Protein AF-A1T3L6-F1 (afdb_monomer)

InterPro domains:
  IPR029032 AhpD-like [G3DSA:1.20.1290.10] (509-643)
  IPR029032 AhpD-like [G3DSA:1.20.1290.10] (716-855)
  IPR029032 AhpD-like [SSF69118] (457-639)
  IPR029032 AhpD-like [SSF69118] (667-851)
  IPR048996 PGRS repeats [PF21526] (187-257)

Secondary structure (DSSP, 8-state):
-------------------------------------------------------------------PPP-----------------------------------------------PPP-----------------------------------------------SSS-TTSGGGG--SSB--SB-PPPPPBTTB-SPPBPPSSB-PPPPPP---STT-PPPPPPPPPSSB-PPPPPPPPPTT-PPPPPPPPPSSB-PPPPPPPPPPPPPPPPP-TTSGGGPPPPPPPPPPPPPPPPPPSSB-PPPPPPPPPPPPPPPPPPPPPPPSSSSBPPPPPPPPPPPPPPPPPPPPPPPPTTTPPPPPPPPPPPPPPPPPPPPPPPPB--EEE-TTS-EEE--PPPPPPPPPPPPPPPPPPPPPPPP-TTSPPPPPPPPPPP-PPPPPPPPPP-BTTTBTS----TTT--HHHHHHHHHHHHHHHHHHHHH---SBBSS--B-THHHHTTTSHHHHHHHHHHHHHGGG-SS-HHHHHHHHHHHHHHHT-HHHHHHHHHHHHHTT--HHHHHHHTTTPPP-S--THHHHHHHHHHHHHHHSS--HHHHHHHHHHHHHHHHHHHHHHHHHHHHHHHHHHHTTPPPSS--PPP-PPPPPPPPP---TTGGGTTSPPPPTTT--HHHHHHHHHHHHHHHHHHHHH----B-TTS-B-THHHHTTTSHHHHHHHHHHHHHGGG-SS-HHHHHHHHHHHHHHHT-HHHHHHHHHHHHHTT--HHHHHHHHTTPPP-S--HHHHHHHHHHHHHHHHSS--HHHHHHHHHHHHHHHHHHHHHHHHHHHHHHHHHHHTTPPP--TTHHHH-

Radius of gyration: 40.12 Å; Cα contacts (8 Å, |Δi|>4): 2310; chains: 1; bounding box: 114×98×124 Å

Nearest PDB structures (foldseek):
  2gmy-assembly1_C  TM=8.128E-01  e=3.817E-03  Agrobacterium fabrum str. C58
  6k40-assembly3_C  TM=7.189E-01  e=1.645E-03  Deinococcus radiodurans R1 = ATCC 13939 = DSM 20539
  6ohj-assembly1_B  TM=6.550E-01  e=1.841E-03  Marinomonas mediterranea MMB-1
  3lvy-assembly3_F  TM=7.121E-01  e=5.054E-03  Streptococcus mutans
  6ohi-assembly1_B  TM=6.800E-01  e=8.857E-03  Marinomonas mediterranea MMB-1

Foldseek 3Di:
DDDDDDDDDDDDDDDDDDDDDDDDDDDDDDDDDDDDDDYDDDDDDDDDDDDDDDDDDDDDDDDDDDDDDDDDDDDDDDDDDDDDDDDDDDDDDDDDDDDDDDDDDDDDDDDDDDDDDDDDDDDDDDDDDDDDDDDDDDDDDDDDDDDDDDDDDDDDDDPDDDDDDDDDDPDPPFQVVQCDDQERGAAAAWAAADPVGFATGEYHQAFYETHAGAADQDAQAEIYAWHAYHAAFYETHAWHEGHAQAETYAWYAGHQAFYETHAWYAWHAWAAWAQFDPPPPLQETAAIAETYAWHAWYATHAHFYETHATHEKHEWHAWHEGAEWAADDAALAAFGEWYEIHEIYAIYAWYAWYAAHAAAYEIHETHEWHAKYEWHETHETHEFHWFWDQDVVLAIDIDQHWFHHWYHWYHIYHWHHWYHWHHYHPNYHTHHTHHTHHTYYTHHTFYTAHHDEQQQRHHQDDLVPADPLLVVLLVVCCVPCVVVCVLQSQDQAHPVRTGTACLRLCSLQVLLSVLLVLLVVLLVQAPDDQLLLLLLLLQQCLQLQQASSLQRSLSSNVSVPQDPQQSQQSNNNHQGDPDDDSSNLLSVQNSCCLQQVEGDPVSLVSNCVRQNPSNVLSSLLSNLSSNLSLLSRQQSNHHDNDGHHFHNFHDQHDDQDPDPPQFQQFLHHFDDPVPADPLLVVLLVVCCVPQVVCCVVQVQPQAAPVGTGGACLRSCSSRVSSSVSLVSSVVSCVSAPDDLLLLLLLQLLLCLSSVLASSLLRSLRSNVVVPQDPQQSVCSNNNHQGDPDDQLSNLLSVQSSCCSRRVHGDPSSSSSNCVRQNSSNSSSSSSSNSSSSSSSSSSRHSSRHRDDPVSSVVD

Solvent-accessible surface area (backbone atoms only — not comparable to full-atom values): 44775 Å² total; per-residue (Å²): 135,87,79,91,88,84,84,89,84,87,90,88,84,88,89,80,89,84,88,83,86,86,88,82,89,85,85,85,86,90,88,87,82,86,90,82,90,85,89,80,91,83,93,88,84,91,88,92,84,90,84,88,89,82,89,86,83,91,83,93,82,90,81,92,78,95,76,86,83,82,85,81,82,87,82,91,81,89,83,81,88,84,88,84,91,88,78,89,78,90,80,86,87,84,88,84,85,85,82,88,86,91,89,89,87,89,88,84,90,83,87,85,88,81,90,88,84,89,85,89,83,85,82,90,87,86,87,88,86,88,89,87,86,88,89,89,88,86,87,89,83,85,89,86,90,83,89,88,81,89,81,90,79,87,89,79,91,79,94,78,90,83,89,87,88,85,88,89,78,98,62,98,81,51,33,76,83,42,49,55,94,64,22,57,6,40,68,33,57,20,54,60,24,36,95,94,46,32,48,13,26,10,7,0,62,44,28,24,29,16,7,33,16,18,60,33,86,44,68,64,36,52,15,8,31,15,3,37,18,1,51,44,31,20,29,13,8,32,15,6,27,11,5,42,36,7,33,16,5,35,17,3,34,22,1,52,42,33,19,30,12,8,32,15,5,33,13,8,40,20,51,61,21,50,66,22,44,66,91,42,80,68,4,36,13,32,54,13,35,42,14,5,30,17,4,36,17,5,32,23,2,48,61,32,27,36,12,5,32,15,5,34,16,4,29,15,4,32,16,6,33,15,11,49,20,48,58,36,88,55,63,73,27,54,12,32,55,15,2,30,16,5,31,14,5,32,20,5,32,17,3,35,16,5,32,17,1,52,47,60,6,30,18,3,29,16,6,31,14,5,36,20,2,32,16,5,32,15,6,28,13,7,27,9,6,32,53,36,43,69,44,98,90,57,40,34,43,59,45,91,10,40,31,4,51,37,7,51,33,8,49,41,14,46,37,6,51,34,5,53,35,4,52,32,12,83,73,21,52,55,22,51,59,22,54,60,20,49,71,38,52,54,22,51,58,24,50,61,23,12,36,18,14,53,31,5,56,40,75,62,62,53,71,90,78,44,53,74,63,35,45,51,50,51,53,52,50,48,72,63,42,50,65,48,27,75,72,43,67,37,67,57,36,38,78,90,64,36,47,35,61,68,61,32,57,27,50,58,42,52,63,43,27,45,29,52,52,49,35,66,63,32,61,80,75,42,82,60,53,72,59,48,48,39,40,34,46,32,24,42,22,5,30,45,34,19,25,35,58,38,51,39,44,52,35,46,29,50,73,64,62,51,50,69,64,21,52,54,23,20,38,43,47,40,78,84,39,86,59,58,70,70,51,36,50,45,33,52,48,41,41,40,27,65,35,36,43,32,56,54,69,75,56,46,54,51,41,38,77,72,50,34,68,46,31,46,50,44,50,40,53,50,40,13,51,40,49,21,50,31,49,46,33,29,61,31,51,30,47,29,71,48,88,64,40,74,49,52,69,50,54,79,50,69,81,81,81,91,71,77,88,52,47,65,27,17,83,42,78,58,66,55,77,95,76,49,52,71,63,35,51,57,48,50,52,58,51,45,70,52,40,54,58,47,24,72,76,59,70,39,86,40,56,46,97,87,68,38,48,30,68,65,60,32,59,26,49,59,44,44,67,44,25,49,30,55,51,47,36,63,60,29,59,73,80,41,84,59,52,70,59,51,49,38,41,35,46,24,26,42,13,8,50,44,59,15,59,37,53,24,61,43,37,58,42,53,30,52,74,64,62,53,51,67,64,22,52,56,22,21,45,63,44,42,84,77,40,88,58,57,72,57,52,36,40,47,35,49,47,46,49,38,34,76,59,65,45,34,54,56,69,68,55,48,49,52,33,35,75,61,43,36,69,43,31,40,46,46,51,44,54,50,40,17,52,38,48,20,49,30,45,47,35,30,56,27,52,31,50,63,93,39,82,66,52,69,75,73,107

Mean predicted aligned error: 15.65 Å

Structure (mmCIF, N/CA/C/O backbone):
data_AF-A1T3L6-F1
#
_entry.id   AF-A1T3L6-F1
#
loop_
_atom_site.group_PDB
_atom_site.id
_atom_site.type_symbol
_atom_site.label_atom_id
_atom_site.label_alt_id
_atom_site.label_comp_id
_atom_site.label_asym_id
_atom_site.label_entity_id
_atom_site.label_seq_id
_atom_site.pdbx_PDB_ins_code
_atom_site.Cartn_x
_atom_site.Cartn_y
_atom_site.Cartn_z
_atom_site.occupancy
_atom_site.B_iso_or_equiv
_atom_site.auth_seq_id
_atom_site.auth_comp_id
_atom_site.auth_asym_id
_atom_site.auth_atom_id
_atom_site.pdbx_PDB_model_num
ATOM 1 N N . MET A 1 1 ? 3.431 -49.893 48.136 1.00 36.97 1 MET A N 1
ATOM 2 C CA . MET A 1 1 ? 4.395 -50.522 47.206 1.00 36.97 1 MET A CA 1
ATOM 3 C C . MET A 1 1 ? 5.049 -49.343 46.487 1.00 36.97 1 MET A C 1
ATOM 5 O O . MET A 1 1 ? 4.312 -48.627 45.835 1.00 36.97 1 MET A O 1
ATOM 9 N N . SER A 1 2 ? 6.212 -48.854 46.942 1.00 35.16 2 SER A N 1
ATOM 10 C CA . SER A 1 2 ? 7.580 -49.399 46.739 1.00 35.16 2 SER A CA 1
ATOM 11 C C . SER A 1 2 ? 8.121 -48.995 45.355 1.00 35.16 2 SER A C 1
ATOM 13 O O . SER A 1 2 ? 7.477 -49.351 44.377 1.00 35.16 2 SER A O 1
ATOM 15 N N . GLY A 1 3 ? 9.233 -48.255 45.207 1.00 34.56 3 GLY A N 1
ATOM 16 C CA . GLY A 1 3 ? 10.161 -47.610 46.173 1.00 34.56 3 GLY A CA 1
ATOM 17 C C . GLY A 1 3 ? 11.095 -46.599 45.441 1.00 34.56 3 GLY A C 1
ATOM 18 O O . GLY A 1 3 ? 11.130 -46.644 44.220 1.00 34.56 3 GLY A O 1
ATOM 19 N N . THR A 1 4 ? 11.653 -45.536 46.058 1.00 40.94 4 THR A N 1
ATOM 20 C CA . THR A 1 4 ? 12.937 -45.447 46.836 1.00 40.94 4 THR A CA 1
ATOM 21 C C . THR A 1 4 ? 14.218 -45.761 46.031 1.00 40.94 4 THR A C 1
ATOM 23 O O . THR A 1 4 ? 14.163 -46.725 45.280 1.00 40.94 4 THR A O 1
ATOM 26 N N . GLN A 1 5 ? 15.427 -45.176 46.176 1.00 41.41 5 GLN A N 1
ATOM 27 C CA . GLN A 1 5 ? 16.110 -44.041 46.886 1.00 41.41 5 GLN A CA 1
ATOM 28 C C . GLN A 1 5 ? 17.614 -44.084 46.409 1.00 41.41 5 GLN A C 1
ATOM 30 O O . GLN A 1 5 ? 17.994 -45.140 45.907 1.00 41.41 5 GLN A O 1
ATOM 35 N N . SER A 1 6 ? 18.578 -43.150 46.568 1.00 38.25 6 SER A N 1
ATOM 36 C CA . SER A 1 6 ? 18.712 -41.689 46.844 1.00 38.25 6 SER A CA 1
ATOM 37 C C . SER A 1 6 ? 20.229 -41.299 46.840 1.00 38.25 6 SER A C 1
ATOM 39 O O . SER A 1 6 ? 21.047 -42.213 46.847 1.00 38.25 6 SER A O 1
ATOM 41 N N . ALA A 1 7 ? 20.557 -39.992 46.967 1.00 37.78 7 ALA A N 1
ATOM 42 C CA . ALA A 1 7 ? 21.821 -39.392 47.490 1.00 37.78 7 ALA A CA 1
ATOM 43 C C . ALA A 1 7 ? 23.073 -39.189 46.576 1.00 37.78 7 ALA A C 1
ATOM 45 O O . ALA A 1 7 ? 23.448 -40.097 45.846 1.00 37.78 7 ALA A O 1
ATOM 46 N N . GLU A 1 8 ? 23.634 -37.958 46.650 1.00 38.62 8 GLU A N 1
ATOM 47 C CA . GLU A 1 8 ? 25.032 -37.481 46.946 1.00 38.62 8 GLU A CA 1
ATOM 48 C C . GLU A 1 8 ? 26.270 -38.278 46.400 1.00 38.62 8 GLU A C 1
ATOM 50 O O . GLU A 1 8 ? 26.171 -39.478 46.182 1.00 38.62 8 GLU A O 1
ATOM 55 N N . SER A 1 9 ? 27.476 -37.724 46.125 1.00 36.34 9 SER A N 1
ATOM 56 C CA . SER A 1 9 ? 28.264 -36.672 46.828 1.00 36.34 9 SER A CA 1
ATOM 57 C C . SER A 1 9 ? 29.536 -36.150 46.069 1.00 36.34 9 SER A C 1
ATOM 59 O O . SER A 1 9 ? 30.211 -36.961 45.439 1.00 36.34 9 SER A O 1
ATOM 61 N N . ASP A 1 10 ? 29.884 -34.863 46.273 1.00 38.94 10 ASP A N 1
ATOM 62 C CA . ASP A 1 10 ? 31.210 -34.237 46.607 1.00 38.94 10 ASP A CA 1
ATOM 63 C C . ASP A 1 10 ? 32.468 -34.158 45.665 1.00 38.94 10 ASP A C 1
ATOM 65 O O . ASP A 1 10 ? 32.614 -34.928 44.718 1.00 38.94 10 ASP A O 1
ATOM 69 N N . ASP A 1 11 ? 33.372 -33.208 46.031 1.00 36.56 11 ASP A N 1
ATOM 70 C CA . ASP A 1 11 ? 34.817 -32.974 45.696 1.00 36.56 11 ASP A CA 1
ATOM 71 C C . ASP A 1 11 ? 35.229 -32.521 44.254 1.00 36.56 11 ASP A C 1
ATOM 73 O O . ASP A 1 11 ? 34.603 -32.928 43.277 1.00 36.56 11 ASP A O 1
ATOM 77 N N . ASP A 1 12 ? 36.328 -31.782 43.953 1.00 33.78 12 ASP A N 1
ATOM 78 C CA . ASP A 1 12 ? 37.201 -30.735 44.593 1.00 33.78 12 ASP A CA 1
ATOM 79 C C . ASP A 1 12 ? 38.296 -30.309 43.538 1.00 33.78 12 ASP A C 1
ATOM 81 O O . ASP A 1 12 ? 38.512 -31.073 42.594 1.00 33.78 12 ASP A O 1
ATOM 85 N N . ALA A 1 13 ? 39.112 -29.231 43.586 1.00 36.25 13 ALA A N 1
ATOM 86 C CA . ALA A 1 13 ? 39.037 -27.842 44.102 1.00 36.25 13 ALA A CA 1
ATOM 87 C C . ALA A 1 13 ? 40.274 -26.987 43.629 1.00 36.25 13 ALA A C 1
ATOM 89 O O . ALA A 1 13 ? 41.331 -27.561 43.384 1.00 36.25 13 ALA A O 1
ATOM 90 N N . ASP A 1 14 ? 40.118 -25.648 43.554 1.00 37.50 14 ASP A N 1
ATOM 91 C CA . ASP A 1 14 ? 41.100 -24.513 43.586 1.00 37.50 14 ASP A CA 1
ATOM 92 C C . ASP A 1 14 ? 42.356 -24.353 42.661 1.00 37.50 14 ASP A C 1
ATOM 94 O O . ASP A 1 14 ? 43.019 -25.302 42.255 1.00 37.50 14 ASP A O 1
ATOM 98 N N . ASP A 1 15 ? 42.711 -23.060 42.467 1.00 34.59 15 ASP A N 1
ATOM 99 C CA . ASP A 1 15 ? 44.056 -22.429 42.327 1.00 34.59 15 ASP A CA 1
ATOM 100 C C . ASP A 1 15 ? 44.992 -22.672 41.101 1.00 34.59 15 ASP A C 1
ATOM 102 O O . ASP A 1 15 ? 45.029 -23.746 40.513 1.00 34.59 15 ASP A O 1
ATOM 106 N N . SER A 1 16 ? 45.860 -21.721 40.681 1.00 32.66 16 SER A N 1
ATOM 107 C CA . SER A 1 16 ? 46.003 -20.270 40.997 1.00 32.66 16 SER A CA 1
ATOM 108 C C . SER A 1 16 ? 46.871 -19.493 39.959 1.00 32.66 16 SER A C 1
ATOM 110 O O . SER A 1 16 ? 47.309 -20.041 38.949 1.00 32.66 16 SER A O 1
ATOM 112 N N . GLU A 1 17 ? 47.055 -18.188 40.212 1.00 34.25 17 GLU A N 1
ATOM 113 C CA . GLU A 1 17 ? 47.780 -17.126 39.475 1.00 34.25 17 GLU A CA 1
ATOM 114 C C . GLU A 1 17 ? 49.286 -17.389 39.182 1.00 34.25 17 GLU A C 1
ATOM 116 O O . GLU A 1 17 ? 49.905 -18.243 39.813 1.00 34.25 17 GLU A O 1
ATOM 121 N N . GLY A 1 18 ? 49.936 -16.575 38.321 1.00 29.77 18 GLY A N 1
ATOM 122 C CA . GLY A 1 18 ? 51.417 -16.530 38.281 1.00 29.77 18 GLY A CA 1
ATOM 123 C C . GLY A 1 18 ? 52.110 -15.800 37.113 1.00 29.77 18 GLY A C 1
ATOM 124 O O . GLY A 1 18 ? 52.521 -16.432 36.151 1.00 29.77 18 GLY A O 1
ATOM 125 N N . ASP A 1 19 ? 52.277 -14.486 37.269 1.00 33.41 19 ASP A N 1
ATOM 126 C CA . ASP A 1 19 ? 53.067 -13.472 36.528 1.00 33.41 19 ASP A CA 1
ATOM 127 C C . ASP A 1 19 ? 54.521 -13.818 36.046 1.00 33.41 19 ASP A C 1
ATOM 129 O O . ASP A 1 19 ? 55.092 -14.852 36.383 1.00 33.41 19 ASP A O 1
ATOM 133 N N . ALA A 1 20 ? 55.146 -12.844 35.356 1.00 32.09 20 ALA A N 1
ATOM 134 C CA . ALA A 1 20 ? 56.590 -12.527 35.308 1.00 32.09 20 ALA A CA 1
ATOM 135 C C . ALA A 1 20 ? 57.501 -13.074 34.169 1.00 32.09 20 ALA A C 1
ATOM 137 O O . ALA A 1 20 ? 58.298 -13.989 34.352 1.00 32.09 20 ALA A O 1
ATOM 138 N N . SER A 1 21 ? 57.498 -12.331 33.050 1.00 33.72 21 SER A N 1
ATOM 139 C CA . SER A 1 21 ? 58.652 -11.558 32.511 1.00 33.72 21 SER A CA 1
ATOM 140 C C . SER A 1 21 ? 60.000 -12.198 32.080 1.00 33.72 21 SER A C 1
ATOM 142 O O . SER A 1 21 ? 60.620 -12.931 32.843 1.00 33.72 21 SER A O 1
ATOM 144 N N . ALA A 1 22 ? 60.548 -11.628 30.987 1.00 32.72 22 ALA A N 1
ATOM 145 C CA . ALA A 1 22 ? 61.907 -11.039 30.871 1.00 32.72 22 ALA A CA 1
ATOM 146 C C . ALA A 1 22 ? 62.959 -11.655 29.899 1.00 32.72 22 ALA A C 1
ATOM 148 O O . ALA A 1 22 ? 63.192 -12.858 29.867 1.00 32.72 22 ALA A O 1
ATOM 149 N N . ASP A 1 23 ? 63.626 -10.711 29.214 1.00 31.81 23 ASP A N 1
ATOM 150 C CA . ASP A 1 23 ? 65.042 -10.616 28.794 1.00 31.81 23 ASP A CA 1
ATOM 151 C C . ASP A 1 23 ? 65.651 -11.283 27.523 1.00 31.81 23 ASP A C 1
ATOM 153 O O . ASP A 1 23 ? 65.512 -12.468 27.236 1.00 31.81 23 ASP A O 1
ATOM 157 N N . ASP A 1 24 ? 66.416 -10.411 26.839 1.00 30.05 24 ASP A N 1
ATOM 158 C CA . ASP A 1 24 ? 67.662 -10.556 26.055 1.00 30.05 24 ASP A CA 1
ATOM 159 C C . ASP A 1 24 ? 67.753 -11.297 24.692 1.00 30.05 24 ASP A C 1
ATOM 161 O O . ASP A 1 24 ? 67.892 -12.511 24.589 1.00 30.05 24 ASP A O 1
ATOM 165 N N . ALA A 1 25 ? 67.777 -10.468 23.632 1.00 30.34 25 ALA A N 1
ATOM 166 C CA . ALA A 1 25 ? 68.915 -10.187 22.723 1.00 30.34 25 ALA A CA 1
ATOM 167 C C . ALA A 1 25 ? 69.810 -11.314 22.136 1.00 30.34 25 ALA A C 1
ATOM 169 O O . ALA A 1 25 ? 70.373 -12.119 22.867 1.00 30.34 25 ALA A O 1
ATOM 170 N N . GLU A 1 26 ? 70.115 -11.227 20.826 1.00 31.98 26 GLU A N 1
ATOM 171 C CA . GLU A 1 26 ? 71.423 -10.723 20.319 1.00 31.98 26 GLU A CA 1
ATOM 172 C C . GLU A 1 26 ? 71.481 -10.560 18.767 1.00 31.98 26 GLU A C 1
ATOM 174 O O . GLU A 1 26 ? 70.796 -11.252 18.020 1.00 31.98 26 GLU A O 1
ATOM 179 N N . ASP A 1 27 ? 72.296 -9.592 18.326 1.00 31.05 27 ASP A N 1
ATOM 180 C CA . ASP A 1 27 ? 73.151 -9.482 17.120 1.00 31.05 27 ASP A CA 1
ATOM 181 C C . ASP A 1 27 ? 72.742 -9.878 15.664 1.00 31.05 27 ASP A C 1
ATOM 183 O O . ASP A 1 27 ? 72.800 -11.032 15.250 1.00 31.05 27 ASP A O 1
ATOM 187 N N . ALA A 1 28 ? 72.614 -8.818 14.840 1.00 30.28 28 ALA A N 1
ATOM 188 C CA . ALA A 1 28 ? 73.563 -8.425 13.761 1.00 30.28 28 ALA A CA 1
ATOM 189 C C . ALA A 1 28 ? 73.586 -9.114 12.358 1.00 30.28 28 ALA A C 1
ATOM 191 O O . ALA A 1 28 ? 72.739 -9.929 12.012 1.00 30.28 28 ALA A O 1
ATOM 192 N N . GLU A 1 29 ? 74.559 -8.667 11.535 1.00 30.80 29 GLU A N 1
ATOM 193 C CA . GLU A 1 29 ? 74.860 -8.960 10.111 1.00 30.80 29 GLU A CA 1
ATOM 194 C C . GLU A 1 29 ? 73.768 -8.549 9.084 1.00 30.80 29 GLU A C 1
ATOM 196 O O . GLU A 1 29 ? 72.763 -9.222 8.889 1.00 30.80 29 GLU A O 1
ATOM 201 N N . GLU A 1 30 ? 73.812 -7.360 8.469 1.00 28.91 30 GLU A N 1
ATOM 202 C CA . GLU A 1 30 ? 74.696 -6.912 7.362 1.00 28.91 30 GLU A CA 1
ATOM 203 C C . GLU A 1 30 ? 74.516 -7.661 6.017 1.00 28.91 30 GLU A C 1
ATOM 205 O O . GLU A 1 30 ? 75.075 -8.736 5.818 1.00 28.91 30 GLU A O 1
ATOM 210 N N . PHE A 1 31 ? 73.901 -6.999 5.016 1.00 25.58 31 PHE A N 1
ATOM 211 C CA . PHE A 1 31 ? 74.596 -6.780 3.733 1.00 25.58 31 PHE A CA 1
ATOM 212 C C . PHE A 1 31 ? 74.118 -5.555 2.925 1.00 25.58 31 PHE A C 1
ATOM 214 O O . PHE A 1 31 ? 72.998 -5.070 3.062 1.00 25.58 31 PHE A O 1
ATOM 221 N N . VAL A 1 32 ? 75.024 -5.055 2.079 1.00 31.23 32 VAL A N 1
ATOM 222 C CA . VAL A 1 32 ? 75.002 -3.777 1.341 1.00 31.23 32 VAL A CA 1
ATOM 223 C C . VAL A 1 32 ? 74.593 -3.956 -0.133 1.00 31.23 32 VAL A C 1
ATOM 225 O O . VAL A 1 32 ? 74.985 -4.950 -0.742 1.00 31.23 32 VAL A O 1
ATOM 228 N N . GLY A 1 33 ? 73.980 -2.943 -0.774 1.00 29.33 33 GLY A N 1
ATOM 229 C CA . GLY A 1 33 ? 74.216 -2.725 -2.218 1.00 29.33 33 GLY A CA 1
ATOM 230 C C . GLY A 1 33 ? 73.249 -1.837 -3.021 1.00 29.33 33 GLY A C 1
ATOM 231 O O . GLY A 1 33 ? 72.052 -2.066 -2.980 1.00 29.33 33 GLY A O 1
ATOM 232 N N . ASP A 1 34 ? 73.832 -0.913 -3.808 1.00 29.45 34 ASP A N 1
ATOM 233 C CA . ASP A 1 34 ? 73.335 -0.232 -5.038 1.00 29.45 34 ASP A CA 1
ATOM 234 C C . ASP A 1 34 ? 71.924 0.417 -5.030 1.00 29.45 34 ASP A C 1
ATOM 236 O O . ASP A 1 34 ? 70.919 -0.272 -4.926 1.00 29.45 34 ASP A O 1
ATOM 240 N N . SER A 1 35 ? 71.697 1.741 -5.105 1.00 35.56 35 SER A N 1
ATOM 241 C CA . SER A 1 35 ? 72.337 2.917 -5.758 1.00 35.56 35 SER A CA 1
ATOM 242 C C . SER A 1 35 ? 71.926 3.203 -7.222 1.00 35.56 35 SER A C 1
ATOM 244 O O . SER A 1 35 ? 71.749 2.286 -8.014 1.00 35.56 35 SER A O 1
ATOM 246 N N . GLY A 1 36 ? 71.801 4.499 -7.586 1.00 30.97 36 GLY A N 1
ATOM 247 C CA . GLY A 1 36 ? 71.907 4.944 -8.991 1.00 30.97 36 GLY A CA 1
ATOM 248 C C . GLY A 1 36 ? 70.847 5.890 -9.602 1.00 30.97 36 GLY A C 1
ATOM 249 O O . GLY A 1 36 ? 70.148 5.462 -10.507 1.00 30.97 36 GLY A O 1
ATOM 250 N N . ASN A 1 37 ? 70.891 7.193 -9.261 1.00 31.89 37 ASN A N 1
ATOM 251 C CA . ASN A 1 37 ? 70.698 8.352 -10.181 1.00 31.89 37 ASN A CA 1
ATOM 252 C C . ASN A 1 37 ? 69.318 8.595 -10.889 1.00 31.89 37 ASN A C 1
ATOM 254 O O . ASN A 1 37 ? 68.645 7.666 -11.303 1.00 31.89 37 ASN A O 1
ATOM 258 N N . GLY A 1 38 ? 68.845 9.823 -11.172 1.00 29.41 38 GLY A N 1
ATOM 259 C CA . GLY A 1 38 ? 69.287 11.170 -10.763 1.00 29.41 38 GLY A CA 1
ATOM 260 C C . GLY A 1 38 ? 69.007 12.289 -11.801 1.00 29.41 38 GLY A C 1
ATOM 261 O O . GLY A 1 38 ? 69.560 12.236 -12.897 1.00 29.41 38 GLY A O 1
ATOM 262 N N . GLY A 1 39 ? 68.237 13.321 -11.402 1.00 28.27 39 GLY A N 1
ATOM 263 C CA . GLY A 1 39 ? 68.091 14.648 -12.055 1.00 28.27 39 GLY A CA 1
ATOM 264 C C . GLY A 1 39 ? 67.006 14.810 -13.147 1.00 28.27 39 GLY A C 1
ATOM 265 O O . GLY A 1 39 ? 66.530 13.810 -13.676 1.00 28.27 39 GLY A O 1
ATOM 266 N N . SER A 1 40 ? 66.589 16.025 -13.555 1.00 36.78 40 SER A N 1
ATOM 267 C CA . SER A 1 40 ? 66.753 17.391 -12.974 1.00 36.78 40 SER A CA 1
ATOM 268 C C . SER A 1 40 ? 66.165 18.480 -13.918 1.00 36.78 40 SER A C 1
ATOM 270 O O . SER A 1 40 ? 66.429 18.379 -15.114 1.00 36.78 40 SER A O 1
ATOM 272 N N . ASP A 1 41 ? 65.510 19.518 -13.360 1.00 36.69 41 ASP A N 1
ATOM 273 C CA . ASP A 1 41 ? 65.447 20.935 -13.834 1.00 36.69 41 ASP A CA 1
ATOM 274 C C . ASP A 1 41 ? 64.702 21.249 -15.185 1.00 36.69 41 ASP A C 1
ATOM 276 O O . ASP A 1 41 ? 64.657 20.409 -16.080 1.00 36.69 41 ASP A O 1
ATOM 280 N N . ASP A 1 42 ? 64.080 22.415 -15.473 1.00 38.94 42 ASP A N 1
ATOM 281 C CA . ASP A 1 42 ? 63.768 23.640 -14.692 1.00 38.94 42 ASP A CA 1
ATOM 282 C C . ASP A 1 42 ? 62.682 24.551 -15.367 1.00 38.94 42 ASP A C 1
ATOM 284 O O . ASP A 1 42 ? 62.424 24.442 -16.566 1.00 38.94 42 ASP A O 1
ATOM 288 N N . ASP A 1 43 ? 62.144 25.495 -14.575 1.00 34.62 43 ASP A N 1
ATOM 289 C CA . ASP A 1 43 ? 61.644 26.869 -14.873 1.00 34.62 43 ASP A CA 1
ATOM 290 C C . ASP A 1 43 ? 60.384 27.264 -15.705 1.00 34.62 43 ASP A C 1
ATOM 292 O O . ASP A 1 43 ? 59.970 26.679 -16.702 1.00 34.62 43 ASP A O 1
ATOM 296 N N . ALA A 1 44 ? 59.799 28.381 -15.236 1.00 36.03 44 ALA A N 1
ATOM 297 C CA . ALA A 1 44 ? 58.444 28.917 -15.429 1.00 36.03 44 ALA A CA 1
ATOM 298 C C . ALA A 1 44 ? 58.297 30.189 -16.316 1.00 36.03 44 ALA A C 1
ATOM 300 O O . ALA A 1 44 ? 59.260 30.921 -16.530 1.00 36.03 44 ALA A O 1
ATOM 301 N N . ALA A 1 45 ? 57.049 30.497 -16.725 1.00 33.03 45 ALA A N 1
ATOM 302 C CA . ALA A 1 45 ? 56.443 31.827 -17.012 1.00 33.03 45 ALA A CA 1
ATOM 303 C C . ALA A 1 45 ? 54.919 31.610 -17.248 1.00 33.03 45 ALA A C 1
ATOM 305 O O . ALA A 1 45 ? 54.565 30.634 -17.904 1.00 33.03 45 ALA A O 1
ATOM 306 N N . ASP A 1 46 ? 53.950 32.272 -16.601 1.00 33.47 46 ASP A N 1
ATOM 307 C CA . ASP A 1 46 ? 53.577 33.706 -16.519 1.00 33.47 46 ASP A CA 1
ATOM 308 C C . ASP A 1 46 ? 52.841 34.253 -17.765 1.00 33.47 46 ASP A C 1
ATOM 310 O O . ASP A 1 46 ? 53.449 34.360 -18.825 1.00 33.47 46 ASP A O 1
ATOM 314 N N . ASP A 1 47 ? 51.544 34.582 -17.613 1.00 31.67 47 ASP A N 1
ATOM 315 C CA . ASP A 1 47 ? 50.873 35.759 -18.212 1.00 31.67 47 ASP A CA 1
ATOM 316 C C . ASP A 1 47 ? 49.409 35.909 -17.713 1.00 31.67 47 ASP A C 1
ATOM 318 O O . ASP A 1 47 ? 48.782 34.928 -17.298 1.00 31.67 47 ASP A O 1
ATOM 322 N N . SER A 1 48 ? 48.830 37.126 -17.743 1.00 36.06 48 SER A N 1
ATOM 323 C CA . SER A 1 48 ? 47.430 37.364 -17.313 1.00 36.06 48 SER A CA 1
ATOM 324 C C . SER A 1 48 ? 46.756 38.631 -17.883 1.00 36.06 48 SER A C 1
ATOM 326 O O . SER A 1 48 ? 47.287 39.725 -17.735 1.00 36.06 48 SER A O 1
ATOM 328 N N . GLU A 1 49 ? 45.537 38.499 -18.433 1.00 32.97 49 GLU A N 1
ATOM 329 C CA . GLU A 1 49 ? 44.552 39.560 -18.777 1.00 32.97 49 GLU A CA 1
ATOM 330 C C . GLU A 1 49 ? 43.160 38.869 -18.894 1.00 32.97 49 GLU A C 1
ATOM 332 O O . GLU A 1 49 ? 43.088 37.732 -19.353 1.00 32.97 49 GLU A O 1
ATOM 337 N N . LYS A 1 50 ? 42.056 39.307 -18.258 1.00 30.30 50 LYS A N 1
ATOM 338 C CA . LYS A 1 50 ? 41.226 40.532 -18.403 1.00 30.30 50 LYS A CA 1
ATOM 339 C C . LYS A 1 50 ? 40.457 40.657 -19.728 1.00 30.30 50 LYS A C 1
ATOM 341 O O . LYS A 1 50 ? 41.060 40.905 -20.760 1.00 30.30 50 LYS A O 1
ATOM 346 N N . ASP A 1 51 ? 39.125 40.594 -19.655 1.00 28.44 51 ASP A N 1
ATOM 347 C CA . ASP A 1 51 ? 38.208 41.749 -19.813 1.00 28.44 51 ASP A CA 1
ATOM 348 C C . ASP A 1 51 ? 36.751 41.271 -19.574 1.00 28.44 51 ASP A C 1
ATOM 350 O O . ASP A 1 51 ? 36.391 40.165 -19.960 1.00 28.44 51 ASP A O 1
ATOM 354 N N . VAL A 1 52 ? 35.977 41.879 -18.664 1.00 30.95 52 VAL A N 1
ATOM 355 C CA . VAL A 1 52 ? 35.164 43.114 -18.790 1.00 30.95 52 VAL A CA 1
ATOM 356 C C . VAL A 1 52 ? 33.877 42.905 -19.606 1.00 30.95 52 VAL A C 1
ATOM 358 O O . VAL A 1 52 ? 33.878 42.869 -20.831 1.00 30.95 52 VAL A O 1
ATOM 361 N N . ASP A 1 53 ? 32.765 42.818 -18.873 1.00 30.80 53 ASP A N 1
ATOM 362 C CA . ASP A 1 53 ? 31.385 42.838 -19.370 1.00 30.80 53 ASP A CA 1
ATOM 363 C C . ASP A 1 53 ? 30.943 44.275 -19.724 1.00 30.80 53 ASP A C 1
ATOM 365 O O . ASP A 1 53 ? 31.365 45.239 -19.076 1.00 30.80 53 ASP A O 1
ATOM 369 N N . SER A 1 54 ? 30.084 44.434 -20.738 1.00 32.00 54 SER A N 1
ATOM 370 C CA . SER A 1 54 ? 29.388 45.701 -20.986 1.00 32.00 54 SER A CA 1
ATOM 371 C C . SER A 1 54 ? 27.998 45.515 -21.610 1.00 32.00 54 SER A C 1
ATOM 373 O O . SER A 1 54 ? 27.814 44.902 -22.658 1.00 32.00 54 SER A O 1
ATOM 375 N N . SER A 1 55 ? 27.025 46.106 -20.923 1.00 33.72 55 SER A N 1
ATOM 376 C CA . SER A 1 55 ? 25.580 46.067 -21.147 1.00 33.72 55 SER A CA 1
ATOM 377 C C . SER A 1 55 ? 25.081 46.518 -22.527 1.00 33.72 55 SER A C 1
ATOM 379 O O . SER A 1 55 ? 25.648 47.396 -23.180 1.00 33.72 55 SER A O 1
ATOM 381 N N . THR A 1 56 ? 23.885 46.050 -22.901 1.00 29.41 56 THR A N 1
ATOM 382 C CA . THR A 1 56 ? 22.886 46.896 -23.587 1.00 29.41 56 THR A CA 1
ATOM 383 C C . THR A 1 56 ? 21.459 46.433 -23.252 1.00 29.41 56 THR A C 1
ATOM 385 O O . THR A 1 56 ? 21.282 45.340 -22.720 1.00 29.41 56 THR A O 1
ATOM 388 N N . ASP A 1 57 ? 20.469 47.297 -23.487 1.00 30.67 57 ASP A N 1
ATOM 389 C CA . ASP A 1 57 ? 19.134 47.280 -22.860 1.00 30.67 57 ASP A CA 1
ATOM 390 C C . ASP A 1 57 ? 17.988 47.313 -23.906 1.00 30.67 57 ASP A C 1
ATOM 392 O O . ASP A 1 57 ? 18.250 47.486 -25.098 1.00 30.67 57 ASP A O 1
ATOM 396 N N . ASP A 1 58 ? 16.741 47.219 -23.428 1.00 30.70 58 ASP A N 1
ATOM 397 C CA . ASP A 1 58 ? 15.444 47.411 -24.109 1.00 30.70 58 ASP A CA 1
ATOM 398 C C . ASP A 1 58 ? 14.995 46.391 -25.189 1.00 30.70 58 ASP A C 1
ATOM 400 O O . ASP A 1 58 ? 15.611 46.206 -26.239 1.00 30.70 58 ASP A O 1
ATOM 404 N N . GLY A 1 59 ? 13.801 45.805 -24.988 1.00 25.78 59 GLY A N 1
ATOM 405 C CA . GLY A 1 59 ? 13.175 44.878 -25.948 1.00 25.78 59 GLY A CA 1
ATOM 406 C C . GLY A 1 59 ? 11.815 44.297 -25.528 1.00 25.78 59 GLY A C 1
ATOM 407 O O . GLY A 1 59 ? 11.683 43.086 -25.391 1.00 25.78 59 GLY A O 1
ATOM 408 N N . VAL A 1 60 ? 10.796 45.139 -25.312 1.00 28.95 60 VAL A N 1
ATOM 409 C CA . VAL A 1 60 ? 9.456 44.710 -24.842 1.00 28.95 60 VAL A CA 1
ATOM 410 C C . VAL A 1 60 ? 8.725 43.807 -25.854 1.00 28.95 60 VAL A C 1
ATOM 412 O O . VAL A 1 60 ? 8.575 44.174 -27.020 1.00 28.95 60 VAL A O 1
ATOM 415 N N . GLY A 1 61 ? 8.182 42.677 -25.381 1.00 27.03 61 GLY A N 1
ATOM 416 C CA . GLY A 1 61 ? 7.298 41.779 -26.135 1.00 27.03 61 GLY A CA 1
ATOM 417 C C . GLY A 1 61 ? 6.272 41.101 -25.219 1.00 27.03 61 GLY A C 1
ATOM 418 O O . GLY A 1 61 ? 6.642 40.322 -24.350 1.00 27.03 61 GLY A O 1
ATOM 419 N N . ASP A 1 62 ? 4.998 41.437 -25.407 1.00 27.33 62 ASP A N 1
ATOM 420 C CA . ASP A 1 62 ? 3.856 41.045 -24.565 1.00 27.33 62 ASP A CA 1
ATOM 421 C C . ASP A 1 62 ? 3.201 39.734 -25.046 1.00 27.33 62 ASP A C 1
ATOM 423 O O . ASP A 1 62 ? 2.998 39.582 -26.252 1.00 27.33 62 ASP A O 1
ATOM 427 N N . PHE A 1 63 ? 2.856 38.816 -24.129 1.00 26.98 63 PHE A N 1
ATOM 428 C CA . PHE A 1 63 ? 1.828 37.780 -24.331 1.00 26.98 63 PHE A CA 1
ATOM 429 C C . PHE A 1 63 ? 1.380 37.124 -23.009 1.00 26.98 63 PHE A C 1
ATOM 431 O O . PHE A 1 63 ? 2.196 36.775 -22.158 1.00 26.98 63 PHE A O 1
ATOM 438 N N . GLU A 1 64 ? 0.068 36.920 -22.861 1.00 29.34 64 GLU A N 1
ATOM 439 C CA . GLU A 1 64 ? -0.574 36.412 -21.640 1.00 29.34 64 GLU A CA 1
ATOM 440 C C . GLU A 1 64 ? -0.385 34.895 -21.422 1.00 29.34 64 GLU A C 1
ATOM 442 O O . GLU A 1 64 ? -0.534 34.094 -22.347 1.00 29.34 64 GLU A O 1
ATOM 447 N N . GLY A 1 65 ? -0.168 34.487 -20.167 1.00 27.19 65 GLY A N 1
ATOM 448 C CA . GLY A 1 65 ? -0.178 33.086 -19.732 1.00 27.19 65 GLY A CA 1
ATOM 449 C C . GLY A 1 65 ? -0.441 32.984 -18.229 1.00 27.19 65 GLY A C 1
ATOM 450 O O . GLY A 1 65 ? 0.409 33.359 -17.429 1.00 27.19 65 GLY A O 1
ATOM 451 N N . VAL A 1 66 ? -1.632 32.522 -17.838 1.00 27.81 66 VAL A N 1
ATOM 452 C CA . VAL A 1 66 ? -2.060 32.499 -16.427 1.00 27.81 66 VAL A CA 1
ATOM 453 C C . VAL A 1 66 ? -1.379 31.362 -15.665 1.00 27.81 66 VAL A C 1
ATOM 455 O O . VAL A 1 66 ? -1.565 30.192 -15.995 1.00 27.81 66 VAL A O 1
ATOM 458 N N . VAL A 1 67 ? -0.668 31.720 -14.597 1.00 28.23 67 VAL A N 1
ATOM 459 C CA . VAL A 1 67 ? -0.204 30.821 -13.531 1.00 28.23 67 VAL A CA 1
ATOM 460 C C . VAL A 1 67 ? -0.790 31.328 -12.209 1.00 28.23 67 VAL A C 1
ATOM 462 O O . VAL A 1 67 ? -1.043 32.525 -12.061 1.00 28.23 67 VAL A O 1
ATOM 465 N N . LEU A 1 68 ? -1.076 30.415 -11.283 1.00 26.97 68 LEU A N 1
ATOM 466 C CA . LEU A 1 68 ? -1.546 30.734 -9.936 1.00 26.97 68 LEU A CA 1
ATOM 467 C C . LEU A 1 68 ? -0.338 30.742 -8.993 1.00 26.97 68 LEU A C 1
ATOM 469 O O . LEU A 1 68 ? 0.298 29.705 -8.830 1.00 26.97 68 LEU A O 1
ATOM 473 N N . ASP A 1 69 ? -0.037 31.893 -8.391 1.00 26.89 69 ASP A N 1
ATOM 474 C CA . ASP A 1 69 ? 0.975 31.998 -7.335 1.00 26.89 69 ASP A CA 1
ATOM 475 C C . ASP A 1 69 ? 0.367 31.594 -5.983 1.00 26.89 69 ASP A C 1
ATOM 477 O O . ASP A 1 69 ? -0.518 32.281 -5.463 1.00 26.89 69 ASP A O 1
ATOM 481 N N . ASP A 1 70 ? 0.879 30.517 -5.384 1.00 28.20 70 ASP A N 1
ATOM 482 C CA . ASP A 1 70 ? 0.705 30.250 -3.954 1.00 28.20 70 ASP A CA 1
ATOM 483 C C . ASP A 1 70 ? 1.680 31.133 -3.157 1.00 28.20 70 ASP A C 1
ATOM 485 O O . ASP A 1 70 ? 2.896 31.094 -3.350 1.00 28.20 70 ASP A O 1
ATOM 489 N N . ALA A 1 71 ? 1.141 31.969 -2.268 1.00 28.19 71 ALA A N 1
ATOM 490 C CA . ALA A 1 71 ? 1.906 32.996 -1.566 1.00 28.19 71 ALA A CA 1
ATOM 491 C C . ALA A 1 71 ? 2.345 32.541 -0.163 1.00 28.19 71 ALA A C 1
ATOM 493 O O . ALA A 1 71 ? 1.635 32.764 0.821 1.00 28.19 71 ALA A O 1
ATOM 494 N N . GLU A 1 72 ? 3.543 31.963 -0.052 1.00 30.17 72 GLU A N 1
ATOM 495 C CA . GLU A 1 72 ? 4.205 31.778 1.246 1.00 30.17 72 GLU A CA 1
ATOM 496 C C . GLU A 1 72 ? 4.807 33.101 1.754 1.00 30.17 72 GLU A C 1
ATOM 498 O O . GLU A 1 72 ? 5.460 33.839 1.014 1.00 30.17 72 GLU A O 1
ATOM 503 N N . SER A 1 73 ? 4.587 33.417 3.035 1.00 29.31 73 SER A N 1
ATOM 504 C CA . SER A 1 73 ? 5.071 34.653 3.664 1.00 29.31 73 SER A CA 1
ATOM 505 C C . SER A 1 73 ? 6.081 34.362 4.774 1.00 29.31 73 SER A C 1
ATOM 507 O O . SER A 1 73 ? 5.710 34.229 5.943 1.00 29.31 73 SER A O 1
ATOM 509 N N . GLU A 1 74 ? 7.360 34.300 4.411 1.00 30.28 74 GLU A N 1
ATOM 510 C CA . GLU A 1 74 ? 8.459 34.241 5.379 1.00 30.28 74 GLU A CA 1
ATOM 511 C C . GLU A 1 74 ? 8.666 35.576 6.113 1.00 30.28 74 GLU A C 1
ATOM 513 O O . GLU A 1 74 ? 8.474 36.659 5.550 1.00 30.28 74 GLU A O 1
ATOM 518 N N . ALA A 1 75 ? 9.067 35.502 7.385 1.00 29.58 75 ALA A N 1
ATOM 519 C CA . ALA A 1 75 ? 9.182 36.658 8.278 1.00 29.58 75 ALA A CA 1
ATOM 520 C C . ALA A 1 75 ? 10.547 36.688 8.992 1.00 29.58 75 ALA A C 1
ATOM 522 O O . ALA A 1 75 ? 10.698 36.190 10.106 1.00 29.58 75 ALA A O 1
ATOM 523 N N . ASP A 1 76 ? 11.537 37.306 8.340 1.00 27.31 76 ASP A N 1
ATOM 524 C CA . ASP A 1 76 ? 12.924 37.404 8.820 1.00 27.31 76 ASP A CA 1
ATOM 525 C C . ASP A 1 76 ? 13.053 38.177 10.154 1.00 27.31 76 ASP A C 1
ATOM 527 O O . ASP A 1 76 ? 12.508 39.273 10.326 1.00 27.31 76 ASP A O 1
ATOM 531 N N . SER A 1 77 ? 13.849 37.637 11.084 1.00 30.25 77 SER A N 1
ATOM 532 C CA . SER A 1 77 ? 14.382 38.387 12.225 1.00 30.25 77 SER A CA 1
ATOM 533 C C . SER A 1 77 ? 15.775 37.883 12.630 1.00 30.25 77 SER A C 1
ATOM 535 O O . SER A 1 77 ? 15.919 36.900 13.360 1.00 30.25 77 SER A O 1
ATOM 537 N N . GLN A 1 78 ? 16.817 38.581 12.179 1.00 25.97 78 GLN A N 1
ATOM 538 C CA . GLN A 1 78 ? 18.215 38.226 12.444 1.00 25.97 78 GLN A CA 1
ATOM 539 C C . GLN A 1 78 ? 18.685 38.569 13.868 1.00 25.97 78 GLN A C 1
ATOM 541 O O . GLN A 1 78 ? 18.317 39.601 14.432 1.00 25.97 78 GLN A O 1
ATOM 546 N N . LEU A 1 79 ? 19.632 37.780 14.389 1.00 26.62 79 LEU A N 1
ATOM 547 C CA . LEU A 1 79 ? 20.588 38.214 15.416 1.00 26.62 79 LEU A CA 1
ATOM 548 C C . LEU A 1 79 ? 21.940 37.499 15.225 1.00 26.62 79 LEU A C 1
ATOM 550 O O . LEU A 1 79 ? 21.991 36.394 14.691 1.00 26.62 79 LEU A O 1
ATOM 554 N N . SER A 1 80 ? 23.047 38.138 15.611 1.00 25.55 80 SER A N 1
ATOM 555 C CA . SER A 1 80 ? 24.386 37.798 15.094 1.00 25.55 80 SER A CA 1
ATOM 556 C C . SER A 1 80 ? 25.342 37.141 16.108 1.00 25.55 80 SER A C 1
ATOM 558 O O . SER A 1 80 ? 25.465 37.622 17.228 1.00 25.55 80 SER A O 1
ATOM 560 N N . VAL A 1 81 ? 26.072 36.109 15.645 1.00 26.33 81 VAL A N 1
ATOM 561 C CA . VAL A 1 81 ? 27.554 35.929 15.701 1.00 26.33 81 VAL A CA 1
ATOM 562 C C . VAL A 1 81 ? 28.256 36.343 17.020 1.00 26.33 81 VAL A C 1
ATOM 564 O O . VAL A 1 81 ? 28.283 37.536 17.325 1.00 26.33 81 VAL A O 1
ATOM 567 N N . PRO A 1 82 ? 28.953 35.425 17.746 1.00 27.16 82 PRO A N 1
ATOM 568 C CA . PRO A 1 82 ? 30.250 34.927 17.241 1.00 27.16 82 PRO A CA 1
ATOM 569 C C . PRO A 1 82 ? 30.704 33.491 17.620 1.00 27.16 82 PRO A C 1
ATOM 571 O O . PRO A 1 82 ? 30.300 32.923 18.631 1.00 27.16 82 PRO A O 1
ATOM 574 N N . GLN A 1 83 ? 31.657 32.952 16.842 1.00 26.92 83 GLN A N 1
ATOM 575 C CA . GLN A 1 83 ? 32.556 31.854 17.260 1.00 26.92 83 GLN A CA 1
ATOM 576 C C . GLN A 1 83 ? 33.666 32.359 18.206 1.00 26.92 83 GLN A C 1
ATOM 578 O O . GLN A 1 83 ? 33.920 33.565 18.273 1.00 26.92 83 GLN A O 1
ATOM 583 N N . PRO A 1 84 ? 34.411 31.444 18.858 1.00 30.11 84 PRO A N 1
ATOM 584 C CA . PRO A 1 84 ? 35.847 31.418 18.540 1.00 30.11 84 PRO A CA 1
ATOM 585 C C . PRO A 1 84 ? 36.533 30.032 18.534 1.00 30.11 84 PRO A C 1
ATOM 587 O O . PRO A 1 84 ? 36.165 29.137 19.283 1.00 30.11 84 PRO A O 1
ATOM 590 N N . ALA A 1 85 ? 37.646 29.991 17.790 1.00 25.38 85 ALA A N 1
ATOM 591 C CA . ALA A 1 85 ? 38.887 29.231 18.019 1.00 25.38 85 ALA A CA 1
ATOM 592 C C . ALA A 1 85 ? 38.919 27.685 17.930 1.00 25.38 85 ALA A C 1
ATOM 594 O O . ALA A 1 85 ? 38.128 26.956 18.518 1.00 25.38 85 ALA A O 1
ATOM 595 N N . SER A 1 86 ? 39.971 27.215 17.254 1.00 26.23 86 SER A N 1
ATOM 596 C CA . SER A 1 86 ? 40.391 25.823 17.066 1.00 26.23 86 SER A CA 1
ATOM 597 C C . SER A 1 86 ? 41.837 25.613 17.537 1.00 26.23 86 SER A C 1
ATOM 599 O O . SER A 1 86 ? 42.682 26.470 17.280 1.00 26.23 86 SER A O 1
ATOM 601 N N . THR A 1 87 ? 42.131 24.442 18.103 1.00 25.45 87 THR A N 1
ATOM 602 C CA . THR A 1 87 ? 43.467 23.818 18.256 1.00 25.45 87 THR A CA 1
ATOM 603 C C . THR A 1 87 ? 43.245 22.307 18.087 1.00 25.45 87 THR A C 1
ATOM 605 O O . THR A 1 87 ? 42.275 21.792 18.635 1.00 25.45 87 THR A O 1
ATOM 608 N N . GLU A 1 88 ? 43.915 21.606 17.168 1.00 26.67 88 GLU A N 1
ATOM 609 C CA . GLU A 1 88 ? 45.254 20.994 17.341 1.00 26.67 88 GLU A CA 1
ATOM 610 C C . GLU A 1 88 ? 45.346 20.045 18.559 1.00 26.67 88 G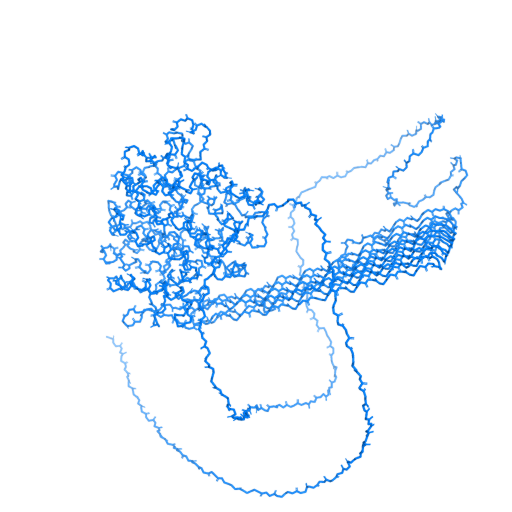LU A C 1
ATOM 612 O O . GLU A 1 88 ? 44.985 20.442 19.662 1.00 26.67 88 GLU A O 1
ATOM 617 N N . SER A 1 89 ? 45.849 18.805 18.446 1.00 25.30 89 SER A N 1
ATOM 618 C CA . SER A 1 89 ? 46.300 18.018 17.272 1.00 25.30 89 SER A CA 1
ATOM 619 C C . SER A 1 89 ? 46.476 16.527 17.644 1.00 25.30 89 SER A C 1
ATOM 621 O O . SER A 1 89 ? 46.603 16.240 18.831 1.00 25.30 89 SER A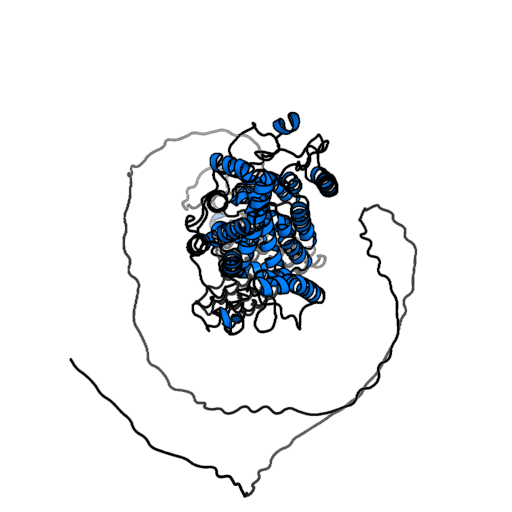 O 1
ATOM 623 N N . THR A 1 90 ? 46.664 15.638 16.643 1.00 23.64 90 THR A N 1
ATOM 624 C CA . THR A 1 90 ? 47.389 14.325 16.722 1.00 23.64 90 THR A CA 1
ATOM 625 C C . THR A 1 90 ? 46.812 13.225 17.663 1.00 23.64 90 THR A C 1
ATOM 627 O O . THR A 1 90 ? 46.210 13.529 18.681 1.00 23.64 90 THR A O 1
ATOM 630 N N . GLU A 1 91 ? 46.922 11.909 17.411 1.00 27.38 91 GLU A N 1
ATOM 631 C CA . GLU A 1 91 ? 47.595 11.144 16.337 1.00 27.38 91 GLU A CA 1
ATOM 632 C C . GLU A 1 91 ? 46.920 9.766 16.065 1.00 27.38 91 GLU A C 1
ATOM 634 O O . GLU A 1 91 ? 45.833 9.488 16.568 1.00 27.38 91 GLU A O 1
ATOM 639 N N . GLN A 1 92 ? 47.561 8.936 15.231 1.00 24.89 92 GLN A N 1
ATOM 640 C CA . GLN A 1 92 ? 47.158 7.596 14.750 1.00 24.89 92 GLN A CA 1
ATOM 641 C C . GLN A 1 92 ? 46.885 6.575 15.882 1.00 24.89 92 GLN A C 1
ATOM 643 O O . GLN A 1 92 ? 47.512 6.633 16.935 1.00 24.89 92 GLN A O 1
ATOM 648 N N . SER A 1 93 ? 45.864 5.708 15.806 1.00 29.42 93 SER A N 1
ATOM 649 C CA . SER A 1 93 ? 45.637 4.561 14.888 1.00 29.42 93 SER A CA 1
ATOM 650 C C . SER A 1 93 ? 46.579 3.373 15.130 1.00 29.42 93 SER A C 1
ATOM 652 O O . SER A 1 93 ? 47.785 3.490 14.941 1.00 29.42 93 SER A O 1
ATOM 654 N N . ALA A 1 94 ? 46.005 2.213 15.470 1.00 26.38 94 ALA A N 1
ATOM 655 C CA . ALA A 1 94 ? 46.683 0.917 15.490 1.00 26.38 94 ALA A CA 1
ATOM 656 C C . ALA A 1 94 ? 45.670 -0.214 15.224 1.00 26.38 94 ALA A C 1
ATOM 658 O O . ALA A 1 94 ? 44.850 -0.528 16.086 1.00 26.38 94 ALA A O 1
ATOM 659 N N . ASP A 1 95 ? 45.731 -0.810 14.033 1.00 28.39 95 ASP A N 1
ATOM 660 C CA . ASP A 1 95 ? 45.085 -2.092 13.737 1.00 28.39 95 ASP A CA 1
ATOM 661 C C . ASP A 1 95 ? 45.920 -3.252 14.302 1.00 28.39 95 ASP A C 1
ATOM 663 O O . ASP A 1 95 ? 47.144 -3.151 14.411 1.00 28.39 95 ASP A O 1
ATOM 667 N N . VAL A 1 96 ? 45.276 -4.392 14.567 1.00 27.39 96 VAL A N 1
ATOM 668 C CA . VAL A 1 96 ? 45.958 -5.689 14.697 1.00 27.39 96 VAL A CA 1
ATOM 669 C C . VAL A 1 96 ? 45.226 -6.713 13.832 1.00 27.39 96 VAL A C 1
ATOM 671 O O . VAL A 1 96 ? 44.137 -7.170 14.171 1.00 27.39 96 VAL A O 1
ATOM 674 N N . ALA A 1 97 ? 45.839 -7.065 12.704 1.00 28.89 97 ALA A N 1
ATOM 675 C CA . ALA A 1 97 ? 45.510 -8.262 11.933 1.00 28.89 97 ALA A CA 1
ATOM 676 C C . ALA A 1 97 ? 46.374 -9.439 12.416 1.00 28.89 97 ALA A C 1
ATOM 678 O O . ALA A 1 97 ? 47.395 -9.209 13.063 1.00 28.89 97 ALA A O 1
ATOM 679 N N . ASN A 1 98 ? 46.020 -10.682 12.065 1.00 28.75 98 ASN A N 1
ATOM 680 C CA . ASN A 1 98 ? 46.915 -11.817 12.292 1.00 28.75 98 ASN A CA 1
ATOM 681 C C . ASN A 1 98 ? 46.802 -12.908 11.203 1.00 28.75 98 ASN A C 1
ATOM 683 O O . ASN A 1 98 ? 45.740 -13.489 11.008 1.00 28.75 98 ASN A O 1
ATOM 687 N N . ASP A 1 99 ? 47.934 -13.142 10.534 1.00 27.64 99 ASP A N 1
ATOM 688 C CA . ASP A 1 99 ? 48.461 -14.370 9.911 1.00 27.64 99 ASP A CA 1
ATOM 689 C C . ASP A 1 99 ? 47.615 -15.237 8.945 1.00 27.64 99 ASP A C 1
ATOM 691 O O . ASP A 1 99 ? 46.725 -15.987 9.337 1.00 27.64 99 ASP A O 1
ATOM 695 N N . ALA A 1 100 ? 48.001 -15.160 7.658 1.00 30.80 100 ALA A N 1
ATOM 696 C CA . ALA A 1 100 ? 48.724 -16.198 6.881 1.00 30.80 100 ALA A CA 1
ATOM 697 C C . ALA A 1 100 ? 48.318 -17.694 7.040 1.00 30.80 100 ALA A C 1
ATOM 699 O O . ALA A 1 100 ? 48.048 -18.180 8.128 1.00 30.80 100 ALA A O 1
ATOM 700 N N . ASP A 1 101 ? 48.351 -18.536 5.995 1.00 29.28 101 ASP A N 1
ATOM 701 C CA . ASP A 1 101 ? 49.592 -18.902 5.280 1.00 29.28 101 ASP A CA 1
ATOM 702 C C . ASP A 1 101 ? 49.356 -19.766 4.002 1.00 29.28 101 ASP A C 1
ATOM 704 O O . ASP A 1 101 ? 48.262 -20.294 3.796 1.00 29.28 101 ASP A O 1
ATOM 708 N N . GLY A 1 102 ? 50.409 -20.004 3.199 1.00 28.20 102 GLY A N 1
ATOM 709 C CA . GLY A 1 102 ? 50.513 -21.162 2.278 1.00 28.20 102 GLY A CA 1
ATOM 710 C C . GLY A 1 102 ? 50.367 -20.937 0.753 1.00 28.20 102 GLY A C 1
ATOM 711 O O . GLY A 1 102 ? 49.363 -20.431 0.264 1.00 28.20 102 GLY A O 1
ATOM 712 N N . ASN A 1 103 ? 51.354 -21.407 -0.031 1.00 30.48 103 ASN A N 1
ATOM 713 C CA . ASN A 1 103 ? 51.400 -21.333 -1.507 1.00 30.48 103 ASN A CA 1
ATOM 714 C C . ASN A 1 103 ? 52.186 -22.519 -2.126 1.00 30.48 103 ASN A C 1
ATOM 716 O O . ASN A 1 103 ? 53.344 -22.696 -1.751 1.00 30.48 103 ASN A O 1
ATOM 720 N N . ALA A 1 104 ? 51.608 -23.271 -3.086 1.00 29.36 104 ALA A N 1
ATOM 721 C CA . ALA A 1 104 ? 52.330 -24.062 -4.112 1.00 29.36 104 ALA A CA 1
ATOM 722 C C . ALA A 1 104 ? 51.405 -24.759 -5.150 1.00 29.36 104 ALA A C 1
ATOM 724 O O . ALA A 1 104 ? 50.452 -25.443 -4.785 1.00 29.36 104 ALA A O 1
ATOM 725 N N . ASP A 1 105 ? 51.790 -24.684 -6.429 1.00 31.23 105 ASP A N 1
ATOM 726 C CA . ASP A 1 105 ? 51.316 -25.466 -7.597 1.00 31.23 105 ASP A CA 1
ATOM 727 C C . ASP A 1 105 ? 52.391 -26.518 -8.007 1.00 31.23 105 ASP A C 1
ATOM 729 O O . ASP A 1 105 ? 53.528 -26.413 -7.533 1.00 31.23 105 ASP A O 1
ATOM 733 N N . PRO A 1 106 ? 52.197 -27.412 -9.010 1.00 57.72 106 PRO A N 1
ATOM 734 C CA . PRO A 1 106 ? 51.008 -28.174 -9.447 1.00 57.72 106 PRO A CA 1
ATOM 735 C C . PRO A 1 106 ? 51.347 -29.679 -9.716 1.00 57.72 106 PRO A C 1
ATOM 737 O O . PRO A 1 106 ? 52.505 -30.077 -9.603 1.00 57.72 106 PRO A O 1
ATOM 740 N N . ILE A 1 107 ? 50.393 -30.523 -10.169 1.00 27.67 107 ILE A N 1
ATOM 741 C CA . ILE A 1 107 ? 50.637 -31.751 -10.991 1.00 27.67 107 ILE A CA 1
ATOM 742 C C . ILE A 1 107 ? 49.321 -32.283 -11.624 1.00 27.67 107 ILE A C 1
ATOM 744 O O . ILE A 1 107 ? 48.244 -31.802 -11.289 1.00 27.67 107 ILE A O 1
ATOM 748 N N . ALA A 1 108 ? 49.400 -33.191 -12.612 1.00 27.70 108 ALA A N 1
ATOM 749 C CA . ALA A 1 108 ? 48.384 -33.368 -13.665 1.00 27.70 108 ALA A CA 1
ATOM 750 C C . ALA A 1 108 ? 47.528 -34.666 -13.667 1.00 27.70 108 ALA A C 1
ATOM 752 O O . ALA A 1 108 ? 47.963 -35.713 -13.199 1.00 27.70 108 ALA A O 1
ATOM 753 N N . ASP A 1 109 ? 46.381 -34.547 -14.358 1.00 27.50 109 ASP A N 1
ATOM 754 C CA . ASP A 1 109 ? 45.641 -35.531 -15.188 1.00 27.50 109 ASP A CA 1
ATOM 755 C C . ASP A 1 109 ? 45.032 -36.819 -14.576 1.00 27.50 109 ASP A C 1
ATOM 757 O O . ASP A 1 109 ? 45.729 -37.772 -14.230 1.00 27.50 109 ASP A O 1
ATOM 761 N N . ALA A 1 110 ? 43.690 -36.892 -14.614 1.00 29.92 110 ALA A N 1
ATOM 762 C CA . ALA A 1 110 ? 42.920 -38.124 -14.825 1.00 29.92 110 ALA A CA 1
ATOM 763 C C . ALA A 1 110 ? 41.519 -37.816 -15.417 1.00 29.92 110 ALA A C 1
ATOM 765 O O . ALA A 1 110 ? 40.859 -36.867 -14.996 1.00 29.92 110 ALA A O 1
ATOM 766 N N . GLY A 1 111 ? 41.057 -38.635 -16.375 1.00 26.73 111 GLY A N 1
ATOM 767 C CA . GLY A 1 111 ? 39.746 -38.516 -17.045 1.00 26.73 111 GLY A CA 1
ATOM 768 C C . GLY A 1 111 ? 38.623 -39.432 -16.489 1.00 26.73 111 GLY A C 1
ATOM 769 O O . GLY A 1 111 ? 38.623 -39.729 -15.298 1.00 26.73 111 GLY A O 1
ATOM 770 N N . PRO A 1 112 ? 37.630 -39.854 -17.308 1.00 51.94 112 PRO A N 1
ATOM 771 C CA . PRO A 1 112 ? 36.291 -39.238 -17.247 1.00 51.94 112 PRO A CA 1
ATOM 772 C C . PRO A 1 112 ? 35.088 -40.220 -17.116 1.00 51.94 112 PRO A C 1
ATOM 774 O O . PRO A 1 112 ? 35.268 -41.425 -16.970 1.00 51.94 112 PRO A O 1
ATOM 777 N N . GLU A 1 113 ? 33.864 -39.673 -17.268 1.00 28.75 113 GLU A N 1
ATOM 778 C CA . GLU A 1 113 ? 32.521 -40.323 -17.247 1.00 28.75 113 GLU A CA 1
ATOM 779 C C . GLU A 1 113 ? 31.961 -40.659 -15.827 1.00 28.75 113 GLU A C 1
ATOM 781 O O . GLU A 1 113 ? 32.718 -40.689 -14.864 1.00 28.75 113 GLU A O 1
ATOM 786 N N . ALA A 1 114 ? 30.649 -40.852 -15.565 1.00 26.83 114 ALA A N 1
ATOM 787 C CA . ALA A 1 114 ? 29.472 -41.059 -16.435 1.00 26.83 114 ALA A CA 1
ATOM 788 C C . ALA A 1 114 ? 28.103 -40.726 -15.749 1.00 26.83 114 ALA A C 1
ATOM 790 O O . ALA A 1 114 ? 28.042 -40.678 -14.525 1.00 26.83 114 ALA A O 1
ATOM 791 N N . VAL A 1 115 ? 27.007 -40.676 -16.549 1.00 27.77 115 VAL A N 1
ATOM 792 C CA . VAL A 1 115 ? 25.539 -40.723 -16.207 1.00 27.77 115 VAL A CA 1
ATOM 793 C C . VAL A 1 115 ? 24.965 -39.623 -15.262 1.00 27.77 115 VAL A C 1
ATOM 795 O O . VAL A 1 115 ? 25.674 -39.088 -14.430 1.00 27.77 115 VAL A O 1
ATOM 798 N N . THR A 1 116 ? 23.694 -39.175 -15.330 1.00 27.88 116 THR A N 1
ATOM 799 C CA . THR A 1 116 ? 22.404 -39.800 -15.730 1.00 27.88 116 THR A CA 1
ATOM 800 C C . THR A 1 116 ? 21.488 -38.908 -16.606 1.00 27.88 116 THR A C 1
ATOM 802 O O . THR A 1 116 ? 21.722 -37.716 -16.771 1.00 27.88 116 THR A O 1
ATOM 805 N N . ALA A 1 117 ? 20.413 -39.494 -17.162 1.00 28.38 117 ALA A N 1
ATOM 806 C CA . ALA A 1 117 ? 19.377 -38.820 -17.963 1.00 28.38 117 ALA A CA 1
ATOM 807 C C . ALA A 1 117 ? 17.956 -39.012 -17.368 1.00 28.38 117 ALA A C 1
ATOM 809 O O . ALA A 1 117 ? 17.740 -39.993 -16.651 1.00 28.38 117 ALA A O 1
ATOM 810 N N . PRO A 1 118 ? 16.974 -38.138 -17.681 1.00 28.66 118 PRO A N 1
ATOM 811 C CA . PRO A 1 118 ? 15.571 -38.312 -17.291 1.00 28.66 118 PRO A CA 1
ATOM 812 C C . PRO A 1 118 ? 14.768 -39.189 -18.276 1.00 28.66 118 PRO A C 1
ATOM 814 O O . PRO A 1 118 ? 15.142 -39.379 -19.433 1.00 28.66 118 PRO A O 1
ATOM 817 N N . VAL A 1 119 ? 13.639 -39.724 -17.801 1.00 27.34 119 VAL A N 1
ATOM 818 C CA . VAL A 1 119 ? 12.794 -40.719 -18.492 1.00 27.34 119 VAL A CA 1
ATOM 819 C C . VAL A 1 119 ? 11.552 -40.074 -19.123 1.00 27.34 119 VAL A C 1
ATOM 821 O O . VAL A 1 119 ? 10.949 -39.179 -18.539 1.00 27.34 119 VAL A O 1
ATOM 824 N N . ALA A 1 120 ? 11.129 -40.570 -20.289 1.00 25.97 120 ALA A N 1
ATOM 825 C CA . ALA A 1 120 ? 9.869 -40.188 -20.931 1.00 25.97 120 ALA A CA 1
ATOM 826 C C . ALA A 1 120 ? 8.693 -41.075 -20.481 1.00 25.97 120 ALA A C 1
ATOM 828 O O . ALA A 1 120 ? 8.843 -42.294 -20.380 1.00 25.97 120 ALA A O 1
ATOM 829 N N . LEU A 1 121 ? 7.500 -40.488 -20.316 1.00 26.05 121 LEU A N 1
ATOM 830 C CA . LEU A 1 121 ? 6.241 -41.229 -20.175 1.00 26.05 121 LEU A CA 1
ATOM 831 C C . LEU A 1 121 ? 5.113 -40.620 -21.025 1.00 26.05 121 LEU A C 1
ATOM 833 O O . LEU A 1 121 ? 4.903 -39.411 -21.046 1.00 26.05 121 LEU A O 1
ATOM 837 N N . SER A 1 122 ? 4.359 -41.492 -21.691 1.00 26.95 122 SER A N 1
ATOM 838 C CA . SER A 1 122 ? 3.025 -41.234 -22.256 1.00 26.95 122 SER A CA 1
ATOM 839 C C . SER A 1 122 ? 1.941 -41.301 -21.162 1.00 26.95 122 SER A C 1
ATOM 841 O O . SER A 1 122 ? 2.161 -41.957 -20.149 1.00 26.95 122 SER A O 1
ATOM 843 N N . GLY A 1 123 ? 0.726 -40.762 -21.319 1.00 25.33 123 GLY A N 1
ATOM 844 C CA . GLY A 1 123 ? 0.110 -40.061 -22.456 1.00 25.33 123 GLY A CA 1
ATOM 845 C C . GLY A 1 123 ? -1.429 -40.202 -22.424 1.00 25.33 123 GLY A C 1
ATOM 846 O O . GLY A 1 123 ? -1.978 -40.529 -21.377 1.00 25.33 123 GLY A O 1
ATOM 847 N N . ALA A 1 124 ? -2.077 -40.055 -23.593 1.00 26.98 124 ALA A N 1
ATOM 848 C CA . ALA A 1 124 ? -3.519 -40.252 -23.875 1.00 26.98 124 ALA A CA 1
ATOM 849 C C . ALA A 1 124 ? -4.508 -39.158 -23.376 1.00 26.98 124 ALA A C 1
ATOM 851 O O . ALA A 1 124 ? -4.294 -38.560 -22.331 1.00 26.98 124 ALA A O 1
ATOM 852 N N . SER A 1 125 ? -5.641 -38.865 -24.046 1.00 29.58 125 SER A N 1
ATOM 853 C CA . SER A 1 125 ? -6.050 -39.068 -25.465 1.00 29.58 125 SER A CA 1
ATOM 854 C C . SER A 1 125 ? -7.458 -38.497 -25.743 1.00 29.58 125 SER A C 1
ATOM 856 O O . SER A 1 125 ? -8.325 -38.724 -24.903 1.00 29.58 125 SER A O 1
ATOM 858 N N . ALA A 1 126 ? -7.713 -37.920 -26.935 1.00 24.64 126 ALA A N 1
ATOM 859 C CA . ALA A 1 126 ? -8.952 -38.023 -27.762 1.00 24.64 126 ALA A CA 1
ATOM 860 C C . ALA A 1 126 ? -9.029 -36.888 -28.824 1.00 24.64 126 ALA A C 1
ATOM 862 O O . ALA A 1 126 ? -8.452 -35.829 -28.593 1.00 24.64 126 ALA A O 1
ATOM 863 N N . PRO A 1 127 ? -9.827 -37.012 -29.909 1.00 40.03 127 PRO A N 1
ATOM 864 C CA . PRO A 1 127 ? -9.875 -38.110 -30.887 1.00 40.03 127 PRO A CA 1
ATOM 865 C C . PRO A 1 127 ? -9.769 -37.590 -32.356 1.00 40.03 127 PRO A C 1
ATOM 867 O O . PRO A 1 127 ? -9.684 -36.388 -32.586 1.00 40.03 127 PRO A O 1
ATOM 870 N N . ALA A 1 128 ? -9.797 -38.475 -33.367 1.00 32.41 128 ALA A N 1
ATOM 871 C CA . ALA A 1 128 ? -9.599 -38.122 -34.790 1.00 32.41 128 ALA A CA 1
ATOM 872 C C . ALA A 1 128 ? -10.649 -38.730 -35.753 1.00 32.41 128 ALA A C 1
ATOM 874 O O . ALA A 1 128 ? -11.276 -39.738 -35.426 1.00 32.41 128 ALA A O 1
ATOM 875 N N . ILE A 1 129 ? -10.797 -38.140 -36.953 1.00 29.25 129 ILE A N 1
ATOM 876 C CA . ILE A 1 129 ? -11.601 -38.612 -38.110 1.00 29.25 129 ILE A CA 1
ATOM 877 C C . ILE A 1 129 ? -10.799 -38.333 -39.425 1.00 29.25 129 ILE A C 1
ATOM 879 O O . ILE A 1 129 ? -10.033 -37.369 -39.415 1.00 29.25 129 ILE A O 1
ATOM 883 N N . PRO A 1 130 ? -10.881 -39.156 -40.507 1.00 39.62 130 PRO A N 1
ATOM 884 C CA . PRO A 1 130 ? -9.734 -39.393 -41.414 1.00 39.62 130 PRO A CA 1
ATOM 885 C C . PRO A 1 130 ? -9.880 -38.956 -42.905 1.00 39.62 130 PRO A C 1
ATOM 887 O O . PRO A 1 130 ? -10.838 -38.289 -43.289 1.00 39.62 130 PRO A O 1
ATOM 890 N N . ASP A 1 131 ? -8.895 -39.356 -43.727 1.00 43.41 131 ASP A N 1
ATOM 891 C CA . ASP A 1 131 ? -8.517 -38.873 -45.077 1.00 43.41 131 ASP A CA 1
ATOM 892 C C . ASP A 1 131 ? -9.412 -39.232 -46.297 1.00 43.41 131 ASP A C 1
ATOM 894 O O . ASP A 1 131 ? -10.145 -40.223 -46.299 1.00 43.41 131 ASP A O 1
ATOM 898 N N . GLY A 1 132 ? -9.233 -38.493 -47.414 1.00 25.83 132 GLY A N 1
ATOM 899 C CA . GLY A 1 132 ? -9.725 -38.829 -48.772 1.00 25.83 132 GLY A CA 1
ATOM 900 C C . GLY A 1 132 ? -9.248 -37.850 -49.889 1.00 25.83 132 GLY A C 1
ATOM 901 O O . GLY A 1 132 ? -9.184 -36.654 -49.613 1.00 25.83 132 GLY A O 1
ATOM 902 N N . PRO A 1 133 ? -8.891 -38.290 -51.128 1.00 51.66 133 PRO A N 1
ATOM 903 C CA . PRO A 1 133 ? -8.134 -37.469 -52.110 1.00 51.66 133 PRO A CA 1
ATOM 904 C C . PRO A 1 133 ? -8.915 -36.846 -53.311 1.00 51.66 133 PRO A C 1
ATOM 906 O O . PRO A 1 133 ? -10.070 -37.176 -53.565 1.00 51.66 133 PRO A O 1
ATOM 909 N N . ALA A 1 134 ? -8.237 -35.967 -54.079 1.00 39.41 134 ALA A N 1
ATOM 910 C CA . ALA A 1 134 ? -8.688 -35.257 -55.310 1.00 39.41 134 ALA A CA 1
ATOM 911 C C . ALA A 1 134 ? -8.667 -36.133 -56.603 1.00 39.41 134 ALA A C 1
ATOM 913 O O . ALA A 1 134 ? -8.177 -37.263 -56.491 1.00 39.41 134 ALA A O 1
ATOM 914 N N . PRO A 1 135 ? -9.150 -35.696 -57.819 1.00 48.06 135 PRO A N 1
ATOM 915 C CA . PRO A 1 135 ? -8.376 -34.809 -58.754 1.00 48.06 135 PRO A CA 1
ATOM 916 C C . PRO A 1 135 ? -9.130 -34.018 -59.913 1.00 48.06 135 PRO A C 1
ATOM 918 O O . PRO A 1 135 ? -10.335 -34.154 -60.090 1.00 48.06 135 PRO A O 1
ATOM 921 N N . VAL A 1 136 ? -8.354 -33.316 -60.786 1.00 26.38 136 VAL A N 1
ATOM 922 C CA . VAL A 1 136 ? -8.568 -32.853 -62.219 1.00 26.38 136 VAL A CA 1
ATOM 923 C C . VAL A 1 136 ? -9.310 -31.518 -62.575 1.00 26.38 136 VAL A C 1
ATOM 925 O O . VAL A 1 136 ? -10.290 -31.138 -61.947 1.00 26.38 136 VAL A O 1
ATOM 928 N N . GLU A 1 137 ? -8.821 -30.829 -63.636 1.00 35.62 137 GLU A N 1
ATOM 929 C CA . GLU A 1 137 ? -9.319 -29.590 -64.318 1.00 35.62 137 GLU A CA 1
ATOM 930 C C . GLU A 1 137 ? -10.439 -29.798 -65.395 1.00 35.62 137 GLU A C 1
ATOM 932 O O . GLU A 1 137 ? -10.847 -30.947 -65.598 1.00 35.62 137 GLU A O 1
ATOM 937 N N . PRO A 1 138 ? -10.933 -28.748 -66.134 1.00 32.97 138 PRO A N 1
ATOM 938 C CA . PRO A 1 138 ? -10.296 -28.344 -67.430 1.00 32.97 138 PRO A CA 1
ATOM 939 C C . PRO A 1 138 ? -10.435 -26.869 -67.971 1.00 32.97 138 PRO A C 1
ATOM 941 O O . PRO A 1 138 ? -11.521 -26.302 -68.021 1.00 32.97 138 PRO A O 1
ATOM 944 N N . MET A 1 139 ? -9.341 -26.335 -68.552 1.00 24.94 139 MET A N 1
ATOM 945 C CA . MET A 1 139 ? -9.188 -25.561 -69.832 1.00 24.94 139 MET A CA 1
ATOM 946 C C . MET A 1 139 ? -10.088 -24.355 -70.305 1.00 24.94 139 MET A C 1
ATOM 948 O O . MET A 1 139 ? -11.129 -24.571 -70.920 1.00 24.94 139 MET A O 1
ATOM 952 N N . GLY A 1 140 ? -9.508 -23.127 -70.331 1.00 25.59 140 GLY A N 1
ATOM 953 C CA . GLY A 1 140 ? -9.506 -22.097 -71.436 1.00 25.59 140 GLY A CA 1
ATOM 954 C C . GLY A 1 140 ? -10.809 -21.409 -71.957 1.00 25.59 140 GLY A C 1
ATOM 955 O O . GLY A 1 140 ? -11.888 -21.739 -71.477 1.00 25.59 140 GLY A O 1
ATOM 956 N N . PRO A 1 141 ? -10.771 -20.494 -72.982 1.00 32.03 141 PRO A N 1
ATOM 957 C CA . PRO A 1 141 ? -9.619 -19.832 -73.655 1.00 32.03 141 PRO A CA 1
ATOM 958 C C . PRO A 1 141 ? -9.750 -18.309 -74.081 1.00 32.03 141 PRO A C 1
ATOM 960 O O . PRO A 1 141 ? -10.834 -17.816 -74.357 1.00 32.03 141 PRO A O 1
ATOM 963 N N . LEU A 1 142 ? -8.595 -17.635 -74.293 1.00 24.38 142 LEU A N 1
ATOM 964 C CA . LEU A 1 142 ? -8.218 -16.622 -75.340 1.00 24.38 142 LEU A CA 1
ATOM 965 C C . LEU A 1 142 ? -8.951 -15.257 -75.624 1.00 24.38 142 LEU A C 1
ATOM 967 O O . LEU A 1 142 ? -10.115 -15.234 -75.997 1.00 24.38 142 LEU A O 1
ATOM 971 N N . ILE A 1 143 ? -8.121 -14.186 -75.764 1.00 25.58 143 ILE A N 1
ATOM 972 C CA . ILE A 1 143 ? -8.246 -12.953 -76.628 1.00 25.58 143 ILE A CA 1
ATOM 973 C C . ILE A 1 143 ? -9.320 -11.903 -76.195 1.00 25.58 143 ILE A C 1
ATOM 975 O O . ILE A 1 143 ? -10.466 -12.257 -75.973 1.00 25.58 143 ILE A O 1
ATOM 979 N N . ASN A 1 144 ? -9.074 -10.580 -76.049 1.00 21.91 144 ASN A N 1
ATOM 980 C CA . ASN A 1 144 ? -8.278 -9.618 -76.851 1.00 21.91 144 ASN A CA 1
ATOM 981 C C . ASN A 1 144 ? -7.703 -8.411 -76.032 1.00 21.91 144 ASN A C 1
ATOM 983 O O . ASN A 1 144 ? -7.802 -8.376 -74.811 1.00 21.91 144 ASN A O 1
ATOM 987 N N . SER A 1 145 ? -7.106 -7.415 -76.707 1.00 22.80 145 SER A N 1
ATOM 988 C CA . SER A 1 145 ? -6.383 -6.248 -76.153 1.00 22.80 145 SER A CA 1
ATOM 989 C C . SER A 1 145 ? -7.221 -4.996 -75.803 1.00 22.80 145 SER A C 1
ATOM 991 O O . SER A 1 145 ? -8.260 -4.761 -76.416 1.00 22.80 145 SER A O 1
ATOM 993 N N . LEU A 1 146 ? -6.711 -4.149 -74.879 1.00 21.08 146 LEU A N 1
ATOM 994 C CA . LEU A 1 146 ? -6.341 -2.717 -75.077 1.00 21.08 146 LEU A CA 1
ATOM 995 C C . LEU A 1 146 ? -6.037 -1.968 -73.740 1.00 21.08 146 LEU A C 1
ATOM 997 O O . LEU A 1 146 ? -6.831 -2.011 -72.813 1.00 21.08 146 LEU A O 1
ATOM 1001 N N . TRP A 1 147 ? -4.914 -1.229 -73.706 1.00 22.89 147 TRP A N 1
ATOM 1002 C CA . TRP A 1 147 ? -4.623 0.027 -72.959 1.00 22.89 147 TRP A CA 1
ATOM 1003 C C . TRP A 1 147 ? -5.089 0.223 -71.490 1.00 22.89 147 TRP A C 1
ATOM 1005 O O . TRP A 1 147 ? -6.249 0.549 -71.265 1.00 22.89 147 TRP A O 1
ATOM 1015 N N . TRP A 1 148 ? -4.140 0.301 -70.539 1.00 22.84 148 TRP A N 1
ATOM 1016 C CA . TRP A 1 148 ? -3.874 1.486 -69.674 1.00 22.84 148 TRP A CA 1
ATOM 1017 C C . TRP A 1 148 ? -2.580 1.273 -68.845 1.00 22.84 148 TRP A C 1
ATOM 1019 O O . TRP A 1 148 ? -1.857 0.312 -69.110 1.00 22.84 148 TRP A O 1
ATOM 1029 N N . ALA A 1 149 ? -2.218 2.184 -67.925 1.00 23.83 149 ALA A N 1
ATOM 1030 C CA . ALA A 1 149 ? -0.914 2.183 -67.240 1.00 23.83 149 ALA A CA 1
ATOM 1031 C C . ALA A 1 149 ? -0.963 2.626 -65.758 1.00 23.83 149 ALA A C 1
ATOM 1033 O O . ALA A 1 149 ? -1.565 3.659 -65.479 1.00 23.83 149 ALA A O 1
ATOM 1034 N N . VAL A 1 150 ? -0.194 1.923 -64.894 1.00 31.83 150 VAL A N 1
ATOM 1035 C CA . VAL A 1 150 ? 0.294 2.324 -63.536 1.00 31.83 150 VAL A CA 1
ATOM 1036 C C . VAL A 1 150 ? -0.799 2.455 -62.435 1.00 31.83 150 VAL A C 1
ATOM 1038 O O . VAL A 1 150 ? -1.900 2.874 -62.771 1.00 31.83 150 VAL A O 1
ATOM 1041 N N . PRO A 1 151 ? -0.560 2.161 -61.122 1.00 42.16 151 PRO A N 1
ATOM 1042 C CA . PRO A 1 151 ? 0.670 1.732 -60.417 1.00 42.16 151 PRO A CA 1
ATOM 1043 C C . PRO A 1 151 ? 0.585 0.404 -59.603 1.00 42.16 151 PRO A C 1
ATOM 1045 O O . PRO A 1 151 ? -0.474 -0.179 -59.416 1.00 42.16 151 PRO A O 1
ATOM 1048 N N . LYS A 1 152 ? 1.764 0.002 -59.091 1.00 35.09 152 LYS A N 1
ATOM 1049 C CA . LYS A 1 152 ? 2.128 -0.830 -57.909 1.00 35.09 152 LYS A CA 1
ATOM 1050 C C . LYS A 1 152 ? 1.041 -1.539 -57.058 1.00 35.09 152 LYS A C 1
ATOM 1052 O O . LYS A 1 152 ? 0.104 -0.915 -56.572 1.00 35.09 152 LYS A O 1
ATOM 1057 N N . SER A 1 153 ? 1.345 -2.783 -56.664 1.00 27.48 153 SER A N 1
ATOM 1058 C CA . SER A 1 153 ? 0.797 -3.493 -55.488 1.00 27.48 153 SER A CA 1
ATOM 1059 C C . SER A 1 153 ? 1.904 -4.280 -54.760 1.00 27.48 153 SER A C 1
ATOM 1061 O O . SER A 1 153 ? 2.897 -4.637 -55.390 1.00 27.48 153 SER A O 1
ATOM 1063 N N . GLY A 1 154 ? 1.737 -4.553 -53.459 1.00 24.14 154 GLY A N 1
ATOM 1064 C CA . GLY A 1 154 ? 2.716 -5.277 -52.627 1.00 24.14 154 GLY A CA 1
ATOM 1065 C C . GLY A 1 154 ? 2.907 -6.761 -52.986 1.00 24.14 154 GLY A C 1
ATOM 1066 O O . GLY A 1 154 ? 2.129 -7.334 -53.750 1.00 24.14 154 GLY A O 1
ATOM 1067 N N . GLY A 1 155 ? 3.971 -7.365 -52.446 1.00 37.41 155 GLY A N 1
ATOM 1068 C CA . GLY A 1 155 ? 4.471 -8.681 -52.858 1.00 37.41 155 GLY A CA 1
ATOM 1069 C C . GLY A 1 155 ? 3.763 -9.905 -52.261 1.00 37.41 155 GLY A C 1
ATOM 1070 O O . GLY A 1 155 ? 2.891 -9.811 -51.396 1.00 37.41 155 GLY A O 1
ATOM 1071 N N . ARG A 1 156 ? 4.187 -11.091 -52.719 1.00 25.97 156 ARG A N 1
ATOM 1072 C CA . ARG A 1 156 ? 3.889 -12.389 -52.094 1.00 25.97 156 ARG A CA 1
ATOM 1073 C C . ARG A 1 156 ? 5.002 -13.397 -52.409 1.00 25.97 156 ARG A C 1
ATOM 1075 O O . ARG A 1 156 ? 5.563 -13.365 -53.499 1.00 25.97 156 ARG A O 1
ATOM 1082 N N . SER A 1 157 ? 5.307 -14.272 -51.449 1.00 33.59 157 SER A N 1
ATOM 1083 C CA . SER A 1 157 ? 6.379 -15.278 -51.542 1.00 33.59 157 SER A CA 1
ATOM 1084 C C . SER A 1 157 ? 6.209 -16.248 -52.723 1.00 33.59 157 SER A C 1
ATOM 1086 O O . SER A 1 157 ? 5.085 -16.611 -53.074 1.00 33.59 157 SER A O 1
ATOM 1088 N N . THR A 1 158 ? 7.334 -16.703 -53.290 1.00 28.84 158 THR A N 1
ATOM 1089 C CA . THR A 1 158 ? 7.398 -17.775 -54.297 1.00 28.84 158 THR A CA 1
ATOM 1090 C C . THR A 1 158 ? 8.437 -18.838 -53.926 1.00 28.84 158 THR A C 1
ATOM 1092 O O . THR A 1 158 ? 9.547 -18.874 -54.448 1.00 28.84 158 THR A O 1
ATOM 1095 N N . ASN A 1 159 ? 8.038 -19.776 -53.068 1.00 33.47 159 ASN A N 1
ATOM 1096 C CA . ASN A 1 159 ? 8.612 -21.119 -53.115 1.00 33.47 159 ASN A CA 1
ATOM 1097 C C . ASN A 1 159 ? 7.975 -21.870 -54.292 1.00 33.47 159 ASN A C 1
ATOM 1099 O O . ASN A 1 159 ? 6.906 -22.442 -54.110 1.00 33.47 159 ASN A O 1
ATOM 1103 N N . ASP A 1 160 ? 8.608 -21.870 -55.469 1.00 26.77 160 ASP A N 1
ATOM 1104 C CA . ASP A 1 160 ? 8.743 -23.106 -56.258 1.00 26.77 160 ASP A CA 1
ATOM 1105 C C . ASP A 1 160 ? 9.743 -22.971 -57.418 1.00 26.77 160 ASP A C 1
ATOM 1107 O O . ASP A 1 160 ? 9.923 -21.893 -57.986 1.00 26.77 160 ASP A O 1
ATOM 1111 N N . ALA A 1 161 ? 10.378 -24.083 -57.798 1.00 33.19 161 ALA A N 1
ATOM 1112 C CA . ALA A 1 161 ? 11.427 -24.105 -58.820 1.00 33.19 161 ALA A CA 1
ATOM 1113 C C . ALA A 1 161 ? 11.141 -25.120 -59.940 1.00 33.19 161 ALA A C 1
ATOM 1115 O O . ALA A 1 161 ? 11.578 -26.269 -59.887 1.00 33.19 161 ALA A O 1
ATOM 1116 N N . SER A 1 162 ? 10.474 -24.686 -61.015 1.00 26.98 162 SER A N 1
ATOM 1117 C CA . SER A 1 162 ? 10.511 -25.390 -62.309 1.00 26.98 162 SER A CA 1
ATOM 1118 C C . SER A 1 162 ? 10.200 -24.464 -63.495 1.00 26.98 162 SER A C 1
ATOM 1120 O O . SER A 1 162 ? 9.491 -23.470 -63.367 1.00 26.98 162 SER A O 1
ATOM 1122 N N . LEU A 1 163 ? 10.788 -24.761 -64.661 1.00 33.69 163 LEU A N 1
ATOM 1123 C CA . LEU A 1 163 ? 10.659 -23.954 -65.880 1.00 33.69 163 LEU A CA 1
ATOM 1124 C C . LEU A 1 163 ? 9.501 -24.445 -66.760 1.00 33.69 163 LEU A C 1
ATOM 1126 O O . LEU A 1 163 ? 9.353 -25.647 -66.975 1.00 33.69 163 LEU A O 1
ATOM 1130 N N . THR A 1 164 ? 8.837 -23.528 -67.469 1.00 27.08 164 THR A N 1
ATOM 1131 C CA . THR A 1 164 ? 8.570 -23.729 -68.909 1.00 27.08 164 THR A CA 1
ATOM 1132 C C . THR A 1 164 ? 8.365 -22.401 -69.647 1.00 27.08 164 THR A C 1
ATOM 1134 O O . THR A 1 164 ? 8.216 -21.345 -69.038 1.00 27.08 164 THR A O 1
ATOM 1137 N N . LEU A 1 165 ? 8.450 -22.444 -70.979 1.00 36.47 165 LEU A N 1
ATOM 1138 C CA . LEU A 1 165 ? 8.680 -21.288 -71.849 1.00 36.47 165 LEU A CA 1
ATOM 1139 C C . LEU A 1 165 ? 7.833 -21.389 -73.127 1.00 36.47 165 LEU A C 1
ATOM 1141 O O . LEU A 1 165 ? 8.069 -22.315 -73.899 1.00 36.47 165 LEU A O 1
ATOM 1145 N N . ALA A 1 166 ? 6.947 -20.413 -73.391 1.00 31.42 166 ALA A N 1
ATOM 1146 C CA . ALA A 1 166 ? 6.717 -19.827 -74.729 1.00 31.42 166 ALA A CA 1
ATOM 1147 C C . ALA A 1 166 ? 5.571 -18.786 -74.780 1.00 31.42 166 ALA A C 1
ATOM 1149 O O . ALA A 1 166 ? 4.423 -19.106 -74.495 1.00 31.42 166 ALA A O 1
ATOM 1150 N N . GLY A 1 167 ? 5.870 -17.607 -75.345 1.00 29.16 167 GLY A N 1
ATOM 1151 C CA . GLY A 1 167 ? 4.927 -16.833 -76.171 1.00 29.16 167 GLY A CA 1
ATOM 1152 C C . GLY A 1 167 ? 4.135 -15.692 -75.502 1.00 29.16 167 GLY A C 1
ATOM 1153 O O . GLY A 1 167 ? 3.409 -15.913 -74.547 1.00 29.16 167 GLY A O 1
ATOM 1154 N N . THR A 1 168 ? 4.176 -14.446 -75.990 1.00 29.75 168 THR A N 1
ATOM 1155 C CA . THR A 1 168 ? 5.100 -13.828 -76.967 1.00 29.75 168 THR A CA 1
ATOM 1156 C C . THR A 1 168 ? 5.361 -12.370 -76.574 1.00 29.75 168 THR A C 1
ATOM 1158 O O . THR A 1 168 ? 4.497 -11.513 -76.739 1.00 29.75 168 THR A O 1
ATOM 1161 N N . GLY A 1 169 ? 6.571 -12.089 -76.097 1.00 29.50 169 GLY A N 1
ATOM 1162 C CA . GLY A 1 169 ? 7.054 -10.759 -75.720 1.00 29.50 169 GLY A CA 1
ATOM 1163 C C . GLY A 1 169 ? 8.490 -10.914 -75.228 1.00 29.50 169 GLY A C 1
ATOM 1164 O O . GLY A 1 169 ? 8.719 -11.534 -74.196 1.00 29.50 169 GLY A O 1
ATOM 1165 N N . ILE A 1 170 ? 9.462 -10.493 -76.037 1.00 35.75 170 ILE A N 1
ATOM 1166 C CA . ILE A 1 170 ? 10.880 -10.859 -75.884 1.00 35.75 170 ILE A CA 1
ATOM 1167 C C . ILE A 1 170 ? 11.439 -10.344 -74.550 1.00 35.75 170 ILE A C 1
ATOM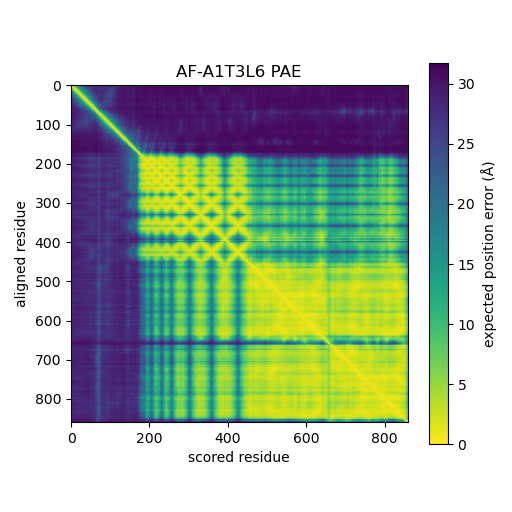 1169 O O . ILE A 1 170 ? 11.683 -9.152 -74.470 1.00 35.75 170 ILE A O 1
ATOM 1173 N N . TYR A 1 171 ? 11.684 -11.236 -73.575 1.00 42.31 171 TYR A N 1
ATOM 1174 C CA . TYR A 1 171 ? 12.743 -11.148 -72.541 1.00 42.31 171 TYR A CA 1
ATOM 1175 C C . TYR A 1 171 ? 13.124 -12.450 -71.764 1.00 42.31 171 TYR A C 1
ATOM 1177 O O . TYR A 1 171 ? 14.150 -12.401 -71.082 1.00 42.31 171 TYR A O 1
ATOM 1185 N N . PRO A 1 172 ? 12.439 -13.622 -71.831 1.00 46.66 172 PRO A N 1
ATOM 1186 C CA . PRO A 1 172 ? 12.697 -14.747 -70.910 1.00 46.66 172 PRO A CA 1
ATOM 1187 C C . PRO A 1 172 ? 13.916 -15.618 -71.295 1.00 46.66 172 PRO A C 1
ATOM 1189 O O . PRO A 1 172 ? 13.804 -16.835 -71.426 1.00 46.66 172 PRO A O 1
ATOM 1192 N N . SER A 1 173 ? 15.083 -15.008 -71.533 1.00 52.34 173 SER A N 1
ATOM 1193 C CA . SER A 1 173 ? 16.312 -15.733 -71.908 1.00 52.34 173 SER A CA 1
ATOM 1194 C C . SER A 1 173 ? 17.629 -14.962 -71.705 1.00 52.34 173 SER A C 1
ATOM 1196 O O . SER A 1 173 ? 18.610 -15.272 -72.379 1.00 52.34 173 SER A O 1
ATOM 1198 N N . VAL A 1 174 ? 17.677 -13.935 -70.843 1.00 49.56 174 VAL A N 1
ATOM 1199 C CA . VAL A 1 174 ? 18.925 -13.181 -70.578 1.00 49.56 174 VAL A CA 1
ATOM 1200 C C . VAL A 1 174 ? 19.179 -13.016 -69.083 1.00 49.56 174 VAL A C 1
ATOM 1202 O O . VAL A 1 174 ? 20.196 -13.487 -68.591 1.00 49.56 174 VAL A O 1
ATOM 1205 N N . THR A 1 175 ? 18.249 -12.413 -68.340 1.00 48.47 175 THR A N 1
ATOM 1206 C CA . THR A 1 175 ? 18.381 -12.131 -66.897 1.00 48.47 175 THR A CA 1
ATOM 1207 C C . THR A 1 175 ? 18.769 -13.372 -66.092 1.00 48.47 175 THR A C 1
ATOM 1209 O O . THR A 1 175 ? 19.741 -13.327 -65.346 1.00 48.47 175 THR A O 1
ATOM 1212 N N . SER A 1 176 ? 18.093 -14.501 -66.326 1.00 53.38 176 SER A N 1
ATOM 1213 C CA . SER A 1 176 ? 18.318 -15.777 -65.628 1.00 53.38 176 SER A CA 1
ATOM 1214 C C . SER A 1 176 ? 19.711 -16.386 -65.845 1.00 53.38 176 SER A C 1
ATOM 1216 O O . SER A 1 176 ? 20.195 -17.109 -64.984 1.00 53.38 176 SER A O 1
ATOM 1218 N N . LEU A 1 177 ? 20.381 -16.090 -66.968 1.00 54.44 177 LEU A N 1
ATOM 1219 C CA . LEU A 1 177 ? 21.754 -16.550 -67.243 1.00 54.44 177 LEU A CA 1
ATOM 1220 C C . LEU A 1 177 ? 22.814 -15.765 -66.453 1.00 54.44 177 LEU A C 1
ATOM 1222 O O . LEU A 1 177 ? 23.954 -16.211 -66.351 1.00 54.44 177 LEU A O 1
ATOM 1226 N N . PHE A 1 178 ? 22.437 -14.620 -65.878 1.00 60.34 178 PHE A N 1
ATOM 1227 C CA . PHE A 1 178 ? 23.297 -13.773 -65.050 1.00 60.34 178 PHE A CA 1
ATOM 1228 C C . PHE A 1 178 ? 22.869 -13.749 -63.572 1.00 60.34 178 PHE A C 1
ATOM 1230 O O . PHE A 1 178 ? 23.416 -12.979 -62.787 1.00 60.34 178 PHE A O 1
ATOM 1237 N N . ALA A 1 179 ? 21.918 -14.602 -63.175 1.00 66.06 179 ALA A N 1
ATOM 1238 C CA . ALA A 1 179 ? 21.463 -14.757 -61.793 1.00 66.06 179 ALA A CA 1
ATOM 1239 C C . ALA A 1 179 ? 22.455 -15.609 -60.970 1.00 66.06 179 ALA A C 1
ATOM 1241 O O . ALA A 1 179 ? 22.158 -16.722 -60.542 1.00 66.06 179 ALA A O 1
ATOM 1242 N N . PHE A 1 180 ? 23.683 -15.108 -60.813 1.00 67.38 180 PHE A N 1
ATOM 1243 C CA . PHE A 1 180 ? 24.761 -15.749 -60.058 1.00 67.38 180 PHE A CA 1
ATOM 1244 C C . PHE A 1 180 ? 25.552 -14.720 -59.242 1.00 67.38 180 PHE A C 1
ATOM 1246 O O . PHE A 1 180 ? 25.541 -13.526 -59.543 1.00 67.38 180 PHE A O 1
ATOM 1253 N N . GLY A 1 181 ? 26.263 -15.185 -58.210 1.00 69.88 181 GLY A N 1
ATOM 1254 C CA . GLY A 1 181 ? 27.094 -14.320 -57.362 1.00 69.88 181 GLY A CA 1
ATOM 1255 C C . GLY A 1 181 ? 26.298 -13.394 -56.436 1.00 69.88 181 GLY A C 1
ATOM 1256 O O . GLY A 1 181 ? 26.765 -12.302 -56.132 1.00 69.88 181 GLY A O 1
ATOM 1257 N N . GLY A 1 182 ? 25.097 -13.806 -56.013 1.00 78.19 182 GLY A N 1
ATOM 1258 C CA . GLY A 1 182 ? 24.246 -13.018 -55.111 1.00 78.19 182 GLY A CA 1
ATOM 1259 C C . GLY A 1 182 ? 23.489 -11.870 -55.787 1.00 78.19 182 GLY A C 1
ATOM 1260 O O . GLY A 1 182 ? 23.081 -10.941 -55.098 1.00 78.19 182 GLY A O 1
ATOM 1261 N N . ARG A 1 183 ? 23.309 -11.915 -57.116 1.00 84.62 183 ARG A N 1
ATOM 1262 C CA . ARG A 1 183 ? 22.543 -10.928 -57.896 1.00 84.62 183 ARG A CA 1
ATOM 1263 C C . ARG A 1 183 ? 21.370 -11.566 -58.635 1.00 84.62 183 ARG A C 1
ATOM 1265 O O . ARG A 1 183 ? 21.483 -12.693 -59.112 1.00 84.62 183 ARG A O 1
ATOM 1272 N N . CYS A 1 184 ? 20.273 -10.825 -58.779 1.00 85.50 184 CYS A N 1
ATOM 1273 C CA . CYS A 1 184 ? 19.019 -11.302 -59.384 1.00 85.50 184 CYS A CA 1
ATOM 1274 C C . CYS A 1 184 ? 19.089 -11.596 -60.902 1.00 85.50 184 CYS A C 1
ATOM 1276 O O . CYS A 1 184 ? 18.203 -12.255 -61.448 1.00 85.50 184 CYS A O 1
ATOM 1278 N N . GLY A 1 185 ? 20.109 -11.100 -61.614 1.00 87.50 185 GLY A N 1
ATOM 1279 C CA . GLY A 1 185 ? 20.209 -11.200 -63.073 1.00 87.50 185 GLY A CA 1
ATOM 1280 C C . GLY A 1 185 ? 20.959 -10.025 -63.701 1.00 87.50 185 GLY A C 1
ATOM 1281 O O . GLY A 1 185 ? 21.821 -9.435 -63.065 1.00 87.50 185 GLY A O 1
ATOM 1282 N N . LEU A 1 186 ? 20.655 -9.670 -64.956 1.00 86.88 186 LEU A N 1
ATOM 1283 C CA . LEU A 1 186 ? 21.308 -8.555 -65.668 1.00 86.88 186 LEU A CA 1
ATOM 1284 C C . LEU A 1 186 ? 20.681 -7.180 -65.364 1.00 86.88 186 LEU A C 1
ATOM 1286 O O . LEU A 1 186 ? 21.404 -6.198 -65.199 1.00 86.88 186 LEU A O 1
ATOM 1290 N N . ILE A 1 187 ? 19.346 -7.123 -65.329 1.00 90.31 187 ILE A N 1
ATOM 1291 C CA . ILE A 1 187 ? 18.523 -5.928 -65.095 1.00 90.31 187 ILE A CA 1
ATOM 1292 C C . ILE A 1 187 ? 17.315 -6.381 -64.276 1.00 90.31 187 ILE A C 1
ATOM 1294 O O . ILE A 1 187 ? 16.477 -7.117 -64.799 1.00 90.31 187 ILE A O 1
ATOM 1298 N N . CYS A 1 188 ? 17.278 -6.019 -62.999 1.00 88.56 188 CYS A N 1
ATOM 1299 C CA . CYS A 1 188 ? 16.254 -6.417 -62.031 1.00 88.56 188 CYS A CA 1
ATOM 1300 C C . CYS A 1 188 ? 16.573 -5.780 -60.681 1.00 88.56 188 CYS A C 1
ATOM 1302 O O . CYS A 1 188 ? 17.743 -5.548 -60.381 1.00 88.56 188 CYS A O 1
ATOM 1304 N N . ASP A 1 189 ? 15.558 -5.573 -59.858 1.00 93.88 189 ASP A N 1
ATOM 1305 C CA . ASP A 1 189 ? 15.754 -5.225 -58.456 1.00 93.88 189 ASP A CA 1
ATOM 1306 C C . ASP A 1 189 ? 15.973 -6.512 -57.641 1.00 93.88 189 ASP A C 1
ATOM 1308 O O . ASP A 1 189 ? 15.538 -7.604 -58.035 1.00 93.88 189 ASP A O 1
ATOM 1312 N N . GLY A 1 190 ? 16.716 -6.405 -56.545 1.00 94.62 190 GLY A N 1
ATOM 1313 C CA . GLY A 1 190 ? 16.970 -7.514 -55.636 1.00 94.62 190 GLY A CA 1
ATOM 1314 C C . GLY A 1 190 ? 15.703 -7.973 -54.914 1.00 94.62 190 GLY A C 1
ATOM 1315 O O . GLY A 1 190 ? 14.803 -7.185 -54.650 1.00 94.62 190 GLY A O 1
ATOM 1316 N N . ALA A 1 191 ? 15.636 -9.263 -54.585 1.00 95.62 191 ALA A N 1
ATOM 1317 C CA . ALA A 1 191 ? 14.632 -9.777 -53.661 1.00 95.62 191 ALA A CA 1
ATOM 1318 C C . ALA A 1 191 ? 15.078 -9.534 -52.213 1.00 95.62 191 ALA A C 1
ATOM 1320 O O . ALA A 1 191 ? 16.256 -9.718 -51.894 1.00 95.62 191 ALA A O 1
ATOM 1321 N N . ASP A 1 192 ? 14.133 -9.162 -51.357 1.00 97.00 192 ASP A N 1
ATOM 1322 C CA . ASP A 1 192 ? 14.381 -8.906 -49.939 1.00 97.00 192 ASP A CA 1
ATOM 1323 C C . ASP A 1 192 ? 14.793 -10.178 -49.185 1.00 97.00 192 ASP A C 1
ATOM 1325 O O . ASP A 1 192 ? 14.483 -11.312 -49.572 1.00 97.00 192 ASP A O 1
ATOM 1329 N N . GLY A 1 193 ? 15.493 -9.973 -48.075 1.00 96.06 193 GLY A N 1
ATOM 1330 C CA . GLY A 1 193 ? 15.918 -11.014 -47.161 1.00 96.06 193 GLY A CA 1
ATOM 1331 C C . GLY A 1 193 ? 14.743 -11.743 -46.511 1.00 96.06 193 GLY A C 1
ATOM 1332 O O . GLY A 1 193 ? 13.678 -11.191 -46.238 1.00 96.06 193 GLY A O 1
ATOM 1333 N N . THR A 1 194 ? 14.973 -13.012 -46.195 1.00 95.38 194 THR A N 1
ATOM 1334 C CA . THR A 1 194 ? 14.031 -13.889 -45.485 1.00 95.38 194 THR A CA 1
ATOM 1335 C C . THR A 1 194 ? 14.724 -14.533 -44.292 1.00 95.38 194 THR A C 1
ATOM 1337 O O . THR A 1 194 ? 15.943 -14.631 -44.276 1.00 95.38 194 THR A O 1
ATOM 1340 N N . GLU A 1 195 ? 13.978 -15.050 -43.320 1.00 94.38 195 GLU A N 1
ATOM 1341 C CA . GLU A 1 195 ? 14.540 -15.797 -42.179 1.00 94.38 195 GLU A CA 1
ATOM 1342 C C . GLU A 1 195 ? 15.530 -16.901 -42.615 1.00 94.38 195 GLU A C 1
ATOM 1344 O O . GLU A 1 195 ? 16.569 -17.105 -41.992 1.00 94.38 195 GLU A O 1
ATOM 1349 N N . GLN A 1 196 ? 15.251 -17.576 -43.737 1.00 93.75 196 GLN A N 1
ATOM 1350 C CA . GLN A 1 196 ? 16.098 -18.637 -44.293 1.00 93.75 196 GLN A CA 1
ATOM 1351 C C . GLN A 1 196 ? 17.281 -18.104 -45.126 1.00 93.75 196 GLN A C 1
ATOM 1353 O O . GLN A 1 196 ? 18.262 -18.818 -45.317 1.00 93.75 196 GLN A O 1
ATOM 1358 N N . ASN A 1 197 ? 17.201 -16.868 -45.630 1.00 93.44 197 ASN A N 1
ATOM 1359 C CA . ASN A 1 197 ? 18.260 -16.183 -46.378 1.00 93.44 197 ASN A CA 1
ATOM 1360 C C . ASN A 1 197 ? 18.293 -14.698 -45.957 1.00 93.44 197 ASN A C 1
ATOM 1362 O O . ASN A 1 197 ? 17.721 -13.867 -46.664 1.00 93.44 197 ASN A O 1
ATOM 1366 N N . PRO A 1 198 ? 18.905 -14.341 -44.807 1.00 95.75 198 PRO A N 1
ATOM 1367 C CA . PRO A 1 198 ? 18.676 -13.028 -44.196 1.00 95.75 198 PRO A CA 1
ATOM 1368 C C . PRO A 1 198 ? 19.135 -11.830 -45.024 1.00 95.75 198 PRO A C 1
ATOM 1370 O O . PRO A 1 198 ? 18.528 -10.768 -44.947 1.00 95.75 198 PRO A O 1
ATOM 1373 N N . ASN A 1 199 ? 20.199 -11.965 -45.814 1.00 97.44 199 ASN A N 1
ATOM 1374 C CA . ASN A 1 199 ? 20.710 -10.849 -46.609 1.00 97.44 199 ASN A CA 1
ATOM 1375 C C . ASN A 1 199 ? 19.851 -10.629 -47.860 1.00 97.44 199 ASN A C 1
ATOM 1377 O O . ASN A 1 199 ? 19.590 -11.584 -48.595 1.00 97.44 199 ASN A O 1
ATOM 1381 N N . GLY A 1 200 ? 19.503 -9.374 -48.134 1.00 96.81 200 GLY A N 1
ATOM 1382 C CA . GLY A 1 200 ? 18.859 -8.970 -49.376 1.00 96.81 200 GLY A CA 1
ATOM 1383 C C . GLY A 1 200 ? 19.735 -9.277 -50.590 1.00 96.81 200 GLY A C 1
ATOM 1384 O O . GLY A 1 200 ? 20.965 -9.151 -50.565 1.00 96.81 200 GLY A O 1
ATOM 1385 N N . VAL A 1 201 ? 19.102 -9.717 -51.674 1.00 95.81 201 VAL A N 1
ATOM 1386 C CA . VAL A 1 201 ? 19.786 -10.054 -52.926 1.00 95.81 201 VAL A CA 1
ATOM 1387 C C . VAL A 1 201 ? 20.250 -8.764 -53.608 1.00 95.81 201 VAL A C 1
ATOM 1389 O O . VAL A 1 201 ? 19.568 -7.742 -53.582 1.00 95.81 201 VAL A O 1
ATOM 1392 N N . GLY A 1 202 ? 21.420 -8.788 -54.246 1.00 94.69 202 GLY A N 1
ATOM 1393 C CA . GLY A 1 202 ? 21.899 -7.650 -55.023 1.00 94.69 202 GLY A CA 1
ATOM 1394 C C . GLY A 1 202 ? 21.090 -7.424 -56.304 1.00 94.69 202 GLY A C 1
ATOM 1395 O O . GLY A 1 202 ? 20.654 -8.379 -56.958 1.00 94.69 202 GLY A O 1
ATOM 1396 N N . GLY A 1 203 ? 20.963 -6.158 -56.702 1.00 92.69 203 GLY A N 1
ATOM 1397 C CA . GLY A 1 203 ? 20.334 -5.759 -57.962 1.00 92.69 203 GLY A CA 1
ATOM 1398 C C . GLY A 1 203 ? 21.053 -6.312 -59.199 1.00 92.69 203 GLY A C 1
ATOM 1399 O O . GLY A 1 203 ? 22.133 -6.914 -59.120 1.00 92.69 203 GLY A O 1
ATOM 1400 N N . GLY A 1 204 ? 20.460 -6.118 -60.373 1.00 91.50 204 GLY A N 1
ATOM 1401 C CA . GLY A 1 204 ? 20.948 -6.680 -61.629 1.00 91.50 204 GLY A CA 1
ATOM 1402 C C . GLY A 1 204 ? 22.354 -6.193 -61.989 1.00 91.50 204 GLY A C 1
ATOM 1403 O O . GLY A 1 204 ? 22.696 -5.040 -61.761 1.00 91.50 204 GLY A O 1
ATOM 1404 N N . TRP A 1 205 ? 23.187 -7.053 -62.584 1.00 85.94 205 TRP A N 1
ATOM 1405 C CA . TRP A 1 205 ? 24.599 -6.776 -62.893 1.00 85.94 205 TRP A CA 1
ATOM 1406 C C . TRP A 1 205 ? 24.866 -5.440 -63.602 1.00 85.94 205 TRP A C 1
ATOM 1408 O O . TRP A 1 205 ? 25.962 -4.913 -63.447 1.00 85.94 205 TRP A O 1
ATOM 1418 N N . LEU A 1 206 ? 23.908 -4.882 -64.351 1.00 87.06 206 LEU A N 1
ATOM 1419 C CA . LEU A 1 206 ? 23.991 -3.523 -64.895 1.00 87.06 206 LEU A CA 1
ATOM 1420 C C . LEU A 1 206 ? 23.136 -2.517 -64.114 1.00 87.06 206 LEU A C 1
ATOM 1422 O O . LEU A 1 206 ? 23.646 -1.454 -63.757 1.00 87.06 206 LEU A O 1
ATOM 1426 N N . PHE A 1 207 ? 21.862 -2.832 -63.866 1.00 90.69 207 PHE A N 1
ATOM 1427 C CA . PHE A 1 207 ? 20.903 -1.905 -63.260 1.00 90.69 207 PHE A CA 1
ATOM 1428 C C . PHE A 1 207 ? 19.916 -2.612 -62.327 1.00 90.69 207 PHE A C 1
ATOM 1430 O O . PHE A 1 207 ? 19.514 -3.750 -62.594 1.00 90.69 207 PHE A O 1
ATOM 1437 N N . GLY A 1 208 ? 19.466 -1.862 -61.324 1.00 93.62 208 GLY A N 1
ATOM 1438 C CA . GLY A 1 208 ? 18.386 -2.216 -60.407 1.00 93.62 208 GLY A CA 1
ATOM 1439 C C . GLY A 1 208 ? 18.815 -2.068 -58.954 1.00 93.62 208 GLY A C 1
ATOM 1440 O O . GLY A 1 208 ? 20.012 -2.102 -58.642 1.00 93.62 208 GLY A O 1
ATOM 1441 N N . ASP A 1 209 ? 17.836 -1.870 -58.086 1.00 96.75 209 ASP A N 1
ATOM 1442 C CA . ASP A 1 209 ? 18.063 -1.614 -56.667 1.00 96.75 209 ASP A CA 1
ATOM 1443 C C . ASP A 1 209 ? 18.429 -2.917 -55.929 1.00 96.75 209 ASP A C 1
ATOM 1445 O O . ASP A 1 209 ? 18.204 -4.025 -56.425 1.00 96.75 209 ASP A O 1
ATOM 1449 N N . GLY A 1 210 ? 19.070 -2.816 -54.766 1.00 97.19 210 GLY A N 1
ATOM 1450 C CA . GLY A 1 210 ? 19.249 -3.961 -53.871 1.00 97.19 210 GLY A CA 1
ATOM 1451 C C . GLY A 1 210 ? 17.967 -4.268 -53.099 1.00 97.19 210 GLY A C 1
ATOM 1452 O O . GLY A 1 210 ? 17.240 -3.344 -52.761 1.00 97.19 210 GLY A O 1
ATOM 1453 N N . GLY A 1 211 ? 17.706 -5.545 -52.808 1.00 97.69 211 GLY A N 1
ATOM 1454 C CA . GLY A 1 211 ? 16.627 -5.925 -51.889 1.00 97.69 211 GLY A CA 1
ATOM 1455 C C . GLY A 1 211 ? 17.012 -5.634 -50.439 1.00 97.69 211 GLY A C 1
ATOM 1456 O O . GLY A 1 211 ? 18.204 -5.633 -50.107 1.00 97.69 211 GLY A O 1
ATOM 1457 N N . ASP A 1 212 ? 16.028 -5.414 -49.575 1.00 98.38 212 ASP A N 1
ATOM 1458 C CA . ASP A 1 212 ? 16.264 -5.081 -48.167 1.00 98.38 212 ASP A CA 1
ATOM 1459 C C . ASP A 1 212 ? 16.736 -6.303 -47.362 1.00 98.38 212 ASP A C 1
ATOM 1461 O O . ASP A 1 212 ? 16.538 -7.456 -47.744 1.00 98.38 212 ASP A O 1
ATOM 1465 N N . GLY A 1 213 ? 17.391 -6.074 -46.230 1.00 98.00 213 GLY A N 1
ATOM 1466 C CA . GLY A 1 213 ? 17.793 -7.116 -45.293 1.00 98.00 213 GLY A CA 1
ATOM 1467 C C . GLY A 1 213 ? 16.645 -7.574 -44.389 1.00 98.00 213 GLY A C 1
ATOM 1468 O O . GLY A 1 213 ? 15.814 -6.780 -43.955 1.00 98.00 213 GLY A O 1
ATOM 1469 N N . TRP A 1 214 ? 16.615 -8.862 -44.042 1.00 97.88 214 TRP A N 1
ATOM 1470 C CA . TRP A 1 214 ? 15.609 -9.407 -43.131 1.00 97.88 214 TRP A CA 1
ATOM 1471 C C . TRP A 1 214 ? 15.748 -8.832 -41.716 1.00 97.88 214 TRP A C 1
ATOM 1473 O O . TRP A 1 214 ? 16.781 -9.013 -41.066 1.00 97.88 214 TRP A O 1
ATOM 1483 N N . SER A 1 215 ? 14.693 -8.187 -41.217 1.00 97.81 215 SER A N 1
ATOM 1484 C CA . SER A 1 215 ? 14.583 -7.807 -39.806 1.00 97.81 215 SER A CA 1
ATOM 1485 C C . SER A 1 215 ? 14.277 -9.034 -38.950 1.00 97.81 215 SER A C 1
ATOM 1487 O O . SER A 1 215 ? 13.212 -9.639 -39.073 1.00 97.81 215 SER A O 1
ATOM 1489 N N . SER A 1 216 ? 15.222 -9.394 -38.084 1.00 96.19 216 SER A N 1
ATOM 1490 C CA . SER A 1 216 ? 15.157 -10.586 -37.245 1.00 96.19 216 SER A CA 1
ATOM 1491 C C . SER A 1 216 ? 14.220 -10.398 -36.054 1.00 96.19 216 SER A C 1
ATOM 1493 O O . SER A 1 216 ? 14.327 -9.436 -35.296 1.00 96.19 216 SER A O 1
ATOM 1495 N N . THR A 1 217 ? 13.333 -11.369 -35.846 1.00 92.00 217 THR A N 1
ATOM 1496 C CA . THR A 1 217 ? 12.487 -11.483 -34.645 1.00 92.00 217 THR A CA 1
ATOM 1497 C C . THR A 1 217 ? 13.052 -12.466 -33.611 1.00 92.00 217 THR A C 1
ATOM 1499 O O . THR A 1 217 ? 12.435 -12.685 -32.569 1.00 92.00 217 THR A O 1
ATOM 1502 N N . LEU A 1 218 ? 14.222 -13.064 -33.873 1.00 93.19 218 LEU A N 1
ATOM 1503 C CA . LEU A 1 218 ? 14.832 -14.103 -33.042 1.00 93.19 218 LEU A CA 1
ATOM 1504 C C . LEU A 1 218 ? 15.970 -13.527 -32.189 1.00 93.19 218 LEU A C 1
ATOM 1506 O O . LEU A 1 218 ? 16.916 -12.937 -32.712 1.00 93.19 218 LEU A O 1
ATOM 1510 N N . ALA A 1 219 ? 15.900 -13.719 -30.869 1.00 93.06 219 ALA A N 1
ATOM 1511 C CA . ALA A 1 219 ? 16.931 -13.262 -29.934 1.00 93.06 219 ALA A CA 1
ATOM 1512 C C . ALA A 1 219 ? 18.325 -13.812 -30.300 1.00 93.06 219 ALA A C 1
ATOM 1514 O O . ALA A 1 219 ? 18.466 -14.975 -30.677 1.00 93.06 219 ALA A O 1
ATOM 1515 N N . GLY A 1 220 ? 19.353 -12.965 -30.213 1.00 92.44 220 GLY A N 1
ATOM 1516 C CA . GLY A 1 220 ? 20.729 -13.290 -30.606 1.00 92.44 220 GLY A CA 1
ATOM 1517 C C . GLY A 1 220 ? 20.986 -13.384 -32.119 1.00 92.44 220 GLY A C 1
ATOM 1518 O O . GLY A 1 220 ? 22.147 -13.430 -32.525 1.00 92.44 220 GLY A O 1
ATOM 1519 N N . ILE A 1 221 ? 19.953 -13.369 -32.972 1.00 96.81 221 ILE A N 1
ATOM 1520 C CA . ILE A 1 221 ? 20.107 -13.433 -34.432 1.00 96.81 221 ILE A CA 1
ATOM 1521 C C . ILE A 1 221 ? 20.147 -12.020 -35.018 1.00 96.81 221 ILE A C 1
ATOM 1523 O O . ILE A 1 221 ? 19.174 -11.265 -34.942 1.00 96.81 221 ILE A O 1
ATOM 1527 N N . ALA A 1 222 ? 21.295 -11.680 -35.607 1.00 97.50 222 ALA A N 1
ATOM 1528 C CA . ALA A 1 222 ? 21.556 -10.382 -36.218 1.00 97.50 222 ALA A CA 1
ATOM 1529 C C . ALA A 1 222 ? 20.688 -10.123 -37.459 1.00 97.50 222 ALA A C 1
ATOM 1531 O O . ALA A 1 222 ? 20.263 -11.050 -38.152 1.00 97.50 222 ALA A O 1
ATOM 1532 N N . GLY A 1 223 ? 20.467 -8.842 -37.747 1.00 97.88 223 GLY A N 1
ATOM 1533 C CA . GLY A 1 223 ? 19.712 -8.392 -38.906 1.00 97.88 223 GLY A CA 1
ATOM 1534 C C . GLY A 1 223 ? 20.418 -8.689 -40.228 1.00 97.88 223 GLY A C 1
ATOM 1535 O O . GLY A 1 223 ? 21.648 -8.647 -40.342 1.00 97.88 223 GLY A O 1
ATOM 1536 N N . GLY A 1 224 ? 19.624 -8.989 -41.250 1.00 98.00 224 GLY A N 1
ATOM 1537 C CA . GLY A 1 224 ? 20.101 -9.232 -42.602 1.00 98.00 224 GLY A CA 1
ATOM 1538 C C . GLY A 1 224 ? 20.751 -8.002 -43.229 1.00 98.00 224 GLY A C 1
ATOM 1539 O O . GLY A 1 224 ? 20.289 -6.881 -43.039 1.00 98.00 224 GLY A O 1
ATOM 1540 N N . LYS A 1 225 ? 21.817 -8.186 -44.009 1.00 98.44 225 LYS A N 1
ATOM 1541 C CA . LYS A 1 225 ? 22.454 -7.082 -44.745 1.00 98.44 225 LYS A CA 1
ATOM 1542 C C . LYS A 1 225 ? 21.640 -6.713 -45.981 1.00 98.44 225 LYS A C 1
ATOM 1544 O O . LYS A 1 225 ? 21.156 -7.608 -46.670 1.00 98.44 225 LYS A O 1
ATOM 1549 N N . GLY A 1 226 ? 21.555 -5.424 -46.284 1.00 98.00 226 GLY A N 1
ATOM 1550 C CA . GLY A 1 226 ? 20.927 -4.926 -47.502 1.00 98.00 226 GLY A CA 1
ATOM 1551 C C . GLY A 1 226 ? 21.714 -5.297 -48.761 1.00 98.00 226 GLY A C 1
ATOM 1552 O O . GLY A 1 226 ? 22.951 -5.352 -48.763 1.00 98.00 226 GLY A O 1
ATOM 1553 N N . GLY A 1 227 ? 20.996 -5.564 -49.849 1.00 97.31 227 GLY A N 1
ATOM 1554 C CA . GLY A 1 227 ? 21.568 -5.940 -51.135 1.00 97.31 227 GLY A CA 1
ATOM 1555 C C . GLY A 1 227 ? 22.341 -4.791 -51.786 1.00 97.31 227 GLY A C 1
ATOM 1556 O O . GLY A 1 227 ? 21.927 -3.634 -51.753 1.00 97.31 227 GLY A O 1
ATOM 1557 N N . ALA A 1 228 ? 23.469 -5.094 -52.432 1.00 96.62 228 ALA A N 1
ATOM 1558 C CA . ALA A 1 228 ? 24.190 -4.101 -53.229 1.00 96.62 228 ALA A CA 1
ATOM 1559 C C . ALA A 1 228 ? 23.506 -3.883 -54.589 1.00 96.62 228 ALA A C 1
ATOM 1561 O O . ALA A 1 228 ? 23.213 -4.844 -55.307 1.00 96.62 228 ALA A O 1
ATOM 1562 N N . ALA A 1 229 ? 23.321 -2.627 -54.982 1.00 95.00 229 ALA A N 1
ATOM 1563 C CA . ALA A 1 229 ? 22.676 -2.252 -56.236 1.00 95.00 229 ALA A CA 1
ATOM 1564 C C . ALA A 1 229 ? 23.442 -2.724 -57.484 1.00 95.00 229 ALA A C 1
ATOM 1566 O O . ALA A 1 229 ? 24.581 -3.210 -57.406 1.00 95.00 229 ALA A O 1
ATOM 1567 N N . GLY A 1 230 ? 22.816 -2.586 -58.651 1.00 90.75 230 GLY A N 1
ATOM 1568 C CA . GLY A 1 230 ? 23.419 -2.886 -59.947 1.00 90.75 230 GLY A CA 1
ATOM 1569 C C . GLY A 1 230 ? 24.639 -2.025 -60.279 1.00 90.75 230 GLY A C 1
ATOM 1570 O O . GLY A 1 230 ? 24.754 -0.891 -59.825 1.00 90.75 230 GLY A O 1
ATOM 1571 N N . LEU A 1 231 ? 25.579 -2.558 -61.074 1.00 88.62 231 LEU A N 1
ATOM 1572 C CA . LEU A 1 231 ? 26.914 -1.956 -61.229 1.00 88.62 231 LEU A CA 1
ATOM 1573 C C . LEU A 1 231 ? 26.885 -0.507 -61.723 1.00 88.62 231 LEU A C 1
ATOM 1575 O O . LEU A 1 231 ? 27.773 0.254 -61.360 1.00 88.62 231 LEU A O 1
ATOM 1579 N N . LEU A 1 232 ? 25.923 -0.120 -62.560 1.00 87.81 232 LEU A N 1
ATOM 1580 C CA . LEU A 1 232 ? 25.879 1.215 -63.154 1.00 87.81 232 LEU A CA 1
ATOM 1581 C C . LEU A 1 232 ? 24.895 2.137 -62.421 1.00 87.81 232 LEU A C 1
ATOM 1583 O O . LEU A 1 232 ? 25.267 3.265 -62.102 1.00 87.81 232 LEU A O 1
ATOM 1587 N N . TRP A 1 233 ? 23.666 1.678 -62.159 1.00 85.69 233 TRP A N 1
ATOM 1588 C CA . TRP A 1 233 ? 22.607 2.474 -61.521 1.00 85.69 233 TRP A CA 1
ATOM 1589 C C . TRP A 1 233 ? 21.772 1.620 -60.563 1.00 85.69 233 TRP A C 1
ATOM 1591 O O . TRP A 1 233 ? 21.430 0.480 -60.891 1.00 85.69 233 TRP A O 1
ATOM 1601 N N . GLY A 1 234 ? 21.387 2.225 -59.443 1.00 93.94 234 GLY A N 1
ATOM 1602 C CA . GLY A 1 234 ? 20.460 1.675 -58.455 1.00 93.94 234 GLY A CA 1
ATOM 1603 C C . GLY A 1 234 ? 20.867 2.077 -57.039 1.00 93.94 234 GLY A C 1
ATOM 1604 O O . GLY A 1 234 ? 22.040 2.368 -56.787 1.00 93.94 234 GLY A O 1
ATOM 1605 N N . SER A 1 235 ? 19.912 2.097 -56.119 1.00 97.00 235 SER A N 1
ATOM 1606 C CA . SER A 1 235 ? 20.153 2.293 -54.688 1.00 97.00 235 SER A CA 1
ATOM 1607 C C . SER A 1 235 ? 20.417 0.954 -54.001 1.00 97.00 235 SER A C 1
ATOM 1609 O O . SER A 1 235 ? 19.921 -0.085 -54.438 1.00 97.00 235 SER A O 1
ATOM 1611 N N . GLY A 1 236 ? 21.243 0.948 -52.957 1.00 97.56 236 GLY A N 1
ATOM 1612 C CA . GLY A 1 236 ? 21.380 -0.240 -52.113 1.00 97.56 236 GLY A CA 1
ATOM 1613 C C . GLY A 1 236 ? 20.128 -0.440 -51.261 1.00 97.56 236 GLY A C 1
ATOM 1614 O O . GLY A 1 236 ? 19.514 0.549 -50.873 1.00 97.56 236 GLY A O 1
ATOM 1615 N N . GLY A 1 237 ? 19.772 -1.694 -50.978 1.00 98.12 237 GLY A N 1
ATOM 1616 C CA . GLY A 1 237 ? 18.684 -2.006 -50.044 1.00 98.12 237 GLY A CA 1
ATOM 1617 C C . GLY A 1 237 ? 19.091 -1.724 -48.598 1.00 98.12 237 GLY A C 1
ATOM 1618 O O . GLY A 1 237 ? 20.287 -1.693 -48.281 1.00 98.12 237 GLY A O 1
ATOM 1619 N N . ASP A 1 238 ? 18.121 -1.532 -47.718 1.00 98.56 238 ASP A N 1
ATOM 1620 C CA . ASP A 1 238 ? 18.348 -1.214 -46.310 1.00 98.56 238 ASP A CA 1
ATOM 1621 C C . ASP A 1 238 ? 18.783 -2.452 -45.507 1.00 98.56 238 ASP A C 1
ATOM 1623 O O . ASP A 1 238 ? 18.573 -3.601 -45.898 1.00 98.56 238 ASP A O 1
ATOM 1627 N N . GLY A 1 239 ? 19.442 -2.239 -44.371 1.00 98.31 239 GLY A N 1
ATOM 1628 C CA . GLY A 1 239 ? 19.776 -3.289 -43.416 1.00 98.31 239 GLY A CA 1
ATOM 1629 C C . GLY A 1 239 ? 18.578 -3.655 -42.539 1.00 98.31 239 GLY A C 1
ATOM 1630 O O . GLY A 1 239 ? 17.916 -2.784 -41.982 1.00 98.31 239 GLY A O 1
ATOM 1631 N N . GLY A 1 240 ? 18.331 -4.950 -42.356 1.00 98.25 240 GLY A N 1
ATOM 1632 C CA . GLY A 1 240 ? 17.302 -5.439 -41.441 1.00 98.25 240 GLY A CA 1
ATOM 1633 C C . GLY A 1 240 ? 17.672 -5.195 -39.977 1.00 98.25 240 GLY A C 1
ATOM 1634 O O . GLY A 1 240 ? 18.852 -5.186 -39.616 1.00 98.25 240 GLY A O 1
ATOM 1635 N N . ALA A 1 241 ? 16.677 -5.022 -39.110 1.00 98.38 241 ALA A N 1
ATOM 1636 C CA . ALA A 1 241 ? 16.894 -4.900 -37.670 1.00 98.38 241 ALA A CA 1
ATOM 1637 C C . ALA A 1 241 ? 17.399 -6.215 -37.044 1.00 98.38 241 ALA A C 1
ATOM 1639 O O . ALA A 1 241 ? 17.064 -7.310 -37.503 1.00 98.38 241 ALA A O 1
ATOM 1640 N N . GLY A 1 242 ? 18.200 -6.116 -35.984 1.00 97.69 242 GLY A N 1
ATOM 1641 C CA . GLY A 1 242 ? 18.601 -7.261 -35.167 1.00 97.69 242 GLY A CA 1
ATOM 1642 C C . GLY A 1 242 ? 17.501 -7.694 -34.198 1.00 97.69 242 GLY A C 1
ATOM 1643 O O . GLY A 1 242 ? 16.779 -6.858 -33.654 1.00 97.69 242 GLY A O 1
ATOM 1644 N N . GLY A 1 243 ? 17.400 -9.002 -33.944 1.00 96.62 243 GLY A N 1
ATOM 1645 C CA . GLY A 1 243 ? 16.580 -9.520 -32.848 1.00 96.62 243 GLY A CA 1
ATOM 1646 C C . GLY A 1 243 ? 17.202 -9.190 -31.486 1.00 96.62 243 GLY A C 1
ATOM 1647 O O . GLY A 1 243 ? 18.310 -8.661 -31.421 1.00 96.62 243 GLY A O 1
ATOM 1648 N N . ALA A 1 244 ? 16.510 -9.484 -30.381 1.00 96.25 244 ALA A N 1
ATOM 1649 C CA . ALA A 1 244 ? 16.924 -9.042 -29.040 1.00 96.25 244 ALA A CA 1
ATOM 1650 C C . ALA A 1 244 ? 18.410 -9.339 -28.722 1.00 96.25 244 ALA A C 1
ATOM 1652 O O . ALA A 1 244 ? 18.873 -10.470 -28.888 1.00 96.25 244 ALA A O 1
ATOM 1653 N N . GLY A 1 245 ? 19.151 -8.308 -28.302 1.00 94.81 245 GLY A N 1
ATOM 1654 C CA . GLY A 1 245 ? 20.597 -8.325 -28.038 1.00 94.81 245 GLY A CA 1
ATOM 1655 C C . GLY A 1 245 ? 21.516 -8.444 -29.266 1.00 94.81 245 GLY A C 1
ATOM 1656 O O . GLY A 1 245 ? 22.734 -8.493 -29.105 1.00 94.81 245 GLY A O 1
ATOM 1657 N N . ALA A 1 246 ? 20.980 -8.508 -30.489 1.00 97.62 246 ALA A N 1
ATOM 1658 C CA . ALA A 1 246 ? 21.740 -8.774 -31.710 1.00 97.62 246 ALA A CA 1
ATOM 1659 C C . ALA A 1 246 ? 21.924 -7.527 -32.589 1.00 97.62 246 ALA A C 1
ATOM 1661 O O . ALA A 1 246 ? 21.075 -6.637 -32.633 1.00 97.62 246 ALA A O 1
ATOM 1662 N N . ALA A 1 247 ? 23.042 -7.466 -33.315 1.00 98.12 247 ALA A N 1
ATOM 1663 C CA . ALA A 1 247 ? 23.368 -6.326 -34.166 1.00 98.12 247 ALA A CA 1
ATOM 1664 C C . ALA A 1 247 ? 22.415 -6.179 -35.367 1.00 98.12 247 ALA A C 1
ATOM 1666 O O . ALA A 1 247 ? 21.938 -7.171 -35.924 1.00 98.12 247 ALA A O 1
ATOM 1667 N N . GLY A 1 248 ? 22.189 -4.939 -35.796 1.00 98.25 248 GLY A N 1
ATOM 1668 C CA . GLY A 1 248 ? 21.492 -4.627 -37.039 1.00 98.25 248 GLY A CA 1
ATOM 1669 C C . GLY A 1 248 ? 22.338 -4.918 -38.282 1.00 98.25 248 GLY A C 1
ATOM 1670 O O . GLY A 1 248 ? 23.572 -4.911 -38.251 1.00 98.25 248 GLY A O 1
ATOM 1671 N N . GLY A 1 249 ? 21.669 -5.184 -39.400 1.00 98.31 249 GLY A N 1
ATOM 1672 C CA . GLY A 1 249 ? 22.311 -5.448 -40.682 1.00 98.31 249 GLY A CA 1
ATOM 1673 C C . GLY A 1 249 ? 22.918 -4.192 -41.307 1.00 98.31 249 GLY A C 1
ATOM 1674 O O . GLY A 1 249 ? 22.400 -3.089 -41.161 1.00 98.31 249 GLY A O 1
ATOM 1675 N N . THR A 1 250 ? 24.020 -4.340 -42.042 1.00 98.62 250 THR A N 1
ATOM 1676 C CA . THR A 1 250 ? 24.612 -3.225 -42.802 1.00 98.62 250 THR A CA 1
ATOM 1677 C C . THR A 1 250 ? 23.805 -2.937 -44.065 1.00 98.62 250 THR A C 1
ATOM 1679 O O . THR A 1 250 ? 23.474 -3.883 -44.784 1.00 98.62 250 THR A O 1
ATOM 1682 N N . GLY A 1 251 ? 23.578 -1.664 -44.378 1.00 98.06 251 GLY A N 1
ATOM 1683 C CA . GLY A 1 251 ? 22.929 -1.231 -45.615 1.00 98.06 251 GLY A CA 1
ATOM 1684 C C . GLY A 1 251 ? 23.753 -1.523 -46.874 1.00 98.06 251 GLY A C 1
ATOM 1685 O O . GLY A 1 251 ? 24.983 -1.645 -46.844 1.00 98.06 251 GLY A O 1
ATOM 1686 N N . GLY A 1 252 ? 23.061 -1.654 -48.002 1.00 97.75 252 GLY A N 1
ATOM 1687 C CA . GLY A 1 252 ? 23.640 -1.959 -49.304 1.00 97.75 252 GLY A CA 1
ATOM 1688 C C . GLY A 1 252 ? 24.346 -0.763 -49.947 1.00 97.75 252 GLY A C 1
ATOM 1689 O O . GLY A 1 252 ? 23.926 0.385 -49.815 1.00 97.75 252 GLY A O 1
ATOM 1690 N N . ASN A 1 253 ? 25.412 -1.018 -50.708 1.00 97.50 253 ASN A N 1
ATOM 1691 C CA . ASN A 1 253 ? 26.049 0.025 -51.521 1.00 97.50 253 ASN A CA 1
ATOM 1692 C C . ASN A 1 253 ? 25.271 0.268 -52.824 1.00 97.50 253 ASN A C 1
ATOM 1694 O O . ASN A 1 253 ? 24.770 -0.680 -53.435 1.00 97.50 253 ASN A O 1
ATOM 1698 N N . ALA A 1 254 ? 25.236 1.523 -53.264 1.00 95.81 254 ALA A N 1
ATOM 1699 C CA . ALA A 1 254 ? 24.642 1.962 -54.521 1.00 95.81 254 ALA A CA 1
ATOM 1700 C C . ALA A 1 254 ? 25.441 1.546 -55.772 1.00 95.81 254 ALA A C 1
ATOM 1702 O O . ALA A 1 254 ? 26.572 1.056 -55.695 1.00 95.81 254 ALA A O 1
ATOM 1703 N N . GLY A 1 255 ? 24.861 1.803 -56.948 1.00 91.88 255 GLY A N 1
ATOM 1704 C CA . GLY A 1 255 ? 25.505 1.603 -58.244 1.00 91.88 255 GLY A CA 1
ATOM 1705 C C . GLY A 1 255 ? 26.601 2.632 -58.528 1.00 91.88 255 GLY A C 1
ATOM 1706 O O . GLY A 1 255 ? 26.538 3.771 -58.072 1.00 91.88 255 GLY A O 1
ATOM 1707 N N . LEU A 1 256 ? 27.612 2.252 -59.318 1.00 88.69 256 LEU A N 1
ATOM 1708 C CA . LEU A 1 256 ? 28.850 3.025 -59.487 1.00 88.69 256 LEU A CA 1
ATOM 1709 C C . LEU A 1 256 ? 28.625 4.451 -59.998 1.00 88.69 256 LEU A C 1
ATOM 1711 O O . LEU A 1 256 ? 29.431 5.321 -59.689 1.00 88.69 256 LEU A O 1
ATOM 1715 N N . LEU A 1 257 ? 27.581 4.712 -60.788 1.00 85.88 257 LEU A N 1
ATOM 1716 C CA . LEU A 1 257 ? 27.337 6.042 -61.349 1.00 85.88 257 LEU A CA 1
ATOM 1717 C C . LEU A 1 257 ? 26.321 6.830 -60.510 1.00 85.88 257 LEU A C 1
ATOM 1719 O O . LEU A 1 257 ? 26.625 7.951 -60.102 1.00 85.88 257 LEU A O 1
ATOM 1723 N N . TRP A 1 258 ? 25.148 6.247 -60.240 1.00 83.88 258 TRP A N 1
ATOM 1724 C CA . TRP A 1 258 ? 24.022 6.921 -59.579 1.00 83.88 258 TRP A CA 1
ATOM 1725 C C . TRP A 1 258 ? 23.278 5.985 -58.621 1.00 83.88 258 TRP A C 1
ATOM 1727 O O . TRP A 1 258 ? 22.917 4.869 -59.007 1.00 83.88 258 TRP A O 1
ATOM 1737 N N . GLY A 1 259 ? 22.968 6.486 -57.424 1.00 92.94 259 GLY A N 1
ATOM 1738 C CA . GLY A 1 259 ? 22.084 5.829 -56.457 1.00 92.94 259 GLY A CA 1
ATOM 1739 C C . GLY A 1 259 ? 22.425 6.176 -55.010 1.00 92.94 259 GLY A C 1
ATOM 1740 O O . GLY A 1 259 ? 23.546 6.604 -54.718 1.00 92.94 259 GLY A O 1
ATOM 1741 N N . ASN A 1 260 ? 21.462 5.986 -54.108 1.00 97.00 260 ASN A N 1
ATOM 1742 C CA . ASN A 1 260 ? 21.673 6.162 -52.672 1.00 97.00 260 ASN A CA 1
ATOM 1743 C C . ASN A 1 260 ? 22.196 4.866 -52.044 1.00 97.00 260 ASN A C 1
ATOM 1745 O O . ASN A 1 260 ? 21.842 3.771 -52.483 1.00 97.00 260 ASN A O 1
ATOM 1749 N N . GLY A 1 261 ? 23.036 4.975 -51.019 1.00 97.38 261 GLY A N 1
ATOM 1750 C CA . GLY A 1 261 ? 23.310 3.826 -50.161 1.00 97.38 261 GLY A CA 1
ATOM 1751 C C . GLY A 1 261 ? 22.098 3.520 -49.281 1.00 97.38 261 GLY A C 1
ATOM 1752 O O . GLY A 1 261 ? 21.422 4.452 -48.851 1.00 97.38 261 GLY A O 1
ATOM 1753 N N . GLY A 1 262 ? 21.836 2.240 -49.022 1.00 98.25 262 GLY A N 1
ATOM 1754 C CA . GLY A 1 262 ? 20.777 1.823 -48.102 1.00 98.25 262 GLY A CA 1
ATOM 1755 C C . GLY A 1 262 ? 21.148 2.116 -46.649 1.00 98.25 262 GLY A C 1
ATOM 1756 O O . GLY A 1 262 ? 22.330 2.141 -46.292 1.00 98.25 262 GLY A O 1
ATOM 1757 N N . HIS A 1 263 ? 20.152 2.350 -45.809 1.00 98.62 263 HIS A N 1
ATOM 1758 C CA . HIS A 1 263 ? 20.301 2.629 -44.385 1.00 98.62 263 HIS A CA 1
ATOM 1759 C C . HIS A 1 263 ? 20.791 1.394 -43.613 1.00 98.62 263 HIS A C 1
ATOM 1761 O O . HIS A 1 263 ? 20.623 0.253 -44.042 1.00 98.62 263 HIS A O 1
ATOM 1767 N N . GLY A 1 264 ? 21.430 1.607 -42.467 1.00 98.38 264 GLY A N 1
ATOM 1768 C CA . GLY A 1 264 ? 21.772 0.547 -41.527 1.00 98.38 264 GLY A CA 1
ATOM 1769 C C . GLY A 1 264 ? 20.571 0.133 -40.676 1.00 98.38 264 GLY A C 1
ATOM 1770 O O . GLY A 1 264 ? 19.793 0.976 -40.234 1.00 98.38 264 GLY A O 1
ATOM 1771 N N . GLY A 1 265 ? 20.431 -1.163 -40.407 1.00 98.38 265 GLY A N 1
ATOM 1772 C CA . GLY A 1 265 ? 19.367 -1.681 -39.550 1.00 98.38 265 GLY A CA 1
ATOM 1773 C C . GLY A 1 265 ? 19.599 -1.364 -38.074 1.00 98.38 265 GLY A C 1
ATOM 1774 O O . GLY A 1 265 ? 20.741 -1.294 -37.618 1.00 98.38 265 GLY A O 1
ATOM 1775 N N . ALA A 1 266 ? 18.522 -1.202 -37.306 1.00 98.50 266 ALA A N 1
ATOM 1776 C CA . ALA A 1 266 ? 18.607 -0.996 -35.861 1.00 98.50 266 ALA A CA 1
ATOM 1777 C C . ALA A 1 266 ? 19.158 -2.237 -35.132 1.00 98.50 266 ALA A C 1
ATOM 1779 O O . ALA A 1 266 ? 18.865 -3.375 -35.508 1.00 98.50 266 ALA A O 1
ATOM 1780 N N . GLY A 1 267 ? 19.930 -2.025 -34.069 1.00 98.00 267 GLY A N 1
ATOM 1781 C CA . GLY A 1 267 ? 20.320 -3.079 -33.137 1.00 98.00 267 GLY A CA 1
ATOM 1782 C C . GLY A 1 267 ? 19.165 -3.471 -32.212 1.00 98.00 267 GLY A C 1
ATOM 1783 O O . GLY A 1 267 ? 18.400 -2.620 -31.759 1.00 98.00 267 GLY A O 1
ATOM 1784 N N . GLY A 1 268 ? 19.022 -4.763 -31.920 1.00 97.94 268 GLY A N 1
ATOM 1785 C CA . GLY A 1 268 ? 17.953 -5.259 -31.057 1.00 97.94 268 GLY A CA 1
ATOM 1786 C C . GLY A 1 268 ? 18.215 -4.965 -29.580 1.00 97.94 268 GLY A C 1
ATOM 1787 O O . GLY A 1 268 ? 19.326 -5.163 -29.084 1.00 97.94 268 GLY A O 1
ATOM 1788 N N . ALA A 1 269 ? 17.185 -4.523 -28.857 1.00 97.69 269 ALA A N 1
ATOM 1789 C CA . ALA A 1 269 ? 17.274 -4.241 -27.423 1.00 97.69 269 ALA A CA 1
ATOM 1790 C C . ALA A 1 269 ? 17.632 -5.494 -26.600 1.00 97.69 269 ALA A C 1
ATOM 1792 O O . ALA A 1 269 ? 17.269 -6.614 -26.964 1.00 97.69 269 ALA A O 1
ATOM 1793 N N . GLY A 1 270 ? 18.346 -5.299 -25.493 1.00 96.94 270 GLY A N 1
ATOM 1794 C CA . GLY A 1 270 ? 18.697 -6.350 -24.544 1.00 96.94 270 GLY A CA 1
ATOM 1795 C C . GLY A 1 270 ? 17.488 -6.885 -23.773 1.00 96.94 270 GLY A C 1
ATOM 1796 O O . GLY A 1 270 ? 16.460 -6.222 -23.632 1.00 96.94 270 GLY A O 1
ATOM 1797 N N . VAL A 1 271 ? 17.613 -8.107 -23.263 1.00 96.12 271 VAL A N 1
ATOM 1798 C CA . VAL A 1 271 ? 16.583 -8.779 -22.464 1.00 96.12 271 VAL A CA 1
ATOM 1799 C C . VAL A 1 271 ? 16.757 -8.397 -20.994 1.00 96.12 271 VAL A C 1
ATOM 1801 O O . VAL A 1 271 ? 17.873 -8.414 -20.474 1.00 96.12 271 VAL A O 1
ATOM 1804 N N . ASN A 1 272 ? 15.661 -8.055 -20.315 1.00 96.56 272 ASN A N 1
ATOM 1805 C CA . ASN A 1 272 ? 15.685 -7.775 -18.878 1.00 96.56 272 ASN A CA 1
ATOM 1806 C C . ASN A 1 272 ? 16.034 -9.040 -18.078 1.00 96.56 272 ASN A C 1
ATOM 1808 O O . ASN A 1 272 ? 15.553 -10.131 -18.389 1.00 96.56 272 ASN A O 1
ATOM 1812 N N . GLY A 1 273 ? 16.817 -8.877 -17.017 1.00 96.44 273 GLY A N 1
ATOM 1813 C CA . GLY A 1 273 ? 17.112 -9.936 -16.065 1.00 96.44 273 GLY A CA 1
ATOM 1814 C C . GLY A 1 273 ? 15.877 -10.355 -15.261 1.00 96.44 273 GLY A C 1
ATOM 1815 O O . GLY A 1 273 ? 14.991 -9.548 -14.971 1.00 96.44 273 GLY A O 1
ATOM 1816 N N . ALA A 1 274 ? 15.810 -11.637 -14.903 1.00 95.31 274 ALA A N 1
ATOM 1817 C CA . ALA A 1 274 ? 14.722 -12.177 -14.093 1.00 95.31 274 ALA A CA 1
ATOM 1818 C C . ALA A 1 274 ? 14.792 -11.669 -12.643 1.00 95.31 274 ALA A C 1
ATOM 1820 O O . ALA A 1 274 ? 15.880 -11.506 -12.091 1.00 95.31 274 ALA A O 1
ATOM 1821 N N . VAL A 1 275 ? 13.633 -11.468 -12.011 1.00 91.50 275 VAL A N 1
ATOM 1822 C CA . VAL A 1 275 ? 13.555 -11.227 -10.561 1.00 91.50 275 VAL A CA 1
ATOM 1823 C C . VAL A 1 275 ? 14.106 -12.453 -9.824 1.00 91.50 275 VAL A C 1
ATOM 1825 O O . VAL A 1 275 ? 13.860 -13.591 -10.231 1.00 91.50 275 VAL A O 1
ATOM 1828 N N . GLY A 1 276 ? 14.889 -12.218 -8.773 1.00 90.56 276 GLY A N 1
ATOM 1829 C CA . GLY A 1 276 ? 15.454 -13.266 -7.933 1.00 90.56 276 GLY A CA 1
ATOM 1830 C C . GLY A 1 276 ? 14.368 -14.077 -7.226 1.00 90.56 276 GLY A C 1
ATOM 1831 O O . GLY A 1 276 ? 13.247 -13.613 -7.030 1.00 90.56 276 GLY A O 1
ATOM 1832 N N . THR A 1 277 ? 14.700 -15.297 -6.809 1.00 89.50 277 THR A N 1
ATOM 1833 C CA . THR A 1 277 ? 13.782 -16.168 -6.056 1.00 89.50 277 THR A CA 1
ATOM 1834 C C . THR A 1 277 ? 14.421 -16.583 -4.736 1.00 89.50 277 THR A C 1
ATOM 1836 O O . THR A 1 277 ? 15.605 -16.917 -4.688 1.00 89.50 277 THR A O 1
ATOM 1839 N N . SER A 1 278 ? 13.657 -16.511 -3.642 1.00 80.81 278 SER A N 1
ATOM 1840 C CA . SER A 1 278 ? 14.194 -16.787 -2.306 1.00 80.81 278 SER A CA 1
ATOM 1841 C C . SER A 1 278 ? 14.684 -18.239 -2.203 1.00 80.81 278 SER A C 1
ATOM 1843 O O . SER A 1 278 ? 14.098 -19.148 -2.791 1.00 80.81 278 SER A O 1
ATOM 1845 N N . GLY A 1 279 ? 15.814 -18.449 -1.526 1.00 76.75 279 GLY A N 1
ATOM 1846 C CA . GLY A 1 279 ? 16.515 -19.740 -1.474 1.00 76.75 279 GLY A CA 1
ATOM 1847 C C . GLY A 1 279 ? 17.309 -20.133 -2.734 1.00 76.75 279 GLY A C 1
ATOM 1848 O O . GLY A 1 279 ? 18.048 -21.114 -2.686 1.00 76.75 279 GLY A O 1
ATOM 1849 N N . VAL A 1 280 ? 17.229 -19.385 -3.844 1.00 76.00 280 VAL A N 1
ATOM 1850 C CA . VAL A 1 280 ? 17.985 -19.654 -5.085 1.00 76.00 280 VAL A CA 1
ATOM 1851 C C . VAL A 1 280 ? 19.025 -18.559 -5.311 1.00 76.00 280 VAL A C 1
ATOM 1853 O O . VAL A 1 280 ? 18.683 -17.382 -5.332 1.00 76.00 280 VAL A O 1
ATOM 1856 N N . ASN A 1 281 ? 20.300 -18.923 -5.495 1.00 77.50 281 ASN A N 1
ATOM 1857 C CA . ASN A 1 281 ? 21.412 -17.979 -5.714 1.00 77.50 281 ASN A CA 1
ATOM 1858 C C . ASN A 1 281 ? 21.450 -16.821 -4.689 1.00 77.50 281 ASN A C 1
ATOM 1860 O O . ASN A 1 281 ? 21.680 -15.668 -5.054 1.00 77.50 281 ASN A O 1
ATOM 1864 N N . ASN A 1 282 ? 21.171 -17.118 -3.414 1.00 86.12 282 ASN A N 1
ATOM 1865 C CA . ASN A 1 282 ? 21.015 -16.139 -2.327 1.00 86.12 282 ASN A CA 1
ATOM 1866 C C . ASN A 1 282 ? 20.010 -15.015 -2.658 1.00 86.12 282 ASN A C 1
ATOM 1868 O O . ASN A 1 282 ? 20.216 -13.860 -2.302 1.00 86.12 282 ASN A O 1
ATOM 1872 N N . GLY A 1 283 ? 18.948 -15.337 -3.402 1.00 89.31 283 GLY A N 1
ATOM 1873 C CA . GLY A 1 283 ? 17.930 -14.385 -3.836 1.00 89.31 283 GLY A CA 1
ATOM 1874 C C . GLY A 1 283 ? 18.378 -13.413 -4.931 1.00 89.31 283 GLY A C 1
ATOM 1875 O O . GLY A 1 283 ? 17.611 -12.509 -5.251 1.00 89.31 283 GLY A O 1
ATOM 1876 N N . ARG A 1 284 ? 19.584 -13.538 -5.505 1.00 95.31 284 ARG A N 1
ATOM 1877 C CA . ARG A 1 284 ? 20.098 -12.551 -6.467 1.00 95.31 284 ARG A CA 1
ATOM 1878 C C . ARG A 1 284 ? 19.232 -12.461 -7.733 1.00 95.31 284 ARG A C 1
ATOM 1880 O O . ARG A 1 284 ? 18.943 -13.472 -8.374 1.00 95.31 284 ARG A O 1
ATOM 1887 N N . GLY A 1 285 ? 18.884 -11.234 -8.120 1.00 95.81 285 GLY A N 1
ATOM 1888 C CA . GLY A 1 285 ? 18.257 -10.914 -9.402 1.00 95.81 285 GLY A CA 1
ATOM 1889 C C . GLY A 1 285 ? 19.215 -11.103 -10.581 1.00 95.81 285 GLY A C 1
ATOM 1890 O O . GLY A 1 285 ? 20.418 -10.858 -10.478 1.00 95.81 285 GLY A O 1
ATOM 1891 N N . GLY A 1 286 ? 18.687 -11.559 -11.716 1.00 96.94 286 GLY A N 1
ATOM 1892 C CA . GLY A 1 286 ? 19.468 -11.779 -12.932 1.00 96.94 286 GLY A CA 1
ATOM 1893 C C . GLY A 1 286 ? 19.949 -10.471 -13.561 1.00 96.94 286 GLY A C 1
ATOM 1894 O O . GLY A 1 286 ? 19.260 -9.454 -13.503 1.00 96.94 286 GLY A O 1
ATOM 1895 N N . ASP A 1 287 ? 21.115 -10.503 -14.200 1.00 97.62 287 ASP A N 1
ATOM 1896 C CA . ASP A 1 287 ? 21.649 -9.353 -14.934 1.00 97.62 287 ASP A CA 1
ATOM 1897 C C . ASP A 1 287 ? 20.904 -9.164 -16.269 1.00 97.62 287 ASP A C 1
ATOM 1899 O O . ASP A 1 287 ? 20.508 -10.136 -16.920 1.00 97.62 287 ASP A O 1
ATOM 1903 N N . GLY A 1 288 ? 20.703 -7.913 -16.685 1.00 97.19 288 GLY A N 1
ATOM 1904 C CA . GLY A 1 288 ? 20.140 -7.576 -17.992 1.00 97.19 288 GLY A CA 1
ATOM 1905 C C . GLY A 1 288 ? 21.166 -7.764 -19.111 1.00 97.19 288 GLY A C 1
ATOM 1906 O O . GLY A 1 288 ? 22.344 -7.439 -18.951 1.00 97.19 288 GLY A O 1
ATOM 1907 N N . THR A 1 289 ? 20.746 -8.285 -20.266 1.00 97.38 289 THR A N 1
ATOM 1908 C CA . THR A 1 289 ? 21.678 -8.513 -21.383 1.00 97.38 289 THR A CA 1
ATOM 1909 C C . THR A 1 289 ? 22.031 -7.209 -22.088 1.00 97.38 289 THR A C 1
ATOM 1911 O O . THR A 1 289 ? 21.262 -6.244 -22.082 1.00 97.38 289 THR A O 1
ATOM 1914 N N . ALA A 1 290 ? 23.174 -7.199 -22.774 1.00 97.19 290 ALA A N 1
ATOM 1915 C CA . ALA A 1 290 ? 23.535 -6.079 -23.628 1.00 97.19 290 ALA A CA 1
ATOM 1916 C C . ALA A 1 290 ? 22.543 -5.891 -24.795 1.00 97.19 290 ALA A C 1
ATOM 1918 O O . ALA A 1 290 ? 21.903 -6.852 -25.238 1.00 97.19 290 ALA A O 1
ATOM 1919 N N . GLY A 1 291 ? 22.438 -4.655 -25.285 1.00 97.38 291 GLY A N 1
ATOM 1920 C CA . GLY A 1 291 ? 21.781 -4.319 -26.548 1.00 97.38 291 GLY A CA 1
ATOM 1921 C C . GLY A 1 291 ? 22.722 -4.494 -27.745 1.00 97.38 291 GLY A C 1
ATOM 1922 O O . GLY A 1 291 ? 23.936 -4.325 -27.632 1.00 97.38 291 GLY A O 1
ATOM 1923 N N . GLY A 1 292 ? 22.171 -4.843 -28.907 1.00 97.88 292 GLY A N 1
ATOM 1924 C CA . GLY A 1 292 ? 22.943 -5.020 -30.137 1.00 97.88 292 GLY A CA 1
ATOM 1925 C C . GLY A 1 292 ? 23.347 -3.693 -30.783 1.00 97.88 292 GLY A C 1
ATOM 1926 O O . GLY A 1 292 ? 22.628 -2.703 -30.680 1.00 97.88 292 GLY A O 1
ATOM 1927 N N . SER A 1 293 ? 24.479 -3.656 -31.488 1.00 98.31 293 SER A N 1
ATOM 1928 C CA . SER A 1 293 ? 24.926 -2.456 -32.211 1.00 98.31 293 SER A CA 1
ATOM 1929 C C . SER A 1 293 ? 24.079 -2.164 -33.454 1.00 98.31 293 SER A C 1
ATOM 1931 O O . SER A 1 293 ? 23.634 -3.088 -34.139 1.00 98.31 293 SER A O 1
ATOM 1933 N N . GLY A 1 294 ? 23.937 -0.891 -33.807 1.00 98.12 294 GLY A N 1
ATOM 1934 C CA . GLY A 1 294 ? 23.361 -0.471 -35.081 1.00 98.12 294 GLY A CA 1
ATOM 1935 C C . GLY A 1 294 ? 24.205 -0.895 -36.289 1.00 98.12 294 GLY A C 1
ATOM 1936 O O . GLY A 1 294 ? 25.432 -1.001 -36.219 1.00 98.12 294 GLY A O 1
ATOM 1937 N N . GLY A 1 295 ? 23.548 -1.156 -37.417 1.00 98.31 295 GLY A N 1
ATOM 1938 C CA . GLY A 1 295 ? 24.204 -1.488 -38.678 1.00 98.31 295 GLY A CA 1
ATOM 1939 C C . GLY A 1 295 ? 24.831 -0.264 -39.349 1.00 98.31 295 GLY A C 1
ATOM 1940 O O . GLY A 1 295 ? 24.288 0.835 -39.291 1.00 98.31 295 GLY A O 1
ATOM 1941 N N . ALA A 1 296 ? 25.966 -0.437 -40.028 1.00 98.50 296 ALA A N 1
ATOM 1942 C CA . ALA A 1 296 ? 26.561 0.631 -40.837 1.00 98.50 296 ALA A CA 1
ATOM 1943 C C . ALA A 1 296 ? 25.730 0.918 -42.102 1.00 98.50 296 ALA A C 1
ATOM 1945 O O . ALA A 1 296 ? 25.272 -0.018 -42.763 1.00 98.50 296 ALA A O 1
ATOM 1946 N N . GLY A 1 297 ? 25.590 2.193 -42.460 1.00 97.94 297 GLY A N 1
ATOM 1947 C CA . GLY A 1 297 ? 24.936 2.638 -43.689 1.00 97.94 297 GLY A CA 1
ATOM 1948 C C . GLY A 1 297 ? 25.785 2.408 -44.947 1.00 97.94 297 GLY A C 1
ATOM 1949 O O . GLY A 1 297 ? 27.019 2.418 -44.920 1.00 97.94 297 GLY A O 1
ATOM 1950 N N . GLY A 1 298 ? 25.117 2.186 -46.077 1.00 97.94 298 GLY A N 1
ATOM 1951 C CA . GLY A 1 298 ? 25.735 1.917 -47.373 1.00 97.94 298 GLY A CA 1
ATOM 1952 C C . GLY A 1 298 ? 26.268 3.169 -48.075 1.00 97.94 298 GLY A C 1
ATOM 1953 O O . GLY A 1 298 ? 25.801 4.286 -47.856 1.00 97.94 298 GLY A O 1
ATOM 1954 N N . ASN A 1 299 ? 27.250 3.005 -48.963 1.00 97.69 299 ASN A N 1
ATOM 1955 C CA . ASN A 1 299 ? 27.838 4.122 -49.710 1.00 97.69 299 ASN A CA 1
ATOM 1956 C C . ASN A 1 299 ? 27.037 4.448 -50.983 1.00 97.69 299 ASN A C 1
ATOM 1958 O O . ASN A 1 299 ? 26.507 3.551 -51.641 1.00 97.69 299 ASN A O 1
ATOM 1962 N N . ALA A 1 300 ? 27.000 5.731 -51.343 1.00 96.00 300 ALA A N 1
ATOM 1963 C CA . ALA A 1 300 ? 26.378 6.258 -52.555 1.00 96.00 300 ALA A CA 1
ATOM 1964 C C . ALA A 1 300 ? 27.172 5.955 -53.840 1.00 96.00 300 ALA A C 1
ATOM 1966 O O . ALA A 1 300 ? 28.342 5.562 -53.800 1.00 96.00 300 ALA A O 1
ATOM 1967 N N . GLY A 1 301 ? 26.548 6.215 -54.995 1.00 91.50 301 GLY A N 1
ATOM 1968 C CA . GLY A 1 301 ? 27.208 6.154 -56.301 1.00 91.50 301 GLY A CA 1
ATOM 1969 C C . GLY A 1 301 ? 28.251 7.260 -56.498 1.00 91.50 301 GLY A C 1
ATOM 1970 O O . GLY A 1 301 ? 28.233 8.280 -55.816 1.00 91.50 301 GLY A O 1
ATOM 1971 N N . LEU A 1 302 ? 29.176 7.098 -57.451 1.00 90.06 302 LEU A N 1
ATOM 1972 C CA . LEU A 1 302 ? 30.306 8.021 -57.623 1.00 90.06 302 LEU A CA 1
ATOM 1973 C C . LEU A 1 302 ? 29.875 9.433 -58.047 1.00 90.06 302 LEU A C 1
ATOM 1975 O O . LEU A 1 302 ? 30.493 10.404 -57.615 1.00 90.06 302 LEU A O 1
ATOM 1979 N N . LEU A 1 303 ? 28.861 9.567 -58.910 1.00 85.12 303 LEU A N 1
ATOM 1980 C CA . LEU A 1 303 ? 28.500 10.854 -59.522 1.0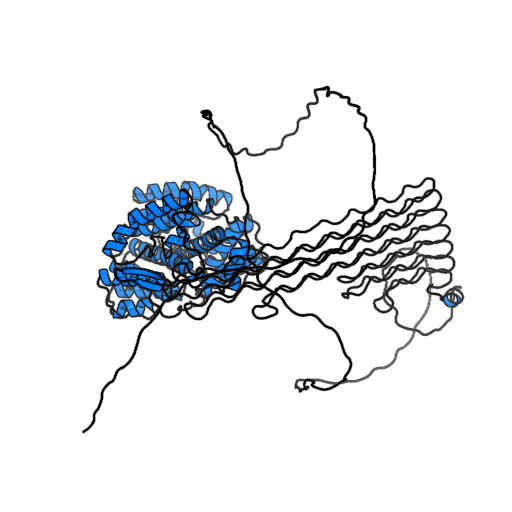0 85.12 303 LEU A CA 1
ATOM 1981 C C . LEU A 1 303 ? 27.387 11.579 -58.756 1.00 85.12 303 LEU A C 1
ATOM 1983 O O . LEU A 1 303 ? 27.442 12.802 -58.619 1.00 85.12 303 LEU A O 1
ATOM 1987 N N . SER A 1 304 ? 26.391 10.846 -58.248 1.00 84.19 304 SER A N 1
ATOM 1988 C CA . SER A 1 304 ? 25.317 11.409 -57.422 1.00 84.19 304 SER A CA 1
ATOM 1989 C C . SER A 1 304 ? 24.631 10.363 -56.537 1.00 84.19 304 SER A C 1
ATOM 1991 O O . SER A 1 304 ? 24.499 9.200 -56.922 1.00 84.19 304 SER A O 1
ATOM 1993 N N . GLY A 1 305 ? 24.165 10.819 -55.373 1.00 91.88 305 GLY A N 1
ATOM 1994 C CA . GLY A 1 305 ? 23.491 10.023 -54.348 1.00 91.88 305 GLY A CA 1
ATOM 1995 C C . GLY A 1 305 ? 23.873 10.456 -52.929 1.00 91.88 305 GLY A C 1
ATOM 1996 O O . GLY A 1 305 ? 24.926 11.071 -52.717 1.00 91.88 305 GLY A O 1
ATOM 1997 N N . ARG A 1 306 ? 23.013 10.130 -51.960 1.00 96.12 306 ARG A N 1
ATOM 1998 C CA . ARG A 1 306 ? 23.300 10.231 -50.523 1.00 96.12 306 ARG A CA 1
ATOM 1999 C C . ARG A 1 306 ? 23.873 8.908 -50.010 1.00 96.12 306 ARG A C 1
ATOM 2001 O O . ARG A 1 306 ? 23.467 7.845 -50.479 1.00 96.12 306 ARG A O 1
ATOM 2008 N N . GLY A 1 307 ? 24.796 8.963 -49.053 1.00 97.06 307 GLY A N 1
ATOM 2009 C CA . GLY A 1 307 ? 25.083 7.787 -48.228 1.00 97.06 307 GLY A CA 1
ATOM 2010 C C . GLY A 1 307 ? 23.856 7.408 -47.393 1.00 97.06 307 GLY A C 1
ATOM 2011 O O . GLY A 1 307 ? 23.071 8.287 -47.036 1.00 97.06 307 GLY A O 1
ATOM 2012 N N . GLY A 1 308 ? 23.682 6.120 -47.108 1.00 98.06 308 GLY A N 1
ATOM 2013 C CA . GLY A 1 308 ? 22.633 5.654 -46.202 1.00 98.06 308 GLY A CA 1
ATOM 2014 C C . GLY A 1 308 ? 22.989 5.978 -44.755 1.00 98.06 308 GLY A C 1
ATOM 2015 O O . GLY A 1 308 ? 24.165 5.918 -44.385 1.00 98.06 308 GLY A O 1
ATOM 2016 N N . ASP A 1 309 ? 21.996 6.337 -43.947 1.00 98.69 309 ASP A N 1
ATOM 2017 C CA . ASP A 1 309 ? 22.215 6.657 -42.531 1.00 98.69 309 ASP A CA 1
ATOM 2018 C C . ASP A 1 309 ? 22.536 5.384 -41.733 1.00 98.69 309 ASP A C 1
ATOM 2020 O O . ASP A 1 309 ? 22.128 4.284 -42.112 1.00 98.69 309 ASP A O 1
ATOM 2024 N N . GLY A 1 310 ? 23.294 5.510 -40.648 1.00 98.31 310 GLY A N 1
ATOM 2025 C CA . GLY A 1 310 ? 23.572 4.406 -39.734 1.00 98.31 310 GLY A CA 1
ATOM 2026 C C . GLY A 1 310 ? 22.336 4.005 -38.927 1.00 98.31 310 GLY A C 1
ATOM 2027 O O . GLY A 1 310 ? 21.501 4.840 -38.589 1.00 98.31 310 GLY A O 1
ATOM 2028 N N . GLY A 1 311 ? 22.218 2.720 -38.600 1.00 98.31 311 GLY A N 1
ATOM 2029 C CA . GLY A 1 311 ? 21.144 2.230 -37.737 1.00 98.31 311 GLY A CA 1
ATOM 2030 C C . GLY A 1 311 ? 21.369 2.616 -36.276 1.00 98.31 311 GLY A C 1
ATOM 2031 O O . GLY A 1 311 ? 22.512 2.693 -35.827 1.00 98.31 311 GLY A O 1
ATOM 2032 N N . VAL A 1 312 ? 20.294 2.825 -35.517 1.00 98.56 312 VAL A N 1
ATOM 2033 C CA . VAL A 1 312 ? 20.383 3.094 -34.069 1.00 98.56 312 VAL A CA 1
ATOM 2034 C C . VAL A 1 312 ? 20.839 1.858 -33.285 1.00 98.56 312 VAL A C 1
ATOM 2036 O O . VAL A 1 312 ? 20.560 0.720 -33.672 1.00 98.56 312 VAL A O 1
ATOM 2039 N N . GLY A 1 313 ? 21.536 2.074 -32.173 1.00 98.06 313 GLY A N 1
ATOM 2040 C CA . GLY A 1 313 ? 21.922 1.035 -31.224 1.00 98.06 313 GLY A CA 1
ATOM 2041 C C . GLY A 1 313 ? 20.753 0.564 -30.353 1.00 98.06 313 GLY A C 1
ATOM 2042 O O . GLY A 1 313 ? 19.887 1.344 -29.959 1.00 98.06 313 GLY A O 1
ATOM 2043 N N . GLY A 1 314 ? 20.725 -0.727 -30.027 1.00 97.88 314 GLY A N 1
ATOM 2044 C CA . GLY A 1 314 ? 19.720 -1.309 -29.143 1.00 97.88 314 GLY A CA 1
ATOM 2045 C C . GLY A 1 314 ? 19.942 -0.901 -27.686 1.00 97.88 314 GLY A C 1
ATOM 2046 O O . GLY A 1 314 ? 21.071 -0.927 -27.195 1.00 97.88 314 GLY A O 1
ATOM 2047 N N . ALA A 1 315 ? 18.868 -0.561 -26.972 1.00 98.19 315 ALA A N 1
ATOM 2048 C CA . ALA A 1 315 ? 18.924 -0.281 -25.536 1.00 98.19 315 ALA A CA 1
ATOM 2049 C C . ALA A 1 315 ? 19.393 -1.506 -24.726 1.00 98.19 315 ALA A C 1
ATOM 2051 O O . ALA A 1 315 ? 19.152 -2.647 -25.123 1.00 98.19 315 ALA A O 1
ATOM 2052 N N . GLY A 1 316 ? 20.041 -1.280 -23.584 1.00 97.62 316 GLY A N 1
ATOM 2053 C CA . GLY A 1 316 ? 20.436 -2.341 -22.655 1.00 97.62 316 GLY A CA 1
ATOM 2054 C C . GLY A 1 316 ? 19.253 -2.887 -21.847 1.00 97.62 316 GLY A C 1
ATOM 2055 O O . GLY A 1 316 ? 18.343 -2.143 -21.478 1.00 97.62 316 GLY A O 1
ATOM 2056 N N . GLY A 1 317 ? 19.256 -4.190 -21.550 1.00 97.44 317 GLY A N 1
ATOM 2057 C CA . GLY A 1 317 ? 18.242 -4.811 -20.694 1.00 97.44 317 GLY A CA 1
ATOM 2058 C C . GLY A 1 317 ? 18.371 -4.352 -19.239 1.00 97.44 317 GLY A C 1
ATOM 2059 O O . GLY A 1 317 ? 19.478 -4.174 -18.735 1.00 97.44 317 GLY A O 1
ATOM 2060 N N . LYS A 1 318 ? 17.259 -4.169 -18.525 1.00 97.56 318 LYS A N 1
ATOM 2061 C CA . LYS A 1 318 ? 17.277 -3.833 -17.090 1.00 97.56 318 LYS A CA 1
ATOM 2062 C C . LYS A 1 318 ? 17.711 -5.033 -16.247 1.00 97.56 318 LYS A C 1
ATOM 2064 O O . LYS A 1 318 ? 17.349 -6.161 -16.571 1.00 97.56 318 LYS A O 1
ATOM 2069 N N . GLY A 1 319 ? 18.420 -4.795 -15.150 1.00 97.50 319 GLY A N 1
ATOM 2070 C CA . GLY A 1 319 ? 18.678 -5.814 -14.135 1.00 97.50 319 GLY A CA 1
ATOM 2071 C C . GLY A 1 319 ? 17.402 -6.203 -13.384 1.00 97.50 319 GLY A C 1
ATOM 2072 O O . GLY A 1 319 ? 16.531 -5.364 -13.141 1.00 97.50 319 GLY A O 1
ATOM 2073 N N . GLY A 1 320 ? 17.280 -7.478 -13.023 1.00 95.50 320 GLY A N 1
ATOM 2074 C CA . GLY A 1 320 ? 16.179 -7.988 -12.208 1.00 95.50 320 GLY A CA 1
ATOM 2075 C C . GLY A 1 320 ? 16.342 -7.613 -10.735 1.00 95.50 320 GLY A C 1
ATOM 2076 O O . GLY A 1 320 ? 17.462 -7.541 -10.228 1.00 95.50 320 GLY A O 1
ATOM 2077 N N . ALA A 1 321 ? 15.234 -7.377 -10.031 1.00 93.69 321 ALA A N 1
ATOM 2078 C CA . ALA A 1 321 ? 15.271 -7.128 -8.590 1.00 93.69 321 ALA A CA 1
ATOM 2079 C C . ALA A 1 321 ? 15.693 -8.388 -7.810 1.00 93.69 321 ALA A C 1
ATOM 2081 O O . ALA A 1 321 ? 15.420 -9.507 -8.247 1.00 93.69 321 ALA A O 1
ATOM 2082 N N . GLY A 1 322 ? 16.348 -8.212 -6.664 1.00 93.69 322 GLY A N 1
ATOM 2083 C CA . GLY A 1 322 ? 16.638 -9.293 -5.725 1.00 93.69 322 GLY A CA 1
ATOM 2084 C C . GLY A 1 322 ? 15.396 -9.734 -4.944 1.00 93.69 322 GLY A C 1
ATOM 2085 O O . GLY A 1 322 ? 14.486 -8.943 -4.705 1.00 93.69 322 GLY A O 1
ATOM 2086 N N . ALA A 1 323 ? 15.356 -11.003 -4.544 1.00 91.94 323 ALA A N 1
ATOM 2087 C CA . ALA A 1 323 ? 14.284 -11.558 -3.723 1.00 91.94 323 ALA A CA 1
ATOM 2088 C C . ALA A 1 323 ? 14.315 -10.994 -2.300 1.00 91.94 323 ALA A C 1
ATOM 2090 O O . ALA A 1 323 ? 15.387 -10.815 -1.719 1.00 91.94 323 ALA A O 1
ATOM 2091 N N . HIS A 1 324 ? 13.139 -10.804 -1.710 1.00 91.06 324 HIS A N 1
ATOM 2092 C CA . HIS A 1 324 ? 13.019 -10.517 -0.285 1.00 91.06 324 HIS A CA 1
ATOM 2093 C C . HIS A 1 324 ? 13.474 -11.721 0.559 1.00 91.06 324 HIS A C 1
ATOM 2095 O O . HIS A 1 324 ? 13.298 -12.884 0.171 1.00 91.06 324 HIS A O 1
ATOM 2101 N N . GLY A 1 325 ? 14.068 -11.427 1.711 1.00 88.50 325 GLY A N 1
ATOM 2102 C CA . GLY A 1 325 ? 14.435 -12.415 2.714 1.00 88.50 325 GLY A CA 1
ATOM 2103 C C . GLY A 1 325 ? 13.209 -13.077 3.342 1.00 88.50 325 GLY A C 1
ATOM 2104 O O . GLY A 1 325 ? 12.098 -12.548 3.308 1.00 88.50 325 GLY A O 1
ATOM 2105 N N . SER A 1 326 ? 13.401 -14.265 3.908 1.00 88.38 326 SER A N 1
ATOM 2106 C CA . SER A 1 326 ? 12.353 -14.974 4.645 1.00 88.38 326 SER A CA 1
ATOM 2107 C C . SER A 1 326 ? 12.136 -14.352 6.023 1.00 88.38 326 SER A C 1
ATOM 2109 O O . SER A 1 326 ? 13.104 -14.188 6.767 1.00 88.38 326 SER A O 1
ATOM 2111 N N . ASP A 1 327 ? 10.881 -14.083 6.392 1.00 88.12 327 ASP A N 1
ATOM 2112 C CA . ASP A 1 327 ? 10.519 -13.907 7.804 1.00 88.12 327 ASP A CA 1
ATOM 2113 C C . ASP A 1 327 ? 10.974 -15.141 8.605 1.00 88.12 327 ASP A C 1
ATOM 2115 O O . ASP A 1 327 ? 10.845 -16.275 8.129 1.00 88.12 327 ASP A O 1
ATOM 2119 N N . ALA A 1 328 ? 11.479 -14.915 9.814 1.00 87.25 328 ALA A N 1
ATOM 2120 C CA . ALA A 1 328 ? 11.804 -15.961 10.775 1.00 87.25 328 ALA A CA 1
ATOM 2121 C C . ALA A 1 328 ? 10.564 -16.786 11.169 1.00 87.25 328 ALA A C 1
ATOM 2123 O O . ALA A 1 328 ? 9.431 -16.288 11.160 1.00 87.25 328 ALA A O 1
ATOM 2124 N N . VAL A 1 329 ? 10.772 -18.059 11.522 1.00 82.62 329 VAL A N 1
ATOM 2125 C CA . VAL A 1 329 ? 9.680 -19.017 11.788 1.00 82.62 329 VAL A CA 1
ATOM 2126 C C . VAL A 1 329 ? 9.618 -19.471 13.244 1.00 82.62 329 VAL A C 1
ATOM 2128 O O . VAL A 1 329 ? 8.541 -19.851 13.710 1.00 82.62 329 VAL A O 1
ATOM 2131 N N . ALA A 1 330 ? 10.730 -19.399 13.973 1.00 81.62 330 ALA A N 1
ATOM 2132 C CA . ALA A 1 330 ? 10.775 -19.528 15.422 1.00 81.62 330 ALA A CA 1
ATOM 2133 C C . ALA A 1 330 ? 10.886 -18.151 16.109 1.00 81.62 330 ALA A C 1
ATOM 2135 O O . ALA A 1 330 ? 10.743 -17.094 15.493 1.00 81.62 330 ALA A O 1
ATOM 2136 N N . ALA A 1 331 ? 11.092 -18.182 17.423 1.00 75.75 331 ALA A N 1
ATOM 2137 C CA . ALA A 1 331 ? 11.493 -17.029 18.218 1.00 75.75 331 ALA A CA 1
ATOM 2138 C C . ALA A 1 331 ? 13.017 -17.019 18.393 1.00 75.75 331 ALA A C 1
ATOM 2140 O O . ALA A 1 331 ? 13.631 -18.083 18.324 1.00 75.75 331 ALA A O 1
ATOM 2141 N N . GLU A 1 332 ? 13.595 -15.847 18.664 1.00 76.31 332 GLU A N 1
ATOM 2142 C CA . GLU A 1 332 ? 15.049 -15.624 18.751 1.00 76.31 332 GLU A CA 1
ATOM 2143 C C . GLU A 1 332 ? 15.793 -15.896 17.418 1.00 76.31 332 GLU A C 1
ATOM 2145 O O . GLU A 1 332 ? 17.016 -16.016 17.393 1.00 76.31 332 GLU A O 1
ATOM 2150 N N . GLU A 1 333 ? 15.065 -16.021 16.300 1.00 86.31 333 GLU A N 1
ATOM 2151 C CA . GLU A 1 333 ? 15.620 -16.192 14.952 1.00 86.31 333 GLU A CA 1
ATOM 2152 C C . GLU A 1 333 ? 15.704 -14.836 14.237 1.00 86.31 333 GLU A C 1
ATOM 2154 O O . GLU A 1 333 ? 14.699 -14.132 14.107 1.00 86.31 333 GLU A O 1
ATOM 2159 N N . ASP A 1 334 ? 16.882 -14.499 13.711 1.00 87.88 334 ASP A N 1
ATOM 2160 C CA . ASP A 1 334 ? 17.047 -13.355 12.813 1.00 87.88 334 ASP A CA 1
ATOM 2161 C C . ASP A 1 334 ? 16.329 -13.594 11.474 1.00 87.88 334 ASP A C 1
ATOM 2163 O O . ASP A 1 334 ? 16.295 -14.707 10.938 1.00 87.88 334 ASP A O 1
ATOM 2167 N N . GLY A 1 335 ? 15.791 -12.526 10.890 1.00 89.00 335 GLY A N 1
ATOM 2168 C CA . GLY A 1 335 ? 15.198 -12.558 9.558 1.00 89.00 335 GLY A CA 1
ATOM 2169 C C . GLY A 1 335 ? 16.232 -12.859 8.467 1.00 89.00 335 GLY A C 1
ATOM 2170 O O . GLY A 1 335 ? 17.383 -12.420 8.516 1.00 89.00 335 GLY A O 1
ATOM 2171 N N . GLY A 1 336 ? 15.822 -13.587 7.427 1.00 90.12 336 GLY A N 1
ATOM 2172 C CA . GLY A 1 336 ? 16.706 -13.930 6.312 1.00 90.12 336 GLY A CA 1
ATOM 2173 C C . GLY A 1 336 ? 17.181 -12.684 5.542 1.00 90.12 336 GLY A C 1
ATOM 2174 O O . GLY A 1 336 ? 16.411 -11.732 5.392 1.00 90.12 336 GLY A O 1
ATOM 2175 N N . PRO A 1 337 ? 18.418 -12.659 5.012 1.00 92.25 337 PRO A N 1
ATOM 2176 C CA . PRO A 1 337 ? 18.910 -11.525 4.235 1.00 92.25 337 PRO A CA 1
ATOM 2177 C C . PRO A 1 337 ? 18.198 -11.404 2.880 1.00 92.25 337 PRO A C 1
ATOM 2179 O O . PRO A 1 337 ? 17.838 -12.404 2.253 1.00 92.25 337 PRO A O 1
ATOM 2182 N N . GLY A 1 338 ? 18.035 -10.169 2.409 1.00 92.06 338 GLY A N 1
ATOM 2183 C CA . GLY A 1 338 ? 17.543 -9.865 1.069 1.00 92.06 338 GLY A CA 1
ATOM 2184 C C . GLY A 1 338 ? 18.600 -10.124 -0.009 1.00 92.06 338 GLY A C 1
ATOM 2185 O O . GLY A 1 338 ? 19.790 -9.863 0.177 1.00 92.06 338 GLY A O 1
ATOM 2186 N N . GLY A 1 339 ? 18.168 -10.629 -1.163 1.00 94.12 339 GLY A N 1
ATOM 2187 C CA . GLY A 1 339 ? 19.049 -10.900 -2.297 1.00 94.12 339 GLY A CA 1
ATOM 2188 C C . GLY A 1 339 ? 19.499 -9.631 -3.020 1.00 94.12 339 GLY A C 1
ATOM 2189 O O . GLY A 1 339 ? 18.789 -8.626 -3.044 1.00 94.12 339 GLY A O 1
ATOM 2190 N N . SER A 1 340 ? 20.675 -9.658 -3.647 1.00 96.06 340 SER A N 1
ATOM 2191 C CA . SER A 1 340 ? 21.169 -8.507 -4.412 1.00 96.06 340 SER A CA 1
ATOM 2192 C C . SER A 1 340 ? 20.439 -8.317 -5.745 1.00 96.06 340 SER A C 1
ATOM 2194 O O . SER A 1 340 ? 19.968 -9.270 -6.366 1.00 96.06 340 SER A O 1
ATOM 2196 N N . GLY A 1 341 ? 20.353 -7.073 -6.209 1.00 96.12 341 GLY A N 1
ATOM 2197 C CA . GLY A 1 341 ? 19.839 -6.753 -7.536 1.00 96.12 341 GLY A CA 1
ATOM 2198 C C . GLY A 1 341 ? 20.817 -7.133 -8.650 1.00 96.12 341 GLY A C 1
ATOM 2199 O O . GLY A 1 341 ? 22.037 -7.070 -8.480 1.00 96.12 341 GLY A O 1
ATOM 2200 N N . GLY A 1 342 ? 20.285 -7.513 -9.809 1.00 97.12 342 GLY A N 1
ATOM 2201 C CA . GLY A 1 342 ? 21.074 -7.760 -11.015 1.00 97.12 342 GLY A CA 1
ATOM 2202 C C . GLY A 1 342 ? 21.571 -6.467 -11.660 1.00 97.12 342 GLY A C 1
ATOM 2203 O O . GLY A 1 342 ? 20.937 -5.416 -11.551 1.00 97.12 342 GLY A O 1
ATOM 2204 N N . ALA A 1 343 ? 22.703 -6.526 -12.355 1.00 97.88 343 ALA A N 1
ATOM 2205 C CA . ALA A 1 343 ? 23.246 -5.398 -13.101 1.00 97.88 343 ALA A CA 1
ATOM 2206 C C . ALA A 1 343 ? 22.389 -5.062 -14.334 1.00 97.88 343 ALA A C 1
ATOM 2208 O O . ALA A 1 343 ? 21.792 -5.941 -14.959 1.00 97.88 343 ALA A O 1
ATOM 2209 N N . GLY A 1 344 ? 22.348 -3.785 -14.704 1.00 97.56 344 GLY A N 1
ATOM 2210 C CA . GLY A 1 344 ? 21.819 -3.331 -15.983 1.00 97.56 344 GLY A CA 1
ATOM 2211 C C . GLY A 1 344 ? 22.773 -3.661 -17.131 1.00 97.56 344 GLY A C 1
ATOM 2212 O O . GLY A 1 344 ? 23.991 -3.548 -17.001 1.00 97.56 344 GLY A O 1
ATOM 2213 N N . GLY A 1 345 ? 22.220 -4.064 -18.270 1.00 97.50 345 GLY A N 1
ATOM 2214 C CA . GLY A 1 345 ? 22.978 -4.347 -19.481 1.00 97.50 345 GLY A CA 1
ATOM 2215 C C . GLY A 1 345 ? 23.485 -3.075 -20.159 1.00 97.50 345 GLY A C 1
ATOM 2216 O O . GLY A 1 345 ? 22.796 -2.053 -20.199 1.00 97.50 345 GLY A O 1
ATOM 2217 N N . ASN A 1 346 ? 24.681 -3.150 -20.742 1.00 97.81 346 ASN A N 1
ATOM 2218 C CA . ASN A 1 346 ? 25.212 -2.094 -21.605 1.00 97.81 346 ASN A CA 1
ATOM 2219 C C . ASN A 1 346 ? 24.392 -1.994 -22.896 1.00 97.81 346 ASN A C 1
ATOM 2221 O O . ASN A 1 346 ? 23.939 -3.003 -23.438 1.00 97.81 346 ASN A O 1
ATOM 2225 N N . ALA A 1 347 ? 24.223 -0.793 -23.424 1.00 97.44 347 ALA A N 1
ATOM 2226 C CA . ALA A 1 347 ? 23.559 -0.606 -24.703 1.00 97.44 347 ALA A CA 1
ATOM 2227 C C . ALA A 1 347 ? 24.505 -0.814 -25.897 1.00 97.44 347 ALA A C 1
ATOM 2229 O O . ALA A 1 347 ? 25.730 -0.790 -25.766 1.00 97.44 347 ALA A O 1
ATOM 2230 N N . GLY A 1 348 ? 23.926 -1.010 -27.079 1.00 97.88 348 GLY A N 1
ATOM 2231 C CA . GLY A 1 348 ? 24.671 -1.088 -28.327 1.00 97.88 348 GLY A CA 1
ATOM 2232 C C . GLY A 1 348 ? 25.061 0.293 -28.850 1.00 97.88 348 GLY A C 1
ATOM 2233 O O . GLY A 1 348 ? 24.273 1.236 -28.778 1.00 97.88 348 GLY A O 1
ATOM 2234 N N . ALA A 1 349 ? 26.259 0.402 -29.423 1.00 98.25 349 ALA A N 1
ATOM 2235 C CA . ALA A 1 349 ? 26.682 1.592 -30.160 1.00 98.25 349 ALA A CA 1
ATOM 2236 C C . ALA A 1 349 ? 25.886 1.766 -31.467 1.00 98.25 349 ALA A C 1
ATOM 2238 O O . ALA A 1 349 ? 25.423 0.785 -32.062 1.00 98.25 349 ALA A O 1
ATOM 2239 N N . GLY A 1 350 ? 25.752 3.008 -31.919 1.00 98.06 350 GLY A N 1
ATOM 2240 C CA . GLY A 1 350 ? 25.117 3.371 -33.179 1.00 98.06 350 GLY A CA 1
ATOM 2241 C C . GLY A 1 350 ? 25.968 3.038 -34.409 1.00 98.06 350 GLY A C 1
ATOM 2242 O O . GLY A 1 350 ? 27.197 2.949 -34.361 1.00 98.06 350 GLY A O 1
ATOM 2243 N N . GLY A 1 351 ? 25.304 2.829 -35.543 1.00 98.19 351 GLY A N 1
ATOM 2244 C CA . GLY A 1 351 ? 25.946 2.515 -36.815 1.00 98.19 351 GLY A CA 1
ATOM 2245 C C . GLY A 1 351 ? 26.611 3.732 -37.459 1.00 98.19 351 GLY A C 1
ATOM 2246 O O . GLY A 1 351 ? 26.090 4.843 -37.401 1.00 98.19 351 GLY A O 1
ATOM 2247 N N . VAL A 1 352 ? 27.748 3.536 -38.132 1.00 98.44 352 VAL A N 1
ATOM 2248 C CA . VAL A 1 352 ? 28.389 4.611 -38.914 1.00 98.44 352 VAL A CA 1
ATOM 2249 C C . VAL A 1 352 ? 27.607 4.923 -40.193 1.00 98.44 352 VAL A C 1
ATOM 2251 O O . VAL A 1 352 ? 27.115 4.012 -40.863 1.00 98.44 352 VAL A O 1
ATOM 2254 N N . GLY A 1 353 ? 27.534 6.203 -40.554 1.00 97.88 353 GLY A N 1
ATOM 2255 C CA . GLY A 1 353 ? 26.886 6.671 -41.777 1.00 97.88 353 GLY A CA 1
ATOM 2256 C C . GLY A 1 353 ? 27.697 6.367 -43.043 1.00 97.88 353 GLY A C 1
ATOM 2257 O O . GLY A 1 353 ? 28.932 6.413 -43.060 1.00 97.88 353 GLY A O 1
ATOM 2258 N N . GLY A 1 354 ? 27.001 6.068 -44.138 1.00 97.69 354 GLY A N 1
ATOM 2259 C CA . GLY A 1 354 ? 27.609 5.771 -45.433 1.00 97.69 354 GLY A CA 1
ATOM 2260 C C . GLY A 1 354 ? 28.157 7.008 -46.155 1.00 97.69 354 GLY A C 1
ATOM 2261 O O . GLY A 1 354 ? 27.723 8.137 -45.923 1.00 97.69 354 GLY A O 1
ATOM 2262 N N . ARG A 1 355 ? 29.116 6.833 -47.072 1.00 97.31 355 ARG A N 1
ATOM 2263 C CA . ARG A 1 355 ? 29.710 7.962 -47.817 1.00 97.31 355 ARG A CA 1
ATOM 2264 C C . ARG A 1 355 ? 28.781 8.483 -48.914 1.00 97.31 355 ARG A C 1
ATOM 2266 O O . ARG A 1 355 ? 28.145 7.697 -49.614 1.00 97.31 355 ARG A O 1
ATOM 2273 N N . GLY A 1 356 ? 28.761 9.801 -49.095 1.00 95.75 356 GLY A N 1
ATOM 2274 C CA . GLY A 1 356 ? 28.088 10.481 -50.200 1.00 95.75 356 GLY A CA 1
ATOM 2275 C C . GLY A 1 356 ? 28.874 10.430 -51.516 1.00 95.75 356 GLY A C 1
ATOM 2276 O O . GLY A 1 356 ? 30.069 10.136 -51.549 1.00 95.75 356 GLY A O 1
ATOM 2277 N N . ALA A 1 357 ? 28.189 10.743 -52.617 1.00 93.56 357 ALA A N 1
ATOM 2278 C CA . ALA A 1 357 ? 28.770 10.804 -53.957 1.00 93.56 357 ALA A CA 1
ATOM 2279 C C . ALA A 1 357 ? 29.876 11.864 -54.106 1.00 93.56 357 ALA A C 1
ATOM 2281 O O . ALA A 1 357 ? 29.751 12.975 -53.589 1.00 93.56 357 ALA A O 1
ATOM 2282 N N . LEU A 1 358 ? 30.909 11.559 -54.905 1.00 89.06 358 LEU A N 1
ATOM 2283 C CA . LEU A 1 358 ? 32.202 12.263 -54.952 1.00 89.06 358 LEU A CA 1
ATOM 2284 C C . LEU A 1 358 ? 32.113 13.782 -55.145 1.00 89.06 358 LEU A C 1
ATOM 2286 O O . LEU A 1 358 ? 32.965 14.496 -54.623 1.00 89.06 358 LEU A O 1
ATOM 2290 N N . LEU A 1 359 ? 31.138 14.282 -55.911 1.00 82.44 359 LEU A N 1
ATOM 2291 C CA . LEU A 1 359 ? 31.041 15.711 -56.219 1.00 82.44 359 LEU A CA 1
ATOM 2292 C C . LEU A 1 359 ? 30.056 16.459 -55.313 1.00 82.44 359 LEU A C 1
ATOM 2294 O O . LEU A 1 359 ? 30.463 17.415 -54.667 1.00 82.44 359 LEU A O 1
ATOM 2298 N N . PHE A 1 360 ? 28.791 16.032 -55.249 1.00 83.00 360 PHE A N 1
ATOM 2299 C CA . PHE A 1 360 ? 27.710 16.769 -54.567 1.00 83.00 360 PHE A CA 1
ATOM 2300 C C . PHE A 1 360 ? 26.967 15.963 -53.487 1.00 83.00 360 PHE A C 1
ATOM 2302 O O . PHE A 1 360 ? 26.006 16.466 -52.909 1.00 83.00 360 PHE A O 1
ATOM 2309 N N . GLY A 1 361 ? 27.330 14.702 -53.243 1.00 89.44 361 GLY A N 1
ATOM 2310 C CA . GLY A 1 361 ? 26.552 13.847 -52.349 1.00 89.44 361 GLY A CA 1
ATOM 2311 C C . GLY A 1 361 ? 26.767 14.190 -50.878 1.00 89.44 361 GLY A C 1
ATOM 2312 O O . GLY A 1 361 ? 27.908 14.325 -50.434 1.00 89.44 361 GLY A O 1
ATOM 2313 N N . ARG A 1 362 ? 25.673 14.288 -50.114 1.00 95.44 362 ARG A N 1
ATOM 2314 C CA . ARG A 1 362 ? 25.737 14.330 -48.647 1.00 95.44 362 ARG A CA 1
ATOM 2315 C C . ARG A 1 362 ? 26.052 12.928 -48.111 1.00 95.44 362 ARG A C 1
ATOM 2317 O O . ARG A 1 362 ? 25.594 11.933 -48.681 1.00 95.44 362 ARG A O 1
ATOM 2324 N N . GLY A 1 363 ? 26.813 12.850 -47.025 1.00 96.75 363 GLY A N 1
ATOM 2325 C CA . GLY A 1 363 ? 26.936 11.616 -46.250 1.00 96.75 363 GLY A CA 1
ATOM 2326 C C . GLY A 1 363 ? 25.591 11.125 -45.696 1.00 96.75 363 GLY A C 1
ATOM 2327 O O . GLY A 1 363 ? 24.613 11.879 -45.602 1.00 96.75 363 GLY A O 1
ATOM 2328 N N . GLY A 1 364 ? 25.552 9.851 -45.332 1.00 97.94 364 GLY A N 1
ATOM 2329 C CA . GLY A 1 364 ? 24.582 9.365 -44.361 1.00 97.94 364 GLY A CA 1
ATOM 2330 C C . GLY A 1 364 ? 24.973 9.858 -42.972 1.00 97.94 364 GLY A C 1
ATOM 2331 O O . GLY A 1 364 ? 26.162 9.961 -42.669 1.00 97.94 364 GLY A O 1
ATOM 2332 N N . ASP A 1 365 ? 23.995 10.195 -42.150 1.00 98.62 365 ASP A N 1
ATOM 2333 C CA . ASP A 1 365 ? 24.193 10.515 -40.738 1.00 98.62 365 ASP A CA 1
ATOM 2334 C C . ASP A 1 365 ? 24.562 9.238 -39.963 1.00 98.62 365 ASP A C 1
ATOM 2336 O O . ASP A 1 365 ? 24.286 8.124 -40.413 1.00 98.62 365 ASP A O 1
ATOM 2340 N N . GLY A 1 366 ? 25.244 9.373 -38.829 1.00 98.12 366 GLY A N 1
ATOM 2341 C CA . GLY A 1 366 ? 25.430 8.265 -37.897 1.00 98.12 366 GLY A CA 1
ATOM 2342 C C . GLY A 1 366 ? 24.122 7.938 -37.180 1.00 98.12 366 GLY A C 1
ATOM 2343 O O . GLY A 1 366 ? 23.306 8.826 -36.956 1.00 98.12 366 GLY A O 1
ATOM 2344 N N . GLY A 1 367 ? 23.919 6.670 -36.826 1.00 98.25 367 GLY A N 1
ATOM 2345 C CA . GLY A 1 367 ? 22.812 6.281 -35.953 1.00 98.25 367 GLY A CA 1
ATOM 2346 C C . GLY A 1 367 ? 23.142 6.572 -34.491 1.00 98.25 367 GLY A C 1
ATOM 2347 O O . GLY A 1 367 ? 24.306 6.494 -34.097 1.00 98.25 367 GLY A O 1
ATOM 2348 N N . ASP A 1 368 ? 22.133 6.878 -33.682 1.00 98.62 368 ASP A N 1
ATOM 2349 C CA . ASP A 1 368 ? 22.305 7.129 -32.246 1.00 98.62 368 ASP A CA 1
ATOM 2350 C C . ASP A 1 368 ? 22.680 5.850 -31.480 1.00 98.62 368 ASP A C 1
ATOM 2352 O O . ASP A 1 368 ? 22.346 4.733 -31.889 1.00 98.62 368 ASP A O 1
ATOM 2356 N N . GLY A 1 369 ? 23.368 6.000 -30.351 1.00 97.88 369 GLY A N 1
ATOM 2357 C CA . GLY A 1 369 ? 23.642 4.911 -29.418 1.00 97.88 369 GLY A CA 1
ATOM 2358 C C . GLY A 1 369 ? 22.429 4.571 -28.544 1.00 97.88 369 GLY A C 1
ATOM 2359 O O . GLY A 1 369 ? 21.616 5.431 -28.209 1.00 97.88 369 GLY A O 1
ATOM 2360 N N . GLY A 1 370 ? 22.295 3.304 -28.147 1.00 97.69 370 GLY A N 1
ATOM 2361 C CA . GLY A 1 370 ? 21.179 2.868 -27.304 1.00 97.69 370 GLY A CA 1
ATOM 2362 C C . GLY A 1 370 ? 21.276 3.386 -25.861 1.00 97.69 370 GLY A C 1
ATOM 2363 O O . GLY A 1 370 ? 22.369 3.617 -25.339 1.00 97.69 370 GLY A O 1
ATOM 2364 N N . SER A 1 371 ? 20.139 3.520 -25.174 1.00 98.00 371 SER A N 1
ATOM 2365 C CA . SER A 1 371 ? 20.102 3.871 -23.746 1.00 98.00 371 SER A CA 1
ATOM 2366 C C . SER A 1 371 ? 20.463 2.683 -22.849 1.00 98.00 371 SER A C 1
ATOM 2368 O O . SER A 1 371 ? 20.011 1.560 -23.087 1.00 98.00 371 SER A O 1
ATOM 2370 N N . ALA A 1 372 ? 21.223 2.933 -21.787 1.00 97.19 372 ALA A N 1
ATOM 2371 C CA . ALA A 1 372 ? 21.643 1.934 -20.809 1.00 97.19 372 ALA A CA 1
ATOM 2372 C C . ALA A 1 372 ? 20.478 1.216 -20.098 1.00 97.19 372 ALA A C 1
ATOM 2374 O O . ALA A 1 372 ? 19.410 1.789 -19.869 1.00 97.19 372 ALA A O 1
ATOM 2375 N N . GLY A 1 373 ? 20.718 -0.024 -19.661 1.00 97.50 373 GLY A N 1
ATOM 2376 C CA . GLY A 1 373 ? 19.843 -0.719 -18.719 1.00 97.50 373 GLY A CA 1
ATOM 2377 C C . GLY A 1 373 ? 20.024 -0.203 -17.286 1.00 97.50 373 GLY A C 1
ATOM 2378 O O . GLY A 1 373 ? 21.150 -0.033 -16.818 1.00 97.50 373 GLY A O 1
ATOM 2379 N N . THR A 1 374 ? 18.927 0.011 -16.556 1.00 97.56 374 THR A N 1
ATOM 2380 C CA . THR A 1 374 ? 18.970 0.302 -15.108 1.00 97.56 374 THR A CA 1
ATOM 2381 C C . THR A 1 374 ? 19.376 -0.933 -14.314 1.00 97.56 374 THR A C 1
ATOM 2383 O O . THR A 1 374 ? 18.966 -2.042 -14.664 1.00 97.56 374 THR A O 1
ATOM 2386 N N . GLY A 1 375 ? 20.099 -0.744 -13.211 1.00 97.06 375 GLY A N 1
ATOM 2387 C CA . GLY A 1 375 ? 20.303 -1.805 -12.225 1.00 97.06 375 GLY A CA 1
ATOM 2388 C C . GLY A 1 375 ? 18.991 -2.228 -11.557 1.00 97.06 375 GLY A C 1
ATOM 2389 O O . GLY A 1 375 ? 18.069 -1.423 -11.407 1.00 97.06 375 GLY A O 1
ATOM 2390 N N . GLY A 1 376 ? 18.891 -3.498 -11.170 1.00 95.62 376 GLY A N 1
ATOM 2391 C CA . GLY A 1 376 ? 17.778 -4.014 -10.377 1.00 95.62 376 GLY A CA 1
ATOM 2392 C C . GLY A 1 376 ? 17.915 -3.622 -8.906 1.00 95.62 376 GLY A C 1
ATOM 2393 O O . GLY A 1 376 ? 19.028 -3.545 -8.388 1.00 95.62 376 GLY A O 1
ATOM 2394 N N . ALA A 1 377 ? 16.801 -3.373 -8.218 1.00 93.88 377 ALA A N 1
ATOM 2395 C CA . ALA A 1 377 ? 16.818 -3.098 -6.780 1.00 93.88 377 ALA A CA 1
ATOM 2396 C C . ALA A 1 377 ? 17.242 -4.339 -5.971 1.00 93.88 377 ALA A C 1
ATOM 2398 O O . ALA A 1 377 ? 16.989 -5.470 -6.386 1.00 93.88 377 ALA A O 1
ATOM 2399 N N . GLY A 1 378 ? 17.866 -4.134 -4.815 1.00 93.56 378 GLY A N 1
ATOM 2400 C CA . GLY A 1 378 ? 18.075 -5.191 -3.832 1.00 93.56 378 GLY A CA 1
ATOM 2401 C C . GLY A 1 378 ? 16.769 -5.566 -3.127 1.00 93.56 378 GLY A C 1
ATOM 2402 O O . GLY A 1 378 ? 15.897 -4.721 -2.919 1.00 93.56 378 GLY A O 1
ATOM 2403 N N . GLY A 1 379 ? 16.631 -6.838 -2.765 1.00 91.62 379 GLY A N 1
ATOM 2404 C CA . GLY A 1 379 ? 15.522 -7.320 -1.951 1.00 91.62 379 GLY A CA 1
ATOM 2405 C C . GLY A 1 379 ? 15.649 -6.852 -0.502 1.00 91.62 379 GLY A C 1
ATOM 2406 O O . GLY A 1 379 ? 16.750 -6.635 0.001 1.00 91.62 379 GLY A O 1
ATOM 2407 N N . PHE A 1 380 ? 14.520 -6.694 0.179 1.00 91.12 380 PHE A N 1
ATOM 2408 C CA . PHE A 1 380 ? 14.493 -6.334 1.603 1.00 91.12 380 PHE A CA 1
ATOM 2409 C C . PHE A 1 380 ? 14.835 -7.558 2.457 1.00 91.12 380 PHE A C 1
ATOM 2411 O O . PHE A 1 380 ? 14.566 -8.685 2.039 1.00 91.12 380 PHE A O 1
ATOM 2418 N N . GLY A 1 381 ? 15.409 -7.352 3.639 1.00 90.75 381 GLY A N 1
ATOM 2419 C CA . GLY A 1 381 ? 15.549 -8.424 4.623 1.00 90.75 381 GLY A CA 1
ATOM 2420 C C . GLY A 1 381 ? 14.198 -8.842 5.209 1.00 90.75 381 GLY A C 1
ATOM 2421 O O . GLY A 1 381 ? 13.285 -8.026 5.313 1.00 90.75 381 GLY A O 1
ATOM 2422 N N . GLY A 1 382 ? 14.072 -10.115 5.580 1.00 89.25 382 GLY A N 1
ATOM 2423 C CA . GLY A 1 382 ? 12.866 -10.652 6.211 1.00 89.25 382 GLY A CA 1
ATOM 2424 C C . GLY A 1 382 ? 12.705 -10.194 7.661 1.00 89.25 382 GLY A C 1
ATOM 2425 O O . GLY A 1 382 ? 13.656 -9.729 8.291 1.00 89.25 382 GLY A O 1
ATOM 2426 N N . THR A 1 383 ? 11.497 -10.334 8.205 1.00 89.69 383 THR A N 1
ATOM 2427 C CA . THR A 1 383 ? 11.185 -9.946 9.592 1.00 89.69 383 THR A CA 1
ATOM 2428 C C . THR A 1 383 ? 11.835 -10.902 10.600 1.00 89.69 383 THR A C 1
ATOM 2430 O O . THR A 1 383 ? 11.769 -12.118 10.415 1.00 89.69 383 THR A O 1
ATOM 2433 N N . GLY A 1 384 ? 12.411 -10.364 11.676 1.00 88.06 384 GLY A N 1
ATOM 2434 C CA . GLY A 1 384 ? 12.898 -11.116 12.833 1.00 88.06 384 GLY A CA 1
ATOM 2435 C C . GLY A 1 384 ? 11.785 -11.846 13.594 1.00 88.06 384 GLY A C 1
ATOM 2436 O O . GLY A 1 384 ? 10.596 -11.513 13.507 1.00 88.06 384 GLY A O 1
ATOM 2437 N N . GLY A 1 385 ? 12.172 -12.899 14.308 1.00 86.56 385 GLY A N 1
ATOM 2438 C CA . GLY A 1 385 ? 11.275 -13.810 15.005 1.00 86.56 385 GLY A CA 1
ATOM 2439 C C . GLY A 1 385 ? 11.256 -13.530 16.498 1.00 86.56 385 GLY A C 1
ATOM 2440 O O . GLY A 1 385 ? 12.199 -13.885 17.198 1.00 86.56 385 GLY A O 1
ATOM 2441 N N . ALA A 1 386 ? 10.168 -12.943 17.005 1.00 85.50 386 ALA A N 1
ATOM 2442 C CA . ALA A 1 386 ? 10.106 -12.515 18.403 1.00 85.50 386 ALA A CA 1
ATOM 2443 C C . ALA A 1 386 ? 8.867 -12.986 19.184 1.00 85.50 386 ALA A C 1
ATOM 2445 O O . ALA A 1 386 ? 7.753 -13.054 18.646 1.00 85.50 386 ALA A O 1
ATOM 2446 N N . ILE A 1 387 ? 9.070 -13.266 20.476 1.00 85.06 387 ILE A N 1
ATOM 2447 C CA . ILE A 1 387 ? 8.021 -13.465 21.488 1.00 85.06 387 ILE A CA 1
ATOM 2448 C C . ILE A 1 387 ? 7.846 -12.159 22.257 1.00 85.06 387 ILE A C 1
ATOM 2450 O O . ILE A 1 387 ? 8.820 -11.577 22.724 1.00 85.06 387 ILE A O 1
ATOM 2454 N N . VAL A 1 388 ? 6.598 -11.737 22.455 1.00 88.31 388 VAL A N 1
ATOM 2455 C CA . VAL A 1 388 ? 6.264 -10.656 23.388 1.00 88.31 388 VAL A CA 1
ATOM 2456 C C . VAL A 1 388 ? 6.016 -11.257 24.774 1.00 88.31 388 VAL A C 1
ATOM 2458 O O . VAL A 1 388 ? 5.237 -12.198 24.922 1.00 88.31 388 VAL A O 1
ATOM 2461 N N . VAL A 1 389 ? 6.655 -10.708 25.806 1.00 87.75 389 VAL A N 1
ATOM 2462 C CA . VAL A 1 389 ? 6.521 -11.121 27.208 1.00 87.75 389 VAL A CA 1
ATOM 2463 C C . VAL A 1 389 ? 6.038 -9.974 28.094 1.00 87.75 389 VAL A C 1
ATOM 2465 O O . VAL A 1 389 ? 6.481 -8.832 27.983 1.00 87.75 389 VAL A O 1
ATOM 2468 N N . THR A 1 390 ? 5.158 -10.294 29.043 1.00 88.31 390 THR A N 1
ATOM 2469 C CA . THR A 1 390 ? 4.754 -9.370 30.112 1.00 88.31 390 THR A CA 1
ATOM 2470 C C . THR A 1 390 ? 5.691 -9.538 31.308 1.00 88.31 390 THR A C 1
ATOM 2472 O O . THR A 1 390 ? 5.658 -10.564 31.992 1.00 88.31 390 THR A O 1
ATOM 2475 N N . LEU A 1 391 ? 6.527 -8.537 31.579 1.00 87.56 391 LEU A N 1
ATOM 2476 C CA . LEU A 1 391 ? 7.499 -8.560 32.672 1.00 87.56 391 LEU A CA 1
ATOM 2477 C C . LEU A 1 391 ? 6.849 -8.368 34.059 1.00 87.56 391 LEU A C 1
ATOM 2479 O O . LEU A 1 391 ? 5.755 -7.801 34.173 1.00 87.56 391 LEU A O 1
ATOM 2483 N N . PRO A 1 392 ? 7.530 -8.763 35.155 1.00 79.88 392 PRO A N 1
ATOM 2484 C CA . PRO A 1 392 ? 7.120 -8.413 36.514 1.00 79.88 392 PRO A CA 1
ATOM 2485 C C . PRO A 1 392 ? 6.959 -6.893 36.680 1.00 79.88 392 PRO A C 1
ATOM 2487 O O . PRO A 1 392 ? 7.912 -6.135 36.525 1.00 79.88 392 PRO A O 1
ATOM 2490 N N . GLY A 1 393 ? 5.741 -6.449 37.000 1.00 76.88 393 GLY A N 1
ATOM 2491 C CA . GLY A 1 393 ? 5.359 -5.028 37.003 1.00 76.88 393 GLY A CA 1
ATOM 2492 C C . GLY A 1 393 ? 4.433 -4.622 35.848 1.00 76.88 393 GLY A C 1
ATOM 2493 O O . GLY A 1 393 ? 3.880 -3.529 35.883 1.00 76.88 393 GLY A O 1
ATOM 2494 N N . GLY A 1 394 ? 4.204 -5.510 34.877 1.00 78.56 394 GLY A N 1
ATOM 2495 C CA . GLY A 1 394 ? 3.168 -5.385 33.849 1.00 78.56 394 GLY A CA 1
ATOM 2496 C C . GLY A 1 394 ? 3.644 -4.870 32.493 1.00 78.56 394 GLY A C 1
ATOM 2497 O O . GLY A 1 394 ? 2.906 -5.041 31.531 1.00 78.56 394 GLY A O 1
ATOM 2498 N N . LYS A 1 395 ? 4.850 -4.290 32.396 1.00 85.69 395 LYS A N 1
ATOM 2499 C CA . LYS A 1 395 ? 5.440 -3.809 31.132 1.00 85.69 395 LYS A CA 1
ATOM 2500 C C . LYS A 1 395 ? 5.572 -4.921 30.086 1.00 85.69 395 LYS A C 1
ATOM 2502 O O . LYS A 1 395 ? 5.860 -6.060 30.449 1.00 85.69 395 LYS A O 1
ATOM 2507 N N . LEU A 1 396 ? 5.456 -4.570 28.804 1.00 90.19 396 LEU A N 1
ATOM 2508 C CA . LEU A 1 396 ? 5.807 -5.468 27.702 1.00 90.19 396 LEU A CA 1
ATOM 2509 C C . LEU A 1 396 ? 7.286 -5.317 27.330 1.00 90.19 396 LEU A C 1
ATOM 2511 O O . LEU A 1 396 ? 7.806 -4.204 27.289 1.00 90.19 396 LEU A O 1
ATOM 2515 N N . SER A 1 397 ? 7.924 -6.442 27.034 1.00 90.31 397 SER A N 1
ATOM 2516 C CA . SER A 1 397 ? 9.186 -6.540 26.298 1.00 90.31 397 SER A CA 1
ATOM 2517 C C . SER A 1 397 ? 8.978 -7.538 25.169 1.00 90.31 397 SER A C 1
ATOM 2519 O O . SER A 1 397 ? 8.155 -8.442 25.304 1.00 90.31 397 SER A O 1
ATOM 2521 N N . ASP A 1 398 ? 9.732 -7.428 24.094 1.00 87.88 398 ASP A N 1
ATOM 2522 C CA . ASP A 1 398 ? 9.972 -8.517 23.158 1.00 87.88 398 ASP A CA 1
ATOM 2523 C C . ASP A 1 398 ? 11.426 -9.006 23.243 1.00 87.88 398 ASP A C 1
ATOM 2525 O O . ASP A 1 398 ? 12.208 -8.527 24.068 1.00 87.88 398 ASP A O 1
ATOM 2529 N N . SER A 1 399 ? 11.720 -10.052 22.475 1.00 75.69 399 SER A N 1
ATOM 2530 C CA . SER A 1 399 ? 13.036 -10.667 22.282 1.00 75.69 399 SER A CA 1
ATOM 2531 C C . SER A 1 399 ? 13.769 -10.051 21.083 1.00 75.69 399 SER A C 1
ATOM 2533 O O . SER A 1 399 ? 13.141 -9.841 20.044 1.00 75.69 399 SER A O 1
ATOM 2535 N N . ASP A 1 400 ? 15.086 -9.859 21.187 1.00 65.19 400 ASP A N 1
ATOM 2536 C CA . ASP A 1 400 ? 15.935 -9.059 20.278 1.00 65.19 400 ASP A CA 1
ATOM 2537 C C . ASP A 1 400 ? 16.203 -9.659 18.869 1.00 65.19 400 ASP A C 1
ATOM 2539 O O . ASP A 1 400 ? 17.234 -9.368 18.261 1.00 65.19 400 ASP A O 1
ATOM 2543 N N . GLY A 1 401 ? 15.309 -10.495 18.327 1.00 76.88 401 GLY A N 1
ATOM 2544 C CA . GLY A 1 401 ? 15.473 -11.117 17.004 1.00 76.88 401 GLY A CA 1
ATOM 2545 C C . GLY A 1 401 ? 15.612 -10.068 15.896 1.00 76.88 401 GLY A C 1
ATOM 2546 O O . GLY A 1 401 ? 14.706 -9.263 15.672 1.00 76.88 401 GLY A O 1
ATOM 2547 N N . ALA A 1 402 ? 16.744 -10.041 15.193 1.00 83.56 402 ALA A N 1
ATOM 2548 C CA . ALA A 1 402 ? 17.041 -8.952 14.275 1.00 83.56 402 ALA A CA 1
ATOM 2549 C C . ALA A 1 402 ? 16.246 -9.069 12.968 1.00 83.56 402 ALA A C 1
ATOM 2551 O O . ALA A 1 402 ? 16.020 -10.153 12.427 1.00 83.56 402 ALA A O 1
ATOM 2552 N N . GLY A 1 403 ? 15.870 -7.924 12.399 1.00 87.19 403 GLY A N 1
ATOM 2553 C CA . GLY A 1 403 ? 15.443 -7.872 11.005 1.00 87.19 403 GLY A CA 1
ATOM 2554 C C . GLY A 1 403 ? 16.608 -8.207 10.075 1.00 87.19 403 GLY A C 1
ATOM 2555 O O . GLY A 1 403 ? 17.732 -7.746 10.287 1.00 87.19 403 GLY A O 1
ATOM 2556 N N . GLY A 1 404 ? 16.346 -8.987 9.027 1.00 89.69 404 GLY A N 1
ATOM 2557 C CA . GLY A 1 404 ? 17.381 -9.397 8.082 1.00 89.69 404 GLY A CA 1
ATOM 2558 C C . GLY A 1 404 ? 18.046 -8.208 7.387 1.00 89.69 404 GLY A C 1
ATOM 2559 O O . GLY A 1 404 ? 17.431 -7.158 7.185 1.00 89.69 404 GLY A O 1
ATOM 2560 N N . ALA A 1 405 ? 19.302 -8.372 6.972 1.00 92.12 405 ALA A N 1
ATOM 2561 C CA . ALA A 1 405 ? 20.003 -7.351 6.197 1.00 92.12 405 ALA A CA 1
ATOM 2562 C C . ALA A 1 405 ? 19.370 -7.170 4.803 1.00 92.12 405 ALA A C 1
ATOM 2564 O O . ALA A 1 405 ? 19.047 -8.149 4.128 1.00 92.12 405 ALA A O 1
ATOM 2565 N N . GLY A 1 406 ? 19.234 -5.922 4.351 1.00 91.94 406 GLY A N 1
ATOM 2566 C CA . GLY A 1 406 ? 18.808 -5.611 2.986 1.00 91.94 406 GLY A CA 1
ATOM 2567 C C . GLY A 1 406 ? 19.875 -5.967 1.946 1.00 91.94 406 GLY A C 1
ATOM 2568 O O . GLY A 1 406 ? 21.073 -5.796 2.173 1.00 91.94 406 GLY A O 1
ATOM 2569 N N . GLY A 1 407 ? 19.442 -6.451 0.784 1.00 93.12 407 GLY A N 1
ATOM 2570 C CA . GLY A 1 407 ? 20.317 -6.749 -0.344 1.00 93.12 407 GLY A CA 1
ATOM 2571 C C . GLY A 1 407 ? 20.818 -5.480 -1.037 1.00 93.12 407 GLY A C 1
ATOM 2572 O O . GLY A 1 407 ? 20.105 -4.480 -1.136 1.00 93.12 407 GLY A O 1
ATOM 2573 N N . VAL A 1 408 ? 22.041 -5.514 -1.570 1.00 95.44 408 VAL A N 1
ATOM 2574 C CA . VAL A 1 408 ? 22.591 -4.398 -2.361 1.00 95.44 408 VAL A CA 1
ATOM 2575 C C . VAL A 1 408 ? 21.915 -4.290 -3.731 1.00 95.44 408 VAL A C 1
ATOM 2577 O O . VAL A 1 408 ? 21.592 -5.302 -4.355 1.00 95.44 408 VAL A O 1
ATOM 2580 N N . GLY A 1 409 ? 21.718 -3.067 -4.220 1.00 95.31 409 GLY A N 1
ATOM 2581 C CA . GLY A 1 409 ? 21.235 -2.826 -5.580 1.00 95.31 409 GLY A CA 1
ATOM 2582 C C . GLY A 1 409 ? 22.284 -3.156 -6.647 1.00 95.31 409 GLY A C 1
ATOM 2583 O O . GLY A 1 409 ? 23.489 -3.086 -6.401 1.00 95.31 409 GLY A O 1
ATOM 2584 N N . GLY A 1 410 ? 21.825 -3.527 -7.841 1.00 96.69 410 GLY A N 1
ATOM 2585 C CA . GLY A 1 410 ? 22.692 -3.839 -8.975 1.00 96.69 410 GLY A CA 1
ATOM 2586 C C . GLY A 1 410 ? 23.249 -2.589 -9.662 1.00 96.69 410 GLY A C 1
ATOM 2587 O O . GLY A 1 410 ? 22.627 -1.526 -9.654 1.00 96.69 410 GLY A O 1
ATOM 2588 N N . ALA A 1 411 ? 24.415 -2.713 -10.297 1.00 97.25 411 ALA A N 1
ATOM 2589 C CA . ALA A 1 411 ? 25.037 -1.619 -11.046 1.00 97.25 411 ALA A CA 1
ATOM 2590 C C . ALA A 1 411 ? 24.210 -1.199 -12.279 1.00 97.25 411 ALA A C 1
ATOM 2592 O O . ALA A 1 411 ? 23.457 -1.996 -12.838 1.00 97.25 411 ALA A O 1
ATOM 2593 N N . ALA A 1 412 ? 24.378 0.046 -12.729 1.00 96.81 412 ALA A N 1
ATOM 2594 C CA . ALA A 1 412 ? 23.857 0.504 -14.016 1.00 96.81 412 ALA A CA 1
ATOM 2595 C C . ALA A 1 412 ? 24.656 -0.078 -15.193 1.00 96.81 412 ALA A C 1
ATOM 2597 O O . ALA A 1 412 ? 25.860 -0.311 -15.072 1.00 96.81 412 ALA A O 1
ATOM 2598 N N . GLY A 1 413 ? 24.003 -0.225 -16.345 1.00 95.88 413 GLY A N 1
ATOM 2599 C CA . GLY A 1 413 ? 24.693 -0.404 -17.619 1.00 95.88 413 GLY A CA 1
ATOM 2600 C C . GLY A 1 413 ? 25.279 0.908 -18.153 1.00 95.88 413 GLY A C 1
ATOM 2601 O O . GLY A 1 413 ? 24.923 2.005 -17.716 1.00 95.88 413 GLY A O 1
ATOM 2602 N N . LEU A 1 414 ? 26.156 0.795 -19.148 1.00 96.94 414 LEU A N 1
ATOM 2603 C CA . LEU A 1 414 ? 26.688 1.922 -19.915 1.00 96.94 414 LEU A CA 1
ATOM 2604 C C . LEU A 1 414 ? 25.801 2.246 -21.127 1.00 96.94 414 LEU A C 1
ATOM 2606 O O . LEU A 1 414 ? 25.208 1.349 -21.734 1.00 96.94 414 LEU A O 1
ATOM 2610 N N . GLY A 1 415 ? 25.720 3.533 -21.476 1.00 96.81 415 GLY A N 1
ATOM 2611 C CA . GLY A 1 415 ? 25.094 3.995 -22.717 1.00 96.81 415 GLY A CA 1
ATOM 2612 C C . GLY A 1 415 ? 25.941 3.624 -23.936 1.00 96.81 415 GLY A C 1
ATOM 2613 O O . GLY A 1 415 ? 27.149 3.421 -23.817 1.00 96.81 415 GLY A O 1
ATOM 2614 N N . GLY A 1 416 ? 25.308 3.498 -25.101 1.00 97.31 416 GLY A N 1
ATOM 2615 C CA . GLY A 1 416 ? 26.005 3.199 -26.351 1.00 97.31 416 GLY A CA 1
ATOM 2616 C C . GLY A 1 416 ? 26.601 4.460 -26.970 1.00 97.31 416 GLY A C 1
ATOM 2617 O O . GLY A 1 416 ? 25.965 5.512 -26.948 1.00 97.31 416 GLY A O 1
ATOM 2618 N N . ASP A 1 417 ? 27.786 4.360 -27.569 1.00 98.06 417 ASP A N 1
ATOM 2619 C CA . ASP A 1 417 ? 28.366 5.474 -28.327 1.00 98.06 417 ASP A CA 1
ATOM 2620 C C . ASP A 1 417 ? 27.565 5.775 -29.600 1.00 98.06 417 ASP A C 1
ATOM 2622 O O . ASP A 1 417 ? 27.117 4.857 -30.295 1.00 98.06 417 ASP A O 1
ATOM 2626 N N . GLY A 1 418 ? 27.417 7.058 -29.927 1.00 97.12 418 GLY A N 1
ATOM 2627 C CA . GLY A 1 418 ? 26.825 7.511 -31.184 1.00 97.12 418 GLY A CA 1
ATOM 2628 C C . GLY A 1 418 ? 27.686 7.165 -32.405 1.00 97.12 418 GLY A C 1
ATOM 2629 O O . GLY A 1 418 ? 28.919 7.205 -32.369 1.00 97.12 418 GLY A O 1
ATOM 2630 N N . GLY A 1 419 ? 27.038 6.814 -33.514 1.00 97.75 419 GLY A N 1
ATOM 2631 C CA . GLY A 1 419 ? 27.704 6.459 -34.761 1.00 97.75 419 GLY A CA 1
ATOM 2632 C C . GLY A 1 419 ? 28.374 7.659 -35.437 1.00 97.75 419 GLY A C 1
ATOM 2633 O O . GLY A 1 419 ? 27.831 8.761 -35.475 1.00 97.75 419 GLY A O 1
ATOM 2634 N N . GLY A 1 420 ? 29.550 7.451 -36.032 1.00 98.12 420 GLY A N 1
ATOM 2635 C CA . GLY A 1 420 ? 30.235 8.489 -36.810 1.00 98.12 420 GLY A CA 1
ATOM 2636 C C . GLY A 1 420 ? 29.525 8.803 -38.134 1.00 98.12 420 GLY A C 1
ATOM 2637 O O . GLY A 1 420 ? 29.177 7.888 -38.885 1.00 98.12 420 GLY A O 1
ATOM 2638 N N . GLY A 1 421 ? 29.356 10.090 -38.442 1.00 96.94 421 GLY A N 1
ATOM 2639 C CA . GLY A 1 421 ? 28.750 10.569 -39.685 1.00 96.94 421 GLY A CA 1
ATOM 2640 C C . GLY A 1 421 ? 29.571 10.234 -40.934 1.00 96.94 421 GLY A C 1
ATOM 2641 O O . GLY A 1 421 ? 30.805 10.282 -40.945 1.00 96.94 421 GLY A O 1
ATOM 2642 N N . GLY A 1 422 ? 28.881 9.902 -42.023 1.00 96.62 422 GLY A N 1
ATOM 2643 C CA . GLY A 1 422 ? 29.492 9.544 -43.298 1.00 96.62 422 GLY A CA 1
ATOM 2644 C C . GLY A 1 422 ? 30.124 10.736 -44.018 1.00 96.62 422 GLY A C 1
ATOM 2645 O O . GLY A 1 422 ? 29.602 11.851 -44.007 1.00 96.62 422 GLY A O 1
ATOM 2646 N N . LEU A 1 423 ? 31.249 10.515 -44.704 1.00 95.56 423 LEU A N 1
ATOM 2647 C CA . LEU A 1 423 ? 31.923 11.579 -45.458 1.00 95.56 423 LEU A CA 1
ATOM 2648 C C . LEU A 1 423 ? 31.093 12.023 -46.674 1.00 95.56 423 LEU A C 1
ATOM 2650 O O . LEU A 1 423 ? 30.602 11.186 -47.432 1.00 95.56 423 LEU A O 1
ATOM 2654 N N . GLY A 1 424 ? 30.985 13.337 -46.878 1.00 91.56 424 GLY A N 1
ATOM 2655 C CA . GLY A 1 424 ? 30.391 13.936 -48.075 1.00 91.56 424 GLY A CA 1
ATOM 2656 C C . GLY A 1 424 ? 31.339 13.970 -49.279 1.00 91.56 424 GLY A C 1
ATOM 2657 O O . GLY A 1 424 ? 32.526 13.652 -49.178 1.00 91.56 424 GLY A O 1
ATOM 2658 N N . GLY A 1 425 ? 30.803 14.382 -50.429 1.00 88.69 425 GLY A N 1
ATOM 2659 C CA . GLY A 1 425 ? 31.584 14.717 -51.622 1.00 88.69 425 GLY A CA 1
ATOM 2660 C C . GLY A 1 425 ? 32.353 16.038 -51.506 1.00 88.69 425 GLY A C 1
ATOM 2661 O O . GLY A 1 425 ? 32.191 16.794 -50.555 1.00 88.69 425 GLY A O 1
ATOM 2662 N N . LEU A 1 426 ? 33.143 16.365 -52.532 1.00 89.88 426 LEU A N 1
ATOM 2663 C CA . LEU A 1 426 ? 33.975 17.576 -52.625 1.00 89.88 426 LEU A CA 1
ATOM 2664 C C . LEU A 1 426 ? 33.207 18.893 -52.389 1.00 89.88 426 LEU A C 1
ATOM 2666 O O . LEU A 1 426 ? 33.785 19.862 -51.905 1.00 89.88 426 LEU A O 1
ATOM 2670 N N . LEU A 1 427 ? 31.924 18.928 -52.754 1.00 87.25 427 LEU A N 1
ATOM 2671 C CA . LEU A 1 427 ? 30.986 20.038 -52.551 1.00 87.25 427 LEU A CA 1
ATOM 2672 C C . LEU A 1 427 ? 29.728 19.579 -51.780 1.00 87.25 427 LEU A C 1
ATOM 2674 O O . LEU A 1 427 ? 28.699 20.251 -51.819 1.00 87.25 427 LEU A O 1
ATOM 2678 N N . GLY A 1 428 ? 29.786 18.412 -51.130 1.00 85.44 428 GLY A N 1
ATOM 2679 C CA . GLY A 1 428 ? 28.702 17.824 -50.344 1.00 85.44 428 GLY A CA 1
ATOM 2680 C C . GLY A 1 428 ? 28.999 17.881 -48.845 1.00 85.44 428 GLY A C 1
ATOM 2681 O O . GLY A 1 428 ? 30.148 17.809 -48.420 1.00 85.44 428 GLY A O 1
ATOM 2682 N N . GLN A 1 429 ? 27.960 18.002 -48.022 1.00 93.88 429 GLN A N 1
ATOM 2683 C CA . GLN A 1 429 ? 28.112 17.974 -46.564 1.00 93.88 429 GLN A CA 1
ATOM 2684 C C . GLN A 1 429 ? 28.406 16.549 -46.069 1.00 93.88 429 GLN A C 1
ATOM 2686 O O . GLN A 1 429 ? 27.921 15.569 -46.639 1.00 93.88 429 GLN A O 1
ATOM 2691 N N . ALA A 1 430 ? 29.163 16.419 -44.980 1.00 96.00 430 ALA A N 1
ATOM 2692 C CA . ALA A 1 430 ? 29.178 15.172 -44.221 1.00 96.00 430 ALA A CA 1
ATOM 2693 C C . ALA A 1 430 ? 27.781 14.881 -43.636 1.00 96.00 430 ALA A C 1
ATOM 2695 O O . ALA A 1 430 ? 26.918 15.766 -43.576 1.00 96.00 430 ALA A O 1
ATOM 2696 N N . GLY A 1 431 ? 27.553 13.640 -43.218 1.00 96.62 431 GLY A N 1
ATOM 2697 C CA . GLY A 1 431 ? 26.507 13.364 -42.244 1.00 96.62 431 GLY A CA 1
ATOM 2698 C C . GLY A 1 431 ? 26.883 13.925 -40.872 1.00 96.62 431 GLY A C 1
ATOM 2699 O O . GLY A 1 431 ? 28.064 14.153 -40.597 1.00 96.62 431 GLY A O 1
ATOM 2700 N N . VAL A 1 432 ? 25.891 14.147 -40.014 1.00 98.12 432 VAL A N 1
ATOM 2701 C CA . VAL A 1 432 ? 26.140 14.378 -38.584 1.00 98.12 432 VAL A CA 1
ATOM 2702 C C . VAL A 1 432 ? 26.527 13.060 -37.910 1.00 98.12 432 VAL A C 1
ATOM 2704 O O . VAL A 1 432 ? 26.236 11.986 -38.438 1.00 98.12 432 VAL A O 1
ATOM 2707 N N . ASN A 1 433 ? 27.197 13.124 -36.761 1.00 98.06 433 ASN A N 1
ATOM 2708 C CA . ASN A 1 433 ? 27.275 11.961 -35.877 1.00 98.06 433 ASN A CA 1
ATOM 2709 C C . ASN A 1 433 ? 25.896 11.736 -35.237 1.00 98.06 433 ASN A C 1
ATOM 2711 O O . ASN A 1 433 ? 25.157 12.704 -35.062 1.00 98.06 433 ASN A O 1
ATOM 2715 N N . GLY A 1 434 ? 25.582 10.492 -34.881 1.00 97.62 434 GLY A N 1
ATOM 2716 C CA . GLY A 1 434 ? 24.485 10.210 -33.954 1.00 97.62 434 GLY A CA 1
ATOM 2717 C C . GLY A 1 434 ? 24.877 10.587 -32.524 1.00 97.62 434 GLY A C 1
ATOM 2718 O O . GLY A 1 434 ? 26.069 10.673 -32.208 1.00 97.62 434 GLY A O 1
ATOM 2719 N N . ASP A 1 435 ? 23.888 10.786 -31.660 1.00 98.06 435 ASP A N 1
ATOM 2720 C CA . ASP A 1 435 ? 24.110 11.077 -30.242 1.00 98.06 435 ASP A CA 1
ATOM 2721 C C . ASP A 1 435 ? 24.462 9.796 -29.462 1.00 98.06 435 ASP A C 1
ATOM 2723 O O . ASP A 1 435 ? 24.005 8.697 -29.789 1.00 98.06 435 ASP A O 1
ATOM 2727 N N . SER A 1 436 ? 25.278 9.913 -28.408 1.00 97.19 436 SER A N 1
ATOM 2728 C CA . SER A 1 436 ? 25.507 8.798 -27.476 1.00 97.19 436 SER A CA 1
ATOM 2729 C C . SER A 1 436 ? 24.300 8.611 -26.555 1.00 97.19 436 SER A C 1
ATOM 2731 O O . SER A 1 436 ? 23.746 9.573 -26.022 1.00 97.19 436 SER A O 1
ATOM 2733 N N . GLY A 1 437 ? 23.900 7.359 -26.349 1.00 95.25 437 GLY A N 1
ATOM 2734 C CA . GLY A 1 437 ? 22.700 7.014 -25.599 1.00 95.25 437 GLY A CA 1
ATOM 2735 C C . GLY A 1 437 ? 22.820 7.279 -24.098 1.00 95.25 437 GLY A C 1
ATOM 2736 O O . GLY A 1 437 ? 23.895 7.185 -23.504 1.00 95.25 437 GLY A O 1
ATOM 2737 N N . ALA A 1 438 ? 21.685 7.591 -23.469 1.00 95.00 438 ALA A N 1
ATOM 2738 C CA . ALA A 1 438 ? 21.628 7.963 -22.058 1.00 95.00 438 ALA A CA 1
ATOM 2739 C C . ALA A 1 438 ? 22.176 6.872 -21.117 1.00 95.00 438 ALA A C 1
ATOM 2741 O O . ALA A 1 438 ? 21.937 5.675 -21.310 1.00 95.00 438 ALA A O 1
ATOM 2742 N N . THR A 1 439 ? 22.858 7.306 -20.056 1.00 91.50 439 THR A N 1
ATOM 2743 C CA . THR A 1 439 ? 23.217 6.467 -18.905 1.00 91.50 439 THR A CA 1
ATOM 2744 C C . THR A 1 439 ? 21.981 6.114 -18.072 1.00 91.50 439 THR A C 1
ATOM 2746 O O . THR A 1 439 ? 20.911 6.707 -18.222 1.00 91.50 439 THR A O 1
ATOM 2749 N N . ALA A 1 440 ? 22.120 5.130 -17.184 1.00 93.31 440 ALA A N 1
ATOM 2750 C CA . ALA A 1 440 ? 21.048 4.674 -16.306 1.00 93.31 440 ALA A CA 1
ATOM 2751 C C . ALA A 1 440 ? 21.452 4.755 -14.827 1.00 93.31 440 ALA A C 1
ATOM 2753 O O . ALA A 1 440 ? 22.630 4.863 -14.490 1.00 93.31 440 ALA A O 1
ATOM 2754 N N . ALA A 1 441 ? 20.461 4.679 -13.939 1.00 95.38 441 ALA A N 1
ATOM 2755 C CA . ALA A 1 441 ? 20.688 4.562 -12.504 1.00 95.38 441 ALA A CA 1
ATOM 2756 C C . ALA A 1 441 ? 21.054 3.121 -12.103 1.00 95.38 441 ALA A C 1
ATOM 2758 O O . ALA A 1 441 ? 20.585 2.146 -12.706 1.00 95.38 441 ALA A O 1
ATOM 2759 N N . ALA A 1 442 ? 21.867 2.997 -11.051 1.00 95.44 442 ALA A N 1
ATOM 2760 C CA . ALA A 1 442 ? 21.979 1.758 -10.291 1.00 95.44 442 ALA A CA 1
ATOM 2761 C C . ALA A 1 442 ? 20.652 1.475 -9.56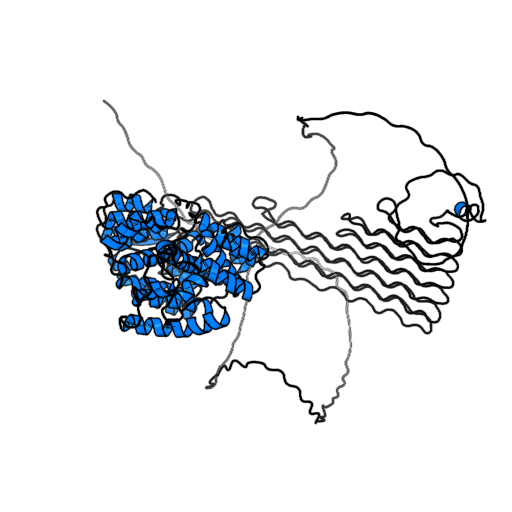3 1.00 95.44 442 ALA A C 1
ATOM 2763 O O . ALA A 1 442 ? 19.834 2.376 -9.368 1.00 95.44 442 ALA A O 1
ATOM 2764 N N . GLY A 1 443 ? 20.434 0.227 -9.162 1.00 93.00 443 GLY A N 1
ATOM 2765 C CA . GLY A 1 443 ? 19.311 -0.112 -8.299 1.00 93.00 443 GLY A CA 1
ATOM 2766 C C . GLY A 1 443 ? 19.519 0.407 -6.877 1.00 93.00 443 GLY A C 1
ATOM 2767 O O . GLY A 1 443 ? 20.648 0.485 -6.391 1.00 93.00 443 GLY A O 1
ATOM 2768 N N . ASN A 1 444 ? 18.423 0.708 -6.184 1.00 91.94 444 ASN A N 1
ATOM 2769 C CA . ASN A 1 444 ? 18.458 0.985 -4.749 1.00 91.94 444 ASN A CA 1
ATOM 2770 C C . ASN A 1 444 ? 18.804 -0.298 -3.972 1.00 91.94 444 ASN A C 1
ATOM 2772 O O . ASN A 1 444 ? 18.471 -1.399 -4.415 1.00 91.94 444 ASN A O 1
ATOM 2776 N N . ALA A 1 445 ? 19.429 -0.167 -2.801 1.00 91.44 445 ALA A N 1
ATOM 2777 C CA . ALA A 1 445 ? 19.479 -1.263 -1.834 1.00 91.44 445 ALA A CA 1
ATOM 2778 C C . ALA A 1 445 ? 18.081 -1.517 -1.237 1.00 91.44 445 ALA A C 1
ATOM 2780 O O . ALA A 1 445 ? 17.254 -0.604 -1.181 1.00 91.44 445 ALA A O 1
ATOM 2781 N N . GLY A 1 446 ? 17.826 -2.748 -0.794 1.00 88.19 446 GLY A N 1
ATOM 2782 C CA . GLY A 1 446 ? 16.635 -3.075 -0.014 1.00 88.19 446 GLY A CA 1
ATOM 2783 C C . GLY A 1 446 ? 16.748 -2.576 1.429 1.00 88.19 446 GLY A C 1
ATOM 2784 O O . GLY A 1 446 ? 17.851 -2.371 1.940 1.00 88.19 446 GLY A O 1
ATOM 2785 N N . GLY A 1 447 ? 15.610 -2.398 2.098 1.00 87.00 447 GLY A N 1
ATOM 2786 C CA . GLY A 1 447 ? 15.579 -2.119 3.535 1.00 87.00 447 GLY A CA 1
ATOM 2787 C C . GLY A 1 447 ? 15.995 -3.329 4.378 1.00 87.00 447 GLY A C 1
ATOM 2788 O O . GLY A 1 447 ? 15.957 -4.473 3.915 1.00 87.00 447 GLY A O 1
ATOM 2789 N N . VAL A 1 448 ? 16.369 -3.073 5.633 1.00 86.38 448 VAL A N 1
ATOM 2790 C CA . VAL A 1 448 ? 16.402 -4.125 6.661 1.00 86.38 448 VAL A CA 1
ATOM 2791 C C . VAL A 1 448 ? 14.977 -4.573 6.992 1.00 86.38 448 VAL A C 1
ATOM 2793 O O . VAL A 1 448 ? 14.033 -3.801 6.821 1.00 86.38 448 VAL A O 1
ATOM 2796 N N . GLY A 1 449 ? 14.816 -5.803 7.474 1.00 84.38 449 GLY A N 1
ATOM 2797 C CA . GLY A 1 449 ? 13.532 -6.258 8.009 1.00 84.38 449 GLY A CA 1
ATOM 2798 C C . GLY A 1 449 ? 13.144 -5.542 9.309 1.00 84.38 449 GLY A C 1
ATOM 2799 O O . GLY A 1 449 ? 13.973 -4.904 9.961 1.00 84.38 449 GLY A O 1
ATOM 2800 N N . GLY A 1 450 ? 11.885 -5.686 9.730 1.00 82.62 450 GLY A N 1
ATOM 2801 C CA . GLY A 1 450 ? 11.492 -5.382 11.113 1.00 82.62 450 GLY A CA 1
ATOM 2802 C C . GLY A 1 450 ? 11.994 -6.458 12.085 1.00 82.62 450 GLY A C 1
ATOM 2803 O O . GLY A 1 450 ? 12.281 -7.573 11.660 1.00 82.62 450 GLY A O 1
ATOM 2804 N N . ALA A 1 451 ? 12.080 -6.157 13.382 1.00 81.06 451 ALA A N 1
ATOM 2805 C CA . ALA A 1 451 ? 12.512 -7.118 14.412 1.00 81.06 451 ALA A CA 1
ATOM 2806 C C . ALA A 1 451 ? 11.428 -8.153 14.801 1.00 81.06 451 ALA A C 1
ATOM 2808 O O . ALA A 1 451 ? 11.690 -9.117 15.514 1.00 81.06 451 ALA A O 1
ATOM 2809 N N . GLY A 1 452 ? 10.186 -7.967 14.346 1.00 84.44 452 GLY A N 1
ATOM 2810 C CA . GLY A 1 452 ? 9.042 -8.736 14.828 1.00 84.44 452 GLY A CA 1
ATOM 2811 C C . GLY A 1 452 ? 8.450 -8.140 16.110 1.00 84.44 452 GLY A C 1
ATOM 2812 O O . GLY A 1 452 ? 8.603 -6.952 16.396 1.00 84.44 452 GLY A O 1
ATOM 2813 N N . GLY A 1 453 ? 7.715 -8.960 16.863 1.00 86.44 453 GLY A N 1
ATOM 2814 C CA . GLY A 1 453 ? 7.266 -8.612 18.215 1.00 86.44 453 GLY A CA 1
ATOM 2815 C C . GLY A 1 453 ? 6.318 -7.408 18.271 1.00 86.44 453 GLY A C 1
ATOM 2816 O O . GLY A 1 453 ? 5.302 -7.370 17.574 1.00 86.44 453 GLY A O 1
ATOM 2817 N N . LEU A 1 454 ? 6.649 -6.439 19.123 1.00 88.19 454 LEU A N 1
ATOM 2818 C CA . LEU A 1 454 ? 5.874 -5.233 19.432 1.00 88.19 454 LEU A CA 1
ATOM 2819 C C . LEU A 1 454 ? 5.888 -4.188 18.304 1.00 88.19 454 LEU A C 1
ATOM 2821 O O . LEU A 1 454 ? 4.985 -3.350 18.246 1.00 88.19 454 LEU A O 1
ATOM 2825 N N . GLY A 1 455 ? 6.887 -4.230 17.414 1.00 86.19 455 GLY A N 1
ATOM 2826 C CA . GLY A 1 455 ? 6.909 -3.457 16.163 1.00 86.19 455 GLY A CA 1
ATOM 2827 C C . GLY A 1 455 ? 6.439 -4.262 14.948 1.00 86.19 455 GLY A C 1
ATOM 2828 O O . GLY A 1 455 ? 5.911 -3.714 13.979 1.00 86.19 455 GLY A O 1
ATOM 2829 N N . GLY A 1 456 ? 6.610 -5.583 14.991 1.00 89.69 456 GLY A N 1
ATOM 2830 C CA . GLY A 1 456 ? 6.391 -6.456 13.847 1.00 89.69 456 GLY A CA 1
ATOM 2831 C C . GLY A 1 456 ? 7.345 -6.097 12.703 1.00 89.69 456 GLY A C 1
ATOM 2832 O O . GLY A 1 456 ? 8.568 -6.098 12.846 1.00 89.69 456 GLY A O 1
ATOM 2833 N N . ARG A 1 457 ? 6.764 -5.749 11.558 1.00 89.44 457 ARG A N 1
ATOM 2834 C CA . ARG A 1 457 ? 7.446 -5.246 10.359 1.00 89.44 457 ARG A CA 1
ATOM 2835 C C . ARG A 1 457 ? 7.734 -3.741 10.394 1.00 89.44 457 ARG A C 1
ATOM 2837 O O . ARG A 1 457 ? 8.473 -3.263 9.539 1.00 89.44 457 ARG A O 1
ATOM 2844 N N . LEU A 1 458 ? 7.137 -2.993 11.326 1.00 89.75 458 LEU A N 1
ATOM 2845 C CA . LEU A 1 458 ? 7.287 -1.541 11.430 1.00 89.75 458 LEU A CA 1
ATOM 2846 C C . LEU A 1 458 ? 8.190 -1.203 12.628 1.00 89.75 458 LEU A C 1
ATOM 2848 O O . LEU A 1 458 ? 7.795 -1.464 13.766 1.00 89.75 458 LEU A O 1
ATOM 2852 N N . PRO A 1 459 ? 9.388 -0.624 12.420 1.00 86.69 459 PRO A N 1
ATOM 2853 C CA . PRO A 1 459 ? 10.275 -0.252 13.518 1.00 86.69 459 PRO A CA 1
ATOM 2854 C C . PRO A 1 459 ? 9.571 0.596 14.585 1.00 86.69 459 PRO A C 1
ATOM 2856 O O . PRO A 1 459 ? 8.779 1.489 14.277 1.00 86.69 459 PRO A O 1
ATOM 2859 N N . ILE A 1 460 ? 9.857 0.325 15.858 1.00 89.25 460 ILE A N 1
ATOM 2860 C CA . ILE A 1 460 ? 9.341 1.146 16.956 1.00 89.25 460 ILE A CA 1
ATOM 2861 C C . ILE A 1 460 ? 10.122 2.462 16.981 1.00 89.25 460 ILE A C 1
ATOM 2863 O O . ILE A 1 460 ? 11.348 2.451 17.107 1.00 89.25 460 ILE A O 1
ATOM 2867 N N . VAL A 1 461 ? 9.422 3.595 16.880 1.00 91.94 461 VAL A N 1
ATOM 2868 C CA . VAL A 1 461 ? 10.048 4.924 16.873 1.00 91.94 461 VAL A CA 1
ATOM 2869 C C . VAL A 1 461 ? 10.748 5.182 18.209 1.00 91.94 461 VAL A C 1
ATOM 2871 O O . VAL A 1 461 ? 10.107 5.351 19.250 1.00 91.94 461 VAL A O 1
ATOM 2874 N N . ASP A 1 462 ? 12.078 5.261 18.170 1.00 90.19 462 ASP A N 1
ATOM 2875 C CA . ASP A 1 462 ? 12.883 5.699 19.306 1.00 90.19 462 ASP A CA 1
ATOM 2876 C C . ASP A 1 462 ? 12.610 7.178 19.614 1.00 90.19 462 ASP A C 1
ATOM 2878 O O . ASP A 1 462 ? 12.952 8.083 18.851 1.00 90.19 462 ASP A O 1
ATOM 2882 N N . LEU A 1 463 ? 12.007 7.425 20.776 1.00 89.69 463 LEU A N 1
ATOM 2883 C CA . LEU A 1 463 ? 11.616 8.759 21.222 1.00 89.69 463 LEU A CA 1
ATOM 2884 C C . LEU A 1 463 ? 12.809 9.656 21.596 1.00 89.69 463 LEU A C 1
ATOM 2886 O O . LEU A 1 463 ? 12.615 10.862 21.736 1.00 89.69 463 LEU A O 1
ATOM 2890 N N . ASN A 1 464 ? 14.025 9.108 21.717 1.00 90.44 464 ASN A N 1
ATOM 2891 C CA . ASN A 1 464 ? 15.251 9.895 21.895 1.00 90.44 464 ASN A CA 1
ATOM 2892 C C . ASN A 1 464 ? 15.724 10.540 20.579 1.00 90.44 464 ASN A C 1
ATOM 2894 O O . ASN A 1 464 ? 16.330 11.609 20.607 1.00 90.44 464 ASN A O 1
ATOM 2898 N N . ASN A 1 465 ? 15.417 9.910 19.439 1.00 91.44 465 ASN A N 1
ATOM 2899 C CA . ASN A 1 465 ? 15.791 10.350 18.089 1.00 91.44 465 ASN A CA 1
ATOM 2900 C C . ASN A 1 465 ? 14.586 10.832 17.248 1.00 91.44 465 ASN A C 1
ATOM 2902 O O . ASN A 1 465 ? 14.731 11.166 16.072 1.00 91.44 465 ASN A O 1
ATOM 2906 N N . ALA A 1 466 ? 13.390 10.881 17.839 1.00 94.00 466 ALA A N 1
ATOM 2907 C CA . ALA A 1 466 ? 12.157 11.291 17.177 1.00 94.00 466 ALA A CA 1
ATOM 2908 C C . ALA A 1 466 ? 12.158 12.774 16.757 1.00 94.00 466 ALA A C 1
ATOM 2910 O O . ALA A 1 466 ? 12.640 13.654 17.472 1.00 94.00 466 ALA A O 1
ATOM 2911 N N . SER A 1 467 ? 11.528 13.072 15.617 1.00 96.31 467 SER A N 1
ATOM 2912 C CA . SER A 1 467 ? 11.333 14.453 15.156 1.00 96.31 467 SER A CA 1
ATOM 2913 C C . SER A 1 467 ? 10.463 15.276 16.130 1.00 96.31 467 SER A C 1
ATOM 2915 O O . SER A 1 467 ? 9.649 14.707 16.863 1.00 96.31 467 SER A O 1
ATOM 2917 N N . PRO A 1 468 ? 10.533 16.625 16.121 1.00 97.56 468 PRO A N 1
ATOM 2918 C CA . PRO A 1 468 ? 9.727 17.461 17.019 1.00 97.56 468 PRO A CA 1
ATOM 2919 C C . PRO A 1 468 ? 8.212 17.216 16.918 1.00 97.56 468 PRO A C 1
ATOM 2921 O O . PRO A 1 468 ? 7.505 17.275 17.927 1.00 97.56 468 PRO A O 1
ATOM 2924 N N . ALA A 1 469 ? 7.706 16.890 15.723 1.00 96.88 469 ALA A N 1
ATOM 2925 C CA . ALA A 1 469 ? 6.305 16.532 15.509 1.00 96.88 469 ALA A CA 1
ATOM 2926 C C . ALA A 1 469 ? 5.953 15.181 16.160 1.00 96.88 469 ALA A C 1
ATOM 2928 O O . ALA A 1 469 ? 4.944 15.074 16.860 1.00 96.88 469 ALA A O 1
ATOM 2929 N N . GLN A 1 470 ? 6.819 14.174 16.002 1.00 97.75 470 GLN A N 1
ATOM 2930 C CA . GLN A 1 470 ? 6.666 12.855 16.624 1.00 97.75 470 GLN A CA 1
ATOM 2931 C C . GLN A 1 470 ? 6.748 12.932 18.147 1.00 97.75 470 GLN A C 1
ATOM 2933 O O . GLN A 1 470 ? 5.873 12.402 18.824 1.00 97.75 470 GLN A O 1
ATOM 2938 N N . ALA A 1 471 ? 7.729 13.652 18.695 1.00 97.12 471 ALA A N 1
ATOM 2939 C CA . ALA A 1 471 ? 7.846 13.886 20.132 1.00 97.12 471 ALA A CA 1
ATOM 2940 C C . ALA A 1 471 ? 6.605 14.606 20.697 1.00 97.12 471 ALA A C 1
ATOM 2942 O O . ALA A 1 471 ? 6.105 14.241 21.763 1.00 97.12 471 ALA A O 1
ATOM 2943 N N . THR A 1 472 ? 6.050 15.577 19.959 1.00 98.12 472 THR A N 1
ATOM 2944 C CA . THR A 1 472 ? 4.814 16.284 20.340 1.00 98.12 472 THR A CA 1
ATOM 2945 C C . THR A 1 472 ? 3.599 15.352 20.354 1.00 98.12 472 THR A C 1
ATOM 2947 O O . THR A 1 472 ? 2.831 15.363 21.321 1.00 98.12 472 THR A O 1
ATOM 2950 N N . LEU A 1 473 ? 3.421 14.520 19.320 1.00 98.19 473 LEU A N 1
ATOM 2951 C CA . LEU A 1 473 ? 2.313 13.564 19.265 1.00 98.19 473 LEU A CA 1
ATOM 2952 C C . LEU A 1 473 ? 2.472 12.450 20.309 1.00 98.19 473 LEU A C 1
ATOM 2954 O O . LEU A 1 473 ? 1.518 12.155 21.023 1.00 98.19 473 LEU A O 1
ATOM 2958 N N . ALA A 1 474 ? 3.672 11.894 20.479 1.00 98.06 474 ALA A N 1
ATOM 2959 C CA . ALA A 1 474 ? 3.954 10.898 21.508 1.00 98.06 474 ALA A CA 1
ATOM 2960 C C . ALA A 1 474 ? 3.679 11.449 22.919 1.00 98.06 474 ALA A C 1
ATOM 2962 O O . ALA A 1 474 ? 3.054 10.771 23.733 1.00 98.06 474 ALA A O 1
ATOM 2963 N N . ALA A 1 475 ? 4.055 12.701 23.206 1.00 97.44 475 ALA A N 1
ATOM 2964 C CA . ALA A 1 475 ? 3.732 13.358 24.472 1.00 97.44 475 ALA A CA 1
ATOM 2965 C C . ALA A 1 475 ? 2.214 13.548 24.677 1.00 97.44 475 ALA A C 1
ATOM 2967 O O . ALA A 1 475 ? 1.724 13.367 25.795 1.00 97.44 475 ALA A O 1
ATOM 2968 N N . LEU A 1 476 ? 1.453 13.866 23.621 1.00 97.69 476 LEU A N 1
ATOM 2969 C CA . LEU A 1 476 ? -0.013 13.931 23.674 1.00 97.69 476 LEU A CA 1
ATOM 2970 C C . LEU A 1 476 ? -0.637 12.548 23.925 1.00 97.69 476 LEU A C 1
ATOM 2972 O O . LEU A 1 476 ? -1.481 12.421 24.813 1.00 97.69 476 LEU A O 1
ATOM 2976 N N . ILE A 1 477 ? -0.193 11.522 23.192 1.00 97.62 477 ILE A N 1
ATOM 2977 C CA . ILE A 1 477 ? -0.658 10.138 23.341 1.00 97.62 477 ILE A CA 1
ATOM 2978 C C . ILE A 1 477 ? -0.402 9.655 24.770 1.00 97.62 477 ILE A C 1
ATOM 2980 O O . ILE A 1 477 ? -1.343 9.246 25.444 1.00 97.62 477 ILE A O 1
ATOM 2984 N N . LYS A 1 478 ? 0.824 9.795 25.291 1.00 96.44 478 LYS A N 1
ATOM 2985 C CA . LYS A 1 478 ? 1.168 9.414 26.674 1.00 96.44 478 LYS A CA 1
ATOM 2986 C C . LYS A 1 478 ? 0.338 10.164 27.716 1.00 96.44 478 LYS A C 1
ATOM 2988 O O . LYS A 1 478 ? -0.150 9.558 28.667 1.00 96.44 478 LYS A O 1
ATOM 2993 N N . LYS A 1 479 ? 0.124 11.472 27.531 1.00 96.88 479 LYS A N 1
ATOM 2994 C CA . LYS A 1 479 ? -0.665 12.311 28.449 1.00 96.88 479 LYS A CA 1
ATOM 2995 C C . LYS A 1 479 ? -2.113 11.831 28.612 1.00 96.88 479 LYS A C 1
ATOM 2997 O O . LYS A 1 479 ? -2.666 11.988 29.699 1.00 96.88 479 LYS A O 1
ATOM 3002 N N . LEU A 1 480 ? -2.726 11.283 27.559 1.00 94.62 480 LEU A N 1
ATOM 3003 C CA . LEU A 1 480 ? -4.095 10.749 27.606 1.00 94.62 480 LEU A CA 1
ATOM 3004 C C . LEU A 1 480 ? -4.132 9.238 27.896 1.00 94.62 480 LEU A C 1
ATOM 3006 O O . LEU A 1 480 ? -5.015 8.777 28.615 1.00 94.62 480 LEU A O 1
ATOM 3010 N N . GLY A 1 481 ? -3.159 8.485 27.383 1.00 92.81 481 GLY A N 1
ATOM 3011 C CA . GLY A 1 481 ? -3.092 7.027 27.450 1.00 92.81 481 GLY A CA 1
ATOM 3012 C C . GLY A 1 481 ? -2.558 6.463 28.767 1.00 92.81 481 GLY A C 1
ATOM 3013 O O . GLY A 1 481 ? -3.109 5.484 29.262 1.00 92.81 481 GLY A O 1
ATOM 3014 N N . LEU A 1 482 ? -1.545 7.070 29.397 1.00 92.69 482 LEU A N 1
ATOM 3015 C CA . LEU A 1 482 ? -0.976 6.537 30.647 1.00 92.69 482 LEU A CA 1
ATOM 3016 C C . LEU A 1 482 ? -1.993 6.454 31.811 1.00 92.69 482 LEU A C 1
ATOM 3018 O O . LEU A 1 482 ? -1.971 5.460 32.540 1.00 92.69 482 LEU A O 1
ATOM 3022 N N . PRO A 1 483 ? -2.945 7.399 31.976 1.00 92.94 483 PRO A N 1
ATOM 3023 C CA . PRO A 1 483 ? -4.073 7.227 32.896 1.00 92.94 483 PRO A CA 1
ATOM 3024 C C . PRO A 1 483 ? -4.979 6.028 32.565 1.00 92.94 483 PRO A C 1
ATOM 3026 O O . PRO A 1 483 ? -5.526 5.415 33.480 1.00 92.94 483 PRO A O 1
ATOM 3029 N N . ILE A 1 484 ? -5.131 5.674 31.283 1.00 88.50 484 ILE A N 1
ATOM 3030 C CA . ILE A 1 484 ? -5.916 4.514 30.831 1.00 88.50 484 ILE A CA 1
ATOM 3031 C C . ILE A 1 484 ? -5.143 3.219 31.112 1.00 88.50 484 ILE A C 1
ATOM 3033 O O . ILE A 1 484 ? -5.710 2.297 31.696 1.00 88.50 484 ILE A O 1
ATOM 3037 N N . GLN A 1 485 ? -3.845 3.166 30.799 1.00 91.19 485 GLN A N 1
ATOM 3038 C CA . GLN A 1 485 ? -2.940 2.058 31.144 1.00 91.19 485 GLN A CA 1
ATOM 3039 C C . GLN A 1 485 ? -2.950 1.766 32.651 1.00 91.19 485 GLN A C 1
ATOM 3041 O O . GLN A 1 485 ? -3.117 0.618 33.061 1.00 91.19 485 GLN A O 1
ATOM 3046 N N . ALA A 1 486 ? -2.884 2.805 33.488 1.00 90.25 486 ALA A N 1
ATOM 3047 C CA . ALA A 1 486 ? -2.966 2.673 34.944 1.00 90.25 486 ALA A CA 1
ATOM 3048 C C . ALA A 1 486 ? -4.343 2.199 35.462 1.00 90.25 486 ALA A C 1
ATOM 3050 O O . ALA A 1 486 ? -4.419 1.653 36.562 1.00 90.25 486 ALA A O 1
ATOM 3051 N N . ALA A 1 487 ? -5.423 2.404 34.700 1.00 87.75 487 ALA A N 1
ATOM 3052 C CA . ALA A 1 487 ? -6.783 2.000 35.070 1.00 87.75 487 ALA A CA 1
ATOM 3053 C C . ALA A 1 487 ? -7.200 0.622 34.518 1.00 87.75 487 ALA A C 1
ATOM 3055 O O . ALA A 1 487 ? -8.040 -0.042 35.121 1.00 87.75 487 ALA A O 1
ATOM 3056 N N . THR A 1 488 ? -6.635 0.202 33.382 1.00 88.50 488 THR A N 1
ATOM 3057 C CA . THR A 1 488 ? -7.021 -1.016 32.638 1.00 88.50 488 THR A CA 1
ATOM 3058 C C . THR A 1 488 ? -5.976 -2.129 32.677 1.00 88.50 488 THR A C 1
ATOM 3060 O O . THR A 1 488 ? -6.318 -3.284 32.449 1.00 88.50 488 THR A O 1
ATOM 3063 N N . GLY A 1 489 ? -4.708 -1.804 32.943 1.00 88.50 489 GLY A N 1
ATOM 3064 C CA . GLY A 1 489 ? -3.582 -2.731 32.808 1.00 88.50 489 GLY A CA 1
ATOM 3065 C C . GLY A 1 489 ? -3.071 -2.911 31.371 1.00 88.50 489 GLY A C 1
ATOM 3066 O O . GLY A 1 489 ? -2.044 -3.565 31.191 1.00 88.50 489 GLY A O 1
ATOM 3067 N N . ILE A 1 490 ? -3.724 -2.318 30.363 1.00 90.31 490 ILE A N 1
ATOM 3068 C CA . ILE A 1 490 ? -3.257 -2.323 28.968 1.00 90.31 490 ILE A CA 1
ATOM 3069 C C . ILE A 1 490 ? -1.941 -1.556 28.890 1.00 90.31 490 ILE A C 1
ATOM 3071 O O . ILE A 1 490 ? -1.917 -0.366 29.199 1.00 90.31 490 ILE A O 1
ATOM 3075 N N . GLN A 1 491 ? -0.856 -2.196 28.456 1.00 90.94 491 GLN A N 1
ATOM 3076 C CA . GLN A 1 491 ? 0.385 -1.466 28.205 1.00 90.94 491 GLN A CA 1
ATOM 3077 C C . GLN A 1 491 ? 0.320 -0.735 26.865 1.00 90.94 491 GLN A C 1
ATOM 3079 O O . GLN A 1 491 ? 0.062 -1.351 25.835 1.00 90.94 491 GLN A O 1
ATOM 3084 N N . LEU A 1 492 ? 0.601 0.566 26.888 1.00 92.06 492 LEU A N 1
ATOM 3085 C CA . LEU A 1 492 ? 0.762 1.414 25.701 1.00 92.06 492 LEU A CA 1
ATOM 3086 C C . LEU A 1 492 ? 2.241 1.742 25.432 1.00 92.06 492 LEU A C 1
ATOM 3088 O O . LEU A 1 492 ? 2.569 2.381 24.433 1.00 92.06 492 LEU A O 1
ATOM 3092 N N . GLU A 1 493 ? 3.120 1.296 26.332 1.00 92.31 493 GLU A N 1
ATOM 3093 C CA . GLU A 1 493 ? 4.569 1.472 26.311 1.00 92.31 493 GLU A CA 1
ATOM 3094 C C . GLU A 1 493 ? 5.291 0.137 26.553 1.00 92.31 493 GLU A C 1
ATOM 3096 O O . GLU A 1 493 ? 4.792 -0.721 27.289 1.00 92.31 493 GLU A O 1
ATOM 3101 N N . ASP A 1 494 ? 6.488 -0.004 25.988 1.00 91.62 494 ASP A N 1
ATOM 3102 C CA . ASP A 1 494 ? 7.418 -1.105 26.262 1.00 91.62 494 ASP A CA 1
ATOM 3103 C C . ASP A 1 494 ? 8.307 -0.859 27.509 1.00 91.62 494 ASP A C 1
ATOM 3105 O O . ASP A 1 494 ? 8.085 0.058 28.318 1.00 91.62 494 ASP A O 1
ATOM 3109 N N . VAL A 1 495 ? 9.336 -1.697 27.684 1.00 90.50 495 VAL A N 1
ATOM 3110 C CA . VAL A 1 495 ? 10.388 -1.570 28.708 1.00 90.50 495 VAL A CA 1
ATOM 3111 C C . VAL A 1 495 ? 11.080 -0.208 28.715 1.00 90.50 495 VAL A C 1
ATOM 3113 O O . VAL A 1 495 ? 11.213 0.375 29.797 1.00 90.50 495 VAL A O 1
ATOM 3116 N N . ASP A 1 496 ? 11.395 0.349 27.550 1.00 89.19 496 ASP A N 1
ATOM 3117 C CA . ASP A 1 496 ? 12.127 1.612 27.390 1.00 89.19 496 ASP A CA 1
ATOM 3118 C C . ASP A 1 496 ? 11.216 2.847 27.415 1.00 89.19 496 ASP A C 1
ATOM 3120 O O . ASP A 1 496 ? 11.670 3.977 27.599 1.00 89.19 496 ASP A O 1
ATOM 3124 N N . GLY A 1 497 ? 9.904 2.646 27.280 1.00 90.25 497 GLY A N 1
ATOM 3125 C CA . GLY A 1 497 ? 8.927 3.722 27.180 1.00 90.25 497 GLY A CA 1
ATOM 3126 C C . GLY A 1 497 ? 8.692 4.199 25.746 1.00 90.25 497 GLY A C 1
ATOM 3127 O O . GLY A 1 497 ? 8.220 5.320 25.559 1.00 90.25 497 GLY A O 1
ATOM 3128 N N . ARG A 1 498 ? 9.005 3.407 24.720 1.00 92.06 498 ARG A N 1
ATOM 3129 C CA . ARG A 1 498 ? 8.544 3.665 23.347 1.00 92.06 498 ARG A CA 1
ATOM 3130 C C . ARG A 1 498 ? 7.071 3.258 23.224 1.00 92.06 498 ARG A C 1
ATOM 3132 O O . ARG A 1 498 ? 6.602 2.398 23.966 1.00 92.06 498 ARG A O 1
ATOM 3139 N N . LEU A 1 499 ? 6.319 3.899 22.327 1.00 94.75 499 LEU A N 1
ATOM 3140 C CA . LEU A 1 499 ? 4.894 3.592 22.127 1.00 94.75 499 LEU A CA 1
ATOM 3141 C C . LEU A 1 499 ? 4.726 2.320 21.287 1.00 94.75 499 LEU A C 1
ATOM 3143 O O . LEU A 1 499 ? 5.401 2.169 20.274 1.00 94.75 499 LEU A O 1
ATOM 3147 N N . VAL A 1 500 ? 3.805 1.439 21.685 1.00 93.56 500 VAL A N 1
ATOM 3148 C CA . VAL A 1 500 ? 3.571 0.128 21.044 1.00 93.56 500 VAL A CA 1
ATOM 3149 C C . VAL A 1 500 ? 2.151 -0.016 20.484 1.00 93.56 500 VAL A C 1
ATOM 3151 O O . VAL A 1 500 ? 1.286 0.839 20.700 1.00 93.56 500 VAL A O 1
ATOM 3154 N N . GLY A 1 501 ? 1.902 -1.087 19.724 1.00 92.56 501 GLY A N 1
ATOM 3155 C CA . GLY A 1 501 ? 0.608 -1.307 19.079 1.00 92.56 501 GLY A CA 1
ATOM 3156 C C . GLY A 1 501 ? 0.340 -0.295 17.954 1.00 92.56 501 GLY A C 1
ATOM 3157 O O . GLY A 1 501 ? 1.281 0.163 17.298 1.00 92.56 501 GLY A O 1
ATOM 3158 N N . PRO A 1 502 ? -0.921 0.132 17.734 1.00 94.94 502 PRO A N 1
ATOM 3159 C CA . PRO A 1 502 ? -1.239 1.078 16.662 1.00 94.94 502 PRO A CA 1
ATOM 3160 C C . PRO A 1 502 ? -0.656 2.480 16.927 1.00 94.94 502 PRO A C 1
ATOM 3162 O O . PRO A 1 502 ? -0.493 3.274 16.003 1.00 94.94 502 PRO A O 1
ATOM 3165 N N . LEU A 1 503 ? -0.291 2.781 18.180 1.00 96.19 503 LEU A N 1
ATOM 3166 C CA . LEU A 1 503 ? 0.257 4.075 18.587 1.00 96.19 503 LEU A CA 1
ATOM 3167 C C . LEU A 1 503 ? 1.640 4.352 17.983 1.00 96.19 503 LEU A C 1
ATOM 3169 O O . LEU A 1 503 ? 1.970 5.518 17.780 1.00 96.19 503 LEU A O 1
ATOM 3173 N N . ASN A 1 504 ? 2.417 3.310 17.658 1.00 95.69 504 ASN A N 1
ATOM 3174 C CA . ASN A 1 504 ? 3.675 3.458 16.923 1.00 95.69 504 ASN A CA 1
ATOM 3175 C C . ASN A 1 504 ? 3.423 3.955 15.489 1.00 95.69 504 ASN A C 1
ATOM 3177 O O . ASN A 1 504 ? 4.009 4.946 15.055 1.00 95.69 504 ASN A O 1
ATOM 3181 N N . ALA A 1 505 ? 2.484 3.323 14.774 1.00 95.81 505 ALA A N 1
ATOM 3182 C CA . ALA A 1 505 ? 2.134 3.699 13.404 1.00 95.81 505 ALA A CA 1
ATOM 3183 C C . ALA A 1 505 ? 1.648 5.158 13.311 1.00 95.81 505 ALA A C 1
ATOM 3185 O O . ALA A 1 505 ? 2.008 5.875 12.380 1.00 95.81 505 ALA A O 1
ATOM 3186 N N . TYR A 1 506 ? 0.917 5.657 14.313 1.00 97.19 506 TYR A N 1
ATOM 3187 C CA . TYR A 1 506 ? 0.469 7.057 14.348 1.00 97.19 506 TYR A CA 1
ATOM 3188 C C . TYR A 1 506 ? 1.614 8.090 14.394 1.00 97.19 506 TYR A C 1
ATOM 3190 O O . TYR A 1 506 ? 1.382 9.262 14.095 1.00 97.19 506 TYR A O 1
ATOM 3198 N N . LEU A 1 507 ? 2.851 7.687 14.713 1.00 97.50 507 LEU A N 1
ATOM 3199 C CA . LEU A 1 507 ? 4.032 8.556 14.665 1.00 97.50 507 LEU A CA 1
ATOM 3200 C C . LEU A 1 507 ? 4.658 8.664 13.261 1.00 97.50 507 LEU A C 1
ATOM 3202 O O . LEU A 1 507 ? 5.486 9.545 13.041 1.00 97.50 507 LEU A O 1
ATOM 3206 N N . TYR A 1 508 ? 4.288 7.819 12.296 1.00 96.25 508 TYR A N 1
ATOM 3207 C CA . TYR A 1 508 ? 4.871 7.857 10.945 1.00 96.25 508 TYR A CA 1
ATOM 3208 C C . TYR A 1 508 ? 4.272 8.953 10.048 1.00 96.25 508 TYR A C 1
ATOM 3210 O O . TYR A 1 508 ? 4.992 9.541 9.244 1.00 96.25 508 TYR A O 1
ATOM 3218 N N . ASN A 1 509 ? 2.995 9.300 10.242 1.00 97.06 509 ASN A N 1
ATOM 3219 C CA . ASN A 1 509 ? 2.406 10.546 9.745 1.00 97.06 509 ASN A CA 1
ATOM 3220 C C . ASN A 1 509 ? 1.619 11.203 10.882 1.00 97.06 509 ASN A C 1
ATOM 3222 O O . ASN A 1 509 ? 0.487 10.822 11.179 1.00 97.06 509 ASN A O 1
ATOM 3226 N N . THR A 1 510 ? 2.222 12.190 11.544 1.00 97.75 510 THR A N 1
ATOM 3227 C CA . THR A 1 510 ? 1.703 12.732 12.809 1.00 97.75 510 THR A CA 1
ATOM 3228 C C . THR A 1 510 ? 0.428 13.563 12.663 1.00 97.75 510 THR A C 1
ATOM 3230 O O . THR A 1 510 ? -0.209 13.864 13.669 1.00 97.75 510 THR A O 1
ATOM 3233 N N . ILE A 1 511 ? 0.042 13.961 11.447 1.00 98.12 511 ILE A N 1
ATOM 3234 C CA . ILE A 1 511 ? -1.216 14.685 11.207 1.00 98.12 511 ILE A CA 1
ATOM 3235 C C . ILE A 1 511 ? -2.365 13.673 11.111 1.00 98.12 511 ILE A C 1
ATOM 3237 O O . ILE A 1 511 ? -3.323 13.753 11.882 1.00 98.12 511 ILE A O 1
ATOM 3241 N N . ILE A 1 512 ? -2.221 12.664 10.246 1.00 98.44 512 ILE A N 1
ATOM 3242 C CA . ILE A 1 512 ? -3.201 11.579 10.069 1.00 98.44 512 ILE A CA 1
ATOM 3243 C C . ILE A 1 512 ? -3.314 10.740 11.349 1.00 98.44 512 ILE A C 1
ATOM 3245 O O . ILE A 1 512 ? -4.412 10.528 11.862 1.00 98.44 512 ILE A O 1
ATOM 3249 N N . GLY A 1 513 ? -2.180 10.340 11.930 1.00 97.81 513 GLY A N 1
ATOM 3250 C CA . GLY A 1 513 ? -2.127 9.572 13.174 1.00 97.81 513 GLY A CA 1
ATOM 3251 C C . GLY A 1 513 ? -2.752 10.301 14.365 1.00 97.81 513 GLY A C 1
ATOM 3252 O O . GLY A 1 513 ? -3.427 9.673 15.180 1.00 97.81 513 GLY A O 1
ATOM 3253 N N . LYS A 1 514 ? -2.621 11.636 14.444 1.00 98.19 514 LYS A N 1
ATOM 3254 C CA . LYS A 1 514 ? -3.341 12.427 15.451 1.00 98.19 514 LYS A CA 1
ATOM 3255 C C . LYS A 1 514 ? -4.851 12.409 15.208 1.00 98.19 514 LYS A C 1
ATOM 3257 O O . LYS A 1 514 ? -5.591 12.216 16.167 1.00 98.19 514 LYS A O 1
ATOM 3262 N N . ALA A 1 515 ? -5.311 12.597 13.970 1.00 98.31 515 ALA A N 1
ATOM 3263 C CA . ALA A 1 515 ? -6.742 12.597 13.662 1.00 98.31 515 ALA A CA 1
ATOM 3264 C C . ALA A 1 515 ? -7.399 11.244 14.011 1.00 98.31 515 ALA A C 1
ATOM 3266 O O . ALA A 1 515 ? -8.445 11.213 14.660 1.00 98.31 515 ALA A O 1
ATOM 3267 N N . ILE A 1 516 ? -6.744 10.126 13.676 1.00 98.06 516 ILE A N 1
ATOM 3268 C CA . ILE A 1 516 ? -7.211 8.771 14.020 1.00 98.06 516 ILE A CA 1
ATOM 3269 C C . ILE A 1 516 ? -7.197 8.553 15.544 1.00 98.06 516 ILE A C 1
ATOM 3271 O O . ILE A 1 516 ? -8.159 8.034 16.113 1.00 98.06 516 ILE A O 1
ATOM 3275 N N . PHE A 1 517 ? -6.149 9.006 16.239 1.00 97.06 517 PHE A N 1
ATOM 3276 C CA . PHE A 1 517 ? -6.095 8.957 17.702 1.00 97.06 517 PHE A CA 1
ATOM 3277 C C . PHE A 1 517 ? -7.208 9.794 18.362 1.00 97.06 517 PHE A C 1
ATOM 3279 O O . PHE A 1 517 ? -7.820 9.351 19.337 1.00 97.06 517 PHE A O 1
ATOM 3286 N N . ASP A 1 518 ? -7.531 10.975 17.826 1.00 97.06 518 ASP A N 1
ATOM 3287 C CA . ASP A 1 518 ? -8.629 11.810 18.322 1.00 97.06 518 ASP A CA 1
ATOM 3288 C C . ASP A 1 518 ? -9.991 11.101 18.174 1.00 97.06 518 ASP A C 1
ATOM 3290 O O . ASP A 1 518 ? -10.775 11.126 19.127 1.00 97.06 518 ASP A O 1
ATOM 3294 N N . VAL A 1 519 ? -10.254 10.392 17.061 1.00 97.62 519 VAL A N 1
ATOM 3295 C CA . VAL A 1 519 ? -11.467 9.555 16.890 1.00 97.62 519 VAL A CA 1
ATOM 3296 C C . VAL A 1 519 ? -11.607 8.557 18.040 1.00 97.62 519 VAL A C 1
ATOM 3298 O O . VAL A 1 519 ? -12.663 8.512 18.675 1.00 97.62 519 VAL A O 1
ATOM 3301 N N . GLY A 1 520 ? -10.541 7.830 18.389 1.00 93.19 520 GLY A N 1
ATOM 3302 C CA . GLY A 1 520 ? -10.541 6.893 19.522 1.00 93.19 520 GLY A CA 1
ATOM 3303 C C . GLY A 1 520 ? -10.983 7.539 20.845 1.00 93.19 520 GLY A C 1
ATOM 3304 O O . GLY A 1 520 ? -11.790 6.974 21.587 1.00 93.19 520 GLY A O 1
ATOM 3305 N N . ASN A 1 521 ? -10.536 8.771 21.106 1.00 92.88 521 ASN A N 1
ATOM 3306 C CA . ASN A 1 521 ? -10.917 9.535 22.297 1.00 92.88 521 ASN A CA 1
ATOM 3307 C C . ASN A 1 521 ? -12.404 9.971 22.288 1.00 92.88 521 ASN A C 1
ATOM 3309 O O . ASN A 1 521 ? -13.019 10.100 23.356 1.00 92.88 521 ASN A O 1
ATOM 3313 N N . THR A 1 522 ? -13.025 10.152 21.112 1.00 96.56 522 THR A N 1
ATOM 3314 C CA . THR A 1 522 ? -14.442 10.563 21.008 1.00 96.56 522 THR A CA 1
ATOM 3315 C C . THR A 1 522 ? -15.446 9.502 21.457 1.00 96.56 522 THR A C 1
ATOM 3317 O O . THR A 1 522 ? -16.542 9.871 21.879 1.00 96.56 522 THR A O 1
ATOM 3320 N N . PHE A 1 523 ? -15.096 8.209 21.492 1.00 96.19 523 PHE A N 1
ATOM 3321 C CA . PHE A 1 523 ? -16.005 7.143 21.955 1.00 96.19 523 PHE A CA 1
ATOM 3322 C C . PHE A 1 523 ? -16.363 7.216 23.451 1.00 96.19 523 PHE A C 1
ATOM 3324 O O . PHE A 1 523 ? -17.193 6.445 23.938 1.00 96.19 523 PHE A O 1
ATOM 3331 N N . SER A 1 524 ? -15.791 8.165 24.195 1.00 93.31 524 SER A N 1
ATOM 3332 C CA . SER A 1 524 ? -16.296 8.614 25.501 1.00 93.31 524 SER A CA 1
ATOM 3333 C C . SER A 1 524 ? -17.691 9.268 25.430 1.00 93.31 524 SER A C 1
ATOM 3335 O O . SER A 1 524 ? -18.409 9.263 26.426 1.00 93.31 524 SER A O 1
ATOM 3337 N N . SER A 1 525 ? -18.087 9.779 24.258 1.00 95.75 525 SER A N 1
ATOM 3338 C CA . SER A 1 525 ? -19.388 10.407 23.968 1.00 95.75 525 SER A CA 1
ATOM 3339 C C . SER A 1 525 ? -20.423 9.478 23.316 1.00 95.75 525 SER A C 1
ATOM 3341 O O . SER A 1 525 ? -21.551 9.901 23.074 1.00 95.75 525 SER A O 1
ATOM 3343 N N . ALA A 1 526 ? -20.058 8.225 23.026 1.00 97.06 526 ALA A N 1
ATOM 3344 C CA . ALA A 1 526 ? -20.979 7.239 22.466 1.00 97.06 526 ALA A CA 1
ATOM 3345 C C . ALA A 1 526 ? -22.100 6.891 23.462 1.00 97.06 526 ALA A C 1
ATOM 3347 O O . ALA A 1 526 ? -21.864 6.748 24.663 1.00 97.06 526 ALA A O 1
ATOM 3348 N N . SER A 1 527 ? -23.307 6.674 22.946 1.00 96.94 527 SER A N 1
ATOM 3349 C CA . SER A 1 527 ? -24.492 6.232 23.696 1.00 96.94 527 SER A CA 1
ATOM 3350 C C . SER A 1 527 ? -24.396 4.789 24.225 1.00 96.94 527 SER A C 1
ATOM 3352 O O . SER A 1 527 ? -25.180 4.379 25.084 1.00 96.94 527 SER A O 1
ATOM 3354 N N . LEU A 1 528 ? -23.416 4.020 23.742 1.00 97.88 528 LEU A N 1
ATOM 3355 C CA . LEU A 1 528 ? -23.165 2.630 24.118 1.00 97.88 528 LEU A CA 1
ATOM 3356 C C . LEU A 1 528 ? -22.550 2.491 25.518 1.00 97.88 528 LEU A C 1
ATOM 3358 O O . LEU A 1 528 ? -21.627 3.215 25.899 1.00 97.88 528 LEU A O 1
ATOM 3362 N N . SER A 1 529 ? -22.990 1.473 26.263 1.00 97.56 529 SER A N 1
ATOM 3363 C CA . SER A 1 529 ? -22.357 1.114 27.536 1.00 97.56 529 SER A CA 1
ATOM 3364 C C . SER A 1 529 ? -20.920 0.623 27.318 1.00 97.56 529 SER A C 1
ATOM 3366 O O . SER A 1 529 ? -20.605 0.041 26.281 1.00 97.56 529 SER A O 1
ATOM 3368 N N . ALA A 1 530 ? -20.045 0.800 28.315 1.00 95.69 530 ALA A N 1
ATOM 3369 C CA . ALA A 1 530 ? -18.657 0.334 28.233 1.00 95.69 530 ALA A CA 1
ATOM 3370 C C . ALA A 1 530 ? -18.558 -1.163 27.877 1.00 95.69 530 ALA A C 1
ATOM 3372 O O . ALA A 1 530 ? -17.775 -1.539 27.015 1.00 95.69 530 ALA A O 1
ATOM 3373 N N . ARG A 1 531 ? -19.436 -1.998 28.452 1.00 97.81 531 ARG A N 1
ATOM 3374 C CA . ARG A 1 531 ? -19.513 -3.434 28.143 1.00 97.81 531 ARG A CA 1
ATOM 3375 C C . ARG A 1 531 ? -19.873 -3.702 26.681 1.00 97.81 531 ARG A C 1
ATOM 3377 O O . ARG A 1 531 ? -19.237 -4.536 26.052 1.00 97.81 531 ARG A O 1
ATOM 3384 N N . VAL A 1 532 ? -20.852 -2.982 26.128 1.00 98.62 532 VAL A N 1
ATOM 3385 C CA . VAL A 1 532 ? -21.213 -3.118 24.706 1.00 98.62 532 VAL A CA 1
ATOM 3386 C C . VAL A 1 532 ? -20.061 -2.662 23.808 1.00 98.62 532 VAL A C 1
ATOM 3388 O O . VAL A 1 532 ? -19.796 -3.325 22.813 1.00 98.62 532 VAL A O 1
ATOM 3391 N N . LYS A 1 533 ? -19.321 -1.608 24.176 1.00 98.44 533 LYS A N 1
ATOM 3392 C CA . LYS A 1 533 ? -18.149 -1.168 23.405 1.00 98.44 533 LYS A CA 1
ATOM 3393 C C . LYS A 1 533 ? -17.044 -2.226 23.354 1.00 98.44 533 LYS A C 1
ATOM 3395 O O . LYS A 1 533 ? -16.625 -2.574 22.258 1.00 98.44 533 LYS A O 1
ATOM 3400 N N . GLU A 1 534 ? -16.635 -2.805 24.485 1.00 98.19 534 GLU A N 1
ATOM 3401 C CA . GLU A 1 534 ? -15.622 -3.877 24.456 1.00 98.19 534 GLU A CA 1
ATOM 3402 C C . GLU A 1 534 ? -16.119 -5.140 23.728 1.00 98.19 534 GLU A C 1
ATOM 3404 O O . GLU A 1 534 ? -15.332 -5.823 23.081 1.00 98.19 534 GLU A O 1
ATOM 3409 N N . ILE A 1 535 ? -17.426 -5.441 23.773 1.00 98.75 535 ILE A N 1
ATOM 3410 C CA . ILE A 1 535 ? -18.027 -6.534 22.989 1.00 98.75 535 ILE A CA 1
ATOM 3411 C C . ILE A 1 535 ? -17.927 -6.264 21.485 1.00 98.75 535 ILE A C 1
ATOM 3413 O O . ILE A 1 535 ? -17.558 -7.170 20.741 1.00 98.75 535 ILE A O 1
ATOM 3417 N N . VAL A 1 536 ? -18.230 -5.042 21.032 1.00 98.75 536 VAL A N 1
ATOM 3418 C CA . VAL A 1 536 ? -18.071 -4.632 19.626 1.00 98.75 536 VAL A CA 1
ATOM 3419 C C . VAL A 1 536 ? -16.614 -4.798 19.194 1.00 98.75 536 VAL A C 1
ATOM 3421 O O . VAL A 1 536 ? -16.359 -5.424 18.171 1.00 98.75 536 VAL A O 1
ATOM 3424 N N . ILE A 1 537 ? -15.666 -4.315 20.001 1.00 98.56 537 ILE A N 1
ATOM 3425 C CA . ILE A 1 537 ? -14.230 -4.365 19.695 1.00 98.56 537 ILE A CA 1
ATOM 3426 C C . ILE A 1 537 ? -13.731 -5.813 19.608 1.00 98.56 537 ILE A C 1
ATOM 3428 O O . ILE A 1 537 ? -13.237 -6.226 18.564 1.00 98.56 537 ILE A O 1
ATOM 3432 N N . LEU A 1 538 ? -13.962 -6.631 20.643 1.00 98.50 538 LEU A N 1
ATOM 3433 C CA . LEU A 1 538 ? -13.585 -8.052 20.632 1.00 98.50 538 LEU A CA 1
ATOM 3434 C C . LEU A 1 538 ? -14.255 -8.840 19.494 1.00 98.50 538 LEU A C 1
ATOM 3436 O O . LEU A 1 538 ? -13.687 -9.821 19.019 1.00 98.50 538 LEU A O 1
ATOM 3440 N N . SER A 1 539 ? -15.442 -8.420 19.042 1.00 98.38 539 SER A N 1
ATOM 3441 C CA . SER A 1 539 ? -16.119 -9.022 17.885 1.00 98.38 539 SER A CA 1
ATOM 3442 C C . SER A 1 539 ? -15.472 -8.649 16.548 1.00 98.38 539 SER A C 1
ATOM 3444 O O . SER A 1 539 ? -15.577 -9.440 15.616 1.00 98.38 539 SER A O 1
ATOM 3446 N N . VAL A 1 540 ? -14.802 -7.495 16.432 1.00 98.31 540 VAL A N 1
ATOM 3447 C CA . VAL A 1 540 ? -14.023 -7.130 15.235 1.00 98.31 540 VAL A CA 1
ATOM 3448 C C . VAL A 1 540 ? -12.654 -7.800 15.263 1.00 98.31 540 VAL A C 1
ATOM 3450 O O . VAL A 1 540 ? -12.374 -8.625 14.390 1.00 98.31 540 VAL A O 1
ATOM 3453 N N . GLY A 1 541 ? -11.840 -7.522 16.287 1.00 97.12 541 GLY A N 1
ATOM 3454 C CA . GLY A 1 541 ? -10.485 -8.060 16.407 1.00 97.12 541 GLY A CA 1
ATOM 3455 C C . GLY A 1 541 ? -10.442 -9.587 16.397 1.00 97.12 541 GLY A C 1
ATOM 3456 O O . GLY A 1 541 ? -9.500 -10.171 15.873 1.00 97.12 541 GLY A O 1
ATOM 3457 N N . GLY A 1 542 ? -11.494 -10.253 16.889 1.00 97.12 542 GLY A N 1
ATOM 3458 C CA . GLY A 1 542 ? -11.622 -11.711 16.862 1.00 97.12 542 GLY A CA 1
ATOM 3459 C C . GLY A 1 542 ? -11.994 -12.301 15.499 1.00 97.12 542 GLY A C 1
ATOM 3460 O O . GLY A 1 542 ? -11.658 -13.450 15.231 1.00 97.12 542 GLY A O 1
ATOM 3461 N N . GLN A 1 543 ? -12.653 -11.540 14.619 1.00 95.75 543 GLN A N 1
ATOM 3462 C CA . GLN A 1 543 ? -12.829 -11.934 13.213 1.00 95.75 543 GLN A CA 1
ATOM 3463 C C . GLN A 1 543 ? -11.545 -11.662 12.411 1.00 95.75 543 GLN A C 1
ATOM 3465 O O . GLN A 1 543 ? -11.188 -12.457 11.547 1.00 95.75 543 GLN A O 1
ATOM 3470 N N . TRP A 1 544 ? -10.813 -10.589 12.734 1.00 96.06 544 TRP A N 1
ATOM 3471 C CA . TRP A 1 544 ? -9.538 -10.235 12.092 1.00 96.06 544 TRP A CA 1
ATOM 3472 C C . TRP A 1 544 ? -8.306 -10.957 12.657 1.00 96.06 544 TRP A C 1
ATOM 3474 O O . TRP A 1 544 ? -7.239 -10.853 12.066 1.00 96.06 544 TRP A O 1
ATOM 3484 N N . GLY A 1 545 ? -8.408 -11.677 13.778 1.00 95.25 545 GLY A N 1
ATOM 3485 C CA . GLY A 1 545 ? -7.269 -12.345 14.426 1.00 95.25 545 GLY A CA 1
ATOM 3486 C C . GLY A 1 545 ? -6.200 -11.392 14.989 1.00 95.25 545 GLY A C 1
ATOM 3487 O O . GLY A 1 545 ? -5.034 -11.767 15.078 1.00 95.25 545 GLY A O 1
ATOM 3488 N N . SER A 1 546 ? -6.560 -10.151 15.338 1.00 95.19 546 SER A N 1
ATOM 3489 C CA . SER A 1 546 ? -5.581 -9.099 15.648 1.00 95.19 546 SER A CA 1
ATOM 3490 C C . SER A 1 546 ? -5.008 -9.211 17.072 1.00 95.19 546 SER A C 1
ATOM 3492 O O . SER A 1 546 ? -5.573 -8.682 18.032 1.00 95.19 546 SER A O 1
ATOM 3494 N N . GLU A 1 547 ? -3.882 -9.921 17.227 1.00 92.94 547 GLU A N 1
ATOM 3495 C CA . GLU A 1 547 ? -3.325 -10.333 18.532 1.00 92.94 547 GLU A CA 1
ATOM 3496 C C . GLU A 1 547 ? -3.171 -9.194 19.555 1.00 92.94 547 GLU A C 1
ATOM 3498 O O . GLU A 1 547 ? -3.596 -9.332 20.705 1.00 92.94 547 GLU A O 1
ATOM 3503 N N . TYR A 1 548 ? -2.577 -8.061 19.161 1.00 93.19 548 TYR A N 1
ATOM 3504 C CA . TYR A 1 548 ? -2.346 -6.941 20.080 1.00 93.19 548 TYR A CA 1
ATOM 3505 C C . TYR A 1 548 ? -3.661 -6.266 20.519 1.00 93.19 548 TYR A C 1
ATOM 3507 O O . TYR A 1 548 ? -3.828 -5.942 21.698 1.00 93.19 548 TYR A O 1
ATOM 3515 N N . GLU A 1 549 ? -4.615 -6.088 19.597 1.00 94.88 549 GLU A N 1
ATOM 3516 C CA . GLU A 1 549 ? -5.947 -5.537 19.892 1.00 94.88 549 GLU A CA 1
ATOM 3517 C C . GLU A 1 549 ? -6.701 -6.446 20.871 1.00 94.88 549 GLU A C 1
ATOM 3519 O O . GLU A 1 549 ? -7.244 -5.987 21.878 1.00 94.88 549 GLU A O 1
ATOM 3524 N N . LEU A 1 550 ? -6.664 -7.755 20.615 1.00 96.31 550 LEU A N 1
ATOM 3525 C CA . LEU A 1 550 ? -7.306 -8.773 21.436 1.00 96.31 550 LEU A CA 1
ATOM 3526 C C . LEU A 1 550 ? -6.700 -8.860 22.840 1.00 96.31 550 LEU A C 1
ATOM 3528 O O . LEU A 1 550 ? -7.451 -8.912 23.814 1.00 96.31 550 LEU A O 1
ATOM 3532 N N . TYR A 1 551 ? -5.371 -8.796 22.971 1.00 94.06 551 TYR A N 1
ATOM 3533 C CA . TYR A 1 551 ? -4.694 -8.663 24.266 1.00 94.06 551 TYR A CA 1
ATOM 3534 C C . TYR A 1 551 ? -5.189 -7.427 25.038 1.00 94.06 551 TYR A C 1
ATOM 3536 O O . TYR A 1 551 ? -5.587 -7.541 26.202 1.00 94.06 551 TYR A O 1
ATOM 3544 N N . ALA A 1 552 ? -5.204 -6.255 24.398 1.00 93.75 552 ALA A N 1
ATOM 3545 C CA . ALA A 1 552 ? -5.582 -5.004 25.045 1.00 93.75 552 ALA A CA 1
ATOM 3546 C C . ALA A 1 552 ? -7.057 -5.019 25.491 1.00 93.75 552 ALA A C 1
ATOM 3548 O O . ALA A 1 552 ? -7.377 -4.796 26.663 1.00 93.75 552 ALA A O 1
ATOM 3549 N N . HIS A 1 553 ? -7.974 -5.355 24.585 1.00 96.00 553 HIS A N 1
ATOM 3550 C CA . HIS A 1 553 ? -9.407 -5.288 24.868 1.00 96.00 553 HIS A CA 1
ATOM 3551 C C . HIS A 1 553 ? -9.922 -6.458 25.711 1.00 96.00 553 HIS A C 1
ATOM 3553 O O . HIS A 1 553 ? -10.923 -6.305 26.411 1.00 96.00 553 HIS A O 1
ATOM 3559 N N . LYS A 1 554 ? -9.187 -7.576 25.800 1.00 95.81 554 LYS A N 1
ATOM 3560 C CA . LYS A 1 554 ? -9.396 -8.598 26.839 1.00 95.81 554 LYS A CA 1
ATOM 3561 C C . LYS A 1 554 ? -9.273 -8.005 28.247 1.00 95.81 554 LYS A C 1
ATOM 3563 O O . LYS A 1 554 ? -10.107 -8.311 29.101 1.00 95.81 554 LYS A O 1
ATOM 3568 N N . LEU A 1 555 ? -8.278 -7.149 28.499 1.00 93.69 555 LEU A N 1
ATOM 3569 C CA . LEU A 1 555 ? -8.067 -6.519 29.810 1.00 93.69 555 LEU A CA 1
ATOM 3570 C C . LEU A 1 555 ? -9.175 -5.502 30.138 1.00 93.69 555 LEU A C 1
ATOM 3572 O O . LEU A 1 555 ? -9.742 -5.537 31.233 1.00 93.69 555 LEU A O 1
ATOM 3576 N N . ALA A 1 556 ? -9.563 -4.659 29.174 1.00 93.75 556 ALA A N 1
ATOM 3577 C CA . ALA A 1 556 ? -10.699 -3.744 29.334 1.00 93.75 556 ALA A CA 1
ATOM 3578 C C . ALA A 1 556 ? -12.026 -4.496 29.564 1.00 93.75 556 ALA A C 1
ATOM 3580 O O . ALA A 1 556 ? -12.792 -4.159 30.472 1.00 93.75 556 ALA A O 1
ATOM 3581 N N . ALA A 1 557 ? -12.280 -5.567 28.809 1.00 96.50 557 ALA A N 1
ATOM 3582 C CA . ALA A 1 557 ? -13.480 -6.383 28.958 1.00 96.50 557 ALA A CA 1
ATOM 3583 C C . ALA A 1 557 ? -13.567 -7.066 30.335 1.00 96.50 557 ALA A C 1
ATOM 3585 O O . ALA A 1 557 ? -14.646 -7.115 30.936 1.00 96.50 557 ALA A O 1
ATOM 3586 N N . GLN A 1 558 ? -12.433 -7.535 30.871 1.00 96.00 558 GLN A N 1
ATOM 3587 C CA . GLN A 1 558 ? -12.338 -8.054 32.239 1.00 96.00 558 GLN A CA 1
ATOM 3588 C C . GLN A 1 558 ? -12.625 -6.969 33.287 1.00 96.00 558 GLN A C 1
ATOM 3590 O O . GLN A 1 558 ? -13.379 -7.228 34.227 1.00 96.00 558 GLN A O 1
ATOM 3595 N N . LEU A 1 559 ? -12.103 -5.746 33.114 1.00 94.44 559 LEU A N 1
ATOM 3596 C CA . LEU A 1 559 ? -12.369 -4.613 34.013 1.00 94.44 559 LEU A CA 1
ATOM 3597 C C . LEU A 1 559 ? -13.868 -4.264 34.079 1.00 94.44 559 LEU A C 1
ATOM 3599 O O . LEU A 1 559 ? -14.398 -4.014 35.162 1.00 94.44 559 LEU A O 1
ATOM 3603 N N . PHE A 1 560 ? -14.574 -4.302 32.944 1.00 95.12 560 PHE A N 1
ATOM 3604 C CA . PHE A 1 560 ? -16.030 -4.106 32.890 1.00 95.12 560 PHE A CA 1
ATOM 3605 C C . PHE A 1 560 ? -16.846 -5.382 33.201 1.00 95.12 560 PHE A C 1
ATOM 3607 O O . PHE A 1 560 ? -18.078 -5.395 33.072 1.00 95.12 560 PHE A O 1
ATOM 3614 N N . GLY A 1 561 ? -16.179 -6.449 33.656 1.00 96.00 561 GLY A N 1
ATOM 3615 C CA . GLY A 1 561 ? -16.787 -7.674 34.174 1.00 96.00 561 GLY A CA 1
ATOM 3616 C C . GLY A 1 561 ? -17.499 -8.527 33.125 1.00 96.00 561 GLY A C 1
ATOM 3617 O O . GLY A 1 561 ? -18.490 -9.189 33.453 1.00 96.00 561 GLY A O 1
ATOM 3618 N N . ILE A 1 562 ? -17.095 -8.462 31.854 1.00 98.19 562 ILE A N 1
ATOM 3619 C CA . ILE A 1 562 ? -17.650 -9.329 30.805 1.00 98.19 562 ILE A CA 1
ATOM 3620 C C . ILE A 1 562 ? -17.253 -10.789 31.124 1.00 98.19 562 ILE A C 1
ATOM 3622 O O . ILE A 1 562 ? -16.128 -11.019 31.576 1.00 98.19 562 ILE A O 1
ATOM 3626 N N . PRO A 1 563 ? -18.153 -11.781 30.958 1.00 97.94 563 PRO A N 1
ATOM 3627 C CA . PRO A 1 563 ? -17.852 -13.175 31.286 1.00 97.94 563 PRO A CA 1
ATOM 3628 C C . PRO A 1 563 ? -16.615 -13.708 30.548 1.00 97.94 563 PRO A C 1
ATOM 3630 O O . PRO A 1 563 ? -16.420 -13.434 29.366 1.00 97.94 563 PRO A O 1
ATOM 3633 N N . ALA A 1 564 ? -15.769 -14.479 31.235 1.00 97.31 564 ALA A N 1
ATOM 3634 C CA . ALA A 1 564 ? -14.500 -14.948 30.670 1.00 97.31 564 ALA A CA 1
ATOM 3635 C C . ALA A 1 564 ? -14.682 -15.914 29.482 1.00 97.31 564 ALA A C 1
ATOM 3637 O O . ALA A 1 564 ? -13.848 -15.936 28.581 1.00 97.31 564 ALA A O 1
ATOM 3638 N N . ASP A 1 565 ? -15.779 -16.674 29.459 1.00 97.00 565 ASP A N 1
ATOM 3639 C CA . ASP A 1 565 ? -16.210 -17.502 28.330 1.00 97.00 565 ASP A CA 1
ATOM 3640 C C . ASP A 1 565 ? -16.681 -16.652 27.141 1.00 97.00 565 ASP A C 1
ATOM 3642 O O . ASP A 1 565 ? -16.310 -16.942 26.006 1.00 97.00 565 ASP A O 1
ATOM 3646 N N . ALA A 1 566 ? -17.411 -15.561 27.397 1.00 98.12 566 ALA A N 1
ATOM 3647 C CA . ALA A 1 566 ? -17.786 -14.594 26.367 1.00 98.12 566 ALA A CA 1
ATOM 3648 C C . ALA A 1 566 ? -16.552 -13.933 25.732 1.00 98.12 566 ALA A C 1
ATOM 3650 O O . ALA A 1 566 ? -16.424 -13.924 24.511 1.00 98.12 566 ALA A O 1
ATOM 3651 N N . ILE A 1 567 ? -15.613 -13.439 26.553 1.00 98.31 567 ILE A N 1
ATOM 3652 C CA . ILE A 1 567 ? -14.355 -12.841 26.075 1.00 98.31 567 ILE A CA 1
ATOM 3653 C C . ILE A 1 567 ? -13.563 -13.857 25.244 1.00 98.31 567 ILE A C 1
ATOM 3655 O O . ILE A 1 567 ? -13.122 -13.529 24.147 1.00 98.31 567 ILE A O 1
ATOM 3659 N N . ALA A 1 568 ? -13.412 -15.094 25.733 1.00 96.69 568 ALA A N 1
ATOM 3660 C CA . ALA A 1 568 ? -12.670 -16.137 25.030 1.00 96.69 568 ALA A CA 1
ATOM 3661 C C . ALA A 1 568 ? -13.309 -16.527 23.686 1.00 96.69 568 ALA A C 1
ATOM 3663 O O . ALA A 1 568 ? -12.579 -16.744 22.720 1.00 96.69 568 ALA A O 1
ATOM 3664 N N . ALA A 1 569 ? -14.642 -16.593 23.603 1.00 97.44 569 ALA A N 1
ATOM 3665 C CA . ALA A 1 569 ? -15.341 -16.879 22.352 1.00 97.44 569 ALA A CA 1
ATOM 3666 C C . ALA A 1 569 ? -15.180 -15.737 21.337 1.00 97.44 569 ALA A C 1
ATOM 3668 O O . ALA A 1 569 ? -14.733 -15.987 20.217 1.00 97.44 569 ALA A O 1
ATOM 3669 N N . LEU A 1 570 ? -15.468 -14.490 21.738 1.00 97.94 570 LEU A N 1
ATOM 3670 C CA . LEU A 1 570 ? -15.344 -13.327 20.852 1.00 97.94 570 LEU A CA 1
ATOM 3671 C C . LEU A 1 570 ? -13.910 -13.168 20.337 1.00 97.94 570 LEU A C 1
ATOM 3673 O O . LEU A 1 570 ? -13.712 -13.115 19.129 1.00 97.94 570 LEU A O 1
ATOM 3677 N N . ALA A 1 571 ? -12.914 -13.219 21.229 1.00 96.62 571 ALA A N 1
ATOM 3678 C CA . ALA A 1 571 ? -11.497 -13.077 20.885 1.00 96.62 571 ALA A CA 1
ATOM 3679 C C . ALA A 1 571 ? -10.924 -14.215 20.014 1.00 96.62 571 ALA A C 1
ATOM 3681 O O . ALA A 1 571 ? -9.783 -14.137 19.579 1.00 96.62 571 ALA A O 1
ATOM 3682 N N . ASN A 1 572 ? -11.686 -15.281 19.760 1.00 95.38 572 ASN A N 1
ATOM 3683 C CA . ASN A 1 572 ? -11.311 -16.356 18.836 1.00 95.38 572 ASN A CA 1
ATOM 3684 C C . ASN A 1 572 ? -12.269 -16.446 17.632 1.00 95.38 572 ASN A C 1
ATOM 3686 O O . ASN A 1 572 ? -12.376 -17.502 17.008 1.00 95.38 572 ASN A O 1
ATOM 3690 N N . GLY A 1 573 ? -13.017 -15.373 17.349 1.00 94.75 573 GLY A N 1
ATOM 3691 C CA . GLY A 1 573 ? -13.948 -15.291 16.221 1.00 94.75 573 GLY A CA 1
ATOM 3692 C C . GLY A 1 573 ? -15.162 -16.219 16.330 1.00 94.75 573 GLY A C 1
ATOM 3693 O O . GLY A 1 573 ? -15.865 -16.440 15.345 1.00 94.75 573 GLY A O 1
ATOM 3694 N N . GLN A 1 574 ? -15.414 -16.789 17.511 1.00 95.69 574 GLN A N 1
ATOM 3695 C CA . GLN A 1 574 ? -16.448 -17.798 17.725 1.00 95.69 574 GLN A CA 1
ATOM 3696 C C . GLN A 1 574 ? -17.813 -17.157 17.998 1.00 95.69 574 GLN A C 1
ATOM 3698 O O . GLN A 1 574 ? -17.916 -16.009 18.440 1.00 95.69 574 GLN A O 1
ATOM 3703 N N . ALA A 1 575 ? -18.875 -17.934 17.772 1.00 95.19 575 ALA A N 1
ATOM 3704 C CA . ALA A 1 575 ? -20.240 -17.512 18.069 1.00 95.19 575 ALA A CA 1
ATOM 3705 C C . ALA A 1 575 ? -20.387 -17.121 19.560 1.00 95.19 575 ALA A C 1
ATOM 3707 O O . ALA A 1 575 ? -19.827 -17.813 20.418 1.00 95.19 575 ALA A O 1
ATOM 3708 N N . PRO A 1 576 ? -21.140 -16.060 19.911 1.00 95.62 576 PRO A N 1
ATOM 3709 C CA . PRO A 1 576 ? -21.065 -15.493 21.253 1.00 95.62 576 PRO A CA 1
ATOM 3710 C C . PRO A 1 576 ? -21.724 -16.399 22.300 1.00 95.62 576 PRO A C 1
ATOM 3712 O O . PRO A 1 576 ? -22.886 -16.790 22.168 1.00 95.62 576 PRO A O 1
ATOM 3715 N N . VAL A 1 577 ? -20.994 -16.687 23.379 1.00 95.06 577 VAL A N 1
ATOM 3716 C CA . VAL A 1 577 ? -21.484 -17.404 24.572 1.00 95.06 577 VAL A CA 1
ATOM 3717 C C . VAL A 1 577 ? -21.481 -16.471 25.786 1.00 95.06 577 VAL A C 1
ATOM 3719 O O . VAL A 1 577 ? -20.930 -15.378 25.718 1.00 95.06 577 VAL A O 1
ATOM 3722 N N . GLY A 1 578 ? -22.136 -16.851 26.886 1.00 94.00 578 GLY A N 1
ATOM 3723 C CA . GLY A 1 578 ? -22.152 -16.084 28.146 1.00 94.00 578 GLY A CA 1
ATOM 3724 C C . GLY A 1 578 ? -22.920 -14.746 28.132 1.00 94.00 578 GLY A C 1
ATOM 3725 O O . GLY A 1 578 ? -23.295 -14.250 29.194 1.00 94.00 578 GLY A O 1
ATOM 3726 N N . LEU A 1 579 ? -23.197 -14.172 26.957 1.00 97.19 579 LEU A N 1
ATOM 3727 C CA . LEU A 1 579 ? -23.906 -12.899 26.776 1.00 97.19 579 LEU A CA 1
ATOM 3728 C C . LEU A 1 579 ? -25.435 -13.062 26.720 1.00 97.19 579 LEU A C 1
ATOM 3730 O O . LEU A 1 579 ? -25.965 -14.135 26.434 1.00 97.19 579 LEU A O 1
ATOM 3734 N N . SER A 1 580 ? -26.169 -11.969 26.962 1.00 96.19 580 SER A N 1
ATOM 3735 C CA . SER A 1 580 ? -27.635 -11.932 26.831 1.00 96.19 580 SER A CA 1
ATOM 3736 C C . SER A 1 580 ? -28.162 -10.529 26.499 1.00 96.19 580 SER A C 1
ATOM 3738 O O . SER A 1 580 ? -27.473 -9.532 26.716 1.00 96.19 580 SER A O 1
ATOM 3740 N N . GLY A 1 581 ? -29.386 -10.444 25.964 1.00 96.75 581 GLY A N 1
ATOM 3741 C CA . GLY A 1 581 ? -30.022 -9.170 25.598 1.00 96.75 581 GLY A CA 1
ATOM 3742 C C . GLY A 1 581 ? -29.170 -8.343 24.629 1.00 96.75 581 GLY A C 1
ATOM 3743 O O . GLY A 1 581 ? -28.562 -8.897 23.715 1.00 96.75 581 GLY A O 1
ATOM 3744 N N . ASN A 1 582 ? -29.092 -7.030 24.863 1.00 97.38 582 ASN A N 1
ATOM 3745 C CA . ASN A 1 582 ? -28.293 -6.088 24.072 1.00 97.38 582 ASN A CA 1
ATOM 3746 C C . ASN A 1 582 ? -26.820 -6.509 23.900 1.00 97.38 582 ASN A C 1
ATOM 3748 O O . ASN A 1 582 ? -26.231 -6.222 22.865 1.00 97.38 582 ASN A O 1
ATOM 3752 N N . GLU A 1 583 ? -26.217 -7.192 24.878 1.00 98.38 583 GLU A N 1
ATOM 3753 C CA . GLU A 1 583 ? -24.817 -7.634 24.791 1.00 98.38 583 GLU A CA 1
ATOM 3754 C C . GLU A 1 583 ? -24.636 -8.751 23.756 1.00 98.38 583 GLU A C 1
ATOM 3756 O O . GLU A 1 583 ? -23.724 -8.693 22.936 1.00 98.38 583 GLU A O 1
ATOM 3761 N N . LEU A 1 584 ? -25.546 -9.730 23.740 1.00 98.44 584 LEU A N 1
ATOM 3762 C CA . LEU A 1 584 ? -25.561 -10.786 22.722 1.00 98.44 584 LEU A CA 1
ATOM 3763 C C . LEU A 1 584 ? -25.901 -10.216 21.337 1.00 98.44 584 LEU A C 1
ATOM 3765 O O . LEU A 1 584 ? -25.276 -10.586 20.347 1.00 98.44 584 LEU A O 1
ATOM 3769 N N . LEU A 1 585 ? -26.859 -9.290 21.287 1.00 98.62 585 LEU A N 1
ATOM 3770 C CA . LEU A 1 585 ? -27.307 -8.640 20.060 1.00 98.62 585 LEU A CA 1
ATOM 3771 C C . LEU A 1 585 ? -26.190 -7.826 19.388 1.00 98.62 585 LEU A C 1
ATOM 3773 O O . LEU A 1 585 ? -26.000 -7.954 18.185 1.00 98.62 585 LEU A O 1
ATOM 3777 N N . ALA A 1 586 ? -25.424 -7.040 20.153 1.00 98.62 586 ALA A N 1
ATOM 3778 C CA . ALA A 1 586 ? -24.288 -6.282 19.624 1.00 98.62 586 ALA A CA 1
ATOM 3779 C C . ALA A 1 586 ? -23.188 -7.202 19.068 1.00 98.62 586 ALA A C 1
ATOM 3781 O O . ALA A 1 586 ? -22.677 -6.956 17.978 1.00 98.62 586 ALA A O 1
ATOM 3782 N N . ALA A 1 587 ? -22.870 -8.294 19.774 1.00 98.56 587 ALA A N 1
ATOM 3783 C CA . ALA A 1 587 ? -21.910 -9.286 19.293 1.00 98.56 587 ALA A CA 1
ATOM 3784 C C . ALA A 1 587 ? -22.362 -9.928 17.968 1.00 98.56 587 ALA A C 1
ATOM 3786 O O . ALA A 1 587 ? -21.589 -10.003 17.017 1.00 98.56 587 ALA A O 1
ATOM 3787 N N . GLN A 1 588 ? -23.631 -10.345 17.884 1.00 98.31 588 GLN A N 1
ATOM 3788 C CA . GLN A 1 588 ? -24.207 -10.935 16.672 1.00 98.31 588 GLN A CA 1
ATOM 3789 C C . GLN A 1 588 ? -24.227 -9.943 15.501 1.00 98.31 588 GLN A C 1
ATOM 3791 O O . GLN A 1 588 ? -23.829 -10.304 14.397 1.00 98.31 588 GLN A O 1
ATOM 3796 N N . PHE A 1 589 ? -24.636 -8.695 15.747 1.00 98.50 589 PHE A N 1
ATOM 3797 C CA . PHE A 1 589 ? -24.674 -7.623 14.750 1.00 98.50 589 PHE A CA 1
ATOM 3798 C C . PHE A 1 589 ? -23.291 -7.357 14.145 1.00 98.50 589 PHE A C 1
ATOM 3800 O O . PHE A 1 589 ? -23.147 -7.294 12.926 1.00 98.50 589 PHE A O 1
ATOM 3807 N N . VAL A 1 590 ? -22.257 -7.243 14.984 1.00 98.25 590 VAL A N 1
ATOM 3808 C CA . VAL A 1 590 ? -20.886 -6.983 14.519 1.00 98.25 590 VAL A CA 1
ATOM 3809 C C . VAL A 1 590 ? -20.288 -8.205 13.821 1.00 98.25 590 VAL A C 1
ATOM 3811 O O . VAL A 1 590 ? -19.634 -8.044 12.795 1.00 98.25 590 VAL A O 1
ATOM 3814 N N . GLN A 1 591 ? -20.541 -9.424 14.307 1.00 96.88 591 GLN A N 1
ATOM 3815 C CA . GLN A 1 591 ? -20.069 -10.633 13.625 1.00 96.88 591 GLN A CA 1
ATOM 3816 C C . GLN A 1 591 ? -20.738 -10.828 12.253 1.00 96.88 591 GLN A C 1
ATOM 3818 O O . GLN A 1 591 ? -20.039 -11.174 11.300 1.00 96.88 591 GLN A O 1
ATOM 3823 N N . GLU A 1 592 ? -22.041 -10.553 12.095 1.00 95.69 592 GLU A N 1
ATOM 3824 C CA . GLU A 1 592 ? -22.694 -10.564 10.771 1.00 95.69 592 GLU A CA 1
ATOM 3825 C C . GLU A 1 592 ? -22.121 -9.466 9.857 1.00 95.69 592 GLU A C 1
ATOM 3827 O O . GLU A 1 592 ? -21.780 -9.751 8.705 1.00 95.69 592 GLU A O 1
ATOM 3832 N N . LEU A 1 593 ? -21.907 -8.254 10.389 1.00 95.88 593 LEU A N 1
ATOM 3833 C CA . LEU A 1 593 ? -21.305 -7.136 9.658 1.00 95.88 593 LEU A CA 1
ATOM 3834 C C . LEU A 1 593 ? -19.909 -7.460 9.122 1.00 95.88 593 LEU A C 1
ATOM 3836 O O . LEU A 1 593 ? -19.659 -7.268 7.935 1.00 95.88 593 LEU A O 1
ATOM 3840 N N . VAL A 1 594 ? -18.992 -7.951 9.957 1.00 94.81 594 VAL A N 1
ATOM 3841 C CA . VAL A 1 594 ? -17.612 -8.212 9.516 1.00 94.81 594 VAL A CA 1
ATOM 3842 C C . VAL A 1 594 ? -17.553 -9.410 8.561 1.00 94.81 594 VAL A C 1
ATOM 3844 O O . VAL A 1 594 ? -16.904 -9.324 7.518 1.00 94.81 594 VAL A O 1
ATOM 3847 N N . SER A 1 595 ? -18.276 -10.495 8.861 1.00 91.81 595 SER A N 1
ATOM 3848 C CA . SER A 1 595 ? -18.213 -11.733 8.068 1.00 91.81 595 SER A CA 1
ATOM 3849 C C . SER A 1 595 ? -18.983 -11.679 6.742 1.00 91.81 595 SER A C 1
ATOM 3851 O O . SER A 1 595 ? -18.576 -12.342 5.789 1.00 91.81 595 SER A O 1
ATOM 3853 N N . THR A 1 596 ? -20.067 -10.899 6.637 1.00 91.62 596 THR A N 1
ATOM 3854 C CA . THR A 1 596 ? -20.892 -10.798 5.409 1.00 91.62 596 THR A CA 1
ATOM 3855 C C . THR A 1 596 ? -20.779 -9.451 4.689 1.00 91.62 596 THR A C 1
ATOM 3857 O O . THR A 1 596 ? -21.298 -9.293 3.579 1.00 91.62 596 THR A O 1
ATOM 3860 N N . ARG A 1 597 ? -20.102 -8.478 5.316 1.00 93.31 597 ARG A N 1
ATOM 3861 C CA . ARG A 1 597 ? -19.980 -7.070 4.897 1.00 93.31 597 ARG A CA 1
ATOM 3862 C C . ARG A 1 597 ? -21.315 -6.299 4.889 1.00 93.31 597 ARG A C 1
ATOM 3864 O O . ARG A 1 597 ? -21.353 -5.177 4.390 1.00 93.31 597 ARG A O 1
ATOM 3871 N N . ARG A 1 598 ? -22.395 -6.869 5.451 1.00 91.75 598 ARG A N 1
ATOM 3872 C CA . ARG A 1 598 ? -23.759 -6.306 5.593 1.00 91.75 598 ARG A CA 1
ATOM 3873 C C . ARG A 1 598 ? -24.409 -6.774 6.906 1.00 91.75 598 ARG A C 1
ATOM 3875 O O . ARG A 1 598 ? -23.844 -7.592 7.616 1.00 91.75 598 ARG A O 1
ATOM 3882 N N . VAL A 1 599 ? -25.597 -6.261 7.229 1.00 93.88 599 VAL A N 1
ATOM 3883 C CA . VAL A 1 599 ? -26.447 -6.771 8.324 1.00 93.88 599 VAL A CA 1
ATOM 3884 C C . VAL A 1 599 ? -27.850 -7.026 7.779 1.00 93.88 599 VAL A C 1
ATOM 3886 O O . VAL A 1 599 ? -28.367 -6.218 7.005 1.00 93.88 599 VAL A O 1
ATOM 3889 N N . SER A 1 600 ? -28.441 -8.154 8.168 1.00 93.25 600 SER A N 1
ATOM 3890 C CA . SER A 1 600 ? -29.780 -8.602 7.781 1.00 93.25 600 SER A CA 1
ATOM 3891 C C . SER A 1 600 ? -30.887 -7.737 8.392 1.00 93.25 600 SER A C 1
ATOM 3893 O O . SER A 1 600 ? -30.745 -7.243 9.511 1.00 93.25 600 SER A O 1
ATOM 3895 N N . ASP A 1 601 ? -32.022 -7.596 7.695 1.00 92.31 601 ASP A N 1
ATOM 3896 C CA . ASP A 1 601 ? -33.137 -6.734 8.132 1.00 92.31 601 ASP A CA 1
ATOM 3897 C C . ASP A 1 601 ? -33.577 -7.042 9.571 1.00 92.31 601 ASP A C 1
ATOM 3899 O O . ASP A 1 601 ? -33.673 -6.149 10.404 1.00 92.31 601 ASP A O 1
ATOM 3903 N N . ALA A 1 602 ? -33.748 -8.325 9.902 1.00 95.25 602 ALA A N 1
ATOM 3904 C CA . ALA A 1 602 ? -34.194 -8.758 11.226 1.00 95.25 602 ALA A CA 1
ATOM 3905 C C . ALA A 1 602 ? -33.186 -8.445 12.350 1.00 95.25 602 ALA A C 1
ATOM 3907 O O . ALA A 1 602 ? -33.591 -8.234 13.496 1.00 95.25 602 ALA A O 1
ATOM 3908 N N . LEU A 1 603 ? -31.883 -8.421 12.048 1.00 96.44 603 LEU A N 1
ATOM 3909 C CA . LEU A 1 603 ? -30.838 -8.081 13.016 1.00 96.44 603 LEU A CA 1
ATOM 3910 C C . LEU A 1 603 ? -30.644 -6.560 13.121 1.00 96.44 603 LEU A C 1
ATOM 3912 O O . LEU A 1 603 ? -30.384 -6.051 14.213 1.00 96.44 603 LEU A O 1
ATOM 3916 N N . PHE A 1 604 ? -30.859 -5.835 12.020 1.00 96.69 604 PHE A N 1
ATOM 3917 C CA . PHE A 1 604 ? -30.925 -4.376 11.991 1.00 96.69 604 PHE A CA 1
ATOM 3918 C C . PHE A 1 604 ? -32.125 -3.845 12.790 1.00 96.69 604 PHE A C 1
ATOM 3920 O O . PHE A 1 604 ? -31.931 -3.055 13.710 1.00 96.69 604 PHE A O 1
ATOM 3927 N N . GLU A 1 605 ? -33.344 -4.324 12.511 1.00 96.38 605 GLU A N 1
ATOM 3928 C CA . GLU A 1 605 ? -34.572 -3.966 13.241 1.00 96.38 605 GLU A CA 1
ATOM 3929 C C . GLU A 1 605 ? -34.426 -4.233 14.745 1.00 96.38 605 GLU A C 1
ATOM 3931 O O . GLU A 1 605 ? -34.795 -3.401 15.577 1.00 96.38 605 GLU A O 1
ATOM 3936 N N . ALA A 1 606 ? -33.846 -5.382 15.113 1.00 98.19 606 ALA A N 1
ATOM 3937 C CA . ALA A 1 606 ? -33.579 -5.717 16.506 1.00 98.19 606 ALA A CA 1
ATOM 3938 C C . ALA A 1 606 ? -32.576 -4.744 17.153 1.00 98.19 606 ALA A C 1
ATOM 3940 O O . ALA A 1 606 ? -32.790 -4.320 18.290 1.00 98.19 606 ALA A O 1
ATOM 3941 N N . ALA A 1 607 ? -31.507 -4.366 16.445 1.00 98.19 607 ALA A N 1
ATOM 3942 C CA . ALA A 1 607 ? -30.520 -3.404 16.929 1.00 98.19 607 ALA A CA 1
ATOM 3943 C C . ALA A 1 607 ? -31.096 -1.983 17.054 1.00 98.19 607 ALA A C 1
ATOM 3945 O O . ALA A 1 607 ? -30.895 -1.344 18.087 1.00 98.19 607 ALA A O 1
ATOM 3946 N N . GLU A 1 608 ? -31.871 -1.503 16.079 1.00 97.94 608 GLU A N 1
ATOM 3947 C CA . GLU A 1 608 ? -32.548 -0.204 16.169 1.00 97.94 608 GLU A CA 1
ATOM 3948 C C . GLU A 1 608 ? -33.555 -0.185 17.331 1.00 97.94 608 GLU A C 1
ATOM 3950 O O . GLU A 1 608 ? -33.560 0.757 18.123 1.00 97.94 608 GLU A O 1
ATOM 3955 N N . ALA A 1 609 ? -34.335 -1.254 17.524 1.00 98.19 609 ALA A N 1
ATOM 3956 C CA . ALA A 1 609 ? -35.256 -1.371 18.655 1.00 98.19 609 ALA A CA 1
ATOM 3957 C C . ALA A 1 609 ? -34.550 -1.431 20.028 1.00 98.19 609 ALA A C 1
ATOM 3959 O O . ALA A 1 609 ? -35.143 -1.053 21.042 1.00 98.19 609 ALA A O 1
ATOM 3960 N N . ALA A 1 610 ? -33.300 -1.903 20.079 1.00 98.25 610 ALA A N 1
ATOM 3961 C CA . ALA A 1 610 ? -32.529 -2.073 21.312 1.00 9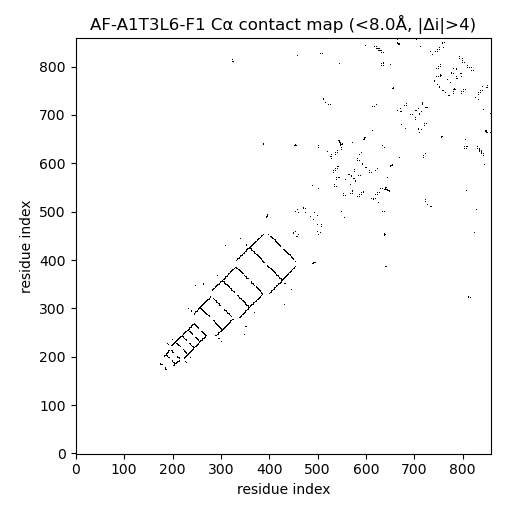8.25 610 ALA A CA 1
ATOM 3962 C C . ALA A 1 610 ? -31.608 -0.886 21.658 1.00 98.25 610 ALA A C 1
ATOM 3964 O O . ALA A 1 610 ? -31.308 -0.686 22.839 1.00 98.25 610 ALA A O 1
ATOM 3965 N N . PHE A 1 611 ? -31.151 -0.124 20.658 1.00 98.25 611 PHE A N 1
ATOM 3966 C CA . PHE A 1 611 ? -30.149 0.944 20.798 1.00 98.25 611 PHE A CA 1
ATOM 3967 C C . PHE A 1 611 ? -30.583 2.305 20.221 1.00 98.25 611 PHE A C 1
ATOM 3969 O O . PHE A 1 611 ? -29.994 3.329 20.570 1.00 98.25 611 PHE A O 1
ATOM 3976 N N . GLY A 1 612 ? -31.604 2.342 19.361 1.00 97.88 612 GLY A N 1
ATOM 3977 C CA . GLY A 1 612 ? -31.978 3.515 18.568 1.00 97.88 612 GLY A CA 1
ATOM 3978 C C . GLY A 1 612 ? -30.958 3.851 17.473 1.00 97.88 612 GLY A C 1
ATOM 3979 O O . GLY A 1 612 ? -29.826 3.370 17.484 1.00 97.88 612 GLY A O 1
ATOM 3980 N N . GLN A 1 613 ? -31.340 4.719 16.532 1.00 96.00 613 GLN A N 1
ATOM 3981 C CA . GLN A 1 613 ? -30.513 5.057 15.362 1.00 96.00 613 GLN A CA 1
ATOM 3982 C C . GLN A 1 613 ? -29.116 5.574 15.741 1.00 96.00 613 GLN A C 1
ATOM 3984 O O . GLN A 1 613 ? -28.125 5.063 15.228 1.00 96.00 613 GLN A O 1
ATOM 3989 N N . THR A 1 614 ? -29.005 6.502 16.702 1.00 96.88 614 THR A N 1
ATOM 3990 C CA . THR A 1 614 ? -27.698 6.968 17.211 1.00 96.88 614 THR A CA 1
ATOM 3991 C C . THR A 1 614 ? -26.868 5.835 17.819 1.00 96.88 614 THR A C 1
ATOM 3993 O O . THR A 1 614 ? -25.666 5.796 17.591 1.00 96.88 614 THR A O 1
ATOM 3996 N N . GLY A 1 615 ? -27.478 4.886 18.536 1.00 98.12 615 GLY A N 1
ATOM 3997 C CA . GLY A 1 615 ? -26.753 3.752 19.115 1.00 98.12 615 GLY A CA 1
ATOM 3998 C C . GLY A 1 615 ? -26.274 2.741 18.071 1.00 98.12 615 GLY A C 1
ATOM 3999 O O . GLY A 1 615 ? -25.171 2.213 18.197 1.00 98.12 615 GLY A O 1
ATOM 4000 N N . VAL A 1 616 ? -27.042 2.524 16.997 1.00 98.50 616 VAL A N 1
ATOM 4001 C CA . VAL A 1 616 ? -26.579 1.736 15.842 1.00 98.50 616 VAL A CA 1
ATOM 4002 C C . VAL A 1 616 ? -25.452 2.474 15.109 1.00 98.50 616 VAL A C 1
ATOM 4004 O O . VAL A 1 616 ? -24.424 1.865 14.832 1.00 98.50 616 VAL A O 1
ATOM 4007 N N . VAL A 1 617 ? -25.568 3.787 14.871 1.00 98.50 617 VAL A N 1
ATOM 4008 C CA . VAL A 1 617 ? -24.488 4.592 14.264 1.00 98.50 617 VAL A CA 1
ATOM 4009 C C . VAL A 1 617 ? -23.217 4.576 15.124 1.00 98.50 617 VAL A C 1
ATOM 4011 O O . VAL A 1 617 ? -22.133 4.349 14.593 1.00 98.50 617 VAL A O 1
ATOM 4014 N N . ASP A 1 618 ? -23.325 4.746 16.444 1.00 98.62 618 ASP A N 1
ATOM 4015 C CA . ASP A 1 618 ? -22.192 4.650 17.375 1.00 98.62 618 ASP A CA 1
ATOM 4016 C C . ASP A 1 618 ? -21.523 3.263 17.314 1.00 98.62 618 ASP A C 1
ATOM 4018 O O . ASP A 1 618 ? -20.296 3.168 17.337 1.00 98.62 618 ASP A O 1
ATOM 4022 N N . MET A 1 619 ? -22.318 2.190 17.207 1.00 98.69 619 MET A N 1
ATOM 4023 C CA . MET A 1 619 ? -21.835 0.807 17.105 1.00 98.69 619 MET A CA 1
ATOM 4024 C C . MET A 1 619 ? -21.109 0.544 15.784 1.00 98.69 619 MET A C 1
ATOM 4026 O O . MET A 1 619 ? -20.054 -0.088 15.789 1.00 98.69 619 MET A O 1
ATOM 4030 N N . VAL A 1 620 ? -21.627 1.061 14.668 1.00 98.50 620 VAL A N 1
ATOM 4031 C CA . VAL A 1 620 ? -21.006 0.910 13.344 1.00 98.50 620 VAL A CA 1
ATOM 4032 C C . VAL A 1 620 ? -19.754 1.775 13.212 1.00 98.50 620 VAL A C 1
ATOM 4034 O O . VAL A 1 620 ? -18.748 1.292 12.705 1.00 98.50 620 VAL A O 1
ATOM 4037 N N . ASN A 1 621 ? -19.756 3.005 13.736 1.00 98.56 621 ASN A N 1
ATOM 4038 C CA . ASN A 1 621 ? -18.561 3.855 13.784 1.00 98.56 621 ASN A CA 1
ATOM 4039 C C . ASN A 1 621 ? -17.457 3.236 14.655 1.00 98.56 621 ASN A C 1
ATOM 4041 O O . ASN A 1 621 ? -16.277 3.305 14.303 1.00 98.56 621 ASN A O 1
ATOM 4045 N N . LEU A 1 622 ? -17.823 2.601 15.776 1.00 98.75 622 LEU A N 1
ATOM 4046 C CA . LEU A 1 622 ? -16.877 1.876 16.622 1.00 98.75 622 LEU A CA 1
ATOM 4047 C C . LEU A 1 622 ? -16.313 0.652 15.893 1.00 98.75 622 LEU A C 1
ATOM 4049 O O . LEU A 1 622 ? -15.095 0.522 15.797 1.00 98.75 622 LEU A O 1
ATOM 4053 N N . ALA A 1 623 ? -17.171 -0.194 15.316 1.00 98.69 623 ALA A N 1
ATOM 4054 C CA . ALA A 1 623 ? -16.730 -1.342 14.525 1.00 98.69 623 ALA A CA 1
ATOM 4055 C C . ALA A 1 623 ? -15.833 -0.911 13.349 1.00 98.69 623 ALA A C 1
ATOM 4057 O O . ALA A 1 623 ? -14.770 -1.486 13.149 1.00 98.69 623 ALA A O 1
ATOM 4058 N N . GLY A 1 624 ? -16.204 0.153 12.632 1.00 98.00 624 GLY A N 1
ATOM 4059 C CA . GLY A 1 624 ? -15.426 0.750 11.545 1.00 98.00 624 GLY A CA 1
ATOM 4060 C C . GLY A 1 624 ? -14.054 1.269 11.973 1.00 98.00 624 GLY A C 1
ATOM 4061 O O . GLY A 1 624 ? -13.072 1.062 11.266 1.00 98.00 624 GLY A O 1
ATOM 4062 N N . THR A 1 625 ? -13.957 1.878 13.158 1.00 98.31 625 THR A N 1
ATOM 4063 C CA . THR A 1 625 ? -12.667 2.315 13.717 1.00 98.31 625 THR A CA 1
ATOM 4064 C C . THR A 1 625 ? -11.764 1.117 14.014 1.00 98.31 625 THR A C 1
ATOM 4066 O O . THR A 1 625 ? -10.583 1.145 13.678 1.00 98.31 625 THR A O 1
ATOM 4069 N N . TYR A 1 626 ? -12.310 0.046 14.596 1.00 98.31 626 TYR A N 1
ATOM 4070 C CA . TYR A 1 626 ? -11.522 -1.136 14.959 1.00 98.31 626 TYR A CA 1
ATOM 4071 C C . TYR A 1 626 ? -11.223 -2.069 13.779 1.00 98.31 626 TYR A C 1
ATOM 4073 O O . TYR A 1 626 ? -10.156 -2.671 13.761 1.00 98.31 626 TYR A O 1
ATOM 4081 N N . LEU A 1 627 ? -12.041 -2.070 12.718 1.00 98.06 627 LEU A N 1
ATOM 4082 C CA . LEU A 1 627 ? -11.647 -2.621 11.412 1.00 98.06 627 LEU A CA 1
ATOM 4083 C C . LEU A 1 627 ? -10.346 -1.961 10.933 1.00 98.06 627 LEU A C 1
ATOM 4085 O O . LEU A 1 627 ? -9.453 -2.635 10.427 1.00 98.06 627 LEU A O 1
ATOM 4089 N N . GLY A 1 628 ? -10.220 -0.649 11.152 1.00 97.75 628 GLY A N 1
ATOM 4090 C CA . GLY A 1 628 ? -9.015 0.103 10.841 1.00 97.75 628 GLY A CA 1
ATOM 4091 C C . GLY A 1 628 ? -7.818 -0.172 11.760 1.00 97.75 628 GLY A C 1
ATOM 4092 O O . GLY A 1 628 ? -6.685 -0.206 11.280 1.00 97.75 628 GLY A O 1
ATOM 4093 N N . VAL A 1 629 ? -8.045 -0.393 13.059 1.00 97.75 629 VAL A N 1
ATOM 4094 C CA . VAL A 1 629 ? -6.987 -0.761 14.023 1.00 97.75 629 VAL A CA 1
ATOM 4095 C C . VAL A 1 629 ? -6.449 -2.163 13.729 1.00 97.75 629 VAL A C 1
ATOM 4097 O O . VAL A 1 629 ? -5.235 -2.323 13.593 1.00 97.75 629 VAL A O 1
ATOM 4100 N N . SER A 1 630 ? -7.337 -3.140 13.536 1.00 97.94 630 SER A N 1
ATOM 4101 C CA . SER A 1 630 ? -6.991 -4.506 13.133 1.00 97.94 630 SER A CA 1
ATOM 4102 C C . SER A 1 630 ? -6.244 -4.541 11.794 1.00 97.94 630 SER A C 1
ATOM 4104 O O . SER A 1 630 ? -5.204 -5.190 11.695 1.00 97.94 630 SER A O 1
ATOM 4106 N N . ALA A 1 631 ? -6.697 -3.792 10.781 1.00 98.00 631 ALA A N 1
ATOM 4107 C CA . ALA A 1 631 ? -5.999 -3.695 9.496 1.00 98.00 631 ALA A CA 1
ATOM 4108 C C . ALA A 1 631 ? -4.572 -3.132 9.637 1.00 98.00 631 ALA A C 1
ATOM 4110 O O . ALA A 1 631 ? -3.641 -3.671 9.037 1.00 98.00 631 ALA A O 1
ATOM 4111 N N . THR A 1 632 ? -4.379 -2.109 10.478 1.00 97.38 632 THR A N 1
ATOM 4112 C CA . THR A 1 632 ? -3.052 -1.568 10.808 1.00 97.38 632 THR A CA 1
ATOM 4113 C C . THR A 1 632 ? -2.169 -2.606 11.498 1.00 97.38 632 THR A C 1
ATOM 4115 O O . THR A 1 632 ? -1.064 -2.881 11.031 1.00 97.38 632 THR A O 1
ATOM 4118 N N . LEU A 1 633 ? -2.645 -3.222 12.580 1.00 96.38 633 LEU A N 1
ATOM 4119 C CA . LEU A 1 633 ? -1.864 -4.190 13.354 1.00 96.38 633 LEU A CA 1
ATOM 4120 C C . LEU A 1 633 ? -1.468 -5.422 12.528 1.00 96.38 633 LEU A C 1
ATOM 4122 O O . LEU A 1 633 ? -0.314 -5.850 12.587 1.00 96.38 633 LEU A O 1
ATOM 4126 N N . ASN A 1 634 ? -2.383 -5.949 11.713 1.00 96.25 634 ASN A N 1
ATOM 4127 C CA . ASN A 1 634 ? -2.139 -7.148 10.916 1.00 96.25 634 ASN A CA 1
ATOM 4128 C C . ASN A 1 634 ? -1.213 -6.885 9.719 1.00 96.25 634 ASN A C 1
ATOM 4130 O O . ASN A 1 634 ? -0.307 -7.681 9.465 1.00 96.25 634 ASN A O 1
ATOM 4134 N N . ALA A 1 635 ? -1.375 -5.761 9.006 1.00 96.12 635 ALA A N 1
ATOM 4135 C CA . ALA A 1 635 ? -0.490 -5.393 7.896 1.00 96.12 635 ALA A CA 1
ATOM 4136 C C . ALA A 1 635 ? 0.983 -5.317 8.344 1.00 96.12 635 ALA A C 1
ATOM 4138 O O . ALA A 1 635 ? 1.883 -5.822 7.660 1.00 96.12 635 ALA A O 1
ATOM 4139 N N . PHE A 1 636 ? 1.208 -4.757 9.537 1.00 94.25 636 PHE A N 1
ATOM 4140 C CA . PHE A 1 636 ? 2.520 -4.652 10.171 1.00 94.25 636 PHE A CA 1
ATOM 4141 C C . PHE A 1 636 ? 2.904 -5.869 11.037 1.00 94.25 636 PHE A C 1
ATOM 4143 O O . PHE A 1 636 ? 3.998 -5.862 11.586 1.00 94.25 636 PHE A O 1
ATOM 4150 N N . LYS A 1 637 ? 2.088 -6.932 11.136 1.00 92.19 637 LYS A N 1
ATOM 4151 C CA . LYS A 1 637 ? 2.330 -8.125 11.987 1.00 92.19 637 LYS A CA 1
ATOM 4152 C C . LYS A 1 637 ? 2.696 -7.799 13.453 1.00 92.19 637 LYS A C 1
ATOM 4154 O O . LYS A 1 637 ? 3.604 -8.407 14.021 1.00 92.19 637 LYS A O 1
ATOM 4159 N N . VAL A 1 638 ? 2.013 -6.833 14.067 1.00 92.00 638 VAL A N 1
ATOM 4160 C CA . VAL A 1 638 ? 2.267 -6.416 15.459 1.00 92.00 638 VAL A CA 1
ATOM 4161 C C . VAL A 1 638 ? 1.659 -7.425 16.441 1.00 92.00 638 VAL A C 1
ATOM 4163 O O . VAL A 1 638 ? 0.440 -7.606 16.477 1.00 92.00 638 VAL A O 1
ATOM 4166 N N . ARG A 1 639 ? 2.506 -8.073 17.248 1.00 89.69 639 ARG A N 1
ATOM 4167 C CA . ARG A 1 639 ? 2.119 -9.164 18.159 1.00 89.69 639 ARG A CA 1
ATOM 4168 C C . ARG A 1 639 ? 1.678 -8.674 19.537 1.00 89.69 639 ARG A C 1
ATOM 4170 O O . ARG A 1 639 ? 2.122 -7.636 20.029 1.00 89.69 639 ARG A O 1
ATOM 4177 N N . GLY A 1 640 ? 0.836 -9.473 20.189 1.00 89.06 640 GLY A N 1
ATOM 4178 C CA . GLY A 1 640 ? 0.551 -9.371 21.623 1.00 89.06 640 GLY A CA 1
ATOM 4179 C C . GLY A 1 640 ? 1.357 -10.391 22.447 1.00 89.06 640 GLY A C 1
ATOM 4180 O O . GLY A 1 640 ? 1.931 -11.319 21.883 1.00 89.06 640 GLY A O 1
ATOM 4181 N N . PRO A 1 641 ? 1.368 -10.286 23.792 1.00 87.56 641 PRO A N 1
ATOM 4182 C CA . PRO A 1 641 ? 1.899 -11.322 24.693 1.00 87.56 641 PRO A CA 1
ATOM 4183 C C . PRO A 1 641 ? 0.997 -12.570 24.801 1.00 87.56 641 PRO A C 1
ATOM 4185 O O . PRO A 1 641 ? 1.260 -13.467 25.601 1.00 87.56 641 PRO A O 1
ATOM 4188 N N . GLU A 1 642 ? -0.097 -12.617 24.039 1.00 86.56 642 GLU A N 1
ATOM 4189 C CA . GLU A 1 642 ? -0.997 -13.758 23.912 1.00 86.56 642 GLU A CA 1
ATOM 4190 C C . GLU A 1 642 ? -1.313 -13.979 22.430 1.00 86.56 642 GLU A C 1
ATOM 4192 O O . GLU A 1 642 ? -1.619 -13.017 21.725 1.00 86.56 642 GLU A O 1
ATOM 4197 N N . SER A 1 643 ? -1.293 -15.238 21.988 1.00 84.62 643 SER A N 1
ATOM 4198 C CA . SER A 1 643 ? -1.752 -15.626 20.651 1.00 84.62 643 SER A CA 1
ATOM 4199 C C . SER A 1 643 ? -3.199 -16.104 20.663 1.00 84.62 643 SER A C 1
ATOM 4201 O O . SER A 1 643 ? -3.658 -16.745 21.613 1.00 84.62 643 SER A O 1
ATOM 4203 N N . PHE A 1 644 ? -3.901 -15.820 19.569 1.00 88.31 644 PHE A N 1
ATOM 4204 C CA . PHE A 1 644 ? -5.327 -16.089 19.382 1.00 88.31 644 PHE A CA 1
ATOM 4205 C C . PHE A 1 644 ? -5.562 -17.008 18.170 1.00 88.31 644 PHE A C 1
ATOM 4207 O O . PHE A 1 644 ? -4.621 -17.478 17.529 1.00 88.31 644 PHE A O 1
ATOM 4214 N N . SER A 1 645 ? -6.824 -17.326 17.876 1.00 87.38 645 SER A N 1
ATOM 4215 C CA . SER A 1 645 ? -7.176 -18.073 16.661 1.00 87.38 645 SER A CA 1
ATOM 4216 C C . SER A 1 645 ? -6.907 -17.247 15.398 1.00 87.38 645 SER A C 1
ATOM 4218 O O . SER A 1 645 ? -7.057 -16.028 15.403 1.00 87.38 645 SER A O 1
ATOM 4220 N N . ALA A 1 646 ? -6.548 -17.934 14.310 1.00 87.88 646 ALA A N 1
ATOM 4221 C CA . ALA A 1 646 ? -6.360 -17.323 12.995 1.00 87.88 646 ALA A CA 1
ATOM 4222 C C . ALA A 1 646 ? -7.652 -16.640 12.480 1.00 87.88 646 ALA A C 1
ATOM 4224 O O . ALA A 1 646 ? -8.747 -17.030 12.907 1.00 87.88 646 ALA A O 1
ATOM 4225 N N . PRO A 1 647 ? -7.552 -15.665 11.555 1.00 90.56 647 PRO A N 1
ATOM 4226 C CA . PRO A 1 647 ? -8.686 -14.831 11.163 1.00 90.56 647 PRO A CA 1
ATOM 4227 C C . PRO A 1 647 ? -9.852 -15.617 10.539 1.00 90.56 647 PRO A C 1
ATOM 4229 O O . PRO A 1 647 ? -9.665 -16.578 9.786 1.00 90.56 647 PRO A O 1
ATOM 4232 N N . VAL A 1 648 ? -11.080 -15.175 10.815 1.00 90.75 648 VAL A N 1
ATOM 4233 C CA . VAL A 1 648 ? -12.312 -15.732 10.242 1.00 90.75 648 VAL A CA 1
ATOM 4234 C C . VAL A 1 648 ? -12.573 -15.045 8.904 1.00 90.75 648 VAL A C 1
ATOM 4236 O O . VAL A 1 648 ? -13.168 -13.971 8.847 1.00 90.75 648 VAL A O 1
ATOM 4239 N N . LEU A 1 649 ? -12.093 -15.662 7.821 1.00 87.12 649 LEU A N 1
ATOM 4240 C CA . LEU A 1 649 ? -12.161 -15.073 6.482 1.00 87.12 649 LEU A CA 1
ATOM 4241 C C . LEU A 1 649 ? -13.606 -14.724 6.063 1.00 87.12 649 LEU A C 1
ATOM 4243 O O . LEU A 1 649 ? -14.511 -15.550 6.230 1.00 87.12 649 LEU A O 1
ATOM 4247 N N . PRO A 1 650 ? -13.830 -13.531 5.482 1.00 83.44 650 PRO A N 1
ATOM 4248 C CA . PRO A 1 650 ? -15.162 -13.045 5.151 1.00 83.44 650 PRO A CA 1
ATOM 4249 C C . PRO A 1 650 ? -15.759 -13.778 3.947 1.00 83.44 650 PRO A C 1
ATOM 4251 O O . PRO A 1 650 ? -15.061 -14.211 3.025 1.00 83.44 650 PRO A O 1
ATOM 4254 N N . ALA A 1 651 ? -17.086 -13.853 3.914 1.00 82.12 651 ALA A N 1
ATOM 4255 C CA . ALA A 1 651 ? -17.824 -14.264 2.732 1.00 82.12 651 ALA A CA 1
ATOM 4256 C C . ALA A 1 651 ? -17.697 -13.221 1.605 1.00 82.12 651 ALA A C 1
ATOM 4258 O O . ALA A 1 651 ? -17.428 -12.038 1.832 1.00 82.12 651 ALA A O 1
ATOM 4259 N N . ALA A 1 652 ? -17.958 -13.651 0.367 1.00 74.62 652 ALA A N 1
ATOM 4260 C CA . ALA A 1 652 ? -18.191 -12.714 -0.728 1.00 74.62 652 ALA A CA 1
ATOM 4261 C C . ALA A 1 652 ? -19.405 -11.817 -0.392 1.00 74.62 652 ALA A C 1
ATOM 4263 O O . ALA A 1 652 ? -20.402 -12.333 0.125 1.00 74.62 652 ALA A O 1
ATOM 4264 N N . PRO A 1 653 ? -19.352 -10.500 -0.673 1.00 72.50 653 PRO A N 1
ATOM 4265 C CA . PRO A 1 653 ? -20.418 -9.581 -0.294 1.00 72.50 653 PRO A CA 1
ATOM 4266 C C . PRO A 1 653 ? -21.730 -9.959 -0.991 1.00 72.50 653 PRO A C 1
ATOM 4268 O O . PRO A 1 653 ? -21.774 -10.151 -2.209 1.00 72.50 653 PRO A O 1
ATOM 4271 N N . SER A 1 654 ? -22.815 -10.039 -0.219 1.00 67.44 654 SER A N 1
ATOM 4272 C CA . SER A 1 654 ? -24.152 -10.287 -0.778 1.00 67.44 654 SER A CA 1
ATOM 4273 C C . SER A 1 654 ? -24.564 -9.150 -1.727 1.00 67.44 654 SER A C 1
ATOM 4275 O O . SER A 1 654 ? -24.220 -7.998 -1.442 1.00 67.44 654 SER A O 1
ATOM 4277 N N . PRO A 1 655 ? -25.312 -9.420 -2.818 1.00 64.69 655 PRO A N 1
ATOM 4278 C CA . PRO A 1 655 ? -25.805 -8.377 -3.718 1.00 64.69 655 PRO A CA 1
ATOM 4279 C C . PRO A 1 655 ? -26.596 -7.292 -2.980 1.00 64.69 655 PRO A C 1
ATOM 4281 O O . PRO A 1 655 ? -27.323 -7.591 -2.035 1.00 64.69 655 PRO A O 1
ATOM 4284 N N . VAL A 1 656 ? -26.481 -6.043 -3.436 1.00 61.31 656 VAL A N 1
ATOM 4285 C CA . VAL A 1 656 ? -27.237 -4.907 -2.883 1.00 61.31 656 VAL A CA 1
ATOM 4286 C C . VAL A 1 656 ? -28.744 -5.138 -3.087 1.00 61.31 656 VAL A C 1
ATOM 4288 O O . VAL A 1 656 ? -29.156 -5.354 -4.233 1.00 61.31 656 VAL A O 1
ATOM 4291 N N . PRO A 1 657 ? -29.583 -5.069 -2.036 1.00 58.91 657 PRO A N 1
ATOM 4292 C CA . PRO A 1 657 ? -31.032 -5.047 -2.199 1.00 58.91 657 PRO A CA 1
ATOM 4293 C C . PRO A 1 657 ? -31.463 -3.805 -2.985 1.00 58.91 657 PRO A C 1
ATOM 4295 O O . PRO A 1 657 ? -31.141 -2.677 -2.624 1.00 58.91 657 PRO A O 1
ATOM 4298 N N . ALA A 1 658 ? -32.195 -4.001 -4.080 1.00 53.31 658 ALA A N 1
ATOM 4299 C CA . ALA A 1 658 ? -32.734 -2.900 -4.872 1.00 53.31 658 ALA A CA 1
ATOM 4300 C C . ALA A 1 658 ? -34.071 -2.421 -4.279 1.00 53.31 658 ALA A C 1
ATOM 4302 O O . ALA A 1 658 ? -35.133 -2.753 -4.807 1.00 53.31 658 ALA A O 1
ATOM 4303 N N . SER A 1 659 ? -34.013 -1.665 -3.179 1.00 53.88 659 SER A N 1
ATOM 4304 C CA . SER A 1 659 ? -35.162 -0.968 -2.590 1.00 53.88 659 SER A CA 1
ATOM 4305 C C . SER A 1 659 ? -35.103 0.536 -2.891 1.00 53.88 659 SER A C 1
ATOM 4307 O O . SER A 1 659 ? -34.115 1.218 -2.631 1.00 53.88 659 SER A O 1
ATOM 4309 N N . ASP A 1 660 ? -36.185 1.071 -3.455 1.00 60.09 660 ASP A N 1
ATOM 4310 C CA . ASP A 1 660 ? -36.449 2.511 -3.576 1.00 60.09 660 ASP A CA 1
ATOM 4311 C C . ASP A 1 660 ? -37.231 3.065 -2.364 1.00 60.09 660 ASP A C 1
ATOM 4313 O O . ASP A 1 660 ? -37.403 4.276 -2.226 1.00 60.09 660 ASP A O 1
ATOM 4317 N N . GLU A 1 661 ? -37.639 2.177 -1.451 1.00 63.97 661 GLU A N 1
ATOM 4318 C CA . GLU A 1 661 ? -38.511 2.415 -0.293 1.00 63.97 661 GLU A CA 1
ATOM 4319 C C . GLU A 1 661 ? -37.990 3.466 0.705 1.00 63.97 661 GLU A C 1
ATOM 4321 O O . GLU A 1 661 ? -38.788 4.173 1.320 1.00 63.97 661 GLU A O 1
ATOM 4326 N N . TYR A 1 662 ? -36.667 3.608 0.844 1.00 67.25 662 TYR A N 1
ATOM 4327 C CA . TYR A 1 662 ? -36.048 4.424 1.899 1.00 67.25 662 TYR A CA 1
ATOM 4328 C C . TYR A 1 662 ? -35.419 5.750 1.428 1.00 67.25 662 TYR A C 1
ATOM 4330 O O . TYR A 1 662 ? -34.936 6.541 2.242 1.00 67.25 662 TYR A O 1
ATOM 4338 N N . GLY A 1 663 ? -35.424 6.036 0.121 1.00 84.88 663 GLY A N 1
ATOM 4339 C CA . GLY A 1 663 ? -34.811 7.250 -0.430 1.00 84.88 663 GLY A CA 1
ATOM 4340 C C . GLY A 1 663 ? -33.293 7.353 -0.190 1.00 84.88 663 GLY A C 1
ATOM 4341 O O . GLY A 1 663 ? -32.623 6.377 0.133 1.00 84.88 663 GLY A O 1
ATOM 4342 N N . LEU A 1 664 ? -32.728 8.558 -0.344 1.00 89.25 664 LEU A N 1
ATOM 4343 C CA . LEU A 1 664 ? -31.271 8.806 -0.340 1.00 89.25 664 LEU A CA 1
ATOM 4344 C C . LEU A 1 664 ? -30.538 8.525 0.996 1.00 89.25 664 LEU A C 1
ATOM 4346 O O . LEU A 1 664 ? -29.316 8.649 1.042 1.00 89.25 664 LEU A O 1
ATOM 4350 N N . GLY A 1 665 ? -31.250 8.171 2.071 1.00 89.25 665 GLY A N 1
ATOM 4351 C CA . GLY A 1 665 ? -30.654 7.781 3.356 1.00 89.25 665 GLY A CA 1
ATOM 4352 C C . GLY A 1 665 ? -30.502 6.270 3.563 1.00 89.25 665 GLY A C 1
ATOM 4353 O O . GLY A 1 665 ? -29.760 5.849 4.450 1.00 89.25 665 GLY A O 1
ATOM 4354 N N . GLY A 1 666 ? -31.192 5.444 2.768 1.00 91.19 666 GLY A N 1
ATOM 4355 C CA . GLY A 1 666 ? -31.362 4.028 3.101 1.00 91.19 666 GLY A CA 1
ATOM 4356 C C . GLY A 1 666 ? -32.045 3.858 4.469 1.00 91.19 666 GLY A C 1
ATOM 4357 O O . GLY A 1 666 ? -32.830 4.707 4.893 1.00 91.19 666 GLY A O 1
ATOM 4358 N N . ARG A 1 667 ? -31.700 2.800 5.208 1.00 91.38 667 ARG A N 1
ATOM 4359 C CA . ARG A 1 667 ? -32.200 2.526 6.570 1.00 91.38 667 ARG A CA 1
ATOM 4360 C C . ARG A 1 667 ? -31.867 3.627 7.601 1.00 91.38 667 ARG A C 1
ATOM 4362 O O . ARG A 1 667 ? -32.334 3.541 8.734 1.00 91.38 667 ARG A O 1
ATOM 4369 N N . LEU A 1 668 ? -31.067 4.645 7.254 1.00 92.06 668 LEU A N 1
ATOM 4370 C CA . LEU A 1 668 ? -30.774 5.804 8.104 1.00 92.06 668 LEU A CA 1
ATOM 4371 C C . LEU A 1 668 ? -31.408 7.085 7.527 1.00 92.06 668 LEU A C 1
ATOM 4373 O O . LEU A 1 668 ? -30.858 7.663 6.586 1.00 92.06 668 LEU A O 1
ATOM 4377 N N . PRO A 1 669 ? -32.532 7.575 8.085 1.00 91.88 669 PRO A N 1
ATOM 4378 C CA . PRO A 1 669 ? -33.186 8.793 7.613 1.00 91.88 669 PRO A CA 1
ATOM 4379 C C . PRO A 1 669 ? -32.227 9.984 7.479 1.00 91.88 669 PRO A C 1
ATOM 4381 O O . PRO A 1 669 ? -31.334 10.187 8.303 1.00 91.88 669 PRO A O 1
ATOM 4384 N N . LEU A 1 670 ? -32.418 10.807 6.445 1.00 94.00 670 LEU A N 1
ATOM 4385 C CA . LEU A 1 670 ? -31.653 12.049 6.320 1.00 94.00 670 LEU A CA 1
ATOM 4386 C C . LEU A 1 670 ? -32.072 13.027 7.420 1.00 94.00 670 LEU A C 1
ATOM 4388 O O . LEU A 1 670 ? -33.261 13.336 7.530 1.00 94.00 670 LEU A O 1
ATOM 4392 N N . ILE A 1 671 ? -31.109 13.537 8.193 1.00 94.81 671 ILE A N 1
ATOM 4393 C CA . ILE A 1 671 ? -31.378 14.523 9.246 1.00 94.81 671 ILE A CA 1
ATOM 4394 C C . ILE A 1 671 ? -32.021 15.775 8.638 1.00 94.81 671 ILE A C 1
ATOM 4396 O O . ILE A 1 671 ? -31.412 16.488 7.838 1.00 94.81 671 ILE A O 1
ATOM 4400 N N . ASP A 1 672 ? -33.257 16.047 9.053 1.00 92.81 672 ASP A N 1
ATOM 4401 C CA . ASP A 1 672 ? -33.964 17.289 8.764 1.00 92.81 672 ASP A CA 1
ATOM 4402 C C . ASP A 1 672 ? -33.267 18.470 9.457 1.00 92.81 672 ASP A C 1
ATOM 4404 O O . ASP A 1 672 ? -33.101 18.491 10.677 1.00 92.81 672 ASP A O 1
ATOM 4408 N N . LEU A 1 673 ? -32.860 19.464 8.669 1.00 91.50 673 LEU A N 1
ATOM 4409 C CA . LEU A 1 673 ? -32.131 20.631 9.158 1.00 91.50 673 LEU A CA 1
ATOM 4410 C C . LEU A 1 673 ? -33.043 21.716 9.753 1.00 91.50 673 LEU A C 1
ATOM 4412 O O . LEU A 1 673 ? -32.535 22.565 10.481 1.00 91.50 673 LEU A O 1
ATOM 4416 N N . ASP A 1 674 ? -34.361 21.671 9.533 1.00 92.31 674 ASP A N 1
ATOM 4417 C CA . ASP A 1 674 ? -35.303 22.572 10.214 1.00 92.31 674 ASP A CA 1
ATOM 4418 C C . ASP A 1 674 ? -35.580 22.125 11.667 1.00 92.31 674 ASP A C 1
ATOM 4420 O O . ASP A 1 674 ? -35.999 22.936 12.500 1.00 92.31 674 ASP A O 1
ATOM 4424 N N . THR A 1 675 ? -35.311 20.854 12.005 1.00 94.94 675 THR A N 1
ATOM 4425 C CA . THR A 1 675 ? -35.471 20.291 13.364 1.00 94.94 675 THR A CA 1
ATOM 4426 C C . THR A 1 675 ? -34.171 19.805 14.024 1.00 94.94 675 THR A C 1
ATOM 4428 O O . THR A 1 675 ? -34.188 19.426 15.199 1.00 94.94 675 THR A O 1
ATOM 4431 N N . ALA A 1 676 ? -33.038 19.863 13.318 1.00 95.81 676 ALA A N 1
ATOM 4432 C CA . ALA A 1 676 ? -31.720 19.475 13.818 1.00 95.81 676 ALA A CA 1
ATOM 4433 C C . ALA A 1 676 ? -31.273 20.253 15.075 1.00 95.81 676 ALA A C 1
ATOM 4435 O O . ALA A 1 676 ? -31.569 21.434 15.272 1.00 95.81 676 ALA A O 1
ATOM 4436 N N . THR A 1 677 ? -30.484 19.594 15.926 1.00 97.38 677 THR A N 1
ATOM 4437 C CA . THR A 1 677 ? -29.862 20.234 17.098 1.00 97.38 677 THR A CA 1
ATOM 4438 C C . THR A 1 677 ? -28.760 21.229 16.690 1.00 97.38 677 THR A C 1
ATOM 4440 O O . THR A 1 677 ? -28.154 21.070 15.630 1.00 97.38 677 THR A O 1
ATOM 4443 N N . PRO A 1 678 ? -28.400 22.217 17.538 1.00 98.06 678 PRO A N 1
ATOM 4444 C CA . PRO A 1 678 ? -27.325 23.165 17.226 1.00 98.06 678 PRO A CA 1
ATOM 4445 C C . PRO A 1 678 ? -25.989 22.497 16.864 1.00 98.06 678 PRO A C 1
ATOM 4447 O O . PRO A 1 678 ? -25.357 22.896 15.896 1.00 98.06 678 PRO A O 1
ATOM 4450 N N . ALA A 1 679 ? -25.602 21.420 17.558 1.00 97.19 679 ALA A N 1
ATOM 4451 C CA . ALA A 1 679 ? -24.374 20.680 17.251 1.00 97.19 679 ALA A CA 1
ATOM 4452 C C . ALA A 1 679 ? -24.424 19.968 15.883 1.00 97.19 679 ALA A C 1
ATOM 4454 O O . ALA A 1 679 ? -23.402 19.855 15.208 1.00 97.19 679 ALA A O 1
ATOM 4455 N N . GLN A 1 680 ? -25.607 19.512 15.457 1.00 98.00 680 GLN A N 1
ATOM 4456 C CA . GLN A 1 680 ? -25.818 18.962 14.115 1.00 98.00 680 GLN A CA 1
ATOM 4457 C C . GLN A 1 680 ? -25.769 20.055 13.049 1.00 98.00 680 GLN A C 1
ATOM 4459 O O . GLN A 1 680 ? -25.167 19.842 12.003 1.00 98.00 680 GLN A O 1
ATOM 4464 N N . LEU A 1 681 ? -26.347 21.230 13.315 1.00 98.06 681 LEU A N 1
ATOM 4465 C CA . LEU A 1 681 ? -26.294 22.378 12.407 1.00 98.06 681 LEU A CA 1
ATOM 4466 C C . LEU A 1 681 ? -24.864 22.908 12.235 1.00 98.06 681 LEU A C 1
ATOM 4468 O O . LEU A 1 681 ? -24.437 23.130 11.103 1.00 98.06 681 LEU A O 1
ATOM 4472 N N . ASP A 1 682 ? -24.106 23.037 13.326 1.00 98.12 682 ASP A N 1
ATOM 4473 C CA . ASP A 1 682 ? -22.704 23.466 13.306 1.00 98.12 682 ASP A CA 1
ATOM 4474 C C . ASP A 1 682 ? -21.822 22.484 12.513 1.00 98.12 682 ASP A C 1
ATOM 4476 O O . ASP A 1 682 ? -20.997 22.904 11.697 1.00 98.12 682 ASP A O 1
ATOM 4480 N N . LEU A 1 683 ? -22.009 21.170 12.703 1.00 98.12 683 LEU A N 1
ATOM 4481 C CA . LEU A 1 683 ? -21.289 20.152 11.933 1.00 98.12 683 LEU A CA 1
ATOM 4482 C C . LEU A 1 683 ? -21.741 20.118 10.464 1.00 98.12 683 LEU A C 1
ATOM 4484 O O . LEU A 1 683 ? -20.901 20.104 9.566 1.00 98.12 683 LEU A O 1
ATOM 4488 N N . ALA A 1 684 ? -23.046 20.180 10.190 1.00 98.25 684 ALA A N 1
ATOM 4489 C CA . ALA A 1 684 ? -23.572 20.207 8.827 1.00 98.25 684 ALA A CA 1
ATOM 4490 C C . ALA A 1 684 ? -23.116 21.453 8.049 1.00 98.25 684 ALA A C 1
ATOM 4492 O O . ALA A 1 684 ? -22.897 21.368 6.841 1.00 98.25 684 ALA 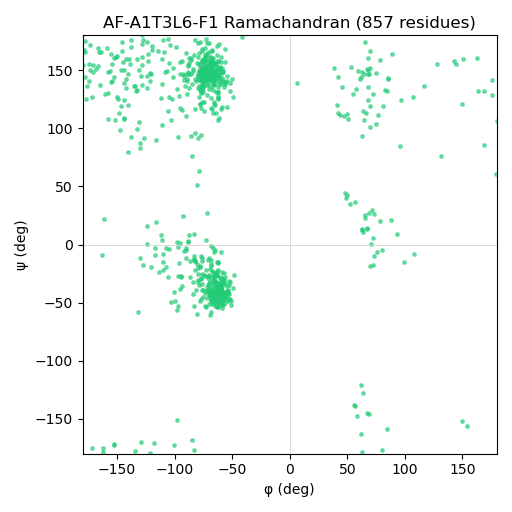A O 1
ATOM 4493 N N . ALA A 1 685 ? -22.937 22.597 8.716 1.00 97.88 685 ALA A N 1
ATOM 4494 C CA . ALA A 1 685 ? -22.371 23.800 8.113 1.00 97.88 685 ALA A CA 1
ATOM 4495 C C . ALA A 1 685 ? -20.896 23.604 7.719 1.00 97.88 685 ALA A C 1
ATOM 4497 O O . ALA A 1 685 ? -20.527 23.922 6.587 1.00 97.88 685 ALA A O 1
ATOM 4498 N N . LYS A 1 686 ? -20.073 23.023 8.607 1.00 97.62 686 LYS A N 1
ATOM 4499 C CA . LYS A 1 686 ? -18.667 22.682 8.313 1.00 97.62 686 LYS A CA 1
ATOM 4500 C C . LYS A 1 686 ? -18.546 21.693 7.158 1.00 97.62 686 LYS A C 1
ATOM 4502 O O . LYS A 1 686 ? -17.809 21.955 6.213 1.00 97.62 686 LYS A O 1
ATOM 4507 N N . ILE A 1 687 ? -19.302 20.592 7.201 1.00 98.12 687 ILE A N 1
ATOM 4508 C CA . ILE A 1 687 ? -19.266 19.572 6.148 1.00 98.12 687 ILE A CA 1
ATOM 4509 C C . ILE A 1 687 ? -19.691 20.187 4.809 1.00 98.12 687 ILE A C 1
ATOM 4511 O O . ILE A 1 687 ? -18.988 20.015 3.817 1.00 98.12 687 ILE A O 1
ATOM 4515 N N . LYS A 1 688 ? -20.780 20.971 4.764 1.00 97.56 688 LYS A N 1
ATOM 4516 C CA . LYS A 1 688 ? -21.239 21.611 3.517 1.00 97.56 688 LYS A CA 1
ATOM 4517 C C . LYS A 1 688 ? -20.262 22.640 2.946 1.00 97.56 688 LYS A C 1
ATOM 4519 O O . LYS A 1 688 ? -20.254 22.810 1.729 1.00 97.56 688 LYS A O 1
ATOM 4524 N N . ALA A 1 689 ? -19.418 23.268 3.767 1.00 97.19 689 ALA A N 1
ATOM 4525 C CA . ALA A 1 689 ? -18.380 24.182 3.285 1.00 97.19 689 ALA A CA 1
ATOM 4526 C C . ALA A 1 689 ? -17.334 23.490 2.386 1.00 97.19 689 ALA A C 1
ATOM 4528 O O . ALA A 1 689 ? -16.783 24.144 1.505 1.00 97.19 689 ALA A O 1
ATOM 4529 N N . LEU A 1 690 ? -17.107 22.180 2.560 1.00 95.75 690 LEU A N 1
ATOM 4530 C CA . LEU A 1 690 ? -16.253 21.365 1.684 1.00 95.75 690 LEU A CA 1
ATOM 4531 C C . LEU A 1 690 ? -17.073 20.529 0.686 1.00 95.75 690 LEU A C 1
ATOM 4533 O O . LEU A 1 690 ? -16.734 20.461 -0.492 1.00 95.75 690 LEU A O 1
ATOM 4537 N N . ALA A 1 691 ? -18.189 19.939 1.121 1.00 95.81 691 ALA A N 1
ATOM 4538 C CA . ALA A 1 691 ? -19.000 19.047 0.295 1.00 95.81 691 ALA A CA 1
ATOM 4539 C C . ALA A 1 691 ? -19.661 19.753 -0.902 1.00 95.81 691 ALA A C 1
ATOM 4541 O O . ALA A 1 691 ? -19.708 19.171 -1.982 1.00 95.81 691 ALA A O 1
ATOM 4542 N N . VAL A 1 692 ? -20.131 21.002 -0.760 1.00 96.75 692 VAL A N 1
ATOM 4543 C CA . VAL A 1 692 ? -20.782 21.721 -1.874 1.00 96.75 692 VAL A CA 1
ATOM 4544 C C . VAL A 1 692 ? -19.784 22.073 -2.995 1.00 96.75 692 VAL A C 1
ATOM 4546 O O . VAL A 1 692 ? -20.088 21.758 -4.148 1.00 96.75 692 VAL A O 1
ATOM 4549 N N . PRO A 1 693 ? -18.587 22.641 -2.723 1.00 96.62 693 PRO A N 1
ATOM 4550 C CA . PRO A 1 693 ? -17.544 22.782 -3.743 1.00 96.62 693 PRO A CA 1
ATOM 4551 C C . PRO A 1 693 ? -17.120 21.449 -4.370 1.00 96.62 693 PRO A C 1
ATOM 4553 O O . PRO A 1 693 ? -17.023 21.360 -5.593 1.00 96.62 693 PRO A O 1
ATOM 4556 N N . THR A 1 694 ? -16.933 20.392 -3.570 1.00 94.06 694 THR A N 1
ATOM 4557 C CA . THR A 1 694 ? -16.549 19.066 -4.084 1.00 94.06 694 THR A CA 1
ATOM 4558 C C . THR A 1 694 ? -17.614 18.483 -5.013 1.00 94.06 694 THR A C 1
ATOM 4560 O O . THR A 1 694 ? -17.275 18.008 -6.095 1.00 94.06 694 THR A O 1
ATOM 4563 N N . GLN A 1 695 ? -18.899 18.576 -4.664 1.00 95.50 695 GLN A N 1
ATOM 4564 C CA . GLN A 1 695 ? -20.023 18.152 -5.510 1.00 95.50 695 GLN A CA 1
ATOM 4565 C C . GLN A 1 695 ? -20.071 18.923 -6.836 1.00 95.50 695 GLN A C 1
ATOM 4567 O O . GLN A 1 695 ? -20.282 18.324 -7.888 1.00 95.50 695 GLN A O 1
ATOM 4572 N N . GLN A 1 696 ? -19.793 20.230 -6.817 1.00 94.44 696 GLN A N 1
ATOM 4573 C CA . GLN A 1 696 ? -19.713 21.051 -8.031 1.00 94.44 696 GLN A CA 1
ATOM 4574 C C . GLN A 1 696 ? -18.502 20.703 -8.913 1.00 94.44 696 GLN A C 1
ATOM 4576 O O . GLN A 1 696 ? -18.626 20.707 -10.136 1.00 94.44 696 GLN A O 1
ATOM 4581 N N . ALA A 1 697 ? -17.350 20.387 -8.315 1.00 93.62 697 ALA A N 1
ATOM 4582 C CA . ALA A 1 697 ? -16.118 20.062 -9.038 1.00 93.62 697 ALA A CA 1
ATOM 4583 C C . ALA A 1 697 ? -16.077 18.620 -9.583 1.00 93.62 697 ALA A C 1
ATOM 4585 O O . ALA A 1 697 ? -15.478 18.375 -10.627 1.00 93.62 697 ALA A O 1
ATOM 4586 N N . THR A 1 698 ? -16.701 17.665 -8.885 1.00 94.31 698 THR A N 1
ATOM 4587 C CA . THR A 1 698 ? -16.629 16.223 -9.201 1.00 94.31 698 THR A CA 1
ATOM 4588 C C . THR A 1 698 ? -17.915 15.644 -9.793 1.00 94.31 698 THR A C 1
ATOM 4590 O O . THR A 1 698 ? -17.900 14.557 -10.371 1.00 94.31 698 THR A O 1
ATOM 4593 N N . GLY A 1 699 ? -19.051 16.325 -9.616 1.00 92.38 699 GLY A N 1
ATOM 4594 C CA . GLY A 1 699 ? -20.373 15.788 -9.930 1.00 92.38 699 GLY A CA 1
ATOM 4595 C C . GLY A 1 699 ? -20.812 14.627 -9.027 1.00 92.38 699 GLY A C 1
ATOM 4596 O O . GLY A 1 699 ? -21.742 13.909 -9.396 1.00 92.38 699 GLY A O 1
ATOM 4597 N N . ILE A 1 700 ? -20.146 14.376 -7.894 1.00 94.38 700 ILE A N 1
ATOM 4598 C CA . ILE A 1 700 ? -20.612 13.445 -6.852 1.00 94.38 700 ILE A CA 1
ATOM 4599 C C . ILE A 1 700 ? -21.699 14.158 -6.051 1.00 94.38 700 ILE A C 1
ATOM 4601 O O . ILE A 1 700 ? -21.428 15.197 -5.457 1.00 94.38 700 ILE A O 1
ATOM 4605 N N . GLU A 1 701 ? -22.914 13.615 -5.998 1.00 93.94 701 GLU A N 1
ATOM 4606 C CA . GLU A 1 701 ? -23.939 14.173 -5.113 1.00 93.94 701 GLU A CA 1
ATOM 4607 C C . GLU A 1 701 ? -23.528 13.906 -3.653 1.00 93.94 701 GLU A C 1
ATOM 4609 O O . GLU A 1 701 ? -23.405 12.750 -3.259 1.00 93.94 701 GLU A O 1
ATOM 4614 N N . LEU A 1 702 ? -23.294 14.961 -2.863 1.00 94.62 702 LEU A N 1
ATOM 4615 C CA . LEU A 1 702 ? -22.926 14.895 -1.433 1.00 94.62 702 LEU A CA 1
ATOM 4616 C C . LEU A 1 702 ? -23.945 15.621 -0.535 1.00 94.62 702 LEU A C 1
ATOM 4618 O O . LEU A 1 702 ? -24.024 15.383 0.674 1.00 94.62 702 LEU A O 1
ATOM 4622 N N . VAL A 1 703 ? -24.739 16.500 -1.145 1.00 94.94 703 VAL A N 1
ATOM 4623 C CA . VAL A 1 703 ? -25.807 17.296 -0.548 1.00 94.94 703 VAL A CA 1
ATOM 4624 C C . VAL A 1 703 ? -27.038 17.195 -1.456 1.00 94.94 703 VAL A C 1
ATOM 4626 O O . VAL A 1 703 ? -26.925 17.350 -2.672 1.00 94.94 703 VAL A O 1
ATOM 4629 N N . SER A 1 704 ? -28.213 16.928 -0.886 1.00 91.75 704 SER A N 1
ATOM 4630 C CA . SER A 1 704 ? -29.484 16.852 -1.621 1.00 91.75 704 SER A CA 1
ATOM 4631 C C . SER A 1 704 ? -29.972 18.239 -2.092 1.00 91.75 704 SER A C 1
ATOM 4633 O O . SER A 1 704 ? -29.498 19.261 -1.584 1.00 91.75 704 SER A O 1
ATOM 4635 N N . PRO A 1 705 ? -30.946 18.325 -3.026 1.00 88.38 705 PRO A N 1
ATOM 4636 C CA . PRO A 1 705 ? -31.440 19.607 -3.554 1.00 88.38 705 PRO A CA 1
ATOM 4637 C C . PRO A 1 705 ? -32.027 20.570 -2.508 1.00 88.38 705 PRO A C 1
ATOM 4639 O O . PRO A 1 705 ? -32.046 21.780 -2.726 1.00 88.38 705 PRO A O 1
ATOM 4642 N N . ASP A 1 706 ? -32.494 20.045 -1.375 1.00 87.88 706 ASP A N 1
ATOM 4643 C CA . ASP A 1 706 ? -33.004 20.791 -0.219 1.00 87.88 706 ASP A CA 1
ATOM 4644 C C . ASP A 1 706 ? -31.946 21.036 0.879 1.00 87.88 706 ASP A C 1
ATOM 4646 O O . ASP A 1 706 ? -32.226 21.669 1.895 1.00 87.88 706 ASP A O 1
ATOM 4650 N N . GLY A 1 707 ? -30.702 20.595 0.669 1.00 91.50 707 GLY A N 1
ATOM 4651 C CA . GLY A 1 707 ? -29.560 20.956 1.506 1.00 91.50 707 GLY A CA 1
ATOM 4652 C C . GLY A 1 707 ? -29.232 19.997 2.656 1.00 91.50 707 GLY A C 1
ATOM 4653 O O . GLY A 1 707 ? -28.382 20.357 3.482 1.00 91.50 707 GLY A O 1
ATOM 4654 N N . ARG A 1 708 ? -29.859 18.814 2.737 1.00 94.69 708 ARG A N 1
ATOM 4655 C CA . ARG A 1 708 ? -29.472 17.734 3.668 1.00 94.69 708 ARG A CA 1
ATOM 4656 C C . ARG A 1 708 ? -28.193 17.039 3.178 1.00 94.69 708 ARG A C 1
ATOM 4658 O O . ARG A 1 708 ? -27.885 17.051 1.990 1.00 94.69 708 ARG A O 1
ATOM 4665 N N . LEU A 1 709 ? -27.418 16.463 4.095 1.00 96.06 709 LEU A N 1
ATOM 4666 C CA . LEU A 1 709 ? -26.235 15.659 3.752 1.00 96.06 709 LEU A CA 1
ATOM 4667 C C . LEU A 1 709 ? -26.658 14.250 3.322 1.00 96.06 709 LEU A C 1
ATOM 4669 O O . LEU A 1 709 ? -27.620 13.721 3.872 1.00 96.06 709 LEU A O 1
ATOM 4673 N N . ILE A 1 710 ? -25.929 13.639 2.386 1.00 92.88 710 ILE A N 1
ATOM 4674 C CA . ILE A 1 710 ? -26.159 12.256 1.926 1.00 92.88 710 ILE A CA 1
ATOM 4675 C C . ILE A 1 710 ? -24.867 11.423 1.969 1.00 92.88 710 ILE A C 1
ATOM 4677 O O . ILE A 1 710 ? -23.791 11.936 2.286 1.00 92.88 710 ILE A O 1
ATOM 4681 N N . GLY A 1 711 ? -24.970 10.115 1.718 1.00 92.25 711 GLY A N 1
ATOM 4682 C CA . GLY A 1 711 ? -23.830 9.206 1.859 1.00 92.25 711 GLY A CA 1
ATOM 4683 C C . GLY A 1 711 ? -23.386 9.048 3.320 1.00 92.25 711 GLY A C 1
ATOM 4684 O O . GLY A 1 711 ? -24.226 9.116 4.224 1.00 92.25 711 GLY A O 1
ATOM 4685 N N . PRO A 1 712 ? -22.074 8.898 3.596 1.00 93.31 712 PRO A N 1
ATOM 4686 C CA . PRO A 1 712 ? -21.586 8.739 4.968 1.00 93.31 712 PRO A CA 1
ATOM 4687 C C . PRO A 1 712 ? -21.774 10.023 5.797 1.00 93.31 712 PRO A C 1
ATOM 4689 O O . PRO A 1 712 ? -21.887 9.975 7.022 1.00 93.31 712 PRO A O 1
ATOM 4692 N N . LEU A 1 713 ? -21.885 11.177 5.126 1.00 96.25 713 LEU A N 1
ATOM 4693 C CA . LEU A 1 713 ? -21.986 12.501 5.740 1.00 96.25 713 LEU A CA 1
ATOM 4694 C C . LEU A 1 713 ? -23.272 12.685 6.566 1.00 96.25 713 LEU A C 1
ATOM 4696 O O . LEU A 1 713 ? -23.269 13.462 7.520 1.00 96.25 713 LEU A O 1
ATOM 4700 N N . ASN A 1 714 ? -24.352 11.957 6.250 1.00 96.69 714 ASN A N 1
ATOM 4701 C CA . ASN A 1 714 ? -25.561 11.931 7.082 1.00 96.69 714 ASN A CA 1
ATOM 4702 C C . ASN A 1 714 ? -25.306 11.227 8.429 1.00 96.69 714 ASN A C 1
ATOM 4704 O O . ASN A 1 714 ? -25.696 11.731 9.481 1.00 96.69 714 ASN A O 1
ATOM 4708 N N . GLY A 1 715 ? -24.587 10.098 8.414 1.00 96.31 715 GLY A N 1
ATOM 4709 C CA . GLY A 1 715 ? -24.254 9.333 9.621 1.00 96.31 715 GLY A CA 1
ATOM 4710 C C . GLY A 1 715 ? -23.438 10.140 10.632 1.00 96.31 715 GLY A C 1
ATOM 4711 O O . GLY A 1 715 ? -23.673 10.048 11.837 1.00 96.31 715 GLY A O 1
ATOM 4712 N N . TYR A 1 716 ? -22.557 11.024 10.160 1.00 97.56 716 TYR A N 1
ATOM 4713 C CA . TYR A 1 716 ? -21.776 11.918 11.022 1.00 97.56 716 TYR A CA 1
ATOM 4714 C C . TYR A 1 716 ? -22.641 12.896 11.842 1.00 97.56 716 TYR A C 1
ATOM 4716 O O . TYR A 1 716 ? -22.210 13.350 12.902 1.00 97.56 716 TYR A O 1
ATOM 4724 N N . LEU A 1 717 ? -23.879 13.185 11.421 1.00 97.88 717 LEU A N 1
ATOM 4725 C CA . LEU A 1 717 ? -24.809 14.023 12.185 1.00 97.88 717 LEU A CA 1
ATOM 4726 C C . LEU A 1 717 ? -25.523 13.269 13.322 1.00 97.88 717 LEU A C 1
ATOM 4728 O O . LEU A 1 717 ? -26.058 13.910 14.224 1.00 97.88 717 LEU A O 1
ATOM 4732 N N . TYR A 1 718 ? -25.542 11.935 13.336 1.00 97.50 718 TYR A N 1
ATOM 4733 C CA . TYR A 1 718 ? -26.232 11.177 14.393 1.00 97.50 718 TYR A CA 1
ATOM 4734 C C . TYR A 1 718 ? -25.485 11.176 15.734 1.00 97.50 718 TYR A C 1
ATOM 4736 O O . TYR A 1 718 ? -26.124 11.103 16.785 1.00 97.50 718 TYR A O 1
ATOM 4744 N N . ASN A 1 719 ? -24.158 11.335 15.702 1.00 97.62 719 ASN A N 1
ATOM 4745 C CA . ASN A 1 719 ? -23.341 11.712 16.855 1.00 97.62 719 ASN A CA 1
ATOM 4746 C C . ASN A 1 719 ? -22.294 12.759 16.420 1.00 97.62 719 ASN A C 1
ATOM 4748 O O . ASN A 1 719 ? -21.204 12.380 15.985 1.00 97.62 719 ASN A O 1
ATOM 4752 N N . PRO A 1 720 ? -22.585 14.071 16.545 1.00 97.69 720 PRO A N 1
ATOM 4753 C CA . PRO A 1 720 ? -21.708 15.125 16.032 1.00 97.69 720 PRO A CA 1
ATOM 4754 C C . PRO A 1 720 ? -20.308 15.192 16.654 1.00 97.69 720 PRO A C 1
ATOM 4756 O O . PRO A 1 720 ? -19.441 15.852 16.092 1.00 97.69 720 PRO A O 1
ATOM 4759 N N . VAL A 1 721 ? -20.058 14.542 17.797 1.00 98.00 721 VAL A N 1
ATOM 4760 C CA . VAL A 1 721 ? -18.716 14.501 18.403 1.00 98.00 721 VAL A CA 1
ATOM 4761 C C . VAL A 1 721 ? -17.837 13.485 17.671 1.00 98.00 721 VAL A C 1
ATOM 4763 O O . VAL A 1 721 ? -16.733 13.824 17.250 1.00 98.00 721 VAL A O 1
ATOM 4766 N N . ILE A 1 722 ? -18.349 12.269 17.461 1.00 98.38 722 ILE A N 1
ATOM 4767 C CA . ILE A 1 722 ? -17.646 11.200 16.734 1.00 98.38 722 ILE A CA 1
ATOM 4768 C C . ILE A 1 722 ? -17.588 11.528 15.235 1.00 98.38 722 ILE A C 1
ATOM 4770 O O . ILE A 1 722 ? -16.524 11.464 14.622 1.00 98.38 722 ILE A O 1
ATOM 4774 N N . GLY A 1 723 ? -18.711 11.960 14.653 1.00 97.88 723 GLY A N 1
ATOM 4775 C CA . GLY A 1 723 ? -18.813 12.314 13.236 1.00 97.88 723 GLY A CA 1
ATOM 4776 C C . GLY A 1 723 ? -17.913 13.479 12.823 1.00 97.88 723 GLY A C 1
ATOM 4777 O O . GLY A 1 723 ? -17.336 13.449 11.740 1.00 97.88 723 GLY A O 1
ATOM 4778 N N . GLN A 1 724 ? -17.713 14.470 13.700 1.00 98.12 724 GLN A N 1
ATOM 4779 C CA . GLN A 1 724 ? -16.724 15.525 13.472 1.00 98.12 724 GLN A CA 1
ATOM 4780 C C . GLN A 1 724 ? -15.301 14.956 13.392 1.00 98.12 724 GLN A C 1
ATOM 4782 O O . GLN A 1 724 ? -14.554 15.359 12.506 1.00 98.12 724 GLN A O 1
ATOM 4787 N N . ALA A 1 725 ? -14.910 14.044 14.287 1.00 98.25 725 ALA A N 1
ATOM 4788 C CA . ALA A 1 725 ? -13.560 13.481 14.273 1.00 98.25 725 ALA A CA 1
ATOM 4789 C C . ALA A 1 725 ? -13.324 12.579 13.047 1.00 98.25 725 ALA A C 1
ATOM 4791 O O . ALA A 1 725 ? -12.286 12.697 12.401 1.00 98.25 725 ALA A O 1
ATOM 4792 N N . LEU A 1 726 ? -14.310 11.754 12.669 1.00 97.88 726 LEU A N 1
ATOM 4793 C CA . LEU A 1 726 ? -14.267 10.949 11.439 1.00 97.88 726 LEU A CA 1
ATOM 4794 C C . LEU A 1 726 ? -14.143 11.826 10.180 1.00 97.88 726 LEU A C 1
ATOM 4796 O O . LEU A 1 726 ? -13.383 11.500 9.270 1.00 97.88 726 LEU A O 1
ATOM 4800 N N . PHE A 1 727 ? -14.831 12.972 10.146 1.00 97.12 727 PHE A N 1
ATOM 4801 C CA . PHE A 1 727 ? -14.706 13.937 9.054 1.00 97.12 727 PHE A CA 1
ATOM 4802 C C . PHE A 1 727 ? -13.297 14.555 8.966 1.00 97.12 727 PHE A C 1
ATOM 4804 O O . PHE A 1 727 ? -12.740 14.641 7.872 1.00 97.12 727 PHE A O 1
ATOM 4811 N N . GLU A 1 728 ? -12.672 14.911 10.098 1.00 97.12 728 GLU A N 1
ATOM 4812 C CA . GLU A 1 728 ? -11.297 15.440 10.082 1.00 97.12 728 GLU A CA 1
ATOM 4813 C C . GLU A 1 728 ? -10.238 14.382 9.718 1.00 97.12 728 GLU A C 1
ATOM 4815 O O . GLU A 1 728 ? -9.208 14.744 9.153 1.00 97.12 728 GLU A O 1
ATOM 4820 N N . VAL A 1 729 ? -10.478 13.083 9.956 1.00 97.25 729 VAL A N 1
ATOM 4821 C CA . VAL A 1 729 ? -9.606 12.010 9.427 1.00 97.25 729 VAL A CA 1
ATOM 4822 C C . VAL A 1 729 ? -9.595 12.024 7.897 1.00 97.25 729 VAL A C 1
ATOM 4824 O O . VAL A 1 729 ? -8.522 11.961 7.304 1.00 97.25 729 VAL A O 1
ATOM 4827 N N . GLY A 1 730 ? -10.755 12.192 7.253 1.00 92.56 730 GLY A N 1
ATOM 4828 C CA . GLY A 1 730 ? -10.837 12.362 5.797 1.00 92.56 730 GLY A CA 1
ATOM 4829 C C . GLY A 1 730 ? -10.035 13.573 5.303 1.00 92.56 730 GLY A C 1
ATOM 4830 O O . GLY A 1 730 ? -9.249 13.454 4.362 1.00 92.56 730 GLY A O 1
ATOM 4831 N N . ASN A 1 731 ? -10.162 14.713 5.990 1.00 93.62 731 ASN A N 1
ATOM 4832 C CA . ASN A 1 731 ? -9.415 15.936 5.674 1.00 93.62 731 ASN A CA 1
ATOM 4833 C C . ASN A 1 731 ? -7.893 15.767 5.869 1.00 93.62 731 ASN A C 1
ATOM 4835 O O . ASN A 1 731 ? -7.107 16.329 5.105 1.00 93.62 731 ASN A O 1
ATOM 4839 N N . ALA A 1 732 ? -7.456 14.968 6.849 1.00 97.12 732 ALA A N 1
ATOM 4840 C CA . ALA A 1 732 ? -6.039 14.753 7.150 1.00 97.12 732 ALA A CA 1
ATOM 4841 C C . ALA A 1 732 ? -5.255 14.085 6.001 1.00 97.12 732 ALA A C 1
ATOM 4843 O O . ALA A 1 732 ? -4.055 14.320 5.871 1.00 97.12 732 ALA A O 1
ATOM 4844 N N . PHE A 1 733 ? -5.904 13.336 5.098 1.00 97.00 733 PHE A N 1
ATOM 4845 C CA . PHE A 1 733 ? -5.244 12.769 3.907 1.00 97.00 733 PHE A CA 1
ATOM 4846 C C . PHE A 1 733 ? -4.814 13.816 2.857 1.00 97.00 733 PHE A C 1
ATOM 4848 O O . PHE A 1 733 ? -4.165 13.463 1.861 1.00 97.00 733 PHE A O 1
ATOM 4855 N N . ALA A 1 734 ? -5.088 15.105 3.092 1.00 94.75 734 ALA A N 1
ATOM 4856 C CA . ALA A 1 734 ? -4.409 16.210 2.417 1.00 94.75 734 ALA A CA 1
ATOM 4857 C C . ALA A 1 734 ? -2.895 16.234 2.715 1.00 94.75 734 ALA A C 1
ATOM 4859 O O . ALA A 1 734 ? -2.114 16.506 1.809 1.00 94.75 734 ALA A O 1
ATOM 4860 N N . SER A 1 735 ? -2.463 15.867 3.931 1.00 95.69 735 SER A N 1
ATOM 4861 C CA . SER A 1 735 ? -1.042 15.751 4.305 1.00 95.69 735 SER A CA 1
ATOM 4862 C C . SER A 1 735 ? -0.481 14.334 4.119 1.00 95.69 735 SER A C 1
ATOM 4864 O O . SER A 1 735 ? 0.461 13.938 4.810 1.00 95.69 735 SER A O 1
ATOM 4866 N N . SER A 1 736 ? -1.086 13.536 3.238 1.00 96.94 736 SER A N 1
ATOM 4867 C CA . SER A 1 736 ? -0.553 12.227 2.867 1.00 96.94 736 SER A CA 1
ATOM 4868 C C . SER A 1 736 ? 0.484 12.356 1.753 1.00 96.94 736 SER A C 1
ATOM 4870 O O . SER A 1 736 ? 0.267 13.055 0.765 1.00 96.94 736 SER A O 1
ATOM 4872 N N . SER A 1 737 ? 1.563 11.590 1.891 1.00 95.00 737 SER A N 1
ATOM 4873 C CA . SER A 1 737 ? 2.599 11.361 0.878 1.00 95.00 737 SER A CA 1
ATOM 4874 C C . SER A 1 737 ? 2.091 10.657 -0.393 1.00 95.00 737 SER A C 1
ATOM 4876 O O . SER A 1 737 ? 2.767 10.665 -1.422 1.00 95.00 737 SER A O 1
ATOM 4878 N N . LEU A 1 738 ? 0.895 10.060 -0.351 1.00 98.12 738 LEU A N 1
ATOM 4879 C CA . LEU A 1 738 ? 0.295 9.358 -1.482 1.00 98.12 738 LEU A CA 1
ATOM 4880 C C . LEU A 1 738 ? -0.285 10.331 -2.514 1.00 98.12 738 LEU A C 1
ATOM 4882 O O . LEU A 1 738 ? -1.107 11.201 -2.195 1.00 98.12 738 LEU A O 1
ATOM 4886 N N . SER A 1 739 ? 0.074 10.114 -3.783 1.00 97.81 739 SER A N 1
ATOM 4887 C CA . SER A 1 739 ? -0.526 10.826 -4.913 1.00 97.81 739 SER A CA 1
ATOM 4888 C C . SER A 1 739 ? -2.027 10.537 -5.013 1.00 97.81 739 SER A C 1
ATOM 4890 O O . SER A 1 739 ? -2.490 9.457 -4.639 1.00 97.81 739 SER A O 1
ATOM 4892 N N . SER A 1 740 ? -2.802 11.477 -5.559 1.00 97.44 740 SER A N 1
ATOM 4893 C CA . SER A 1 740 ? -4.261 11.336 -5.674 1.00 97.44 740 SER A CA 1
ATOM 4894 C C . SER A 1 740 ? -4.675 10.048 -6.392 1.00 97.44 740 SER A C 1
ATOM 4896 O O . SER A 1 740 ? -5.622 9.400 -5.973 1.00 97.44 740 SER A O 1
ATOM 4898 N N . ARG A 1 741 ? -3.914 9.605 -7.403 1.00 98.31 741 ARG A N 1
ATOM 4899 C CA . ARG A 1 741 ? -4.155 8.332 -8.103 1.00 98.31 741 ARG A CA 1
ATOM 4900 C C . ARG A 1 741 ? -4.010 7.115 -7.188 1.00 98.31 741 ARG A C 1
ATOM 4902 O O . ARG A 1 741 ? -4.872 6.245 -7.216 1.00 98.31 741 ARG A O 1
ATOM 4909 N N . ILE A 1 742 ? -2.973 7.064 -6.347 1.00 98.75 742 ILE A N 1
ATOM 4910 C CA . ILE A 1 742 ? -2.817 5.979 -5.365 1.00 98.75 742 ILE A CA 1
ATOM 4911 C C . ILE A 1 742 ? -3.940 6.033 -4.324 1.00 98.75 742 ILE A C 1
ATOM 4913 O O . ILE A 1 742 ? -4.475 4.985 -3.969 1.00 98.75 742 ILE A O 1
ATOM 4917 N N . LYS A 1 743 ? -4.350 7.233 -3.888 1.00 98.69 743 LYS A N 1
ATOM 4918 C CA . LYS A 1 743 ? -5.467 7.392 -2.946 1.00 98.69 743 LYS A CA 1
ATOM 4919 C C . LYS A 1 743 ? -6.778 6.847 -3.528 1.00 98.69 743 LYS A C 1
ATOM 4921 O O . LYS A 1 743 ? -7.382 5.979 -2.906 1.00 98.69 743 LYS A O 1
ATOM 4926 N N . GLU A 1 744 ? -7.147 7.227 -4.751 1.00 98.50 744 GLU A N 1
ATOM 4927 C CA . GLU A 1 744 ? -8.344 6.687 -5.418 1.00 98.50 744 GLU A CA 1
ATOM 4928 C C . GLU A 1 744 ? -8.271 5.173 -5.672 1.00 98.50 744 GLU A C 1
ATOM 4930 O O . GLU A 1 744 ? -9.269 4.475 -5.501 1.00 98.50 744 GLU A O 1
ATOM 4935 N N . ILE A 1 745 ? -7.093 4.635 -6.017 1.00 98.75 745 ILE A N 1
ATOM 4936 C CA . ILE A 1 745 ? -6.892 3.183 -6.157 1.00 98.75 745 ILE A CA 1
ATOM 4937 C C . ILE A 1 745 ? -7.169 2.463 -4.835 1.00 98.75 745 ILE A C 1
ATOM 4939 O O . ILE A 1 745 ? -7.897 1.472 -4.832 1.00 98.75 745 ILE A O 1
ATOM 4943 N N . VAL A 1 746 ? -6.619 2.948 -3.718 1.00 98.75 746 VAL A N 1
ATOM 4944 C CA . VAL A 1 746 ? -6.832 2.359 -2.385 1.00 98.75 746 VAL A CA 1
ATOM 4945 C C . VAL A 1 746 ? -8.313 2.392 -2.015 1.00 98.75 746 VAL A C 1
ATOM 4947 O O . VAL A 1 746 ? -8.873 1.357 -1.657 1.00 98.75 746 VAL A O 1
ATOM 4950 N N . ILE A 1 747 ? -8.959 3.550 -2.164 1.00 98.62 747 ILE A N 1
ATOM 4951 C CA . ILE A 1 747 ? -10.366 3.749 -1.800 1.00 98.62 747 ILE A CA 1
ATOM 4952 C C . ILE A 1 747 ? -11.280 2.832 -2.619 1.00 98.62 747 ILE A C 1
ATOM 4954 O O . ILE A 1 747 ? -12.064 2.068 -2.051 1.00 98.62 747 ILE A O 1
ATOM 4958 N N . LEU A 1 748 ? -11.140 2.841 -3.948 1.00 98.00 748 LEU A N 1
ATOM 4959 C CA . LEU A 1 748 ? -11.975 2.033 -4.837 1.00 98.00 748 LEU A CA 1
ATOM 4960 C C . LEU A 1 748 ? -11.731 0.526 -4.638 1.00 98.00 748 LEU A C 1
ATOM 4962 O O . LEU A 1 748 ? -12.677 -0.258 -4.717 1.00 98.00 748 LEU A O 1
ATOM 4966 N N . SER A 1 749 ? -10.498 0.125 -4.293 1.00 97.94 749 SER A N 1
ATOM 4967 C CA . SER A 1 749 ? -10.165 -1.261 -3.921 1.00 97.94 749 SER A CA 1
ATOM 4968 C C . SER A 1 749 ? -10.854 -1.711 -2.628 1.00 97.94 749 SER A C 1
ATOM 4970 O O . SER A 1 749 ? -11.229 -2.879 -2.524 1.00 97.94 749 SER A O 1
ATOM 4972 N N . VAL A 1 750 ? -11.042 -0.828 -1.637 1.00 98.12 750 VAL A N 1
ATOM 4973 C CA . VAL A 1 750 ? -11.827 -1.151 -0.431 1.00 98.12 750 VAL A CA 1
ATOM 4974 C C . VAL A 1 750 ? -13.319 -1.191 -0.758 1.00 98.12 750 VAL A C 1
ATOM 4976 O O . VAL A 1 750 ? -13.975 -2.200 -0.487 1.00 98.12 750 VAL A O 1
ATOM 4979 N N . GLY A 1 751 ? -13.846 -0.129 -1.376 1.00 96.81 751 GLY A N 1
ATOM 4980 C CA . GLY A 1 751 ? -15.274 0.024 -1.661 1.00 96.81 751 GLY A CA 1
ATOM 4981 C C . GLY A 1 751 ? -15.834 -1.102 -2.532 1.00 96.81 751 GLY A C 1
ATOM 4982 O O . GLY A 1 751 ? -16.893 -1.650 -2.220 1.00 96.81 751 GLY A O 1
ATOM 4983 N N . GLY A 1 752 ? -15.099 -1.516 -3.570 1.00 95.94 752 GLY A N 1
ATOM 4984 C CA . GLY A 1 752 ? -15.495 -2.627 -4.437 1.00 95.94 752 GLY A CA 1
ATOM 4985 C C . GLY A 1 752 ? -15.417 -3.995 -3.758 1.00 95.94 752 GLY A C 1
ATOM 4986 O O . GLY A 1 752 ? -16.342 -4.793 -3.892 1.00 95.94 752 GLY A O 1
ATOM 4987 N N . GLN A 1 753 ? -14.392 -4.257 -2.935 1.00 95.06 753 GLN A N 1
ATOM 4988 C CA . GLN A 1 753 ? -14.347 -5.480 -2.117 1.00 95.06 753 GLN A CA 1
ATOM 4989 C C . GLN A 1 753 ? -15.491 -5.541 -1.095 1.00 95.06 753 GLN A C 1
ATOM 4991 O O . GLN A 1 753 ? -16.048 -6.613 -0.851 1.00 95.06 753 GLN A O 1
ATOM 4996 N N . TRP A 1 754 ? -15.881 -4.408 -0.509 1.00 94.69 754 TRP A N 1
ATOM 4997 C CA . TRP A 1 754 ? -17.057 -4.333 0.362 1.00 94.69 754 TRP A CA 1
ATOM 4998 C C . TRP A 1 754 ? -18.389 -4.341 -0.395 1.00 94.69 754 TRP A C 1
ATOM 5000 O O . TRP A 1 754 ? -19.440 -4.520 0.222 1.00 94.69 754 TRP A O 1
ATOM 5010 N N . GLY A 1 755 ? -18.379 -4.176 -1.720 1.00 93.25 755 GLY A N 1
ATOM 5011 C CA . GLY A 1 755 ? -19.591 -3.976 -2.508 1.00 93.25 755 GLY A CA 1
ATOM 5012 C C . GLY A 1 755 ? -20.400 -2.771 -2.015 1.00 93.25 755 GLY A C 1
ATOM 5013 O O . GLY A 1 755 ? -21.631 -2.846 -1.966 1.00 93.25 755 GLY A O 1
ATOM 5014 N N . SER A 1 756 ? -19.719 -1.707 -1.575 1.00 94.56 756 SER A N 1
ATOM 5015 C CA . SER A 1 756 ? -20.327 -0.474 -1.069 1.00 94.56 756 SER A CA 1
ATOM 5016 C C . SER A 1 756 ? -20.711 0.424 -2.244 1.00 94.56 756 SER A C 1
ATOM 5018 O O . SER A 1 756 ? -19.882 1.136 -2.809 1.00 94.56 756 SER A O 1
ATOM 5020 N N . GLY A 1 757 ? -21.979 0.346 -2.657 1.00 92.75 757 GLY A N 1
ATOM 5021 C CA . GLY A 1 757 ? -22.450 0.945 -3.911 1.00 92.75 757 GLY A CA 1
ATOM 5022 C C . GLY A 1 757 ? -22.253 2.461 -3.989 1.00 92.75 757 GLY A C 1
ATOM 5023 O O . GLY A 1 757 ? -21.834 2.964 -5.029 1.00 92.75 757 GLY A O 1
ATOM 5024 N N . TYR A 1 758 ? -22.508 3.184 -2.893 1.00 93.69 758 TYR A N 1
ATOM 5025 C CA . TYR A 1 758 ? -22.289 4.633 -2.821 1.00 93.69 758 TYR A CA 1
ATOM 5026 C C . TYR A 1 758 ? -20.795 4.994 -2.895 1.00 93.69 758 TYR A C 1
ATOM 5028 O O . TYR A 1 758 ? -20.427 5.922 -3.613 1.00 93.69 758 TYR A O 1
ATOM 5036 N N . GLU A 1 759 ? -19.941 4.244 -2.192 1.00 95.12 759 GLU A N 1
ATOM 5037 C CA . GLU A 1 759 ? -18.485 4.453 -2.161 1.00 95.12 759 GLU A CA 1
ATOM 5038 C C . GLU A 1 759 ? -17.882 4.286 -3.558 1.00 95.12 759 GLU A C 1
ATOM 5040 O O . GLU A 1 759 ? -17.191 5.167 -4.071 1.00 95.12 759 GLU A O 1
ATOM 5045 N N . VAL A 1 760 ? -18.248 3.183 -4.219 1.00 96.75 760 VAL A N 1
ATOM 5046 C CA . VAL A 1 760 ? -17.882 2.896 -5.606 1.00 96.75 760 VAL A CA 1
ATOM 5047 C C . VAL A 1 760 ? -18.386 4.006 -6.529 1.00 96.75 760 VAL A C 1
ATOM 5049 O O . VAL A 1 760 ? -17.583 4.571 -7.257 1.00 96.75 760 VAL A O 1
ATOM 5052 N N . TYR A 1 761 ? -19.662 4.405 -6.452 1.00 95.50 761 TYR A N 1
ATOM 5053 C CA . TYR A 1 761 ? -20.223 5.508 -7.251 1.00 95.50 761 TYR A CA 1
ATOM 5054 C C . TYR A 1 761 ? -19.445 6.830 -7.117 1.00 95.50 761 TYR A C 1
ATOM 5056 O O . TYR A 1 761 ? -19.273 7.546 -8.110 1.00 95.50 761 TYR A O 1
ATOM 5064 N N . ALA A 1 762 ? -19.013 7.176 -5.903 1.00 96.00 762 ALA A N 1
ATOM 5065 C CA . ALA A 1 762 ? -18.304 8.418 -5.634 1.00 96.00 762 ALA A CA 1
ATOM 5066 C C . ALA A 1 762 ? -16.873 8.354 -6.185 1.00 96.00 762 ALA A C 1
ATOM 5068 O O . ALA A 1 762 ? -16.475 9.188 -7.003 1.00 96.00 762 ALA A O 1
ATOM 5069 N N . HIS A 1 763 ? -16.121 7.322 -5.806 1.00 97.62 763 HIS A N 1
ATOM 5070 C CA . HIS A 1 763 ? -14.702 7.219 -6.134 1.00 97.62 763 HIS A CA 1
ATOM 5071 C C . HIS A 1 763 ? -14.440 6.734 -7.565 1.00 97.62 763 HIS A C 1
ATOM 5073 O O . HIS A 1 763 ? -13.430 7.102 -8.153 1.00 97.62 763 HIS A O 1
ATOM 5079 N N . GLU A 1 764 ? -15.403 6.082 -8.222 1.00 97.81 764 GLU A N 1
ATOM 5080 C CA . GLU A 1 764 ? -15.415 5.920 -9.682 1.00 97.81 764 GLU A CA 1
ATOM 5081 C C . GLU A 1 764 ? -15.371 7.261 -10.443 1.00 97.81 764 GLU A C 1
ATOM 5083 O O . GLU A 1 764 ? -14.837 7.324 -11.555 1.00 97.81 764 GLU A O 1
ATOM 5088 N N . LYS A 1 765 ? -15.958 8.339 -9.902 1.00 97.19 765 LYS A N 1
ATOM 5089 C CA . LYS A 1 765 ? -15.919 9.664 -10.544 1.00 97.19 765 LYS A CA 1
ATOM 5090 C C . LYS A 1 765 ? -14.565 10.327 -10.336 1.00 97.19 765 LYS A C 1
ATOM 5092 O O . LYS A 1 765 ? -13.972 10.801 -11.305 1.00 97.19 765 LYS A O 1
ATOM 5097 N N . VAL A 1 766 ? -14.046 10.312 -9.107 1.00 97.25 766 VAL A N 1
ATOM 5098 C CA . VAL A 1 766 ? -12.722 10.881 -8.804 1.00 97.25 766 VAL A CA 1
ATOM 5099 C C . VAL A 1 766 ? -11.619 10.118 -9.542 1.00 97.25 766 VAL A C 1
ATOM 5101 O O . VAL A 1 766 ? -10.763 10.749 -10.157 1.00 97.25 766 VAL A O 1
ATOM 5104 N N . ALA A 1 767 ? -11.691 8.784 -9.602 1.00 97.94 767 ALA A N 1
ATOM 5105 C CA . ALA A 1 767 ? -10.745 7.944 -10.333 1.00 97.94 767 ALA A CA 1
ATOM 5106 C C . ALA A 1 767 ? -10.647 8.311 -11.825 1.00 97.94 767 ALA A C 1
ATOM 5108 O O . ALA A 1 767 ? -9.539 8.416 -12.359 1.00 97.94 767 ALA A O 1
ATOM 5109 N N . ARG A 1 768 ? -11.782 8.586 -12.488 1.00 98.00 768 ARG A N 1
ATOM 5110 C CA . ARG A 1 768 ? -11.804 9.086 -13.877 1.00 98.00 768 ARG A CA 1
ATOM 5111 C C . ARG A 1 768 ? -11.212 10.494 -13.993 1.00 98.00 768 ARG A C 1
ATOM 5113 O O . ARG A 1 768 ? -10.484 10.759 -14.945 1.00 98.00 768 ARG A O 1
ATOM 5120 N N . LEU A 1 769 ? -11.460 11.378 -13.021 1.00 97.19 769 LEU A N 1
ATOM 5121 C CA . LEU A 1 769 ? -10.896 12.738 -12.990 1.00 97.19 769 LEU A CA 1
ATOM 5122 C C . LEU A 1 769 ? -9.370 12.753 -12.785 1.00 97.19 769 LEU A C 1
ATOM 5124 O O . LEU A 1 769 ? -8.692 13.581 -13.387 1.00 97.19 769 LEU A O 1
ATOM 5128 N N . VAL A 1 770 ? -8.810 11.813 -12.012 1.00 97.19 770 VAL A N 1
ATOM 5129 C CA . VAL A 1 770 ? -7.347 11.614 -11.886 1.00 97.19 770 VAL A CA 1
ATOM 5130 C C . VAL A 1 770 ? -6.763 10.674 -12.962 1.00 97.19 770 VAL A C 1
ATOM 5132 O O . VAL A 1 770 ? -5.579 10.320 -12.924 1.00 97.19 770 VAL A O 1
ATOM 5135 N N . GLY A 1 771 ? -7.577 10.293 -13.953 1.00 97.56 771 GLY A N 1
ATOM 5136 C CA . GLY A 1 771 ? -7.169 9.589 -15.171 1.00 97.56 771 GLY A CA 1
ATOM 5137 C C . GLY A 1 771 ? -6.804 8.113 -14.996 1.00 97.56 771 GLY A C 1
ATOM 5138 O O . GLY A 1 771 ? -5.955 7.613 -15.739 1.00 97.56 771 GLY A O 1
ATOM 5139 N N . ILE A 1 772 ? -7.341 7.415 -13.992 1.00 98.44 772 ILE A N 1
ATOM 5140 C CA . ILE A 1 772 ? -7.140 5.962 -13.849 1.00 98.44 772 ILE A CA 1
ATOM 5141 C C . ILE A 1 772 ? -7.835 5.249 -15.032 1.00 98.44 772 ILE A C 1
ATOM 5143 O O . ILE A 1 772 ? -8.941 5.656 -15.397 1.00 98.44 772 ILE A O 1
ATOM 5147 N N . PRO A 1 773 ? -7.221 4.222 -15.660 1.00 97.88 773 PRO A N 1
ATOM 5148 C CA . PRO A 1 773 ? -7.823 3.525 -16.801 1.00 97.88 773 PRO A CA 1
ATOM 5149 C C . PRO A 1 773 ? -9.178 2.893 -16.461 1.00 97.88 773 PRO A C 1
ATOM 5151 O O . PRO A 1 773 ? -9.344 2.317 -15.388 1.00 97.88 773 PRO A O 1
ATOM 5154 N N . GLU A 1 774 ? -10.139 2.957 -17.382 1.00 97.81 774 GLU A N 1
ATOM 5155 C CA . GLU A 1 774 ? -11.511 2.475 -17.160 1.00 97.81 774 GLU A CA 1
ATOM 5156 C C . GLU A 1 774 ? -11.548 0.973 -16.823 1.00 97.81 774 GLU A C 1
ATOM 5158 O O . GLU A 1 774 ? -12.300 0.543 -15.953 1.00 97.81 774 GLU A O 1
ATOM 5163 N N . GLU A 1 775 ? -10.685 0.166 -17.445 1.00 97.38 775 GLU A N 1
ATOM 5164 C CA . GLU A 1 775 ? -10.540 -1.259 -17.142 1.00 97.38 775 GLU A CA 1
ATOM 5165 C C . GLU A 1 775 ? -9.995 -1.519 -15.729 1.00 97.38 775 GLU A C 1
ATOM 5167 O O . GLU A 1 775 ? -10.391 -2.495 -15.086 1.00 97.38 775 GLU A O 1
ATOM 5172 N N . ALA A 1 776 ? -9.144 -0.625 -15.214 1.00 98.06 776 ALA A N 1
ATOM 5173 C CA . ALA A 1 776 ? -8.689 -0.677 -13.832 1.00 98.06 776 ALA A CA 1
ATOM 5174 C C . ALA A 1 776 ? -9.843 -0.318 -12.891 1.00 98.06 776 ALA A C 1
ATOM 5176 O O . ALA A 1 776 ? -10.160 -1.113 -12.006 1.00 98.06 776 ALA A O 1
ATOM 5177 N N . ILE A 1 777 ? -10.527 0.806 -13.144 1.00 98.62 777 ILE A N 1
ATOM 5178 C CA . ILE A 1 777 ? -11.698 1.268 -12.380 1.00 98.62 777 ILE A CA 1
ATOM 5179 C C . ILE A 1 777 ? -12.737 0.150 -12.254 1.00 98.62 777 ILE A C 1
ATOM 5181 O O . ILE A 1 777 ? -13.100 -0.208 -11.138 1.00 98.62 777 ILE A O 1
ATOM 5185 N N . VAL A 1 778 ? -13.140 -0.472 -13.367 1.00 97.62 778 VAL A N 1
ATOM 5186 C CA . VAL A 1 778 ? -14.118 -1.574 -13.379 1.00 97.62 778 VAL A CA 1
ATOM 5187 C C . VAL A 1 778 ? -13.640 -2.789 -12.572 1.00 97.62 778 VAL A C 1
ATOM 5189 O O . VAL A 1 778 ? -14.451 -3.412 -11.882 1.00 97.62 778 VAL A O 1
ATOM 5192 N N . SER A 1 779 ? -12.345 -3.135 -12.612 1.00 97.12 779 SER A N 1
ATOM 5193 C CA . SER A 1 779 ? -11.815 -4.249 -11.806 1.00 97.12 779 SER A CA 1
ATOM 5194 C C . SER A 1 779 ? -11.859 -3.958 -10.302 1.00 97.12 779 SER A C 1
ATOM 5196 O O . SER A 1 779 ? -12.405 -4.770 -9.551 1.00 97.12 779 SER A O 1
ATOM 5198 N N . LEU A 1 780 ? -11.397 -2.773 -9.881 1.00 97.75 780 LEU A N 1
ATOM 5199 C CA . LEU A 1 780 ? -11.384 -2.352 -8.477 1.00 97.75 780 LEU A CA 1
ATOM 5200 C C . LEU A 1 780 ? -12.805 -2.193 -7.924 1.00 97.75 780 LEU A C 1
ATOM 5202 O O . LEU A 1 780 ? -13.119 -2.771 -6.890 1.00 97.75 780 LEU A O 1
ATOM 5206 N N . ALA A 1 781 ? -13.681 -1.497 -8.658 1.00 96.25 781 ALA A N 1
ATOM 5207 C CA . ALA A 1 781 ? -15.095 -1.286 -8.329 1.00 96.25 781 ALA A CA 1
ATOM 5208 C C . ALA A 1 781 ? -15.876 -2.598 -8.132 1.00 96.25 781 ALA A C 1
ATOM 5210 O O . ALA A 1 781 ? -16.840 -2.643 -7.371 1.00 96.25 781 ALA A O 1
ATOM 5211 N N . SER A 1 782 ? -15.442 -3.674 -8.795 1.00 93.38 782 SER A N 1
ATOM 5212 C CA . SER A 1 782 ? -16.032 -5.011 -8.672 1.00 93.38 782 SER A CA 1
ATOM 5213 C C . SER A 1 782 ? -15.399 -5.878 -7.571 1.00 93.38 782 SER A C 1
ATOM 5215 O O . SER A 1 782 ? -15.813 -7.023 -7.403 1.00 93.38 782 SER A O 1
ATOM 5217 N N . GLY A 1 783 ? -14.363 -5.395 -6.873 1.00 92.31 783 GLY A N 1
ATOM 5218 C CA . GLY A 1 783 ? -13.583 -6.195 -5.920 1.00 92.31 783 GLY A CA 1
ATOM 5219 C C . GLY A 1 783 ? -12.791 -7.342 -6.565 1.00 92.31 783 GLY A C 1
ATOM 5220 O O . GLY A 1 783 ? -12.494 -8.331 -5.893 1.00 92.31 783 GLY A O 1
ATOM 5221 N N . HIS A 1 784 ? -12.497 -7.242 -7.866 1.00 92.31 784 HIS A N 1
ATOM 5222 C CA . HIS A 1 784 ? -11.722 -8.224 -8.623 1.00 92.31 784 HIS A CA 1
ATOM 5223 C C . HIS A 1 784 ? -10.231 -7.861 -8.656 1.00 92.31 784 HIS A C 1
ATOM 5225 O O . HIS A 1 784 ? -9.853 -6.695 -8.549 1.00 92.31 784 HIS A O 1
ATOM 5231 N N . ALA A 1 785 ? -9.387 -8.868 -8.909 1.00 93.31 785 ALA A N 1
ATOM 5232 C CA . ALA A 1 785 ? -7.946 -8.683 -9.050 1.00 93.31 785 ALA A CA 1
ATOM 5233 C C . ALA A 1 785 ? -7.604 -7.573 -10.076 1.00 93.31 785 ALA A C 1
ATOM 5235 O O . ALA A 1 785 ? -8.141 -7.591 -11.190 1.00 93.31 785 ALA A O 1
ATOM 5236 N N . PRO A 1 786 ? -6.703 -6.632 -9.734 1.00 95.25 786 PRO A N 1
ATOM 5237 C CA . PRO A 1 786 ? -6.479 -5.421 -10.519 1.00 95.25 786 PRO A CA 1
ATOM 5238 C C . PRO A 1 786 ? -5.879 -5.694 -11.902 1.00 95.25 786 PRO A C 1
ATOM 5240 O O . PRO A 1 786 ? -4.871 -6.396 -12.033 1.00 95.25 786 PRO A O 1
ATOM 5243 N N . VAL A 1 787 ? -6.458 -5.056 -12.921 1.00 95.19 787 VAL A N 1
ATOM 5244 C CA . VAL A 1 787 ? -5.934 -4.995 -14.299 1.00 95.19 787 VAL A CA 1
ATOM 5245 C C . VAL A 1 787 ? -5.663 -3.541 -14.706 1.00 95.19 787 VAL A C 1
ATOM 5247 O O . VAL A 1 787 ? -6.046 -2.620 -13.995 1.00 95.19 787 VAL A O 1
ATOM 5250 N N . GLY A 1 788 ? -4.956 -3.308 -15.817 1.00 93.94 788 GLY A N 1
ATOM 5251 C CA . GLY A 1 788 ? -4.661 -1.958 -16.338 1.00 93.94 788 GLY A CA 1
ATOM 5252 C C . GLY A 1 788 ? -3.636 -1.131 -15.538 1.00 93.94 788 GLY A C 1
ATOM 5253 O O . GLY A 1 788 ? -3.065 -0.188 -16.076 1.00 93.94 788 GLY A O 1
ATOM 5254 N N . LEU A 1 789 ? -3.356 -1.493 -14.283 1.00 97.00 789 LEU A N 1
ATOM 5255 C CA . LEU A 1 789 ? -2.383 -0.818 -13.416 1.00 97.00 789 LEU A CA 1
ATOM 5256 C C . LEU A 1 789 ? -0.960 -1.379 -13.572 1.00 97.00 789 LEU A C 1
ATOM 5258 O O . LEU A 1 789 ? -0.763 -2.551 -13.898 1.00 97.00 789 LEU A O 1
ATOM 5262 N N . SER A 1 790 ? 0.048 -0.556 -13.272 1.00 92.62 790 SER A N 1
ATOM 5263 C CA . SER A 1 790 ? 1.464 -0.956 -13.261 1.00 92.62 790 SER A CA 1
ATOM 5264 C C . SER A 1 790 ? 2.260 -0.223 -12.172 1.00 92.62 790 SER A C 1
ATOM 5266 O O . SER A 1 790 ? 1.775 0.742 -11.586 1.00 92.62 790 SER A O 1
ATOM 5268 N N . GLY A 1 791 ? 3.478 -0.686 -11.868 1.00 91.81 791 GLY A N 1
ATOM 5269 C CA . GLY A 1 791 ? 4.329 -0.058 -10.850 1.00 91.81 791 GLY A CA 1
ATOM 5270 C C . GLY A 1 791 ? 3.652 0.021 -9.475 1.00 91.81 791 GLY A C 1
ATOM 5271 O O . GLY A 1 791 ? 2.967 -0.915 -9.060 1.00 91.81 791 GLY A O 1
ATOM 5272 N N . SER A 1 792 ? 3.819 1.152 -8.787 1.00 95.25 792 SER A N 1
ATOM 5273 C CA . SER A 1 792 ? 3.229 1.406 -7.466 1.00 95.25 792 SER A CA 1
ATOM 5274 C C . SER A 1 792 ? 1.695 1.357 -7.458 1.00 95.25 792 SER A C 1
ATOM 5276 O O . SER A 1 792 ? 1.114 0.939 -6.461 1.00 95.25 792 SER A O 1
ATOM 5278 N N . GLU A 1 793 ? 1.024 1.686 -8.567 1.00 98.38 793 GLU A N 1
ATOM 5279 C CA . GLU A 1 793 ? -0.439 1.591 -8.687 1.00 98.38 793 GLU A CA 1
ATOM 5280 C C . GLU A 1 793 ? -0.929 0.146 -8.534 1.00 98.38 793 GLU A C 1
ATOM 5282 O O . GLU A 1 793 ? -1.869 -0.132 -7.789 1.00 98.38 793 GLU A O 1
ATOM 5287 N N . LEU A 1 794 ? -0.240 -0.792 -9.190 1.00 97.69 794 LEU A N 1
ATOM 5288 C CA . LEU A 1 794 ? -0.544 -2.218 -9.092 1.00 97.69 794 LEU A CA 1
ATOM 5289 C C . LEU A 1 794 ? -0.189 -2.783 -7.710 1.00 97.69 794 LEU A C 1
ATOM 5291 O O . LEU A 1 794 ? -0.895 -3.659 -7.215 1.00 97.69 794 LEU A O 1
ATOM 5295 N N . VAL A 1 795 ? 0.879 -2.280 -7.083 1.00 97.81 795 VAL A N 1
ATOM 5296 C CA . VAL A 1 795 ? 1.273 -2.667 -5.720 1.00 97.81 795 VAL A CA 1
ATOM 5297 C C . VAL A 1 795 ? 0.225 -2.216 -4.701 1.00 97.81 795 VAL A C 1
ATOM 5299 O O . VAL A 1 795 ? -0.228 -3.047 -3.921 1.00 97.81 795 VAL A O 1
ATOM 5302 N N . ALA A 1 796 ? -0.233 -0.959 -4.746 1.00 98.62 796 ALA A N 1
ATOM 5303 C CA . ALA A 1 796 ? -1.279 -0.457 -3.851 1.00 98.62 796 ALA A CA 1
ATOM 5304 C C . ALA A 1 796 ? -2.590 -1.245 -3.991 1.00 98.62 796 ALA A C 1
ATOM 5306 O O . ALA A 1 796 ? -3.137 -1.714 -2.993 1.00 98.62 796 ALA A O 1
ATOM 5307 N N . ALA A 1 797 ? -3.058 -1.453 -5.227 1.00 98.50 797 ALA A N 1
ATOM 5308 C CA . ALA A 1 797 ? -4.271 -2.225 -5.489 1.00 98.50 797 ALA A CA 1
ATOM 5309 C C . ALA A 1 797 ? -4.169 -3.664 -4.957 1.00 98.50 797 ALA A C 1
ATOM 5311 O O . ALA A 1 797 ? -5.082 -4.152 -4.295 1.00 98.50 797 ALA A O 1
ATOM 5312 N N . ARG A 1 798 ? -3.039 -4.345 -5.202 1.00 98.31 798 ARG A N 1
ATOM 5313 C CA . ARG A 1 798 ? -2.804 -5.704 -4.692 1.00 98.31 798 ARG A CA 1
ATOM 5314 C C . ARG A 1 798 ? -2.716 -5.744 -3.171 1.00 98.31 798 ARG A C 1
ATOM 5316 O O . ARG A 1 798 ? -3.284 -6.651 -2.579 1.00 98.31 798 ARG A O 1
ATOM 5323 N N . PHE A 1 799 ? -2.033 -4.787 -2.547 1.00 98.56 799 PHE A N 1
ATOM 5324 C CA . PHE A 1 799 ? -1.863 -4.733 -1.094 1.00 98.56 799 PHE A CA 1
ATOM 5325 C C . PHE A 1 799 ? -3.222 -4.626 -0.389 1.00 98.56 799 PHE A C 1
ATOM 5327 O O . PHE A 1 799 ? -3.506 -5.387 0.533 1.00 98.56 799 PHE A O 1
ATOM 5334 N N . VAL A 1 800 ? -4.103 -3.746 -0.878 1.00 98.38 800 VAL A N 1
ATOM 5335 C CA . VAL A 1 800 ? -5.474 -3.594 -0.358 1.00 98.38 800 VAL A CA 1
ATOM 5336 C C . VAL A 1 800 ? -6.354 -4.803 -0.700 1.00 98.38 800 VAL A C 1
ATOM 5338 O O . VAL A 1 800 ? -7.216 -5.179 0.094 1.00 98.38 800 VAL A O 1
ATOM 5341 N N . GLN A 1 801 ? -6.141 -5.442 -1.854 1.00 96.69 801 GLN A N 1
ATOM 5342 C CA . GLN A 1 801 ? -6.823 -6.686 -2.223 1.00 96.69 801 GLN A CA 1
ATOM 5343 C C . GLN A 1 801 ? -6.438 -7.854 -1.303 1.00 96.69 801 GLN A C 1
ATOM 5345 O O . GLN A 1 801 ? -7.321 -8.620 -0.925 1.00 96.69 801 GLN A O 1
ATOM 5350 N N . GLU A 1 802 ? -5.163 -8.007 -0.931 1.00 96.94 802 GLU A N 1
ATOM 5351 C CA . GLU A 1 802 ? -4.728 -9.042 0.015 1.00 96.94 802 GLU A CA 1
ATOM 5352 C C . GLU A 1 802 ? -5.269 -8.720 1.417 1.00 96.94 802 GLU A C 1
ATOM 5354 O O . GLU A 1 802 ? -6.109 -9.465 1.918 1.00 96.94 802 GLU A O 1
ATOM 5359 N N . LEU A 1 803 ? -4.947 -7.541 1.968 1.00 97.38 803 LEU A N 1
ATOM 5360 C CA . LEU A 1 803 ? -5.323 -7.131 3.329 1.00 97.38 803 LEU A CA 1
ATOM 5361 C C . LEU A 1 803 ? -6.828 -7.244 3.626 1.00 97.38 803 LEU A C 1
ATOM 5363 O O . LEU A 1 803 ? -7.209 -7.657 4.715 1.00 97.38 803 LEU A O 1
ATOM 5367 N N . VAL A 1 804 ? -7.706 -6.900 2.679 1.00 95.50 804 VAL A N 1
ATOM 5368 C CA . VAL A 1 804 ? -9.167 -6.895 2.910 1.00 95.50 804 VAL A CA 1
ATOM 5369 C C . VAL A 1 804 ? -9.831 -8.248 2.586 1.00 95.50 804 VAL A C 1
ATOM 5371 O O . VAL A 1 804 ? -10.985 -8.475 2.972 1.00 95.50 804 VAL A O 1
ATOM 5374 N N . SER A 1 805 ? -9.121 -9.178 1.932 1.00 93.00 805 SER A N 1
ATOM 5375 C CA . SER A 1 805 ? -9.626 -10.529 1.623 1.00 93.00 805 SER A CA 1
ATOM 5376 C C . SER A 1 805 ? -9.037 -11.645 2.493 1.00 93.00 805 SER A C 1
ATOM 5378 O O . SER A 1 805 ? -9.730 -12.636 2.723 1.00 93.00 805 SER A O 1
ATOM 5380 N N . THR A 1 806 ? -7.814 -11.485 3.010 1.00 93.38 806 THR A N 1
ATOM 5381 C CA . THR A 1 806 ? -7.133 -12.459 3.885 1.00 93.38 806 THR A CA 1
ATOM 5382 C C . THR A 1 806 ? -6.988 -11.985 5.334 1.00 93.38 806 THR A C 1
ATOM 5384 O O . THR A 1 806 ? -6.687 -12.801 6.200 1.00 93.38 806 THR A O 1
ATOM 5387 N N . TYR A 1 807 ? -7.188 -10.685 5.594 1.00 95.00 807 TYR A N 1
ATOM 5388 C CA . TYR A 1 807 ? -6.859 -10.001 6.854 1.00 95.00 807 TYR A CA 1
ATOM 5389 C C . TYR A 1 807 ? -5.358 -9.981 7.210 1.00 95.00 807 TYR A C 1
ATOM 5391 O O . TYR A 1 807 ? -4.999 -9.556 8.304 1.00 95.00 807 TYR A O 1
ATOM 5399 N N . GLU A 1 808 ? -4.472 -10.334 6.273 1.00 92.31 808 GLU A N 1
ATOM 5400 C CA . GLU A 1 808 ? -3.009 -10.232 6.382 1.00 92.31 808 GLU A CA 1
ATOM 5401 C C . GLU A 1 808 ? -2.392 -9.695 5.072 1.00 92.31 808 GLU A C 1
ATOM 5403 O O . GLU A 1 808 ? -3.081 -9.493 4.076 1.00 92.31 808 GLU A O 1
ATOM 5408 N N . VAL A 1 809 ? -1.072 -9.475 5.042 1.00 94.94 809 VAL A N 1
ATOM 5409 C CA . VAL A 1 809 ? -0.324 -9.191 3.800 1.00 94.94 809 VAL A CA 1
ATOM 5410 C C . VAL A 1 809 ? 0.928 -10.062 3.749 1.00 94.94 809 VAL A C 1
ATOM 5412 O O . VAL A 1 809 ? 1.680 -10.132 4.726 1.00 94.94 809 VAL A O 1
ATOM 5415 N N . SER A 1 810 ? 1.183 -10.698 2.609 1.00 91.00 810 SER A N 1
ATOM 5416 C CA . SER A 1 810 ? 2.386 -11.485 2.321 1.00 91.00 810 SER A CA 1
ATOM 5417 C C . SER A 1 810 ? 3.658 -10.630 2.399 1.00 91.00 810 SER A C 1
ATOM 5419 O O . SER A 1 810 ? 3.640 -9.433 2.121 1.00 91.00 810 SER A O 1
ATOM 5421 N N . SER A 1 811 ? 4.794 -11.207 2.803 1.00 83.50 811 SER A N 1
ATOM 5422 C CA . SER A 1 811 ? 6.021 -10.411 3.018 1.00 83.50 811 SER A CA 1
ATOM 5423 C C . SER A 1 811 ? 6.606 -9.874 1.706 1.00 83.50 811 SER A C 1
ATOM 5425 O O . SER A 1 811 ? 7.100 -8.751 1.676 1.00 83.50 811 SER A O 1
ATOM 5427 N N . GLU A 1 812 ? 6.441 -10.601 0.595 1.00 82.62 812 GLU A N 1
ATOM 5428 C CA . GLU A 1 812 ? 6.752 -10.108 -0.756 1.00 82.62 812 GLU A CA 1
ATOM 5429 C C . GLU A 1 812 ? 5.956 -8.837 -1.096 1.00 82.62 812 GLU A C 1
ATOM 5431 O O . GLU A 1 812 ? 6.534 -7.844 -1.543 1.00 82.62 812 GLU A O 1
ATOM 5436 N N . LEU A 1 813 ? 4.642 -8.826 -0.845 1.00 91.62 813 LEU A N 1
ATOM 5437 C CA . LEU A 1 813 ? 3.791 -7.679 -1.162 1.00 91.62 813 LEU A CA 1
ATOM 5438 C C . LEU A 1 813 ? 3.962 -6.523 -0.168 1.00 91.62 813 LEU A C 1
ATOM 5440 O O . LEU A 1 813 ? 3.929 -5.364 -0.579 1.00 91.62 813 LEU A O 1
ATOM 5444 N N . TYR A 1 814 ? 4.215 -6.826 1.109 1.00 92.75 814 TYR A N 1
ATOM 5445 C CA . TYR A 1 814 ? 4.565 -5.830 2.120 1.00 92.75 814 TYR A CA 1
ATOM 5446 C C . TYR A 1 814 ? 5.830 -5.066 1.723 1.00 92.75 814 TYR A C 1
ATOM 5448 O O . TYR A 1 814 ? 5.789 -3.844 1.594 1.00 92.75 814 TYR A O 1
ATOM 5456 N N . HIS A 1 815 ? 6.934 -5.766 1.450 1.00 85.50 815 HIS A N 1
ATOM 5457 C CA . HIS A 1 815 ? 8.182 -5.105 1.073 1.00 85.50 815 HIS A CA 1
ATOM 5458 C C . HIS A 1 815 ? 8.123 -4.498 -0.336 1.00 85.50 815 HIS A C 1
ATOM 5460 O O . HIS A 1 815 ? 8.784 -3.495 -0.588 1.00 85.50 815 HIS A O 1
ATOM 5466 N N . SER A 1 816 ? 7.296 -5.029 -1.246 1.00 86.19 816 SER A N 1
ATOM 5467 C CA . SER A 1 816 ? 6.989 -4.352 -2.517 1.00 86.19 816 SER A CA 1
ATOM 5468 C C . SER A 1 816 ? 6.315 -2.993 -2.291 1.00 86.19 816 SER A C 1
ATOM 5470 O O . SER A 1 816 ? 6.605 -2.036 -3.009 1.00 86.19 816 SER A O 1
ATOM 5472 N N . ALA A 1 817 ? 5.430 -2.885 -1.294 1.00 93.75 817 ALA A N 1
ATOM 5473 C CA . ALA A 1 817 ? 4.776 -1.633 -0.924 1.00 93.75 817 ALA A CA 1
ATOM 5474 C C . ALA A 1 817 ? 5.717 -0.699 -0.142 1.00 93.75 817 ALA A C 1
ATOM 5476 O O . ALA A 1 817 ? 5.761 0.496 -0.424 1.00 93.75 817 ALA A O 1
ATOM 5477 N N . GLU A 1 818 ? 6.546 -1.231 0.756 1.00 90.50 818 GLU A N 1
ATOM 5478 C CA . GLU A 1 818 ? 7.599 -0.473 1.445 1.00 90.50 818 GLU A CA 1
ATOM 5479 C C . GLU A 1 818 ? 8.622 0.107 0.449 1.00 90.50 818 GLU A C 1
ATOM 5481 O O . GLU A 1 818 ? 8.991 1.275 0.553 1.00 90.50 818 GLU A O 1
ATOM 5486 N N . ALA A 1 819 ? 9.000 -0.649 -0.588 1.00 82.50 819 ALA A N 1
ATOM 5487 C CA . ALA A 1 819 ? 9.842 -0.175 -1.688 1.00 82.50 819 ALA A CA 1
ATOM 5488 C C . ALA A 1 819 ? 9.171 0.905 -2.559 1.00 82.50 819 ALA A C 1
ATOM 5490 O O . ALA A 1 819 ? 9.860 1.746 -3.135 1.00 82.50 819 ALA A O 1
ATOM 5491 N N . ALA A 1 820 ? 7.839 0.874 -2.680 1.00 89.88 820 ALA A N 1
ATOM 5492 C CA . ALA A 1 820 ? 7.068 1.798 -3.512 1.00 89.88 820 ALA A CA 1
ATOM 5493 C C . ALA A 1 820 ? 6.688 3.111 -2.802 1.00 89.88 820 ALA A C 1
ATOM 5495 O O . ALA A 1 820 ? 6.512 4.126 -3.477 1.00 89.88 820 ALA A O 1
ATOM 5496 N N . PHE A 1 821 ? 6.541 3.092 -1.471 1.00 94.62 821 PHE A N 1
ATOM 5497 C CA . PHE A 1 821 ? 5.975 4.202 -0.687 1.00 94.62 821 PHE A CA 1
ATOM 5498 C C . PHE A 1 821 ? 6.825 4.630 0.523 1.00 94.62 821 PHE A C 1
ATOM 5500 O O . PHE A 1 821 ? 6.551 5.669 1.128 1.00 94.62 821 PHE A O 1
ATOM 5507 N N . GLY A 1 822 ? 7.839 3.847 0.904 1.00 91.38 822 GLY A N 1
ATOM 5508 C CA . GLY A 1 822 ? 8.518 3.978 2.194 1.00 91.38 822 GLY A CA 1
ATOM 5509 C C . GLY A 1 822 ? 7.593 3.661 3.377 1.00 91.38 822 GLY A C 1
ATOM 5510 O O . GLY A 1 822 ? 6.3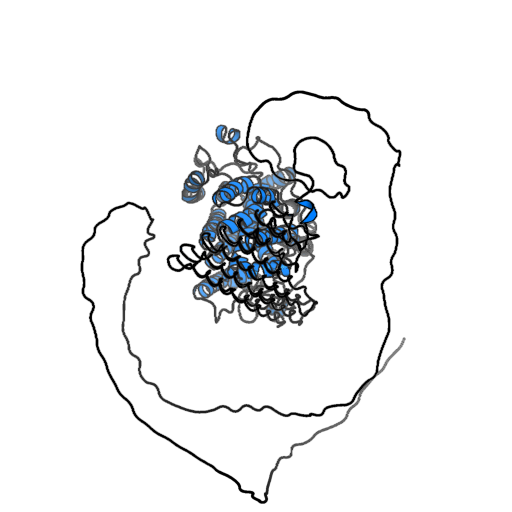89 3.468 3.220 1.00 91.38 822 GLY A O 1
ATOM 5511 N N . GLN A 1 823 ? 8.138 3.638 4.594 1.00 92.00 823 GLN A N 1
ATOM 5512 C CA . GLN A 1 823 ? 7.353 3.296 5.790 1.00 92.00 823 GLN A CA 1
ATOM 5513 C C . GLN A 1 823 ? 6.231 4.310 6.072 1.00 92.00 823 GLN A C 1
ATOM 5515 O O . GLN A 1 823 ? 5.113 3.912 6.382 1.00 92.00 823 GLN A O 1
ATOM 5520 N N . ALA A 1 824 ? 6.484 5.613 5.890 1.00 94.19 824 ALA A N 1
ATOM 5521 C CA . ALA A 1 824 ? 5.461 6.646 6.078 1.00 94.19 824 ALA A CA 1
ATOM 5522 C C . ALA A 1 824 ? 4.327 6.554 5.041 1.00 94.19 824 ALA A C 1
ATOM 5524 O O . ALA A 1 824 ? 3.158 6.591 5.416 1.00 94.19 824 ALA A O 1
ATOM 5525 N N . GLY A 1 825 ? 4.646 6.359 3.756 1.00 96.88 825 GLY A N 1
ATOM 5526 C CA . GLY A 1 825 ? 3.630 6.189 2.714 1.00 96.88 825 GLY A CA 1
ATOM 5527 C C . GLY A 1 825 ? 2.888 4.854 2.802 1.00 96.88 825 GLY A C 1
ATOM 5528 O O . GLY A 1 825 ? 1.708 4.785 2.469 1.00 96.88 825 GLY A O 1
ATOM 5529 N N . LEU A 1 826 ? 3.528 3.804 3.322 1.00 97.38 826 LEU A N 1
ATOM 5530 C CA . LEU A 1 826 ? 2.854 2.543 3.622 1.00 97.38 826 LEU A CA 1
ATOM 5531 C C . LEU A 1 826 ? 1.885 2.682 4.806 1.00 97.38 826 LEU A C 1
ATOM 5533 O O . LEU A 1 826 ? 0.763 2.186 4.739 1.00 97.38 826 LEU A O 1
ATOM 5537 N N . VAL A 1 827 ? 2.266 3.415 5.856 1.00 97.81 827 VAL A N 1
ATOM 5538 C CA . VAL A 1 827 ? 1.361 3.764 6.963 1.00 97.81 827 VAL A CA 1
ATOM 5539 C C . VAL A 1 827 ? 0.202 4.646 6.484 1.00 97.81 827 VAL A C 1
ATOM 5541 O O . VAL A 1 827 ? -0.937 4.390 6.869 1.00 97.81 827 VAL A O 1
ATOM 5544 N N . ASP A 1 828 ? 0.444 5.630 5.612 1.00 98.44 828 ASP A N 1
ATOM 5545 C CA . ASP A 1 828 ? -0.623 6.404 4.959 1.00 98.44 828 ASP A CA 1
ATOM 5546 C C . ASP A 1 828 ? -1.594 5.489 4.192 1.00 98.44 828 ASP A C 1
ATOM 5548 O O . ASP A 1 828 ? -2.808 5.653 4.298 1.00 98.44 828 ASP A O 1
ATOM 5552 N N . LEU A 1 829 ? -1.070 4.516 3.436 1.00 98.75 829 LEU A N 1
ATOM 5553 C CA . LEU A 1 829 ? -1.849 3.592 2.603 1.00 98.75 829 LEU A CA 1
ATOM 5554 C C . LEU A 1 829 ? -2.746 2.693 3.452 1.00 98.75 829 LEU A C 1
ATOM 5556 O O . LEU A 1 829 ? -3.935 2.554 3.158 1.00 98.75 829 LEU A O 1
ATOM 5560 N N . VAL A 1 830 ? -2.190 2.122 4.522 1.00 98.50 830 VAL A N 1
ATOM 5561 C CA . VAL A 1 830 ? -2.941 1.288 5.462 1.00 98.50 830 VAL A CA 1
ATOM 5562 C C . VAL A 1 830 ? -3.996 2.127 6.185 1.00 98.50 830 VAL A C 1
ATOM 5564 O O . VAL A 1 830 ? -5.165 1.762 6.158 1.00 98.50 830 VAL A O 1
ATOM 5567 N N . ASN A 1 831 ? -3.639 3.299 6.726 1.00 98.38 831 ASN A N 1
ATOM 5568 C CA . ASN A 1 831 ? -4.593 4.199 7.388 1.00 98.38 831 ASN A CA 1
ATOM 5569 C C . ASN A 1 831 ? -5.719 4.677 6.451 1.00 98.38 831 ASN A C 1
ATOM 5571 O O . ASN A 1 831 ? -6.858 4.859 6.893 1.00 98.38 831 ASN A O 1
ATOM 5575 N N . LEU A 1 832 ? -5.431 4.870 5.160 1.00 98.75 832 LEU A N 1
ATOM 5576 C CA . LEU A 1 832 ? -6.442 5.214 4.163 1.00 98.75 832 LEU A CA 1
ATOM 5577 C C . LEU A 1 832 ? -7.403 4.044 3.936 1.00 98.75 832 LEU A C 1
ATOM 5579 O O . LEU A 1 832 ? -8.615 4.231 4.037 1.00 98.75 832 LEU A O 1
ATOM 5583 N N . ALA A 1 833 ? -6.887 2.830 3.719 1.00 98.62 833 ALA A N 1
ATOM 5584 C CA . ALA A 1 833 ? -7.722 1.635 3.611 1.00 98.62 833 ALA A CA 1
ATOM 5585 C C . ALA A 1 833 ? -8.591 1.447 4.872 1.00 98.62 833 ALA A C 1
ATOM 5587 O O . ALA A 1 833 ? -9.807 1.299 4.768 1.00 98.62 833 ALA A O 1
ATOM 5588 N N . SER A 1 834 ? -7.988 1.574 6.056 1.00 96.31 834 SER A N 1
ATOM 5589 C CA . SER A 1 834 ? -8.638 1.557 7.371 1.00 96.31 834 SER A CA 1
ATOM 5590 C C . SER A 1 834 ? -9.785 2.563 7.505 1.00 96.31 834 SER A C 1
ATOM 5592 O O . SER A 1 834 ? -10.849 2.223 8.021 1.00 96.31 834 SER A O 1
ATOM 5594 N N . THR A 1 835 ? -9.615 3.786 6.997 1.00 97.62 835 THR A N 1
ATOM 5595 C CA . THR A 1 835 ? -10.663 4.823 7.020 1.00 97.62 835 THR A CA 1
ATOM 5596 C C . THR A 1 835 ? -11.865 4.417 6.160 1.00 97.62 835 THR A C 1
ATOM 5598 O O . THR A 1 835 ? -13.016 4.526 6.591 1.00 97.62 835 THR A O 1
ATOM 5601 N N . TYR A 1 836 ? -11.611 3.885 4.962 1.00 98.25 836 TYR A N 1
ATOM 5602 C CA . TYR A 1 836 ? -12.667 3.506 4.019 1.00 98.25 836 TYR A CA 1
ATOM 5603 C C . TYR A 1 836 ? -13.284 2.123 4.291 1.00 98.25 836 TYR A C 1
ATOM 5605 O O . TYR A 1 836 ? -14.392 1.857 3.821 1.00 98.25 836 TYR A O 1
ATOM 5613 N N . LEU A 1 837 ? -12.661 1.280 5.130 1.00 97.94 837 LEU A N 1
ATOM 5614 C CA . LEU A 1 837 ? -13.334 0.140 5.772 1.00 97.94 837 LEU A CA 1
ATOM 5615 C C . LEU A 1 837 ? -14.486 0.637 6.659 1.00 97.94 837 LEU A C 1
ATOM 5617 O O . LEU A 1 837 ? -15.600 0.124 6.568 1.00 97.94 837 LEU A O 1
ATOM 5621 N N . GLY A 1 838 ? -14.242 1.678 7.465 1.00 97.50 838 GLY A N 1
ATOM 5622 C CA . GLY A 1 838 ? -15.267 2.305 8.301 1.00 97.50 838 GLY A CA 1
ATOM 5623 C C . GLY A 1 838 ? -16.388 2.966 7.494 1.00 97.50 838 GLY A C 1
ATOM 5624 O O . GLY A 1 838 ? -17.564 2.734 7.782 1.00 97.50 838 GLY A O 1
ATOM 5625 N N . ALA A 1 839 ? -16.045 3.718 6.442 1.00 97.38 839 ALA A N 1
ATOM 5626 C CA . ALA A 1 839 ? -17.032 4.312 5.534 1.00 97.38 839 ALA A CA 1
ATOM 5627 C C . ALA A 1 839 ? -17.882 3.241 4.817 1.00 97.38 839 ALA A C 1
ATOM 5629 O O . ALA A 1 839 ? -19.112 3.327 4.807 1.00 97.38 839 ALA A O 1
ATOM 5630 N N . SER A 1 840 ? -17.250 2.172 4.318 1.00 97.50 840 SER A N 1
ATOM 5631 C CA . SER A 1 840 ? -17.943 1.047 3.679 1.00 97.50 840 SER A CA 1
ATOM 5632 C C . SER A 1 840 ? -18.872 0.302 4.640 1.00 97.50 840 SER A C 1
ATOM 5634 O O . SER A 1 840 ? -19.989 -0.044 4.257 1.00 97.50 840 SER A O 1
ATOM 5636 N N . ALA A 1 841 ? -18.457 0.091 5.893 1.00 97.38 841 ALA A N 1
ATOM 5637 C CA . ALA A 1 841 ? -19.301 -0.514 6.922 1.00 97.38 841 ALA A CA 1
ATOM 5638 C C . ALA A 1 841 ? -20.533 0.355 7.232 1.00 97.38 841 ALA A C 1
ATOM 5640 O O . ALA A 1 841 ? -21.649 -0.165 7.286 1.00 97.38 841 ALA A O 1
ATOM 5641 N N . LEU A 1 842 ? -20.354 1.675 7.360 1.00 97.38 842 LEU A N 1
ATOM 5642 C CA . LEU A 1 842 ? -21.444 2.634 7.559 1.00 97.38 842 LEU A CA 1
ATOM 5643 C C . LEU A 1 842 ? -22.459 2.587 6.406 1.00 97.38 842 LEU A C 1
ATOM 5645 O O . LEU A 1 842 ? -23.657 2.418 6.636 1.00 97.38 842 LEU A O 1
ATOM 5649 N N . LEU A 1 843 ? -21.980 2.679 5.165 1.00 95.75 843 LEU A N 1
ATOM 5650 C CA . LEU A 1 843 ? -22.820 2.686 3.966 1.00 95.75 843 LEU A CA 1
ATOM 5651 C C . LEU A 1 843 ? -23.560 1.358 3.749 1.00 95.75 843 LEU A C 1
ATOM 5653 O O . LEU A 1 843 ? -24.727 1.371 3.356 1.00 95.75 843 LEU A O 1
ATOM 5657 N N . ASN A 1 844 ? -22.919 0.220 4.034 1.00 94.50 844 ASN A N 1
ATOM 5658 C CA . ASN A 1 844 ? -23.525 -1.100 3.857 1.00 94.50 844 ASN A CA 1
ATOM 5659 C C . ASN A 1 844 ? -24.556 -1.458 4.932 1.00 94.50 844 ASN A C 1
ATOM 5661 O O . ASN A 1 844 ? -25.568 -2.065 4.593 1.00 94.50 844 ASN A O 1
ATOM 5665 N N . VAL A 1 845 ? -24.333 -1.108 6.205 1.00 95.00 845 VAL A N 1
ATOM 5666 C CA . VAL A 1 845 ? -25.298 -1.394 7.287 1.00 95.00 845 VAL A CA 1
ATOM 5667 C C . VAL A 1 845 ? -26.615 -0.666 7.056 1.00 95.00 845 VAL A C 1
ATOM 5669 O O . VAL A 1 845 ? -27.691 -1.250 7.213 1.00 95.00 845 VAL A O 1
ATOM 5672 N N . PHE A 1 846 ? -26.515 0.606 6.673 1.00 94.50 846 PHE A N 1
ATOM 5673 C CA . PHE A 1 846 ? -27.666 1.460 6.418 1.00 94.50 846 PHE A CA 1
ATOM 5674 C C . PHE A 1 846 ? -28.174 1.374 4.971 1.00 94.50 846 PHE A C 1
ATOM 5676 O O . PHE A 1 846 ? -29.121 2.071 4.635 1.00 94.50 846 PHE A O 1
ATOM 5683 N N . GLU A 1 847 ? -27.589 0.516 4.128 1.00 92.12 847 GLU A N 1
ATOM 5684 C CA . GLU A 1 847 ? -27.976 0.298 2.722 1.00 92.12 847 GLU A CA 1
ATOM 5685 C C . GLU A 1 847 ? -28.159 1.606 1.931 1.00 92.12 847 GLU A C 1
ATOM 5687 O O . GLU A 1 847 ? -29.130 1.793 1.199 1.00 92.12 847 GLU A O 1
ATOM 5692 N N . VAL A 1 848 ? -27.218 2.540 2.106 1.00 91.75 848 VAL A N 1
ATOM 5693 C CA . VAL A 1 848 ? -27.305 3.891 1.535 1.00 91.75 848 VAL A CA 1
ATOM 5694 C C . VAL A 1 848 ? -27.204 3.812 0.002 1.00 91.75 848 VAL A C 1
ATOM 5696 O O . VAL A 1 848 ? -26.169 3.380 -0.520 1.00 91.75 848 VAL A O 1
ATOM 5699 N N . PRO A 1 849 ? -28.250 4.205 -0.751 1.00 89.44 849 PRO A N 1
ATOM 5700 C CA . PRO A 1 849 ? -28.309 3.939 -2.181 1.00 89.44 849 PRO A CA 1
ATOM 5701 C C . PRO A 1 849 ? -27.493 4.939 -3.000 1.00 89.44 849 PRO A C 1
ATOM 5703 O O . PRO A 1 849 ? -27.285 6.091 -2.619 1.00 89.44 849 PRO A O 1
ATOM 5706 N N . VAL A 1 850 ? -27.093 4.509 -4.197 1.00 90.06 850 VAL A N 1
ATOM 5707 C CA . VAL A 1 850 ? -26.474 5.381 -5.202 1.00 90.06 850 VAL A CA 1
ATOM 5708 C C . VAL A 1 850 ? -27.462 6.485 -5.620 1.00 90.06 850 VAL A C 1
ATOM 5710 O O . VAL A 1 850 ? -28.576 6.158 -6.043 1.00 90.06 850 VAL A O 1
ATOM 5713 N N . PRO A 1 851 ? -27.083 7.778 -5.580 1.00 87.31 851 PRO A N 1
ATOM 5714 C CA . PRO A 1 851 ? -27.939 8.870 -6.037 1.00 87.31 851 PRO A CA 1
ATOM 5715 C C . PRO A 1 851 ? -28.273 8.751 -7.532 1.00 87.31 851 PRO A C 1
ATOM 5717 O O . PRO A 1 851 ? -27.425 8.962 -8.402 1.00 87.31 851 PRO A O 1
ATOM 5720 N N . THR A 1 852 ? -29.529 8.419 -7.839 1.00 80.25 852 THR A N 1
ATOM 5721 C CA . THR A 1 852 ? -30.054 8.359 -9.213 1.00 80.25 852 THR A CA 1
ATOM 5722 C C . THR A 1 852 ? -30.949 9.556 -9.516 1.00 80.25 852 THR A C 1
ATOM 5724 O O . THR A 1 852 ? -31.579 10.120 -8.623 1.00 80.25 852 THR A O 1
ATOM 5727 N N . ALA A 1 853 ? -31.085 9.903 -10.800 1.00 68.75 853 ALA A N 1
ATOM 5728 C CA . ALA A 1 853 ? -31.967 10.987 -11.242 1.00 68.75 853 ALA A CA 1
ATOM 5729 C C . ALA A 1 853 ? -33.440 10.805 -10.815 1.00 68.75 853 ALA A C 1
ATOM 5731 O O . ALA A 1 853 ? -34.152 11.794 -10.696 1.00 68.75 853 ALA A O 1
ATOM 5732 N N . ALA A 1 854 ? -33.895 9.571 -10.558 1.00 62.16 854 ALA A N 1
ATOM 5733 C CA . ALA A 1 854 ? -35.203 9.328 -9.956 1.00 62.16 854 ALA A CA 1
ATOM 5734 C C . ALA A 1 854 ? -35.219 9.798 -8.491 1.00 62.16 854 ALA A C 1
ATOM 5736 O O . ALA A 1 854 ? -35.950 10.733 -8.166 1.00 62.16 854 ALA A O 1
ATOM 5737 N N . LEU A 1 855 ? -34.348 9.222 -7.650 1.00 65.50 855 LEU A N 1
ATOM 5738 C CA . LEU A 1 855 ? -34.269 9.503 -6.210 1.00 65.50 855 LEU A CA 1
ATOM 5739 C C . LEU A 1 855 ? -34.060 10.995 -5.902 1.00 65.50 855 LEU A C 1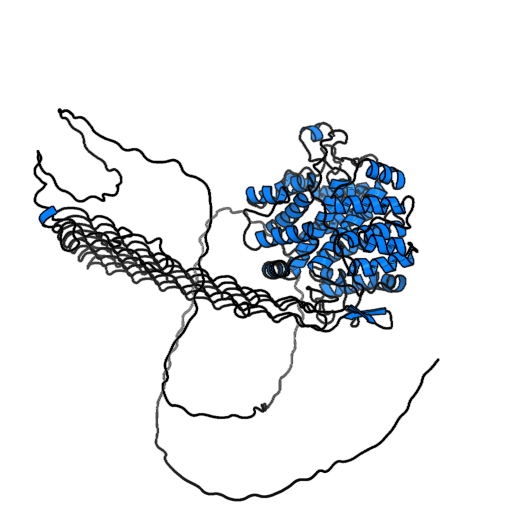
ATOM 5741 O O . LEU A 1 855 ? -34.716 11.529 -5.013 1.00 65.50 855 LEU A O 1
ATOM 5745 N N . ILE A 1 856 ? -33.210 11.678 -6.678 1.00 66.19 856 ILE A N 1
ATOM 5746 C CA . ILE A 1 856 ? -32.908 13.117 -6.540 1.00 66.19 856 ILE A CA 1
ATOM 5747 C C . ILE A 1 856 ? -34.140 14.004 -6.822 1.00 66.19 856 ILE A C 1
ATOM 5749 O O . ILE A 1 856 ? -34.222 15.125 -6.329 1.00 66.19 856 ILE A O 1
ATOM 5753 N N . THR A 1 857 ? -35.118 13.526 -7.602 1.00 58.53 857 THR A N 1
ATOM 5754 C CA . THR A 1 857 ? -36.354 14.284 -7.903 1.00 58.53 857 THR A CA 1
ATOM 5755 C C . THR A 1 857 ? -37.511 14.004 -6.942 1.00 58.53 857 THR A C 1
ATOM 5757 O O . THR A 1 857 ? -38.549 14.661 -7.037 1.00 58.53 857 THR A O 1
ATOM 5760 N N . THR A 1 858 ? -37.347 13.044 -6.028 1.00 52.78 858 THR A N 1
ATOM 5761 C CA . THR A 1 858 ? -38.381 12.597 -5.077 1.00 52.78 858 THR A CA 1
ATOM 5762 C C . THR A 1 858 ? -38.026 12.825 -3.605 1.00 52.78 858 THR A C 1
ATOM 5764 O O . THR A 1 858 ? -38.882 12.592 -2.754 1.00 52.78 858 THR A O 1
ATOM 5767 N N . SER A 1 859 ? -36.782 13.222 -3.310 1.00 44.84 859 SER A N 1
ATOM 5768 C CA . SER A 1 859 ? -36.207 13.370 -1.961 1.00 44.84 859 SER A CA 1
ATOM 5769 C C . SER A 1 859 ? -36.547 14.686 -1.273 1.00 44.84 859 SER A C 1
ATOM 5771 O O . SER A 1 859 ? -36.304 15.731 -1.917 1.00 44.84 859 SER A O 1
#

pLDDT: mean 80.55, std 25.98, range [21.08, 98.75]

Sequence (859 aa):
MSGTQSAESDDDADDSEGDASADDAEDAEEFVGDSGNGGSDDDAADDSEKDVDSSTDDGVGDFEGVVLDDAESEADSQLSVPQPASTESTEQSADVANDADGNADPIADAGPEAVTAPVALSGASAPAIPDGPAPVEPMGPLINSLWWAVPKSGGRSTNDASLTLAGTGIYPSVTSLFAFGGRCGLICDGADGTEQNPNGVGGGWLFGDGGDGWSSTLAGIAGGKGGAAGLLWGSGGDGGAGGAGAAGGTGGNAGLLWGNGGHGGAGGAGVNGAVGTSGVNNGRGGDGTAGGSGGAGGNAGLLSGRGGDGGVGGAGGKGGAGAHGSDAVAAEEDGGPGGSGGAGGNAGAGGVGGRGALLFGRGGDGGDGGSAGTGGAGGFGGTGGAIVVTLPGGKLSDSDGAGGAGGVGGAAGLGGDGGGGGLGGLLGQAGVNGDSGATAAAGNAGGVGGAGGLGGRLPIVDLNNASPAQATLAALIKKLGLPIQAATGIQLEDVDGRLVGPLNAYLYNTIIGKAIFDVGNTFSSASLSARVKEIVILSVGGQWGSEYELYAHKLAAQLFGIPADAIAALANGQAPVGLSGNELLAAQFVQELVSTRRVSDALFEAAEAAFGQTGVVDMVNLAGTYLGVSATLNAFKVRGPESFSAPVLPAAPSPVPASDEYGLGGRLPLIDLDTATPAQLDLAAKIKALAVPTQQATGIELVSPDGRLIGPLNGYLYNPVIGQALFEVGNAFASSSLSSRIKEIVILSVGGQWGSGYEVYAHEKVARLVGIPEEAIVSLASGHAPVGLSGSELVAARFVQELVSTYEVSSELYHSAEAAFGQAGLVDLVNLASTYLGASALLNVFEVPVPTAALITTS

Organism: Mycolicibacterium vanbaalenii (strain DSM 7251 / JCM 13017 / BCRC 16820 / KCTC 9966 / NRRL B-24157 / PYR-1) (NCBI:txid350058)